Protein 5WTN (pdb70)

Solvent-accessible surface area: 47384 Å² total; per-residue (Å²): 169,38,160,132,59,0,57,27,74,3,69,0,11,5,35,3,14,5,41,4,10,54,24,20,6,37,0,0,2,0,0,2,0,0,9,1,8,8,108,0,1,0,2,0,3,0,1,9,0,0,40,74,14,4,117,63,109,93,11,51,0,101,28,1,52,21,0,7,65,36,25,11,69,62,6,19,45,5,8,25,23,0,5,0,2,6,0,0,24,0,40,3,55,49,107,163,88,126,123,64,49,24,6,3,3,10,2,39,13,2,14,12,3,12,34,0,18,159,12,20,0,0,4,10,1,0,45,74,38,13,32,150,141,12,23,91,44,0,25,96,57,7,29,70,99,70,32,72,116,117,108,30,75,110,51,30,69,14,0,10,60,18,5,34,27,60,66,24,196,102,44,12,97,64,39,65,2,73,19,92,9,88,68,68,45,10,68,22,152,96,2,32,52,11,1,77,156,88,132,7,49,124,206,11,8,69,81,161,6,53,85,3,0,25,25,2,6,27,3,11,56,6,59,24,124,49,0,19,128,22,0,66,67,34,38,58,136,78,91,111,6,61,42,85,22,0,46,126,16,0,99,105,31,8,88,159,102,76,56,51,39,42,3,95,18,40,114,188,138,22,78,25,72,0,77,0,8,0,31,3,28,2,43,6,17,55,17,7,2,29,0,0,0,1,0,1,0,1,12,0,8,10,97,0,0,0,3,0,3,0,2,13,3,0,30,90,15,1,121,55,86,95,11,53,0,92,24,2,55,21,0,6,87,39,27,18,103,54,4,44,49,8,8,27,19,0,5,0,2,7,0,0,20,0,22,26,55,54,142,164,83,86,104,49,62,20,7,4,5,6,1,57,14,5,15,16,1,13,58,0,20,152,14,20,0,1,13,17,3,0,67,79,43,14,32,162,137,10,29,104,44,0,22,95,47,3,28,88,110,70,33,61,151,113,112,31,75,90,54,36,65,13,0,17,63,17,6,30,30,52,67,18,195,76,52,10,74,98,38,57,2,77,15,88,6,88,70,73,51,8,72,26,151,78,0,20,62,4,0,56,148,100,151,10,45,149,220,10,16,72,85,156,5,85,65,0,0,20,25,2,4,32,2,12,55,6,64,26,97,53,0,22,136,21,0,54,66,30,31,56,137,84,110,110,2,58,37,81,24,0,53,134,19,0,103,88,38,8,63,146,107,75,62,56,35,48,2,97,13,32,115,204,174,15,82,22,71,0,78,0,10,2,45,4,44,2,41,5,14,36,15,13,3,37,0,0,1,0,0,2,0,0,6,0,6,6,107,0,0,0,3,0,2,0,3,9,3,0,20,86,17,5,124,56,114,88,9,63,0,94,26,1,56,21,0,4,77,30,31,24,101,68,8,64,46,10,11,31,20,0,7,1,2,1,0,0,12,2,31,35,71,83,126,165,81,110,97,48,69,20,7,2,5,15,2,35,2,4,18,18,5,16,54,0,25,182,14,34,0,1,12,12,1,0,61,81,39,15,30,172,143,12,18,90,37,0,24,99,46,2,21,109,94,70,19,66,115,112,109,32,95,90,54,40,64,18,0,6,61,19,4,32,35,54,83,21,142,165,99,41,12,81,56,19,102,3,62,9,87,8,86,65,73,47,19,75,28,142,86,4,16,88,32,8,67,185,108,141,7,34,157,203,8,27,76,79,156,3,82,61,5,1,26,22,0,6,22,3,16,54,10,59,24,90,48,0,29,123,21,6,58,60,78,37,62,133,71,127,117,33,66,27,68,15,4,34,174,24,0,78,114,33,17,94,145,103,87,57,27,34,34,6,94,10,34,116,192,226,86,18,58,20,88,0,80,0,14,0,34,4,47,5,50,18,14,34,18,8,11,54,0,0,2,0,0,2,0,1,13,2,9,10,99,0,0,0,5,1,1,0,3,10,4,0,41,70,15,2,131,49,116,89,10,53,0,92,25,2,50,22,0,4,87,30,38,24,105,57,9,44,49,7,10,22,23,0,4,1,2,6,0,0,11,0,9,16,47,58,126,129,95,140,97,59,15,25,4,5,4,0,0,51,8,5,15,16,0,37,46,1,30,151,14,13,0,0,15,13,0,0,62,81,41,14,28,136,130,12,28,94,43,0,26,99,53,4,27,63,116,68,35,60,142,118,118,30,87,95,73,28,100,20,0,9,66,15,4,34,26,59,61,26,206,97,24,16,75,67,64,82,4,73,20,85,16,81,80,76,53,9,59,38,134,86,5,21,67,64,6,36,181,101,145,21,45,139,219,31,34,63,78,171,10,78,95,15,4,9,49,0,6,30,2,12,47,12,66,21,107,52,0,20,134,19,15,68,61,60,29,54,133,73,93,116,48,62,63,66,30,6,81,118,17,0,113,119,36,7,105,142,98,66,55,44,45,47,0,86,17,37,110,193

Nearest PDB structures (foldseek):
  5wtn-assembly1_B  TM=9.924E-01  e=3.378E-47  Geobacillus stearothermophilus 10
  5wtn-assembly1_C  TM=9.905E-01  e=1.054E-44  Geobacillus stearothermophilus 10
  8clj-assembly1_A  TM=2.500E-01  e=6.460E-01  Homo sapiens
  8us2-assembly1_A  TM=4.328E-01  e=2.919E+00  Pseudomonas aeruginosa PAO1
  5z7b-assembly1_A  TM=2.073E-01  e=2.453E+00  Corynebacterium glutamicum

Secondary structure (DSSP, 8-state):
-GGGT--TT-EEEEE-SS---HHHHHHIIIIIHHHH-HHHHHHHHHHHHHHHHS-S--EEHHHHHHHHT--HHHHHHHHHHHHHTTSEEEEEEPP-SSS--EEEEEE-----HHHHHT-HHHHHHHHHHH-HHHHHHHHHHTB-----TTTEEE----HHHHEEEEE---B-----------GGGS-HHHHHHHHHHTT--GGGS-HHHHHHHHHHHHHH---HHHHHHHHHHHB-TT--B-HHHHHHHHHHHHHHHH-S--EEEEE-/---TT-EEEEE-SS---HHHHHHIIIIIHHHH-HHHHHHHHHHHHHHHHSSS--EEHHHHHHHHT--HHHHHHHHHHHHHHTSEEEEEE---SSS--EEEEEE-PPPPHHHHHHSHHHHHHHHHHHHHHHHHHHHHHTB-----TTTEEE-PPPHHHHEEEEE---B-----------TTSS-HHHHHHHHHHTT--GGGS-HHHHHHHHHHHHHHT--HHHHHHHHHHHB-TT--B-HHHHHHHHHHHHHHHHTS--EEEEE-/---TT-EEEEE-SS---HHHHHHIIIIIHHHH-HHHHHHHHHHHHHHHHSSS--EETHHHHHHHT--HHHHHHHHHHHHHTTSEEEEEE---SS---EEEEEE-----HHHHHHSTTHHHHHHHHH-HHHHHHHHHHTB-PPP-TTTEEE----HHHHEEEEE----B-----------GGGS-HHHHHHTTGGGS--SSS--HHHHHHHHHHHHHHT--HHHHHHHHHHH-BTTTB--HHHHHHHHHHHHHHHH-S--EEEEE-/----TT-EEEEE-SS---HHHHHHIIIIIHHHH-HHHHHHHHHHHHHHHHSSS--EEHHHHHHHTT--HHHHHHHHHHHHHTTSEEEEEEPP-SS---EEEEEE-----HHHHHHSHHHHHHHHHHH-HHHHHHHHHHTB-PPP-TTTEEE----HHHHEEEEE---B-----------STTS-HHHHTTTTGGGS--TTTS-HHHHHHHHHHHHHHT--HHHHHHHHHHH--TT----HHHHHHHHHHHHHTTS-S--EEEEE-

Structure (mmCIF, N/CA/C/O backbone):
data_5WTN
#
_entry.id   5WTN
#
_cell.length_a   111.356
_cell.length_b   118.980
_cell.length_c   157.917
_cell.angle_alpha   90.00
_cell.angle_beta   90.00
_cell.angle_gamma   90.00
#
_symmetry.space_group_name_H-M   'P 21 21 21'
#
loop_
_entity.id
_entity.type
_entity.pdbx_description
1 polymer 'Replication initiation and membrane attachment protein'
2 water water
#
loop_
_atom_site.group_PDB
_atom_site.id
_atom_site.type_symbol
_atom_site.label_atom_id
_atom_site.label_alt_id
_atom_site.label_comp_id
_atom_site.label_asym_id
_atom_site.label_entity_id
_atom_site.label_seq_id
_atom_site.pdbx_PDB_ins_code
_atom_site.Cartn_x
_atom_site.Cartn_y
_atom_site.Cartn_z
_atom_site.occupancy
_atom_site.B_iso_or_equiv
_atom_site.auth_seq_id
_atom_site.auth_comp_id
_atom_site.auth_asym_id
_atom_site.auth_atom_id
_atom_site.pdbx_PDB_model_num
ATOM 1 N N . HIS A 1 3 ? 35.709 19.655 84.880 1.00 38.75 3 HIS A N 1
ATOM 2 C CA . HIS A 1 3 ? 35.634 20.124 86.274 1.00 43.22 3 HIS A CA 1
ATOM 3 C C . HIS A 1 3 ? 36.703 21.181 86.616 1.00 37.41 3 HIS A C 1
ATOM 4 O O . HIS A 1 3 ? 37.764 20.869 87.167 1.00 37.25 3 HIS A O 1
ATOM 11 N N . HIS A 1 4 ? 36.382 22.437 86.321 1.00 32.21 4 HIS A N 1
ATOM 12 C CA . HIS A 1 4 ? 37.339 23.540 86.361 1.00 23.09 4 HIS A CA 1
ATOM 13 C C . HIS A 1 4 ? 37.815 23.946 87.747 1.00 25.70 4 HIS A C 1
ATOM 14 O O . HIS A 1 4 ? 38.915 24.490 87.877 1.00 25.11 4 HIS A O 1
ATOM 21 N N . TRP A 1 5 ? 36.987 23.724 88.768 1.00 23.37 5 TRP A N 1
ATOM 22 C CA . TRP A 1 5 ? 37.332 24.133 90.130 1.00 23.50 5 TRP A CA 1
ATOM 23 C C . TRP A 1 5 ? 38.539 23.364 90.657 1.00 22.49 5 TRP A C 1
ATOM 24 O O . TRP A 1 5 ? 39.273 23.839 91.534 1.00 23.51 5 TRP A O 1
ATOM 35 N N . LYS A 1 6 ? 38.741 22.176 90.097 1.00 23.59 6 LYS A N 1
ATOM 36 C CA . LYS A 1 6 ? 39.877 21.321 90.414 1.00 24.74 6 LYS A CA 1
ATOM 37 C C . LYS A 1 6 ? 41.204 22.032 90.078 1.00 22.47 6 LYS A C 1
ATOM 38 O O . LYS A 1 6 ? 42.243 21.730 90.647 1.00 23.53 6 LYS A O 1
ATOM 44 N N . GLU A 1 7 ? 41.130 23.009 89.178 1.00 24.38 7 GLU A N 1
ATOM 45 C CA . GLU A 1 7 ? 42.310 23.764 88.766 1.00 24.38 7 GLU A CA 1
ATOM 46 C C . GLU A 1 7 ? 42.156 25.283 88.906 1.00 23.34 7 GLU A C 1
ATOM 47 O O . GLU A 1 7 ? 43.032 25.949 89.457 1.00 25.70 7 GLU A O 1
ATOM 53 N N . LEU A 1 8 ? 41.052 25.826 88.400 1.00 19.19 8 LEU A N 1
ATOM 54 C CA . LEU A 1 8 ? 40.858 27.267 88.367 1.00 18.58 8 LEU A CA 1
ATOM 55 C C . LEU A 1 8 ? 39.700 27.743 89.255 1.00 19.04 8 LEU A C 1
ATOM 56 O O . LEU A 1 8 ? 38.559 27.275 89.129 1.00 19.54 8 LEU A O 1
ATOM 61 N N . ILE A 1 9 ? 39.982 28.699 90.136 1.00 18.10 9 ILE A N 1
ATOM 62 C CA . ILE A 1 9 ? 38.925 29.349 90.925 1.00 19.15 9 ILE A CA 1
ATOM 63 C C . ILE A 1 9 ? 38.958 30.867 90.714 1.00 18.93 9 ILE A C 1
ATOM 64 O O . ILE A 1 9 ? 39.970 31.409 90.280 1.00 19.53 9 ILE A O 1
ATOM 69 N N . ALA A 1 10 ? 37.858 31.551 91.017 1.00 18.33 10 ALA A N 1
ATOM 70 C CA . ALA A 1 10 ? 37.713 32.971 90.680 1.00 16.16 10 ALA A CA 1
ATOM 71 C C . ALA A 1 10 ? 38.790 33.892 91.244 1.00 19.66 10 ALA A C 1
ATOM 72 O O . ALA A 1 10 ? 39.063 34.940 90.662 1.00 20.08 10 ALA A O 1
ATOM 74 N N . VAL A 1 11 ? 39.396 33.522 92.368 1.00 19.10 11 VAL A N 1
ATOM 75 C CA . VAL A 1 11 ? 40.356 34.422 92.997 1.00 17.51 11 VAL A CA 1
ATOM 76 C C . VAL A 1 11 ? 41.761 34.154 92.518 1.00 19.32 11 VAL A C 1
ATOM 77 O O . VAL A 1 11 ? 42.705 34.821 92.969 1.00 22.52 11 VAL A O 1
ATOM 81 N N . ASP A 1 12 ? 41.914 33.163 91.642 1.00 17.35 12 ASP A N 1
ATOM 82 C CA . ASP A 1 12 ? 43.220 32.897 91.048 1.00 17.96 12 ASP A CA 1
ATOM 83 C C . ASP A 1 12 ? 43.614 34.086 90.171 1.00 19.05 12 ASP A C 1
ATOM 84 O O . ASP A 1 12 ? 42.760 34.789 89.605 1.00 17.22 12 ASP A O 1
ATOM 89 N N . ARG A 1 13 ? 44.913 34.338 90.051 1.00 19.95 13 ARG A N 1
ATOM 90 C CA . ARG A 1 13 ? 45.378 35.512 89.311 1.00 19.90 13 ARG A CA 1
ATOM 91 C C . ARG A 1 13 ? 46.038 35.173 87.974 1.00 16.80 13 ARG A C 1
ATOM 92 O O . ARG A 1 13 ? 46.673 34.129 87.835 1.00 14.32 13 ARG A O 1
ATOM 100 N N . TYR A 1 14 ? 45.888 36.066 86.997 1.00 18.17 14 TYR A N 1
ATOM 101 C CA . TYR A 1 14 ? 46.545 35.891 85.707 1.00 16.21 14 TYR A CA 1
ATOM 102 C C . TYR A 1 14 ? 47.306 37.120 85.241 1.00 16.05 14 TYR A C 1
ATOM 103 O O . TYR A 1 14 ? 47.150 38.228 85.765 1.00 16.96 14 TYR A O 1
ATOM 112 N N . THR A 1 15 ? 48.148 36.891 84.248 1.00 17.30 15 THR A N 1
ATOM 113 C CA . THR A 1 15 ? 48.692 37.952 83.431 1.00 14.90 15 THR A CA 1
ATOM 114 C C . THR A 1 15 ? 48.582 37.484 81.986 1.00 12.56 15 THR A C 1
ATOM 115 O O . THR A 1 15 ? 48.591 36.278 81.728 1.00 10.94 15 THR A O 1
ATOM 119 N N . VAL A 1 16 ? 48.446 38.424 81.052 1.00 14.28 16 VAL A N 1
ATOM 120 C CA . VAL A 1 16 ? 48.466 38.105 79.624 1.00 11.91 16 VAL A CA 1
ATOM 121 C C . VAL A 1 16 ? 49.748 38.603 78.984 1.00 13.15 16 VAL A C 1
ATOM 122 O O . VAL A 1 16 ? 50.099 39.778 79.112 1.00 13.59 16 VAL A O 1
ATOM 126 N N . GLN A 1 17 ? 50.427 37.729 78.251 1.00 13.44 17 GLN A N 1
ATOM 127 C CA . GLN A 1 17 ? 51.662 38.120 77.562 1.00 14.42 17 GLN A CA 1
ATOM 128 C C . GLN A 1 17 ? 51.777 37.591 76.126 1.00 15.95 17 GLN A C 1
ATOM 129 O O . GLN A 1 17 ? 51.069 36.648 75.724 1.00 13.99 17 GLN A O 1
ATOM 135 N N . SER A 1 18 ? 52.637 38.218 75.330 1.00 18.13 18 SER A N 1
ATOM 136 C CA . SER A 1 18 ? 52.916 37.675 74.005 1.00 17.59 18 SER A CA 1
ATOM 137 C C . SER A 1 18 ? 54.270 38.109 73.523 1.00 20.62 18 SER A C 1
ATOM 138 O O . SER A 1 18 ? 54.680 39.236 73.804 1.00 19.84 18 SER A O 1
ATOM 141 N N . ARG A 1 19 ? 54.960 37.245 72.779 1.00 20.76 19 ARG A N 1
ATOM 142 C CA . ARG A 1 19 ? 56.116 37.721 72.030 1.00 21.75 19 ARG A CA 1
ATOM 143 C C . ARG A 1 19 ? 55.751 38.013 70.572 1.00 25.55 19 ARG A C 1
ATOM 144 O O . ARG A 1 19 ? 56.591 38.449 69.773 1.00 34.10 19 ARG A O 1
ATOM 152 N N . GLY A 1 20 ? 54.488 37.782 70.236 1.00 24.20 20 GLY A N 1
ATOM 153 C CA . GLY A 1 20 ? 53.976 38.135 68.924 1.00 28.11 20 GLY A CA 1
ATOM 154 C C . GLY A 1 20 ? 53.107 39.382 68.973 1.00 29.46 20 GLY A C 1
ATOM 155 O O . GLY A 1 20 ? 52.728 39.855 70.048 1.00 27.01 20 GLY A O 1
ATOM 156 N N . VAL A 1 21 ? 52.799 39.932 67.805 1.00 32.64 21 VAL A N 1
ATOM 157 C CA . VAL A 1 21 ? 51.739 40.933 67.712 1.00 35.52 21 VAL A CA 1
ATOM 158 C C . VAL A 1 21 ? 50.636 40.366 66.830 1.00 34.79 21 VAL A C 1
ATOM 159 O O . VAL A 1 21 ? 50.886 39.775 65.774 1.00 35.93 21 VAL A O 1
ATOM 163 N N . LEU A 1 22 ? 49.413 40.521 67.290 1.00 29.78 22 LEU A N 1
ATOM 164 C CA . LEU A 1 22 ? 48.293 39.905 66.629 1.00 33.53 22 LEU A CA 1
ATOM 165 C C . LEU A 1 22 ? 47.788 40.983 65.662 1.00 34.85 22 LEU A C 1
ATOM 166 O O . LEU A 1 22 ? 47.517 42.104 66.085 1.00 37.46 22 LEU A O 1
ATOM 171 N N . GLN A 1 23 ? 47.729 40.693 64.360 1.00 36.07 23 GLN A N 1
ATOM 172 C CA . GLN A 1 23 ? 47.293 41.716 63.395 1.00 34.76 23 GLN A CA 1
ATOM 173 C C . GLN A 1 23 ? 46.010 41.382 62.631 1.00 34.18 23 GLN A C 1
ATOM 174 O O . GLN A 1 23 ? 45.519 40.260 62.674 1.00 30.62 23 GLN A O 1
ATOM 180 N N . GLU A 1 24 ? 45.488 42.383 61.930 1.00 36.72 24 GLU A N 1
ATOM 181 C CA . GLU A 1 24 ? 44.262 42.241 61.157 1.00 40.43 24 GLU A CA 1
ATOM 182 C C . GLU A 1 24 ? 44.147 40.866 60.510 1.00 35.58 24 GLU A C 1
ATOM 183 O O . GLU A 1 24 ? 43.183 40.139 60.752 1.00 35.54 24 GLU A O 1
ATOM 189 N N . VAL A 1 25 ? 45.125 40.512 59.682 1.00 35.33 25 VAL A N 1
ATOM 190 C CA . VAL A 1 25 ? 45.071 39.227 58.969 1.00 33.70 25 VAL A CA 1
ATOM 191 C C . VAL A 1 25 ? 44.740 38.068 59.912 1.00 30.90 25 VAL A C 1
ATOM 192 O O . VAL A 1 25 ? 43.822 37.285 59.632 1.00 30.91 25 VAL A O 1
ATOM 196 N N . ASP A 1 26 ? 45.483 37.966 61.017 1.00 28.72 26 ASP A N 1
ATOM 197 C CA . ASP A 1 26 ? 45.188 36.992 62.064 1.00 23.79 26 ASP A CA 1
ATOM 198 C C . ASP A 1 26 ? 43.712 37.005 62.453 1.00 19.87 26 ASP A C 1
ATOM 199 O O . ASP A 1 26 ? 43.115 35.959 62.674 1.00 17.83 26 ASP A O 1
ATOM 204 N N . ARG A 1 27 ? 43.120 38.188 62.524 1.00 20.18 27 ARG A N 1
ATOM 205 C CA . ARG A 1 27 ? 41.737 38.293 62.969 1.00 22.88 27 ARG A CA 1
ATOM 206 C C . ARG A 1 27 ? 40.769 37.609 62.018 1.00 20.33 27 ARG A C 1
ATOM 207 O O . ARG A 1 27 ? 39.718 37.123 62.433 1.00 18.80 27 ARG A O 1
ATOM 215 N N . LYS A 1 28 ? 41.114 37.597 60.735 1.00 21.01 28 LYS A N 1
ATOM 216 C CA . LYS A 1 28 ? 40.273 36.967 59.725 1.00 19.47 28 LYS A CA 1
ATOM 217 C C . LYS A 1 28 ? 40.463 35.458 59.767 1.00 15.41 28 LYS A C 1
ATOM 218 O O . LYS A 1 28 ? 39.503 34.693 59.678 1.00 14.26 28 LYS A O 1
ATOM 224 N N . VAL A 1 29 ? 41.716 35.040 59.908 1.00 14.25 29 VAL A N 1
ATOM 225 C CA . VAL A 1 29 ? 42.052 33.629 60.026 1.00 14.45 29 VAL A CA 1
ATOM 226 C C . VAL A 1 29 ? 41.348 33.055 61.245 1.00 14.79 29 VAL A C 1
ATOM 227 O O . VAL A 1 29 ? 40.842 31.933 61.216 1.00 13.28 29 VAL A O 1
ATOM 231 N N . LEU A 1 30 ? 41.316 33.840 62.317 1.00 13.56 30 LEU A N 1
ATOM 232 C CA . LEU A 1 30 ? 40.601 33.455 63.517 1.00 11.95 30 LEU A CA 1
ATOM 233 C C . LEU A 1 30 ? 39.118 33.323 63.274 1.00 11.73 30 LEU A C 1
ATOM 234 O O . LEU A 1 30 ? 38.487 32.367 63.701 1.00 10.67 30 LEU A O 1
ATOM 239 N N . THR A 1 31 ? 38.554 34.283 62.572 1.00 12.65 31 THR A N 1
ATOM 240 C CA . THR A 1 31 ? 37.127 34.270 62.389 1.00 12.66 31 THR A CA 1
ATOM 241 C C . THR A 1 31 ? 36.685 33.256 61.362 1.00 13.88 31 THR A C 1
ATOM 242 O O . THR A 1 31 ? 35.619 32.662 61.524 1.00 14.78 31 THR A O 1
ATOM 246 N N . LEU A 1 32 ? 37.463 33.100 60.288 1.00 12.77 32 LEU A N 1
ATOM 247 C CA . LEU A 1 32 ? 37.049 32.228 59.191 1.00 13.28 32 LEU A CA 1
ATOM 248 C C . LEU A 1 32 ? 37.607 30.817 59.145 1.00 13.11 32 LEU A C 1
ATOM 249 O O . LEU A 1 32 ? 37.077 29.969 58.439 1.00 15.61 32 LEU A O 1
ATOM 254 N N . LEU A 1 33 ? 38.654 30.543 59.902 1.00 11.74 33 LEU A N 1
ATOM 255 C CA . LEU A 1 33 ? 39.380 29.276 59.725 1.00 12.23 33 LEU A CA 1
ATOM 256 C C . LEU A 1 33 ? 39.370 28.486 61.025 1.00 12.92 33 LEU A C 1
ATOM 257 O O . LEU A 1 33 ? 39.023 27.303 61.070 1.00 11.70 33 LEU A O 1
ATOM 262 N N . TYR A 1 34 ? 39.843 29.143 62.070 1.00 12.77 34 TYR A N 1
ATOM 263 C CA . TYR A 1 34 ? 39.775 28.590 63.396 1.00 11.37 34 TYR A CA 1
ATOM 264 C C . TYR A 1 34 ? 38.385 28.498 63.996 1.00 10.46 34 TYR A C 1
ATOM 265 O O . TYR A 1 34 ? 38.098 27.545 64.699 1.00 10.85 34 TYR A O 1
ATOM 274 N N . GLN A 1 35 ? 37.530 29.483 63.750 1.00 11.66 35 GLN A N 1
ATOM 275 C CA . GLN A 1 35 ? 36.235 29.505 64.433 1.00 12.23 35 GLN A CA 1
ATOM 276 C C . GLN A 1 35 ? 35.362 28.307 64.144 1.00 12.16 35 GLN A C 1
ATOM 277 O O . GLN A 1 35 ? 34.791 27.765 65.061 1.00 11.50 35 GLN A O 1
ATOM 283 N N . PRO A 1 36 ? 35.255 27.885 62.869 1.00 15.81 36 PRO A N 1
ATOM 284 C CA . PRO A 1 36 ? 34.467 26.659 62.657 1.00 15.70 36 PRO A CA 1
ATOM 285 C C . PRO A 1 36 ? 34.972 25.452 63.463 1.00 16.97 36 PRO A C 1
ATOM 286 O O . PRO A 1 36 ? 34.176 24.599 63.851 1.00 20.59 36 PRO A O 1
ATOM 290 N N . LEU A 1 37 ? 36.270 25.379 63.725 1.00 13.64 37 LEU A N 1
ATOM 291 C CA . LEU A 1 37 ? 36.784 24.274 64.497 1.00 10.83 37 LEU A CA 1
ATOM 292 C C . LEU A 1 37 ? 36.548 24.432 66.008 1.00 14.10 37 LEU A C 1
ATOM 293 O O . LEU A 1 37 ? 36.096 23.490 66.656 1.00 18.08 37 LEU A O 1
ATOM 298 N N . ILE A 1 38 ? 36.869 25.595 66.579 1.00 12.90 38 ILE A N 1
ATOM 299 C CA . ILE A 1 38 ? 36.836 25.749 68.037 1.00 11.11 38 ILE A CA 1
ATOM 300 C C . ILE A 1 38 ? 35.545 26.347 68.614 1.00 13.86 38 ILE A C 1
ATOM 301 O O . ILE A 1 38 ? 35.289 26.277 69.845 1.00 13.33 38 ILE A O 1
ATOM 306 N N . GLY A 1 39 ? 34.736 26.916 67.723 1.00 11.83 39 GLY A N 1
ATOM 307 C CA . GLY A 1 39 ? 33.466 27.505 68.085 1.00 9.31 39 GLY A CA 1
ATOM 308 C C . GLY A 1 39 ? 33.572 28.973 68.436 1.00 11.24 39 GLY A C 1
ATOM 309 O O . GLY A 1 39 ? 34.655 29.475 68.743 1.00 10.28 39 GLY A O 1
ATOM 310 N N . CYS A 1 40 ? 32.423 29.652 68.421 1.00 14.36 40 CYS A N 1
ATOM 311 C CA . CYS A 1 40 ? 32.336 31.090 68.661 1.00 12.07 40 CYS A CA 1
ATOM 312 C C . CYS A 1 40 ? 32.778 31.567 70.045 1.00 12.19 40 CYS A C 1
ATOM 313 O O . CYS A 1 40 ? 33.349 32.659 70.167 1.00 12.06 40 CYS A O 1
ATOM 316 N N . ARG A 1 41 ? 32.515 30.784 71.088 1.00 14.07 41 ARG A N 1
ATOM 317 C CA . ARG A 1 41 ? 32.826 31.281 72.429 1.00 14.53 41 ARG A CA 1
ATOM 318 C C . ARG A 1 41 ? 34.317 31.350 72.610 1.00 11.46 41 ARG A C 1
ATOM 319 O O . ARG A 1 41 ? 34.816 32.318 73.147 1.00 11.95 41 ARG A O 1
ATOM 327 N N . ALA A 1 42 ? 35.029 30.332 72.143 1.00 12.94 42 ALA A N 1
ATOM 328 C CA . ALA A 1 42 ? 36.484 30.336 72.225 1.00 10.60 42 ALA A CA 1
ATOM 329 C C . ALA A 1 42 ? 37.069 31.539 71.485 1.00 10.20 42 ALA A C 1
ATOM 330 O O . ALA A 1 42 ? 38.058 32.128 71.931 1.00 9.97 42 ALA A O 1
ATOM 332 N N . LEU A 1 43 ? 36.453 31.912 70.365 1.00 9.95 43 LEU A N 1
ATOM 333 C CA . LEU A 1 43 ? 36.908 33.076 69.619 1.00 9.10 43 LEU A CA 1
ATOM 334 C C . LEU A 1 43 ? 36.852 34.333 70.484 1.00 9.34 43 LEU A C 1
ATOM 335 O O . LEU A 1 43 ? 37.810 35.136 70.498 1.00 7.87 43 LEU A O 1
ATOM 340 N N . ALA A 1 44 ? 35.752 34.506 71.215 1.00 8.39 44 ALA A N 1
ATOM 341 C CA . ALA A 1 44 ? 35.627 35.704 72.039 1.00 7.29 44 ALA A CA 1
ATOM 342 C C . ALA A 1 44 ? 36.664 35.725 73.159 1.00 7.86 44 ALA A C 1
ATOM 343 O O . ALA A 1 44 ? 37.235 36.777 73.444 1.00 8.38 44 ALA A O 1
ATOM 345 N N . LEU A 1 45 ? 36.913 34.585 73.796 1.00 5.74 45 LEU A N 1
ATOM 346 C CA . LEU A 1 45 ? 37.927 34.554 74.826 1.00 6.41 45 LEU A CA 1
ATOM 347 C C . LEU A 1 45 ? 39.290 34.976 74.268 1.00 8.86 45 LEU A C 1
ATOM 348 O O . LEU A 1 45 ? 40.088 35.620 74.958 1.00 8.49 45 LEU A O 1
ATOM 353 N N . TYR A 1 46 ? 39.564 34.597 73.023 1.00 8.70 46 TYR A N 1
ATOM 354 C CA . TYR A 1 46 ? 40.847 34.896 72.429 1.00 8.15 46 TYR A CA 1
ATOM 355 C C . TYR A 1 46 ? 40.910 36.399 72.157 1.00 8.55 46 TYR A C 1
ATOM 356 O O . TYR A 1 46 ? 41.933 37.050 72.388 1.00 7.41 46 TYR A O 1
ATOM 365 N N . MET A 1 47 ? 39.795 36.947 71.684 1.00 7.45 47 MET A N 1
ATOM 366 C CA . MET A 1 47 ? 39.683 38.382 71.459 1.00 7.77 47 MET A CA 1
ATOM 367 C C . MET A 1 47 ? 39.874 39.130 72.774 1.00 9.37 47 MET A C 1
ATOM 368 O O . MET A 1 47 ? 40.654 40.079 72.851 1.00 8.42 47 MET A O 1
ATOM 373 N N . THR A 1 48 ? 39.159 38.694 73.807 1.00 8.76 48 THR A N 1
ATOM 374 C CA . THR A 1 48 ? 39.294 39.282 75.121 1.00 8.37 48 THR A CA 1
ATOM 375 C C . THR A 1 48 ? 40.745 39.189 75.647 1.00 8.73 48 THR A C 1
ATOM 376 O O . THR A 1 48 ? 41.287 40.170 76.160 1.00 9.55 48 THR A O 1
ATOM 380 N N . LEU A 1 49 ? 41.396 38.044 75.487 1.00 7.26 49 LEU A N 1
ATOM 381 C CA . LEU A 1 49 ? 42.792 37.936 75.910 1.00 8.53 49 LEU A CA 1
ATOM 382 C C . LEU A 1 49 ? 43.742 38.916 75.192 1.00 9.11 49 LEU A C 1
ATOM 383 O O . LEU A 1 49 ? 44.600 39.541 75.799 1.00 9.10 49 LEU A O 1
ATOM 388 N N . TRP A 1 50 ? 43.548 39.052 73.890 1.00 12.05 50 TRP A N 1
ATOM 389 C CA . TRP A 1 50 ? 44.273 39.998 73.044 1.00 12.89 50 TRP A CA 1
ATOM 390 C C . TRP A 1 50 ? 44.025 41.432 73.499 1.00 12.05 50 TRP A C 1
ATOM 391 O O . TRP A 1 50 ? 44.968 42.212 73.612 1.00 12.53 50 TRP A O 1
ATOM 402 N N . GLY A 1 51 ? 42.766 41.771 73.769 1.00 10.39 51 GLY A N 1
ATOM 403 C CA . GLY A 1 51 ? 42.438 43.069 74.320 1.00 9.30 51 GLY A CA 1
ATOM 404 C C . GLY A 1 51 ? 43.072 43.258 75.684 1.00 13.51 51 GLY A C 1
ATOM 405 O O . GLY A 1 51 ? 43.590 44.337 75.997 1.00 12.97 51 GLY A O 1
ATOM 406 N N . GLU A 1 52 ? 43.054 42.205 76.502 1.00 13.24 52 GLU A N 1
ATOM 407 C CA . GLU A 1 52 ? 43.622 42.297 77.843 1.00 14.02 52 GLU A CA 1
ATOM 408 C C . GLU A 1 52 ? 45.105 42.545 77.826 1.00 14.10 52 GLU A C 1
ATOM 409 O O . GLU A 1 52 ? 45.630 43.204 78.716 1.00 18.77 52 GLU A O 1
ATOM 415 N N . LEU A 1 53 ? 45.772 41.997 76.820 1.00 14.16 53 LEU A N 1
ATOM 416 C CA . LEU A 1 53 ? 47.206 42.193 76.590 1.00 16.33 53 LEU A CA 1
ATOM 417 C C . LEU A 1 53 ? 47.577 43.668 76.625 1.00 16.31 53 LEU A C 1
ATOM 418 O O . LEU A 1 53 ? 48.550 44.060 77.258 1.00 14.65 53 LEU A O 1
ATOM 423 N N . GLU A 1 54 ? 46.772 44.490 75.960 1.00 15.18 54 GLU A N 1
ATOM 424 C CA . GLU A 1 54 ? 47.019 45.927 75.905 1.00 15.98 54 GLU A CA 1
ATOM 425 C C . GLU A 1 54 ? 46.511 46.664 77.145 1.00 16.59 54 GLU A C 1
ATOM 426 O O . GLU A 1 54 ? 47.182 47.558 77.660 1.00 16.48 54 GLU A O 1
ATOM 432 N N . LEU A 1 55 ? 45.326 46.290 77.618 1.00 16.74 55 LEU A N 1
ATOM 433 C CA . LEU A 1 55 ? 44.713 46.962 78.754 1.00 16.66 55 LEU A CA 1
ATOM 434 C C . LEU A 1 55 ? 45.430 46.747 80.087 1.00 19.16 55 LEU A C 1
ATOM 435 O O . LEU A 1 55 ? 45.850 47.727 80.704 1.00 20.98 55 LEU A O 1
ATOM 440 N N . LEU A 1 56 ? 45.562 45.499 80.540 1.00 16.58 56 LEU A N 1
ATOM 441 C CA . LEU A 1 56 ? 46.459 45.212 81.652 1.00 20.97 56 LEU A CA 1
ATOM 442 C C . LEU A 1 56 ? 47.797 45.453 81.045 1.00 28.28 56 LEU A C 1
ATOM 443 O O . LEU A 1 56 ? 48.084 44.872 79.998 1.00 31.94 56 LEU A O 1
ATOM 448 N N . ASP A 1 57 ? 48.648 46.290 81.607 1.00 29.11 57 ASP A N 1
ATOM 449 C CA . ASP A 1 57 ? 49.920 46.364 80.910 1.00 28.96 57 ASP A CA 1
ATOM 450 C C . ASP A 1 57 ? 50.922 45.649 81.783 1.00 32.68 57 ASP A C 1
ATOM 451 O O . ASP A 1 57 ? 51.484 46.235 82.713 1.00 41.59 57 ASP A O 1
ATOM 456 N N . GLY A 1 58 ? 51.197 44.398 81.439 1.00 26.01 58 GLY A N 1
ATOM 457 C CA . GLY A 1 58 ? 52.017 43.544 82.280 1.00 28.42 58 GLY A CA 1
ATOM 458 C C . GLY A 1 58 ? 51.486 43.245 83.675 1.00 23.08 58 GLY A C 1
ATOM 459 O O . GLY A 1 58 ? 52.163 42.590 84.456 1.00 23.98 58 GLY A O 1
ATOM 460 N N . GLN A 1 59 ? 50.281 43.707 83.993 1.00 26.60 59 GLN A N 1
ATOM 461 C CA . GLN A 1 59 ? 49.787 43.667 85.374 1.00 27.13 59 GLN A CA 1
ATOM 462 C C . GLN A 1 59 ? 48.890 42.472 85.718 1.00 23.15 59 GLN A C 1
ATOM 463 O O . GLN A 1 59 ? 48.460 41.731 84.835 1.00 22.25 59 GLN A O 1
ATOM 469 N N . GLU A 1 60 ? 48.626 42.308 87.010 1.00 21.73 60 GLU A N 1
ATOM 470 C CA . GLU A 1 60 ? 47.829 41.195 87.501 1.00 16.21 60 GLU A CA 1
ATOM 471 C C . GLU A 1 60 ? 46.348 41.543 87.590 1.00 16.59 60 GLU A C 1
ATOM 472 O O . GLU A 1 60 ? 45.970 42.705 87.736 1.00 17.98 60 GLU A O 1
ATOM 478 N N . ALA A 1 61 ? 45.520 40.510 87.500 1.00 17.64 61 ALA A N 1
ATOM 479 C CA . ALA A 1 61 ? 44.077 40.634 87.588 1.00 17.16 61 ALA A CA 1
ATOM 480 C C . ALA A 1 61 ? 43.560 39.312 88.139 1.00 15.31 61 ALA A C 1
ATOM 481 O O . ALA A 1 61 ? 44.273 38.314 88.125 1.00 16.33 61 ALA A O 1
ATOM 483 N N . THR A 1 62 ? 42.338 39.303 88.644 1.00 14.32 62 THR A N 1
ATOM 484 C CA . THR A 1 62 ? 41.742 38.063 89.136 1.00 14.87 62 THR A CA 1
ATOM 485 C C . THR A 1 62 ? 40.744 37.663 88.095 1.00 14.59 62 THR A C 1
ATOM 486 O O . THR A 1 62 ? 40.226 38.520 87.377 1.00 16.90 62 THR A O 1
ATOM 490 N N . HIS A 1 63 ? 40.467 36.376 87.976 1.00 14.46 63 HIS A N 1
ATOM 491 C CA . HIS A 1 63 ? 39.558 35.945 86.919 1.00 14.75 63 HIS A CA 1
ATOM 492 C C . HIS A 1 63 ? 38.167 36.581 86.991 1.00 17.93 63 HIS A C 1
ATOM 493 O O . HIS A 1 63 ? 37.380 36.450 86.053 1.00 18.31 63 HIS A O 1
ATOM 500 N N . HIS A 1 64 ? 37.860 37.243 88.107 1.00 18.06 64 HIS A N 1
ATOM 501 C CA . HIS A 1 64 ? 36.650 38.038 88.214 1.00 18.44 64 HIS A CA 1
ATOM 502 C C . HIS A 1 64 ? 36.604 39.030 87.070 1.00 17.10 64 HIS A C 1
ATOM 503 O O . HIS A 1 64 ? 35.572 39.196 86.418 1.00 16.48 64 HIS A O 1
ATOM 510 N N . ARG A 1 65 ? 37.739 39.672 86.817 1.00 14.13 65 ARG A N 1
ATOM 511 C CA . ARG A 1 65 ? 37.835 40.650 85.740 1.00 14.96 65 ARG A CA 1
ATOM 512 C C . ARG A 1 65 ? 37.427 40.086 84.364 1.00 14.66 65 ARG A C 1
ATOM 513 O O . ARG A 1 65 ? 36.617 40.679 83.671 1.00 14.65 65 ARG A O 1
ATOM 521 N N . LEU A 1 66 ? 37.948 38.914 84.019 1.00 14.46 66 LEU A N 1
ATOM 522 C CA . LEU A 1 66 ? 37.564 38.247 82.779 1.00 14.78 66 LEU A CA 1
ATOM 523 C C . LEU A 1 66 ? 36.064 37.944 82.730 1.00 14.85 66 LEU A C 1
ATOM 524 O O . LEU A 1 66 ? 35.436 38.054 81.677 1.00 13.13 66 LEU A O 1
ATOM 529 N N . MET A 1 67 ? 35.497 37.562 83.872 1.00 16.10 67 MET A N 1
ATOM 530 C CA . MET A 1 67 ? 34.086 37.216 83.958 1.00 14.80 67 MET A CA 1
ATOM 531 C C . MET A 1 67 ? 33.253 38.460 83.693 1.00 14.29 67 MET A C 1
ATOM 532 O O . MET A 1 67 ? 32.221 38.403 83.000 1.00 11.04 67 MET A O 1
ATOM 537 N N . ALA A 1 68 ? 33.749 39.584 84.211 1.00 13.75 68 ALA A N 1
ATOM 538 C CA . ALA A 1 68 ? 33.089 40.869 84.055 1.00 13.85 68 ALA A CA 1
ATOM 539 C C . ALA A 1 68 ? 33.204 41.382 82.622 1.00 14.64 68 ALA A C 1
ATOM 540 O O . ALA A 1 68 ? 32.218 41.835 82.048 1.00 15.78 68 ALA A O 1
ATOM 542 N N . LEU A 1 69 ? 34.402 41.316 82.046 1.00 13.45 69 LEU A N 1
ATOM 543 C CA . LEU A 1 69 ? 34.591 41.734 80.663 1.00 13.47 69 LEU A CA 1
ATOM 544 C C . LEU A 1 69 ? 33.697 40.962 79.676 1.00 13.26 69 LEU A C 1
ATOM 545 O O . LEU A 1 69 ? 33.040 41.560 78.822 1.00 13.08 69 LEU A O 1
ATOM 550 N N . MET A 1 70 ? 33.654 39.642 79.814 1.00 11.96 70 MET A N 1
ATOM 551 C CA . MET A 1 70 ? 32.940 38.809 78.856 1.00 12.23 70 MET A CA 1
ATOM 552 C C . MET A 1 70 ? 31.500 38.574 79.245 1.00 16.49 70 MET A C 1
ATOM 553 O O . MET A 1 70 ? 30.701 38.104 78.425 1.00 18.56 70 MET A O 1
ATOM 558 N N . GLN A 1 71 ? 31.158 38.903 80.488 1.00 17.34 71 GLN A N 1
ATOM 559 C CA . GLN A 1 71 ? 29.839 38.547 81.003 1.00 18.85 71 GLN A CA 1
ATOM 560 C C . GLN A 1 71 ? 29.584 37.026 80.884 1.00 17.66 71 GLN A C 1
ATOM 561 O O . GLN A 1 71 ? 28.563 36.608 80.335 1.00 19.30 71 GLN A O 1
ATOM 567 N N . CYS A 1 72 ? 30.519 36.213 81.388 1.00 16.08 72 CYS A N 1
ATOM 568 C CA . CYS A 1 72 ? 30.308 34.768 81.550 1.00 16.00 72 CYS A CA 1
ATOM 569 C C . CYS A 1 72 ? 30.901 34.218 82.858 1.00 15.46 72 CYS A C 1
ATOM 570 O O . CYS A 1 72 ? 31.610 34.919 83.585 1.00 17.57 72 CYS A O 1
ATOM 573 N N . GLY A 1 73 ? 30.642 32.948 83.134 1.00 14.03 73 GLY A N 1
ATOM 574 C CA . GLY A 1 73 ? 31.214 32.315 84.299 1.00 12.02 73 GLY A CA 1
ATOM 575 C C . GLY A 1 73 ? 32.525 31.606 84.031 1.00 15.11 73 GLY A C 1
ATOM 576 O O . GLY A 1 73 ? 32.897 31.432 82.877 1.00 15.42 73 GLY A O 1
ATOM 577 N N . LEU A 1 74 ? 33.217 31.201 85.101 1.00 16.67 74 LEU A N 1
ATOM 578 C CA . LEU A 1 74 ? 34.450 30.419 85.008 1.00 15.18 74 LEU A CA 1
ATOM 579 C C . LEU A 1 74 ? 34.369 29.101 84.219 1.00 18.35 74 LEU A C 1
ATOM 580 O O . LEU A 1 74 ? 35.256 28.829 83.408 1.00 16.59 74 LEU A O 1
ATOM 585 N N . PRO A 1 75 ? 33.328 28.270 84.461 1.00 20.10 75 PRO A N 1
ATOM 586 C CA . PRO A 1 75 ? 33.288 26.980 83.766 1.00 18.84 75 PRO A CA 1
ATOM 587 C C . PRO A 1 75 ? 33.416 27.126 82.273 1.00 17.04 75 PRO A C 1
ATOM 588 O O . PRO A 1 75 ? 34.177 26.409 81.634 1.00 18.53 75 PRO A O 1
ATOM 592 N N . ASP A 1 76 ? 32.673 28.067 81.724 1.00 17.98 76 ASP A N 1
ATOM 593 C CA . ASP A 1 76 ? 32.764 28.353 80.313 1.00 17.88 76 ASP A CA 1
ATOM 594 C C . ASP A 1 76 ? 34.132 28.910 79.930 1.00 20.06 76 ASP A C 1
ATOM 595 O O . ASP A 1 76 ? 34.818 28.344 79.062 1.00 21.85 76 ASP A O 1
ATOM 600 N N . ILE A 1 77 ? 34.559 29.980 80.589 1.00 17.00 77 ILE A N 1
ATOM 601 C CA . ILE A 1 77 ? 35.895 30.499 80.322 1.00 16.62 77 ILE A CA 1
ATOM 602 C C . ILE A 1 77 ? 36.915 29.373 80.325 1.00 18.27 77 ILE A C 1
ATOM 603 O O . ILE A 1 77 ? 37.779 29.331 79.452 1.00 22.54 77 ILE A O 1
ATOM 608 N N . TYR A 1 78 ? 36.801 28.449 81.279 1.00 17.02 78 TYR A N 1
ATOM 609 C CA . TYR A 1 78 ? 37.819 27.415 81.450 1.00 15.34 78 TYR A CA 1
ATOM 610 C C . TYR A 1 78 ? 37.750 26.435 80.303 1.00 15.57 78 TYR A C 1
ATOM 611 O O . TYR A 1 78 ? 38.763 25.988 79.790 1.00 13.90 78 TYR A O 1
ATOM 620 N N . SER A 1 79 ? 36.540 26.089 79.915 1.00 16.50 79 SER A N 1
ATOM 621 C CA . SER A 1 79 ? 36.370 25.086 78.906 1.00 16.39 79 SER A CA 1
ATOM 622 C C . SER A 1 79 ? 37.013 25.602 77.639 1.00 18.72 79 SER A C 1
ATOM 623 O O . SER A 1 79 ? 37.798 24.909 76.991 1.00 16.30 79 SER A O 1
ATOM 626 N N . GLU A 1 80 ? 36.693 26.848 77.313 1.00 19.19 80 GLU A N 1
ATOM 627 C CA . GLU A 1 80 ? 37.184 27.463 76.102 1.00 17.13 80 GLU A CA 1
ATOM 628 C C . GLU A 1 80 ? 38.704 27.722 76.170 1.00 16.08 80 GLU A C 1
ATOM 629 O O . GLU A 1 80 ? 39.429 27.490 75.190 1.00 14.37 80 GLU A O 1
ATOM 635 N N . ARG A 1 81 ? 39.192 28.140 77.331 1.00 12.14 81 ARG A N 1
ATOM 636 C CA . ARG A 1 81 ? 40.619 28.297 77.511 1.00 12.23 81 ARG A CA 1
ATOM 637 C C . ARG A 1 81 ? 41.401 27.063 77.045 1.00 12.67 81 ARG A C 1
ATOM 638 O O . ARG A 1 81 ? 42.489 27.167 76.493 1.00 12.52 81 ARG A O 1
ATOM 646 N N . LEU A 1 82 ? 40.830 25.896 77.266 1.00 12.10 82 LEU A N 1
ATOM 647 C CA . LEU A 1 82 ? 41.504 24.655 76.965 1.00 13.20 82 LEU A CA 1
ATOM 648 C C . LEU A 1 82 ? 41.456 24.344 75.461 1.00 11.92 82 LEU A C 1
ATOM 649 O O . LEU A 1 82 ? 42.374 23.750 74.911 1.00 8.54 82 LEU A O 1
ATOM 654 N N . LYS A 1 83 ? 40.380 24.753 74.803 1.00 13.15 83 LYS A N 1
ATOM 655 C CA . LYS A 1 83 ? 40.312 24.629 73.362 1.00 13.44 83 LYS A CA 1
ATOM 656 C C . LYS A 1 83 ? 41.387 25.481 72.722 1.00 11.16 83 LYS A C 1
ATOM 657 O O . LYS A 1 83 ? 42.056 25.042 71.808 1.00 10.50 83 LYS A O 1
ATOM 663 N N . LEU A 1 84 ? 41.560 26.695 73.225 1.00 11.96 84 LEU A N 1
ATOM 664 C CA . LEU A 1 84 ? 42.614 27.559 72.723 1.00 9.79 84 LEU A CA 1
ATOM 665 C C . LEU A 1 84 ? 43.972 26.930 72.950 1.00 9.40 84 LEU A C 1
ATOM 666 O O . LEU A 1 84 ? 44.835 27.044 72.099 1.00 10.26 84 LEU A O 1
ATOM 671 N N . GLU A 1 85 ? 44.150 26.242 74.072 1.00 9.97 85 GLU A N 1
ATOM 672 C CA . GLU A 1 85 ? 45.427 25.597 74.374 1.00 10.24 85 GLU A CA 1
ATOM 673 C C . GLU A 1 85 ? 45.771 24.469 73.396 1.00 12.37 85 GLU A C 1
ATOM 674 O O . GLU A 1 85 ? 46.849 24.458 72.802 1.00 16.16 85 GLU A O 1
ATOM 680 N N . GLY A 1 86 ? 44.850 23.523 73.242 1.00 12.01 86 GLY A N 1
ATOM 681 C CA . GLY A 1 86 ? 45.061 22.359 72.421 1.00 13.74 86 GLY A CA 1
ATOM 682 C C . GLY A 1 86 ? 45.277 22.721 70.981 1.00 15.23 86 GLY A C 1
ATOM 683 O O . GLY A 1 86 ? 46.089 22.090 70.304 1.00 20.21 86 GLY A O 1
ATOM 684 N N . ILE A 1 87 ? 44.597 23.760 70.511 1.00 12.12 87 ILE A N 1
ATOM 685 C CA . ILE A 1 87 ? 44.717 24.126 69.107 1.00 12.66 87 ILE A CA 1
ATOM 686 C C . ILE A 1 87 ? 45.923 25.037 68.806 1.00 12.51 87 ILE A C 1
ATOM 687 O O . ILE A 1 87 ? 46.134 25.434 67.666 1.00 12.18 87 ILE A O 1
ATOM 692 N N . GLY A 1 88 ? 46.705 25.354 69.828 1.00 9.90 88 GLY A N 1
ATOM 693 C CA . GLY A 1 88 ? 47.941 26.065 69.630 1.00 10.31 88 GLY A CA 1
ATOM 694 C C . GLY A 1 88 ? 47.875 27.552 69.897 1.00 10.27 88 GLY A C 1
ATOM 695 O O . GLY A 1 88 ? 48.913 28.208 70.017 1.00 11.81 88 GLY A O 1
ATOM 696 N N . LEU A 1 89 ? 46.654 28.076 69.994 1.00 10.42 89 LEU A N 1
ATOM 697 C CA . LEU A 1 89 ? 46.393 29.506 70.208 1.00 8.05 89 LEU A CA 1
ATOM 698 C C . LEU A 1 89 ? 46.832 30.110 71.566 1.00 8.21 89 LEU A C 1
ATOM 699 O O . LEU A 1 89 ? 46.956 31.325 71.691 1.00 7.05 89 LEU A O 1
ATOM 704 N N . LEU A 1 90 ? 47.035 29.282 72.588 1.00 7.86 90 LEU A N 1
ATOM 705 C CA . LEU A 1 90 ? 47.412 29.817 73.883 1.00 7.89 90 LEU A CA 1
ATOM 706 C C . LEU A 1 90 ? 48.319 28.895 74.674 1.00 10.05 90 LEU A C 1
ATOM 707 O O . LEU A 1 90 ? 48.020 27.716 74.835 1.00 11.31 90 LEU A O 1
ATOM 712 N N . ASP A 1 91 ? 49.401 29.441 75.221 1.00 11.33 91 ASP A N 1
ATOM 713 C CA . ASP A 1 91 ? 50.223 28.682 76.155 1.00 12.08 91 ASP A CA 1
ATOM 714 C C . ASP A 1 91 ? 49.950 29.169 77.559 1.00 12.32 91 ASP A C 1
ATOM 715 O O . ASP A 1 91 ? 49.874 30.372 77.816 1.00 10.18 91 ASP A O 1
ATOM 720 N N . THR A 1 92 ? 49.796 28.219 78.469 1.00 14.57 92 THR A N 1
ATOM 721 C CA . THR A 1 92 ? 49.461 28.541 79.846 1.00 15.81 92 THR A CA 1
ATOM 722 C C . THR A 1 92 ? 50.550 28.086 80.792 1.00 16.09 92 THR A C 1
ATOM 723 O O . THR A 1 92 ? 50.970 26.929 80.762 1.00 17.30 92 THR A O 1
ATOM 727 N N . TYR A 1 93 ? 51.005 29.008 81.632 1.00 15.48 93 TYR A N 1
ATOM 728 C CA . TYR A 1 93 ? 52.000 28.687 82.642 1.00 19.17 93 TYR A CA 1
ATOM 729 C C . TYR A 1 93 ? 51.423 28.953 84.018 1.00 19.11 93 TYR A C 1
ATOM 730 O O . TYR A 1 93 ? 50.569 29.826 84.182 1.00 15.90 93 TYR A O 1
ATOM 739 N N . VAL A 1 94 ? 51.906 28.212 85.010 1.00 22.78 94 VAL A N 1
ATOM 740 C CA . VAL A 1 94 ? 51.501 28.450 86.399 1.00 23.99 94 VAL A CA 1
ATOM 741 C C . VAL A 1 94 ? 52.700 28.801 87.265 1.00 24.26 94 VAL A C 1
ATOM 742 O O . VAL A 1 94 ? 53.789 28.257 87.098 1.00 26.64 94 VAL A O 1
ATOM 746 N N . HIS A 1 95 ? 52.502 29.741 88.177 1.00 27.02 95 HIS A N 1
ATOM 747 C CA . HIS A 1 95 ? 53.574 30.128 89.080 1.00 36.65 95 HIS A CA 1
ATOM 748 C C . HIS A 1 95 ? 53.696 29.120 90.199 1.00 44.51 95 HIS A C 1
ATOM 749 O O . HIS A 1 95 ? 52.681 28.686 90.755 1.00 40.91 95 HIS A O 1
ATOM 756 N N . ALA A 1 96 ? 54.946 28.786 90.535 1.00 52.62 96 ALA A N 1
ATOM 757 C CA . ALA A 1 96 ? 55.265 27.794 91.563 1.00 58.11 96 ALA A CA 1
ATOM 758 C C . ALA A 1 96 ? 54.558 28.169 92.851 1.00 63.94 96 ALA A C 1
ATOM 759 O O . ALA A 1 96 ? 54.748 29.271 93.370 1.00 64.90 96 ALA A O 1
ATOM 761 N N . LYS A 1 97 ? 53.771 27.246 93.390 1.00 67.47 97 LYS A N 1
ATOM 762 C CA . LYS A 1 97 ? 52.781 27.643 94.380 1.00 75.35 97 LYS A CA 1
ATOM 763 C C . LYS A 1 97 ? 53.390 27.901 95.754 1.00 87.51 97 LYS A C 1
ATOM 764 O O . LYS A 1 97 ? 53.986 27.012 96.367 1.00 91.23 97 LYS A O 1
ATOM 770 N N . GLU A 1 98 ? 53.249 29.144 96.212 1.00 91.00 98 GLU A N 1
ATOM 771 C CA . GLU A 1 98 ? 53.618 29.541 97.569 1.00 99.90 98 GLU A CA 1
ATOM 772 C C . GLU A 1 98 ? 52.585 30.545 98.123 1.00 102.63 98 GLU A C 1
ATOM 773 O O . GLU A 1 98 ? 52.320 31.574 97.495 1.00 103.00 98 GLU A O 1
ATOM 779 N N . ALA A 1 99 ? 51.994 30.246 99.281 1.00 99.70 99 ALA A N 1
ATOM 780 C CA . ALA A 1 99 ? 52.201 28.970 99.952 1.00 99.08 99 ALA A CA 1
ATOM 781 C C . ALA A 1 99 ? 51.230 27.950 99.368 1.00 103.91 99 ALA A C 1
ATOM 782 O O . ALA A 1 99 ? 51.627 27.085 98.581 1.00 100.88 99 ALA A O 1
ATOM 784 N N . ASP A 1 100 ? 49.961 28.065 99.757 1.00 105.65 100 ASP A N 1
ATOM 785 C CA . ASP A 1 100 ? 48.857 27.384 99.070 1.00 101.12 100 ASP A CA 1
ATOM 786 C C . ASP A 1 100 ? 47.661 28.339 98.931 1.00 95.52 100 ASP A C 1
ATOM 787 O O . ASP A 1 100 ? 47.079 28.782 99.935 1.00 88.84 100 ASP A O 1
ATOM 792 N N . GLU A 1 101 ? 47.316 28.623 97.671 1.00 89.23 101 GLU A N 1
ATOM 793 C CA . GLU A 1 101 ? 46.393 29.695 97.262 1.00 74.73 101 GLU A CA 1
ATOM 794 C C . GLU A 1 101 ? 47.008 31.111 97.346 1.00 68.40 101 GLU A C 1
ATOM 795 O O . GLU A 1 101 ? 47.942 31.364 98.129 1.00 73.08 101 GLU A O 1
ATOM 801 N N . PRO A 1 102 ? 46.492 32.035 96.514 1.00 59.12 102 PRO A N 1
ATOM 802 C CA . PRO A 1 102 ? 45.846 31.755 95.224 1.00 47.63 102 PRO A CA 1
ATOM 803 C C . PRO A 1 102 ? 46.879 31.611 94.080 1.00 40.34 102 PRO A C 1
ATOM 804 O O . PRO A 1 102 ? 47.932 32.273 94.097 1.00 33.74 102 PRO A O 1
ATOM 808 N N . LYS A 1 103 ? 46.547 30.800 93.077 1.00 30.41 103 LYS A N 1
ATOM 809 C CA . LYS A 1 103 ? 47.427 30.546 91.943 1.00 25.20 103 LYS A CA 1
ATOM 810 C C . LYS A 1 103 ? 47.694 31.788 91.067 1.00 22.77 103 LYS A C 1
ATOM 811 O O . LYS A 1 103 ? 46.861 32.705 90.971 1.00 19.73 103 LYS A O 1
ATOM 817 N N . LEU A 1 104 ? 48.856 31.808 90.420 1.00 19.36 104 LEU A N 1
ATOM 818 C CA . LEU A 1 104 ? 49.162 32.855 89.444 1.00 20.43 104 LEU A CA 1
ATOM 819 C C . LEU A 1 104 ? 49.399 32.266 88.039 1.00 16.65 104 LEU A C 1
ATOM 820 O O . LEU A 1 104 ? 50.393 31.582 87.820 1.00 17.76 104 LEU A O 1
ATOM 825 N N . PHE A 1 105 ? 48.498 32.548 87.100 1.00 13.95 105 PHE A N 1
ATOM 826 C CA . PHE A 1 105 ? 48.625 32.057 85.723 1.00 16.20 105 PHE A CA 1
ATOM 827 C C . PHE A 1 105 ? 49.305 33.045 84.785 1.00 15.53 105 PHE A C 1
ATOM 828 O O . PHE A 1 105 ? 49.110 34.254 84.901 1.00 16.87 105 PHE A O 1
ATOM 836 N N . LEU A 1 106 ? 50.098 32.525 83.855 1.00 13.17 106 LEU A N 1
ATOM 837 C CA . LEU A 1 106 ? 50.612 33.328 82.758 1.00 12.96 106 LEU A CA 1
ATOM 838 C C . LEU A 1 106 ? 49.907 32.866 81.489 1.00 12.27 106 LEU A C 1
ATOM 839 O O . LEU A 1 106 ? 50.035 31.718 81.081 1.00 12.66 106 LEU A O 1
ATOM 844 N N . TYR A 1 107 ? 49.137 33.752 80.879 1.00 12.11 107 TYR A N 1
ATOM 845 C CA . TYR A 1 107 ? 48.471 33.426 79.628 1.00 10.00 107 TYR A CA 1
ATOM 846 C C . TYR A 1 107 ? 49.266 34.012 78.493 1.00 9.07 107 TYR A C 1
ATOM 847 O O . TYR A 1 107 ? 49.269 35.222 78.288 1.00 8.85 107 TYR A O 1
ATOM 856 N N . GLU A 1 108 ? 49.939 33.146 77.748 1.00 10.35 108 GLU A N 1
ATOM 857 C CA . GLU A 1 108 ? 50.833 33.594 76.677 1.00 12.02 108 GLU A CA 1
ATOM 858 C C . GLU A 1 108 ? 50.133 33.427 75.326 1.00 11.51 108 GLU A C 1
ATOM 859 O O . GLU A 1 108 ? 49.928 32.317 74.834 1.00 10.17 108 GLU A O 1
ATOM 865 N N . LEU A 1 109 ? 49.742 34.545 74.735 1.00 11.51 109 LEU A N 1
ATOM 866 C CA . LEU A 1 109 ? 48.981 34.485 73.494 1.00 11.41 109 LEU A CA 1
ATOM 867 C C . LEU A 1 109 ? 49.834 34.134 72.290 1.00 10.72 109 LEU A C 1
ATOM 868 O O . LEU A 1 109 ? 50.924 34.669 72.096 1.00 13.21 109 LEU A O 1
ATOM 873 N N . ARG A 1 110 ? 49.325 33.249 71.454 1.00 11.79 110 ARG A N 1
ATOM 874 C CA . ARG A 1 110 ? 50.025 32.899 70.231 1.00 9.38 110 ARG A CA 1
ATOM 875 C C . ARG A 1 110 ? 49.196 33.314 69.021 1.00 9.88 110 ARG A C 1
ATOM 876 O O . ARG A 1 110 ? 47.972 33.232 69.024 1.00 8.62 110 ARG A O 1
ATOM 884 N N . PRO A 1 111 ? 49.867 33.803 67.976 1.00 14.74 111 PRO A N 1
ATOM 885 C CA . PRO A 1 111 ? 49.168 34.190 66.733 1.00 12.27 111 PRO A CA 1
ATOM 886 C C . PRO A 1 111 ? 48.733 32.958 65.956 1.00 9.16 111 PRO A C 1
ATOM 887 O O . PRO A 1 111 ? 49.343 31.893 66.097 1.00 8.95 111 PRO A O 1
ATOM 891 N N . PRO A 1 112 ? 47.676 33.084 65.154 1.00 8.43 112 PRO A N 1
ATOM 892 C CA . PRO A 1 112 ? 47.288 31.887 64.406 1.00 8.60 112 PRO A CA 1
ATOM 893 C C . PRO A 1 112 ? 48.323 31.489 63.363 1.00 8.45 112 PRO A C 1
ATOM 894 O O . PRO A 1 112 ? 49.309 32.187 63.124 1.00 8.56 112 PRO A O 1
ATOM 898 N N . LEU A 1 113 ? 48.093 30.361 62.724 1.00 8.51 113 LEU A N 1
ATOM 899 C CA . LEU A 1 113 ? 48.949 29.983 61.621 1.00 9.31 113 LEU A CA 1
ATOM 900 C C . LEU A 1 113 ? 48.718 30.936 60.455 1.00 10.14 113 LEU A C 1
ATOM 901 O O . LEU A 1 113 ? 47.687 31.622 60.378 1.00 9.57 113 LEU A O 1
ATOM 906 N N . ALA A 1 114 ? 49.697 31.018 59.560 1.00 12.25 114 ALA A N 1
ATOM 907 C CA . ALA A 1 114 ? 49.493 31.767 58.322 1.00 11.82 114 ALA A CA 1
ATOM 908 C C . ALA A 1 114 ? 48.602 30.884 57.478 1.00 12.53 114 ALA A C 1
ATOM 909 O O . ALA A 1 114 ? 48.691 29.659 57.549 1.00 13.68 114 ALA A O 1
ATOM 911 N N . PRO A 1 115 ? 47.717 31.491 56.702 1.00 11.52 115 PRO A N 1
ATOM 912 C CA . PRO A 1 115 ? 46.795 30.684 55.896 1.00 13.95 115 PRO A CA 1
ATOM 913 C C . PRO A 1 115 ? 47.485 29.533 55.114 1.00 16.97 115 PRO A C 1
ATOM 914 O O . PRO A 1 115 ? 46.914 28.450 55.047 1.00 16.92 115 PRO A O 1
ATOM 918 N N . ASP A 1 116 ? 48.676 29.735 54.556 1.00 16.66 116 ASP A N 1
ATOM 919 C CA . ASP A 1 116 ? 49.341 28.632 53.876 1.00 18.39 116 ASP A CA 1
ATOM 920 C C . ASP A 1 116 ? 49.651 27.465 54.833 1.00 18.45 116 ASP A C 1
ATOM 921 O O . ASP A 1 116 ? 49.420 26.311 54.504 1.00 20.57 116 ASP A O 1
ATOM 926 N N . GLN A 1 117 ? 50.145 27.770 56.026 1.00 18.37 117 GLN A N 1
ATOM 927 C CA . GLN A 1 117 ? 50.454 26.750 56.997 1.00 15.61 117 GLN A CA 1
ATOM 928 C C . GLN A 1 117 ? 49.178 26.021 57.415 1.00 16.06 117 GLN A C 1
ATOM 929 O O . GLN A 1 117 ? 49.176 24.804 57.676 1.00 14.99 117 GLN A O 1
ATOM 935 N N . PHE A 1 118 ? 48.091 26.778 57.498 1.00 14.09 118 PHE A N 1
ATOM 936 C CA . PHE A 1 118 ? 46.845 26.218 57.957 1.00 12.38 118 PHE A CA 1
ATOM 937 C C . PHE A 1 118 ? 46.309 25.219 56.960 1.00 15.18 118 PHE A C 1
ATOM 938 O O . PHE A 1 118 ? 45.890 24.122 57.339 1.00 15.32 118 PHE A O 1
ATOM 946 N N . PHE A 1 119 ? 46.294 25.603 55.686 1.00 15.78 119 PHE A N 1
ATOM 947 C CA . PHE A 1 119 ? 45.761 24.722 54.661 1.00 15.37 119 PHE A CA 1
ATOM 948 C C . PHE A 1 119 ? 46.709 23.551 54.412 1.00 16.60 119 PHE A C 1
ATOM 949 O O . PHE A 1 119 ? 46.272 22.461 54.064 1.00 19.61 119 PHE A O 1
ATOM 957 N N . ARG A 1 120 ? 48.002 23.785 54.613 1.00 12.72 120 ARG A N 1
ATOM 958 C CA . ARG A 1 120 ? 49.011 22.756 54.390 1.00 17.25 120 ARG A CA 1
ATOM 959 C C . ARG A 1 120 ? 49.121 21.776 55.557 1.00 17.23 120 ARG A C 1
ATOM 960 O O . ARG A 1 120 ? 49.921 20.842 55.514 1.00 17.75 120 ARG A O 1
ATOM 968 N N . ASP A 1 121 ? 48.319 21.988 56.597 1.00 19.35 121 ASP A N 1
ATOM 969 C CA . ASP A 1 121 ? 48.350 21.112 57.757 1.00 18.45 121 ASP A CA 1
ATOM 970 C C . ASP A 1 121 ? 47.507 19.861 57.516 1.00 20.01 121 ASP A C 1
ATOM 971 O O . ASP A 1 121 ? 46.361 19.945 57.033 1.00 17.06 121 ASP A O 1
ATOM 976 N N . GLU A 1 122 ? 48.087 18.709 57.849 1.00 18.09 122 GLU A N 1
ATOM 977 C CA . GLU A 1 122 ? 47.415 17.435 57.673 1.00 20.62 122 GLU A CA 1
ATOM 978 C C . GLU A 1 122 ? 46.026 17.397 58.310 1.00 18.69 122 GLU A C 1
ATOM 979 O O . GLU A 1 122 ? 45.054 17.058 57.651 1.00 22.42 122 GLU A O 1
ATOM 985 N N . MET A 1 123 ? 45.936 17.760 59.579 1.00 17.39 123 MET A N 1
ATOM 986 C CA . MET A 1 123 ? 44.682 17.664 60.316 1.00 15.92 123 MET A CA 1
ATOM 987 C C . MET A 1 123 ? 43.674 18.807 60.119 1.00 14.63 123 MET A C 1
ATOM 988 O O . MET A 1 123 ? 42.505 18.565 59.867 1.00 14.03 123 MET A O 1
ATOM 993 N N . LEU A 1 124 ? 44.146 20.046 60.194 1.00 16.25 124 LEU A N 1
ATOM 994 C CA . LEU A 1 124 ? 43.259 21.200 60.258 1.00 14.07 124 LEU A CA 1
ATOM 995 C C . LEU A 1 124 ? 42.437 21.376 59.006 1.00 14.27 124 LEU A C 1
ATOM 996 O O . LEU A 1 124 ? 41.256 21.656 59.087 1.00 15.05 124 LEU A O 1
ATOM 1001 N N . SER A 1 125 ? 43.065 21.212 57.850 1.00 16.38 125 SER A N 1
ATOM 1002 C CA . SER A 1 125 ? 42.362 21.305 56.583 1.00 16.01 125 SER A CA 1
ATOM 1003 C C . SER A 1 125 ? 41.241 20.277 56.479 1.00 15.91 125 SER A C 1
ATOM 1004 O O . SER A 1 125 ? 40.124 20.638 56.136 1.00 17.62 125 SER A O 1
ATOM 1007 N N . VAL A 1 126 ? 41.498 19.004 56.776 1.00 16.23 126 VAL A N 1
ATOM 1008 C CA . VAL A 1 126 ? 40.398 18.052 56.605 1.00 19.47 126 VAL A CA 1
ATOM 1009 C C . VAL A 1 126 ? 39.264 18.270 57.620 1.00 16.59 126 VAL A C 1
ATOM 1010 O O . VAL A 1 126 ? 38.093 18.250 57.246 1.00 17.25 126 VAL A O 1
ATOM 1014 N N . PHE A 1 127 ? 39.599 18.540 58.875 1.00 14.17 127 PHE A N 1
ATOM 1015 C CA . PHE A 1 127 ? 38.581 18.998 59.814 1.00 13.05 127 PHE A CA 1
ATOM 1016 C C . PHE A 1 127 ? 37.760 20.172 59.293 1.00 14.66 127 PHE A C 1
ATOM 1017 O O . PHE A 1 127 ? 36.536 20.151 59.352 1.00 16.07 127 PHE A O 1
ATOM 1025 N N . LEU A 1 128 ? 38.423 21.202 58.788 1.00 14.01 128 LEU A N 1
ATOM 1026 C CA . LEU A 1 128 ? 37.698 22.375 58.338 1.00 13.88 128 LEU A CA 1
ATOM 1027 C C . LEU A 1 128 ? 36.726 22.068 57.187 1.00 19.74 128 LEU A C 1
ATOM 1028 O O . LEU A 1 128 ? 35.588 22.553 57.187 1.00 18.30 128 LEU A O 1
ATOM 1033 N N . ARG A 1 129 ? 37.169 21.261 56.219 1.00 20.16 129 ARG A N 1
ATOM 1034 C CA . ARG A 1 129 ? 36.319 20.858 55.095 1.00 21.75 129 ARG A CA 1
ATOM 1035 C C . ARG A 1 129 ? 35.007 20.251 55.581 1.00 22.39 129 ARG A C 1
ATOM 1036 O O . ARG A 1 129 ? 33.930 20.660 55.142 1.00 23.81 129 ARG A O 1
ATOM 1044 N N . ARG A 1 130 ? 35.111 19.289 56.499 1.00 23.46 130 ARG A N 1
ATOM 1045 C CA . ARG A 1 130 ? 33.958 18.574 57.043 1.00 23.44 130 ARG A CA 1
ATOM 1046 C C . ARG A 1 130 ? 32.999 19.502 57.746 1.00 21.08 130 ARG A C 1
ATOM 1047 O O . ARG A 1 130 ? 31.798 19.371 57.617 1.00 27.15 130 ARG A O 1
ATOM 1055 N N . GLN A 1 131 ? 33.537 20.428 58.534 1.00 21.25 131 GLN A N 1
ATOM 1056 C CA . GLN A 1 131 ? 32.713 21.273 59.399 1.00 22.02 131 GLN A CA 1
ATOM 1057 C C . GLN A 1 131 ? 32.096 22.474 58.685 1.00 21.62 131 GLN A C 1
ATOM 1058 O O . GLN A 1 131 ? 31.147 23.082 59.182 1.00 24.73 131 GLN A O 1
ATOM 1064 N N . VAL A 1 132 ? 32.641 22.813 57.524 1.00 20.30 132 VAL A N 1
ATOM 1065 C CA . VAL A 1 132 ? 32.189 23.960 56.767 1.00 20.33 132 VAL A CA 1
ATOM 1066 C C . VAL A 1 132 ? 31.556 23.610 55.422 1.00 21.14 132 VAL A C 1
ATOM 1067 O O . VAL A 1 132 ? 30.839 24.421 54.823 1.00 22.41 132 VAL A O 1
ATOM 1071 N N . GLY A 1 133 ? 31.775 22.377 54.975 1.00 20.39 133 GLY A N 1
ATOM 1072 C CA . GLY A 1 133 ? 31.303 21.958 53.670 1.00 21.79 133 GLY A CA 1
ATOM 1073 C C . GLY A 1 133 ? 32.192 22.332 52.494 1.00 22.70 133 GLY A C 1
ATOM 1074 O O . GLY A 1 133 ? 32.877 23.346 52.522 1.00 23.03 133 GLY A O 1
ATOM 1075 N N . ARG A 1 134 ? 32.124 21.536 51.430 1.00 27.66 134 ARG A N 1
ATOM 1076 C CA . ARG A 1 134 ? 33.034 21.657 50.285 1.00 30.71 134 ARG A CA 1
ATOM 1077 C C . ARG A 1 134 ? 33.009 23.012 49.571 1.00 27.34 134 ARG A C 1
ATOM 1078 O O . ARG A 1 134 ? 34.054 23.581 49.268 1.00 26.60 134 ARG A O 1
ATOM 1086 N N . HIS A 1 135 ? 31.817 23.518 49.290 1.00 26.73 135 HIS A N 1
ATOM 1087 C CA . HIS A 1 135 ? 31.682 24.818 48.645 1.00 28.67 135 HIS A CA 1
ATOM 1088 C C . HIS A 1 135 ? 32.351 25.946 49.453 1.00 31.56 135 HIS A C 1
ATOM 1089 O O . HIS A 1 135 ? 33.189 26.693 48.933 1.00 31.26 135 HIS A O 1
ATOM 1096 N N . LEU A 1 136 ? 31.976 26.061 50.726 1.00 26.21 136 LEU A N 1
ATOM 1097 C CA . LEU A 1 136 ? 32.491 27.119 51.569 1.00 25.18 136 LEU A CA 1
ATOM 1098 C C . LEU A 1 136 ? 34.007 26.979 51.771 1.00 25.52 136 LEU A C 1
ATOM 1099 O O . LEU A 1 136 ? 34.735 27.972 51.875 1.00 23.61 136 LEU A O 1
ATOM 1104 N N . PHE A 1 137 ? 34.475 25.740 51.808 1.00 23.40 137 PHE A N 1
ATOM 1105 C CA . PHE A 1 137 ? 35.887 25.471 51.964 1.00 21.96 137 PHE A CA 1
ATOM 1106 C C . PHE A 1 137 ? 36.690 26.079 50.826 1.00 24.93 137 PHE A C 1
ATOM 1107 O O . PHE A 1 137 ? 37.747 26.650 51.056 1.00 26.99 137 PHE A O 1
ATOM 1115 N N . ILE A 1 138 ? 36.189 25.966 49.603 1.00 24.87 138 ILE A N 1
ATOM 1116 C CA . ILE A 1 138 ? 36.902 26.495 48.450 1.00 24.86 138 ILE A CA 1
ATOM 1117 C C . ILE A 1 138 ? 36.920 28.024 48.452 1.00 25.69 138 ILE A C 1
ATOM 1118 O O . ILE A 1 138 ? 37.909 28.651 48.034 1.00 23.19 138 ILE A O 1
ATOM 1123 N N . GLN A 1 139 ? 35.827 28.624 48.912 1.00 25.23 139 GLN A N 1
ATOM 1124 C CA . GLN A 1 139 ? 35.733 30.077 48.993 1.00 27.74 139 GLN A CA 1
ATOM 1125 C C . GLN A 1 139 ? 36.754 30.604 49.992 1.00 25.90 139 GLN A C 1
ATOM 1126 O O . GLN A 1 139 ? 37.372 31.647 49.779 1.00 25.27 139 GLN A O 1
ATOM 1132 N N . LEU A 1 140 ? 36.926 29.867 51.084 1.00 23.27 140 LEU A N 1
ATOM 1133 C CA . LEU A 1 140 ? 37.902 30.211 52.108 1.00 22.32 140 LEU A CA 1
ATOM 1134 C C . LEU A 1 140 ? 39.309 30.102 51.539 1.00 23.75 140 LEU A C 1
ATOM 1135 O O . LEU A 1 140 ? 40.112 31.026 51.664 1.00 27.58 140 LEU A O 1
ATOM 1140 N N . SER A 1 141 ? 39.602 28.969 50.908 1.00 23.72 141 SER A N 1
ATOM 1141 C CA . SER A 1 141 ? 40.899 28.782 50.270 1.00 25.48 141 SER A CA 1
ATOM 1142 C C . SER A 1 141 ? 41.217 29.912 49.295 1.00 28.21 141 SER A C 1
ATOM 1143 O O . SER A 1 141 ? 42.310 30.478 49.329 1.00 31.84 141 SER A O 1
ATOM 1146 N N . ASN A 1 142 ? 40.264 30.238 48.427 1.00 26.52 142 ASN A N 1
ATOM 1147 C CA . ASN A 1 142 ? 40.478 31.288 47.435 1.00 28.30 142 ASN A CA 1
ATOM 1148 C C . ASN A 1 142 ? 40.695 32.640 48.081 1.00 32.39 142 ASN A C 1
ATOM 1149 O O . ASN A 1 142 ? 41.617 33.360 47.713 1.00 35.53 142 ASN A O 1
ATOM 1154 N N . PHE A 1 143 ? 39.843 32.970 49.046 1.00 30.08 143 PHE A N 1
ATOM 1155 C CA . PHE A 1 143 ? 39.931 34.219 49.779 1.00 27.08 143 PHE A CA 1
ATOM 1156 C C . PHE A 1 143 ? 41.322 34.431 50.365 1.00 30.04 143 PHE A C 1
ATOM 1157 O O . PHE A 1 143 ? 41.828 35.557 50.412 1.00 32.88 143 PHE A O 1
ATOM 1165 N N . PHE A 1 144 ? 41.941 33.347 50.815 1.00 27.88 144 PHE A N 1
ATOM 1166 C CA . PHE A 1 144 ? 43.285 33.412 51.395 1.00 30.88 144 PHE A CA 1
ATOM 1167 C C . PHE A 1 144 ? 44.405 33.148 50.378 1.00 33.17 144 PHE A C 1
ATOM 1168 O O . PHE A 1 144 ? 45.562 32.918 50.740 1.00 30.70 144 PHE A O 1
ATOM 1176 N N . ALA A 1 145 ? 44.046 33.106 49.102 1.00 36.37 145 ALA A N 1
ATOM 1177 C CA . ALA A 1 145 ? 45.042 32.847 48.069 1.00 36.50 145 ALA A CA 1
ATOM 1178 C C . ALA A 1 145 ? 45.275 34.063 47.181 1.00 36.87 145 ALA A C 1
ATOM 1179 O O . ALA A 1 145 ? 44.426 34.952 47.071 1.00 37.07 145 ALA A O 1
ATOM 1181 N N . ARG A 1 146 ? 46.431 34.075 46.523 1.00 38.57 146 ARG A N 1
ATOM 1182 C CA . ARG A 1 146 ? 46.773 35.106 45.550 1.00 42.76 146 ARG A CA 1
ATOM 1183 C C . ARG A 1 146 ? 47.380 34.452 44.310 1.00 41.21 146 ARG A C 1
ATOM 1184 O O . ARG A 1 146 ? 48.136 33.487 44.420 1.00 40.38 146 ARG A O 1
ATOM 1192 N N . PRO A 1 147 ? 47.045 34.973 43.133 1.00 46.89 147 PRO A N 1
ATOM 1193 C CA . PRO A 1 147 ? 47.517 34.376 41.870 1.00 47.65 147 PRO A CA 1
ATOM 1194 C C . PRO A 1 147 ? 49.046 34.218 41.829 1.00 47.75 147 PRO A C 1
ATOM 1195 O O . PRO A 1 147 ? 49.772 35.135 42.240 1.00 46.37 147 PRO A O 1
ATOM 1199 N N . SER A 1 148 ? 49.523 33.078 41.332 1.00 45.17 148 SER A N 1
ATOM 1200 C CA . SER A 1 148 ? 50.946 32.764 41.395 1.00 46.86 148 SER A CA 1
ATOM 1201 C C . SER A 1 148 ? 51.761 33.636 40.439 1.00 52.59 148 SER A C 1
ATOM 1202 O O . SER A 1 148 ? 51.215 34.498 39.749 1.00 55.51 148 SER A O 1
ATOM 1205 N N . ILE A 1 149 ? 53.074 33.424 40.422 1.00 52.57 149 ILE A N 1
ATOM 1206 C CA . ILE A 1 149 ? 53.947 34.128 39.491 1.00 53.61 149 ILE A CA 1
ATOM 1207 C C . ILE A 1 149 ? 54.418 33.164 38.415 1.00 58.93 149 ILE A C 1
ATOM 1208 O O . ILE A 1 149 ? 54.976 32.110 38.737 1.00 61.38 149 ILE A O 1
ATOM 1213 N N . ASP A 1 150 ? 54.214 33.523 37.145 1.00 62.23 150 ASP A N 1
ATOM 1214 C CA . ASP A 1 150 ? 54.580 32.618 36.060 1.00 61.84 150 ASP A CA 1
ATOM 1215 C C . ASP A 1 150 ? 56.030 32.862 35.692 1.00 60.80 150 ASP A C 1
ATOM 1216 O O . ASP A 1 150 ? 56.383 33.906 35.143 1.00 55.11 150 ASP A O 1
ATOM 1221 N N . GLU A 1 151 ? 56.858 31.868 35.993 1.00 66.42 151 GLU A N 1
ATOM 1222 C CA . GLU A 1 151 ? 58.299 32.001 35.881 1.00 66.08 151 GLU A CA 1
ATOM 1223 C C . GLU A 1 151 ? 58.698 31.846 34.436 1.00 63.52 151 GLU A C 1
ATOM 1224 O O . GLU A 1 151 ? 59.694 32.413 33.996 1.00 67.98 151 GLU A O 1
ATOM 1230 N N . THR A 1 152 ? 57.903 31.075 33.702 1.00 64.61 152 THR A N 1
ATOM 1231 C CA . THR A 1 152 ? 58.172 30.803 32.296 1.00 66.79 152 THR A CA 1
ATOM 1232 C C . THR A 1 152 ? 58.326 32.109 31.521 1.00 63.05 152 THR A C 1
ATOM 1233 O O . THR A 1 152 ? 59.283 32.284 30.768 1.00 65.67 152 THR A O 1
ATOM 1237 N N . LYS A 1 153 ? 57.391 33.029 31.734 1.00 60.96 153 LYS A N 1
ATOM 1238 C CA . LYS A 1 153 ? 57.381 34.290 31.008 1.00 59.58 153 LYS A CA 1
ATOM 1239 C C . LYS A 1 153 ? 58.031 35.463 31.761 1.00 54.08 153 LYS A C 1
ATOM 1240 O O . LYS A 1 153 ? 58.197 36.545 31.197 1.00 52.41 153 LYS A O 1
ATOM 1246 N N . PHE A 1 154 ? 58.432 35.244 33.011 1.00 55.90 154 PHE A N 1
ATOM 1247 C CA . PHE A 1 154 ? 59.015 36.319 33.830 1.00 48.62 154 PHE A CA 1
ATOM 1248 C C . PHE A 1 154 ? 60.396 36.002 34.375 1.00 51.72 154 PHE A C 1
ATOM 1249 O O . PHE A 1 154 ? 60.658 34.889 34.841 1.00 57.40 154 PHE A O 1
ATOM 1257 N N . THR A 1 155 ? 61.259 37.012 34.364 1.00 47.54 155 THR A N 1
ATOM 1258 C CA . THR A 1 155 ? 62.660 36.835 34.731 1.00 46.91 155 THR A CA 1
ATOM 1259 C C . THR A 1 155 ? 63.097 37.858 35.805 1.00 42.88 155 THR A C 1
ATOM 1260 O O . THR A 1 155 ? 62.704 39.034 35.758 1.00 35.78 155 THR A O 1
ATOM 1264 N N . GLN A 1 156 ? 63.914 37.407 36.762 1.00 43.87 156 GLN A N 1
ATOM 1265 C CA . GLN A 1 156 ? 64.253 38.229 37.927 1.00 38.79 156 GLN A CA 1
ATOM 1266 C C . GLN A 1 156 ? 65.460 39.132 37.663 1.00 37.77 156 GLN A C 1
ATOM 1267 O O . GLN A 1 156 ? 66.573 38.665 37.406 1.00 39.96 156 GLN A O 1
ATOM 1273 N N . VAL A 1 157 ? 65.183 40.432 37.653 1.00 35.89 157 VAL A N 1
ATOM 1274 C CA . VAL A 1 157 ? 66.178 41.485 37.485 1.00 34.56 157 VAL A CA 1
ATOM 1275 C C . VAL A 1 157 ? 66.556 42.187 38.795 1.00 34.09 157 VAL A C 1
ATOM 1276 O O . VAL A 1 157 ? 67.223 43.223 38.769 1.00 37.38 157 VAL A O 1
ATOM 1280 N N . THR A 1 158 ? 66.058 41.687 39.925 1.00 32.51 158 THR A N 1
ATOM 1281 C CA . THR A 1 158 ? 66.279 42.354 41.222 1.00 27.56 158 THR A CA 1
ATOM 1282 C C . THR A 1 158 ? 67.748 42.602 41.547 1.00 27.89 158 THR A C 1
ATOM 1283 O O . THR A 1 158 ? 68.575 41.701 41.408 1.00 28.05 158 THR A O 1
ATOM 1287 N N . ARG A 1 159 ? 68.075 43.807 42.009 1.00 30.14 159 ARG A N 1
ATOM 1288 C CA . ARG A 1 159 ? 69.439 44.072 42.509 1.00 34.11 159 ARG A CA 1
ATOM 1289 C C . ARG A 1 159 ? 69.688 43.468 43.899 1.00 31.14 159 ARG A C 1
ATOM 1290 O O . ARG A 1 159 ? 68.763 43.328 44.718 1.00 29.55 159 ARG A O 1
ATOM 1298 N N . SER A 1 160 ? 70.950 43.123 44.152 1.00 32.09 160 SER A N 1
ATOM 1299 C CA . SER A 1 160 ? 71.386 42.612 45.445 1.00 29.77 160 SER A CA 1
ATOM 1300 C C . SER A 1 160 ? 71.824 43.762 46.338 1.00 31.06 160 SER A C 1
ATOM 1301 O O . SER A 1 160 ? 71.831 44.913 45.916 1.00 32.65 160 SER A O 1
ATOM 1304 N N . PHE A 1 161 ? 72.202 43.451 47.572 1.00 32.32 161 PHE A N 1
ATOM 1305 C CA . PHE A 1 161 ? 72.605 44.475 48.520 1.00 26.36 161 PHE A CA 1
ATOM 1306 C C . PHE A 1 161 ? 73.907 45.089 48.040 1.00 28.73 161 PHE A C 1
ATOM 1307 O O . PHE A 1 161 ? 74.083 46.307 48.076 1.00 27.63 161 PHE A O 1
ATOM 1315 N N . SER A 1 162 ? 74.818 44.226 47.592 1.00 30.61 162 SER A N 1
ATOM 1316 C CA . SER A 1 162 ? 76.159 44.635 47.183 1.00 27.83 162 SER A CA 1
ATOM 1317 C C . SER A 1 162 ? 76.132 45.456 45.895 1.00 35.01 162 SER A C 1
ATOM 1318 O O . SER A 1 162 ? 77.009 46.295 45.677 1.00 36.03 162 SER A O 1
ATOM 1321 N N . ASP A 1 163 ? 75.120 45.215 45.055 1.00 33.96 163 ASP A N 1
ATOM 1322 C CA . ASP A 1 163 ? 74.895 46.000 43.844 1.00 29.34 163 ASP A CA 1
ATOM 1323 C C . ASP A 1 163 ? 74.594 47.465 44.152 1.00 29.97 163 ASP A C 1
ATOM 1324 O O . ASP A 1 163 ? 75.071 48.349 43.458 1.00 37.10 163 ASP A O 1
ATOM 1329 N N . VAL A 1 164 ? 73.751 47.705 45.153 1.00 30.28 164 VAL A N 1
ATOM 1330 C CA . VAL A 1 164 ? 73.235 49.040 45.490 1.00 27.47 164 VAL A CA 1
ATOM 1331 C C . VAL A 1 164 ? 73.946 49.785 46.619 1.00 27.45 164 VAL A C 1
ATOM 1332 O O . VAL A 1 164 ? 73.764 50.995 46.792 1.00 25.87 164 VAL A O 1
ATOM 1336 N N . PHE A 1 165 ? 74.777 49.074 47.374 1.00 29.67 165 PHE A N 1
ATOM 1337 C CA . PHE A 1 165 ? 75.332 49.631 48.612 1.00 28.20 165 PHE A CA 1
ATOM 1338 C C . PHE A 1 165 ? 76.797 49.277 48.813 1.00 32.91 165 PHE A C 1
ATOM 1339 O O . PHE A 1 165 ? 77.284 48.271 48.282 1.00 36.74 165 PHE A O 1
ATOM 1347 N N . SER A 1 166 ? 77.489 50.092 49.604 1.00 34.60 166 SER A N 1
ATOM 1348 C CA . SER A 1 166 ? 78.851 49.780 50.047 1.00 37.04 166 SER A CA 1
ATOM 1349 C C . SER A 1 166 ? 79.034 50.154 51.517 1.00 35.67 166 SER A C 1
ATOM 1350 O O . SER A 1 166 ? 78.262 50.949 52.067 1.00 34.63 166 SER A O 1
ATOM 1353 N N . ALA A 1 167 ? 80.054 49.584 52.154 1.00 37.51 167 ALA A N 1
ATOM 1354 C CA . ALA A 1 167 ? 80.325 49.874 53.564 1.00 35.61 167 ALA A CA 1
ATOM 1355 C C . ALA A 1 167 ? 81.617 50.672 53.694 1.00 40.36 167 ALA A C 1
ATOM 1356 O O . ALA A 1 167 ? 82.646 50.308 53.114 1.00 40.51 167 ALA A O 1
ATOM 1358 N N . VAL A 1 168 ? 81.574 51.762 54.450 1.00 39.85 168 VAL A N 1
ATOM 1359 C CA . VAL A 1 168 ? 82.787 52.542 54.678 1.00 41.01 168 VAL A CA 1
ATOM 1360 C C . VAL A 1 168 ? 82.897 52.958 56.130 1.00 44.53 168 VAL A C 1
ATOM 1361 O O . VAL A 1 168 ? 81.885 53.204 56.787 1.00 45.09 168 VAL A O 1
ATOM 1365 N N . PRO A 1 169 ? 84.132 53.011 56.649 1.00 48.42 169 PRO A N 1
ATOM 1366 C CA . PRO A 1 169 ? 84.373 53.519 58.006 1.00 46.96 169 PRO A CA 1
ATOM 1367 C C . PRO A 1 169 ? 83.993 54.995 58.157 1.00 53.18 169 PRO A C 1
ATOM 1368 O O . PRO A 1 169 ? 84.251 55.791 57.248 1.00 57.45 169 PRO A O 1
ATOM 1372 N N . ALA A 1 170 ? 83.377 55.339 59.288 1.00 57.56 170 ALA A N 1
ATOM 1373 C CA . ALA A 1 170 ? 83.039 56.726 59.644 1.00 63.75 170 ALA A CA 1
ATOM 1374 C C . ALA A 1 170 ? 84.169 57.374 60.454 1.00 64.63 170 ALA A C 1
ATOM 1375 O O . ALA A 1 170 ? 85.293 56.866 60.464 1.00 68.66 170 ALA A O 1
ATOM 1377 N N . GLU A 1 171 ? 83.896 58.513 61.090 1.00 67.91 171 GLU A N 1
ATOM 1378 C CA . GLU A 1 171 ? 84.849 59.074 62.052 1.00 76.76 171 GLU A CA 1
ATOM 1379 C C . GLU A 1 171 ? 84.312 59.038 63.487 1.00 71.99 171 GLU A C 1
ATOM 1380 O O . GLU A 1 171 ? 83.504 59.876 63.888 1.00 71.13 171 GLU A O 1
ATOM 1386 N N . ASP A 1 190 ? 47.973 30.929 44.880 1.00 40.68 190 ASP A N 1
ATOM 1387 C CA . ASP A 1 190 ? 48.588 30.346 46.080 1.00 41.65 190 ASP A CA 1
ATOM 1388 C C . ASP A 1 190 ? 48.358 31.087 47.399 1.00 36.96 190 ASP A C 1
ATOM 1389 O O . ASP A 1 190 ? 48.082 32.288 47.408 1.00 35.34 190 ASP A O 1
ATOM 1394 N N . HIS A 1 191 ? 48.468 30.358 48.509 1.00 34.18 191 HIS A N 1
ATOM 1395 C CA . HIS A 1 191 ? 48.031 30.883 49.813 1.00 33.08 191 HIS A CA 1
ATOM 1396 C C . HIS A 1 191 ? 48.911 31.977 50.399 1.00 30.44 191 HIS A C 1
ATOM 1397 O O . HIS A 1 191 ? 50.137 31.898 50.334 1.00 31.82 191 HIS A O 1
ATOM 1404 N N . ILE A 1 192 ? 48.263 32.980 50.990 1.00 30.84 192 ILE A N 1
ATOM 1405 C CA . ILE A 1 192 ? 48.945 34.041 51.724 1.00 30.51 192 ILE A CA 1
ATOM 1406 C C . ILE A 1 192 ? 49.912 33.411 52.717 1.00 32.63 192 ILE A C 1
ATOM 1407 O O . ILE A 1 192 ? 49.531 32.505 53.469 1.00 30.17 192 ILE A O 1
ATOM 1412 N N . ARG A 1 193 ? 51.158 33.875 52.708 1.00 34.56 193 ARG A N 1
ATOM 1413 C CA . ARG A 1 193 ? 52.206 33.318 53.556 1.00 35.03 193 ARG A CA 1
ATOM 1414 C C . ARG A 1 193 ? 53.148 34.432 53.960 1.00 38.06 193 ARG A C 1
ATOM 1415 O O . ARG A 1 193 ? 53.113 35.519 53.381 1.00 39.16 193 ARG A O 1
ATOM 1423 N N . ARG A 1 194 ? 54.033 34.176 54.913 1.00 37.80 194 ARG A N 1
ATOM 1424 C CA . ARG A 1 194 ? 54.986 35.206 55.312 1.00 46.38 194 ARG A CA 1
ATOM 1425 C C . ARG A 1 194 ? 56.374 34.989 54.709 1.00 53.23 194 ARG A C 1
ATOM 1426 O O . ARG A 1 194 ? 57.203 34.300 55.303 1.00 52.27 194 ARG A O 1
ATOM 1434 N N . ASP A 1 195 ? 56.639 35.575 53.541 1.00 55.87 195 ASP A N 1
ATOM 1435 C CA . ASP A 1 195 ? 57.979 35.476 52.981 1.00 56.54 195 ASP A CA 1
ATOM 1436 C C . ASP A 1 195 ? 58.712 36.726 53.423 1.00 56.65 195 ASP A C 1
ATOM 1437 O O . ASP A 1 195 ? 58.552 37.798 52.818 1.00 50.53 195 ASP A O 1
ATOM 1442 N N . GLU A 1 196 ? 59.508 36.594 54.479 1.00 54.15 196 GLU A N 1
ATOM 1443 C CA . GLU A 1 196 ? 60.286 37.710 54.998 1.00 53.61 196 GLU A CA 1
ATOM 1444 C C . GLU A 1 196 ? 61.356 38.120 53.996 1.00 52.33 196 GLU A C 1
ATOM 1445 O O . GLU A 1 196 ? 61.824 37.301 53.205 1.00 50.46 196 GLU A O 1
ATOM 1451 N N . ALA A 1 197 ? 61.738 39.391 54.031 1.00 40.00 197 ALA A N 1
ATOM 1452 C CA . ALA A 1 197 ? 62.739 39.912 53.102 1.00 37.85 197 ALA A CA 1
ATOM 1453 C C . ALA A 1 197 ? 64.133 39.347 53.382 1.00 47.84 197 ALA A C 1
ATOM 1454 O O . ALA A 1 197 ? 64.733 39.591 54.438 1.00 50.61 197 ALA A O 1
ATOM 1456 N N . SER A 1 198 ? 64.697 38.657 52.407 1.00 44.82 198 SER A N 1
ATOM 1457 C CA . SER A 1 198 ? 66.027 38.161 52.631 1.00 43.28 198 SER A CA 1
ATOM 1458 C C . SER A 1 198 ? 66.873 38.901 51.647 1.00 42.73 198 SER A C 1
ATOM 1459 O O . SER A 1 198 ? 66.849 38.591 50.458 1.00 48.22 198 SER A O 1
ATOM 1462 N N . TYR A 1 199 ? 67.641 39.870 52.127 1.00 37.07 199 TYR A N 1
ATOM 1463 C CA . TYR A 1 199 ? 68.562 40.536 51.227 1.00 31.58 199 TYR A CA 1
ATOM 1464 C C . TYR A 1 199 ? 69.659 39.526 50.877 1.00 38.55 199 TYR A C 1
ATOM 1465 O O . TYR A 1 199 ? 69.859 38.545 51.619 1.00 37.77 199 TYR A O 1
ATOM 1474 N N . VAL A 1 200 ? 70.341 39.732 49.750 1.00 34.33 200 VAL A N 1
ATOM 1475 C CA . VAL A 1 200 ? 71.441 38.846 49.379 1.00 36.76 200 VAL A CA 1
ATOM 1476 C C . VAL A 1 200 ? 72.677 39.648 49.032 1.00 37.39 200 VAL A C 1
ATOM 1477 O O . VAL A 1 200 ? 72.566 40.823 48.668 1.00 34.25 200 VAL A O 1
ATOM 1481 N N . LEU A 1 201 ? 73.846 39.018 49.171 1.00 37.57 201 LEU A N 1
ATOM 1482 C CA . LEU A 1 201 ? 75.104 39.641 48.778 1.00 37.00 201 LEU A CA 1
ATOM 1483 C C . LEU A 1 201 ? 75.741 38.773 47.721 1.00 38.90 201 LEU A C 1
ATOM 1484 O O . LEU A 1 201 ? 75.708 37.547 47.815 1.00 42.74 201 LEU A O 1
ATOM 1489 N N . ASP A 1 202 ? 76.345 39.397 46.715 1.00 39.40 202 ASP A N 1
ATOM 1490 C CA . ASP A 1 202 ? 77.042 38.650 45.673 1.00 48.80 202 ASP A CA 1
ATOM 1491 C C . ASP A 1 202 ? 78.277 37.957 46.246 1.00 47.43 202 ASP A C 1
ATOM 1492 O O . ASP A 1 202 ? 79.087 38.585 46.928 1.00 47.08 202 ASP A O 1
ATOM 1497 N N . ASP A 1 203 ? 78.417 36.663 45.971 1.00 47.41 203 ASP A N 1
ATOM 1498 C CA . ASP A 1 203 ? 79.541 35.896 46.495 1.00 44.35 203 ASP A CA 1
ATOM 1499 C C . ASP A 1 203 ? 80.868 36.570 46.151 1.00 45.72 203 ASP A C 1
ATOM 1500 O O . ASP A 1 203 ? 81.908 36.232 46.721 1.00 48.91 203 ASP A O 1
ATOM 1505 N N . GLY A 1 204 ? 80.817 37.543 45.243 1.00 42.12 204 GLY A N 1
ATOM 1506 C CA . GLY A 1 204 ? 81.988 38.296 44.848 1.00 40.73 204 GLY A CA 1
ATOM 1507 C C . GLY A 1 204 ? 82.462 39.307 45.878 1.00 40.97 204 GLY A C 1
ATOM 1508 O O . GLY A 1 204 ? 83.556 39.858 45.748 1.00 41.82 204 GLY A O 1
ATOM 1509 N N . VAL A 1 205 ? 81.662 39.564 46.908 1.00 38.16 205 VAL A N 1
ATOM 1510 C CA . VAL A 1 205 ? 82.102 40.484 47.960 1.00 39.27 205 VAL A CA 1
ATOM 1511 C C . VAL A 1 205 ? 83.303 39.930 48.755 1.00 37.61 205 VAL A C 1
ATOM 1512 O O . VAL A 1 205 ? 83.981 40.674 49.474 1.00 31.73 205 VAL A O 1
ATOM 1516 N N . PHE A 1 206 ? 83.539 38.622 48.634 1.00 34.57 206 PHE A N 1
ATOM 1517 C CA . PHE A 1 206 ? 84.583 37.939 49.392 1.00 35.54 206 PHE A CA 1
ATOM 1518 C C . PHE A 1 206 ? 85.218 36.811 48.584 1.00 35.96 206 PHE A C 1
ATOM 1519 O O . PHE A 1 206 ? 84.501 36.023 47.958 1.00 38.19 206 PHE A O 1
ATOM 1527 N N . ASP A 1 207 ? 86.540 36.662 48.648 1.00 30.26 207 ASP A N 1
ATOM 1528 C CA . ASP A 1 207 ? 87.153 35.662 47.789 1.00 34.50 207 ASP A CA 1
ATOM 1529 C C . ASP A 1 207 ? 87.219 34.324 48.502 1.00 33.24 207 ASP A C 1
ATOM 1530 O O . ASP A 1 207 ? 88.148 34.056 49.252 1.00 34.23 207 ASP A O 1
ATOM 1535 N N . PHE A 1 208 ? 86.305 33.433 48.154 1.00 32.48 208 PHE A N 1
ATOM 1536 C CA . PHE A 1 208 ? 86.257 32.142 48.810 1.00 35.12 208 PHE A CA 1
ATOM 1537 C C . PHE A 1 208 ? 87.312 31.195 48.264 1.00 40.32 208 PHE A C 1
ATOM 1538 O O . PHE A 1 208 ? 87.795 30.322 48.979 1.00 42.28 208 PHE A O 1
ATOM 1546 N N . GLU A 1 209 ? 87.644 31.350 46.987 1.00 42.93 209 GLU A N 1
ATOM 1547 C CA . GLU A 1 209 ? 88.637 30.496 46.353 1.00 47.22 209 GLU A CA 1
ATOM 1548 C C . GLU A 1 209 ? 89.939 30.546 47.164 1.00 48.39 209 GLU A C 1
ATOM 1549 O O . GLU A 1 209 ? 90.464 29.507 47.588 1.00 48.63 209 GLU A O 1
ATOM 1555 N N . LEU A 1 210 ? 90.436 31.757 47.401 1.00 43.82 210 LEU A N 1
ATOM 1556 C CA . LEU A 1 210 ? 91.640 31.947 48.196 1.00 39.61 210 LEU A CA 1
ATOM 1557 C C . LEU A 1 210 ? 91.428 31.455 49.626 1.00 45.44 210 LEU A C 1
ATOM 1558 O O . LEU A 1 210 ? 92.257 30.723 50.175 1.00 45.21 210 LEU A O 1
ATOM 1563 N N . PHE A 1 211 ? 90.304 31.863 50.211 1.00 45.06 211 PHE A N 1
ATOM 1564 C CA . PHE A 1 211 ? 89.950 31.544 51.591 1.00 39.60 211 PHE A CA 1
ATOM 1565 C C . PHE A 1 211 ? 90.010 30.049 51.871 1.00 41.09 211 PHE A C 1
ATOM 1566 O O . PHE A 1 211 ? 90.633 29.619 52.837 1.00 42.08 211 PHE A O 1
ATOM 1574 N N . PHE A 1 212 ? 89.359 29.264 51.020 1.00 45.49 212 PHE A N 1
ATOM 1575 C CA . PHE A 1 212 ? 89.305 27.816 51.192 1.00 43.64 212 PHE A CA 1
ATOM 1576 C C . PHE A 1 212 ? 90.645 27.162 50.922 1.00 44.64 212 PHE A C 1
ATOM 1577 O O . PHE A 1 212 ? 90.906 26.058 51.399 1.00 49.10 212 PHE A O 1
ATOM 1585 N N . ALA A 1 213 ? 91.486 27.834 50.147 1.00 40.33 213 ALA A N 1
ATOM 1586 C CA . ALA A 1 213 ? 92.822 27.328 49.898 1.00 44.76 213 ALA A CA 1
ATOM 1587 C C . ALA A 1 213 ? 93.600 27.365 51.213 1.00 52.72 213 ALA A C 1
ATOM 1588 O O . ALA A 1 213 ? 94.336 26.428 51.551 1.00 53.29 213 ALA A O 1
ATOM 1590 N N . GLY A 1 214 ? 93.421 28.458 51.952 1.00 50.58 214 GLY A N 1
ATOM 1591 C CA . GLY A 1 214 ? 94.022 28.610 53.259 1.00 47.95 214 GLY A CA 1
ATOM 1592 C C . GLY A 1 214 ? 93.576 27.524 54.217 1.00 50.54 214 GLY A C 1
ATOM 1593 O O . GLY A 1 214 ? 94.406 26.910 54.884 1.00 55.16 214 GLY A O 1
ATOM 1594 N N . LEU A 1 215 ? 92.274 27.277 54.294 1.00 45.84 215 LEU A N 1
ATOM 1595 C CA . LEU A 1 215 ? 91.773 26.292 55.243 1.00 48.19 215 LEU A CA 1
ATOM 1596 C C . LEU A 1 215 ? 92.256 24.885 54.932 1.00 52.01 215 LEU A C 1
ATOM 1597 O O . LEU A 1 215 ? 92.548 24.116 55.848 1.00 54.92 215 LEU A O 1
ATOM 1602 N N . SER A 1 216 ? 92.348 24.544 53.649 1.00 51.24 216 SER A N 1
ATOM 1603 C CA . SER A 1 216 ? 92.731 23.187 53.284 1.00 55.12 216 SER A CA 1
ATOM 1604 C C . SER A 1 216 ? 94.196 22.891 53.643 1.00 55.21 216 SER A C 1
ATOM 1605 O O . SER A 1 216 ? 94.541 21.755 53.993 1.00 54.61 216 SER A O 1
ATOM 1608 N N . LYS A 1 217 ? 95.036 23.924 53.583 1.00 54.51 217 LYS A N 1
ATOM 1609 C CA . LYS A 1 217 ? 96.438 23.835 54.000 1.00 55.63 217 LYS A CA 1
ATOM 1610 C C . LYS A 1 217 ? 96.557 23.585 55.504 1.00 56.66 217 LYS A C 1
ATOM 1611 O O . LYS A 1 217 ? 97.515 22.959 55.966 1.00 55.97 217 LYS A O 1
ATOM 1617 N N . GLN A 1 218 ? 95.572 24.088 56.248 1.00 53.30 218 GLN A N 1
ATOM 1618 C CA . GLN A 1 218 ? 95.511 23.958 57.702 1.00 53.52 218 GLN A CA 1
ATOM 1619 C C . GLN A 1 218 ? 94.681 22.773 58.149 1.00 52.88 218 GLN A C 1
ATOM 1620 O O . GLN A 1 218 ? 94.357 22.662 59.336 1.00 53.81 218 GLN A O 1
ATOM 1626 N N . LEU A 1 219 ? 94.298 21.933 57.188 1.00 48.96 219 LEU A N 1
ATOM 1627 C CA . LEU A 1 219 ? 93.562 20.696 57.455 1.00 50.14 219 LEU A CA 1
ATOM 1628 C C . LEU A 1 219 ? 92.150 20.929 57.959 1.00 49.13 219 LEU A C 1
ATOM 1629 O O . LEU A 1 219 ? 91.603 20.099 58.690 1.00 49.52 219 LEU A O 1
ATOM 1634 N N . VAL A 1 220 ? 91.539 22.026 57.524 1.00 49.96 220 VAL A N 1
ATOM 1635 C CA . VAL A 1 220 ? 90.139 22.300 57.834 1.00 52.71 220 VAL A CA 1
ATOM 1636 C C . VAL A 1 220 ? 89.236 21.861 56.682 1.00 49.71 220 VAL A C 1
ATOM 1637 O O . VAL A 1 220 ? 89.226 22.482 55.619 1.00 51.38 220 VAL A O 1
ATOM 1641 N N . PRO A 1 221 ? 88.479 20.792 56.904 1.00 49.67 221 PRO A N 1
ATOM 1642 C CA . PRO A 1 221 ? 87.582 20.251 55.877 1.00 51.69 221 PRO A CA 1
ATOM 1643 C C . PRO A 1 221 ? 86.615 21.301 55.336 1.00 51.02 221 PRO A C 1
ATOM 1644 O O . PRO A 1 221 ? 85.953 21.991 56.110 1.00 47.43 221 PRO A O 1
ATOM 1648 N N . ARG A 1 222 ? 86.540 21.409 54.013 1.00 52.99 222 ARG A N 1
ATOM 1649 C CA . ARG A 1 222 ? 85.627 22.350 53.360 1.00 55.59 222 ARG A CA 1
ATOM 1650 C C . ARG A 1 222 ? 84.194 22.207 53.905 1.00 52.83 222 ARG A C 1
ATOM 1651 O O . ARG A 1 222 ? 83.448 23.186 53.998 1.00 47.40 222 ARG A O 1
ATOM 1659 N N . ARG A 1 223 ? 83.852 20.987 54.313 1.00 53.24 223 ARG A N 1
ATOM 1660 C CA . ARG A 1 223 ? 82.568 20.679 54.928 1.00 54.16 223 ARG A CA 1
ATOM 1661 C C . ARG A 1 223 ? 82.294 21.540 56.159 1.00 50.50 223 ARG A C 1
ATOM 1662 O O . ARG A 1 223 ? 81.139 21.715 56.545 1.00 51.31 223 ARG A O 1
ATOM 1670 N N . ALA A 1 224 ? 83.349 22.064 56.780 1.00 44.85 224 ALA A N 1
ATOM 1671 C CA . ALA A 1 224 ? 83.195 22.860 58.002 1.00 45.92 224 ALA A CA 1
ATOM 1672 C C . ALA A 1 224 ? 82.448 24.154 57.747 1.00 44.07 224 ALA A C 1
ATOM 1673 O O . ALA A 1 224 ? 81.726 24.655 58.613 1.00 40.47 224 ALA A O 1
ATOM 1675 N N . VAL A 1 225 ? 82.608 24.686 56.545 1.00 43.71 225 VAL A N 1
ATOM 1676 C CA . VAL A 1 225 ? 81.934 25.915 56.215 1.00 39.80 225 VAL A CA 1
ATOM 1677 C C . VAL A 1 225 ? 80.587 25.526 55.626 1.00 45.14 225 VAL A C 1
ATOM 1678 O O . VAL A 1 225 ? 80.482 25.029 54.501 1.00 46.60 225 VAL A O 1
ATOM 1682 N N . THR A 1 226 ? 79.549 25.779 56.409 1.00 44.36 226 THR A N 1
ATOM 1683 C CA . THR A 1 226 ? 78.205 25.409 56.039 1.00 41.73 226 THR A CA 1
ATOM 1684 C C . THR A 1 226 ? 77.630 26.571 55.254 1.00 44.36 226 THR A C 1
ATOM 1685 O O . THR A 1 226 ? 78.282 27.604 55.108 1.00 44.08 226 THR A O 1
ATOM 1689 N N . ALA A 1 227 ? 76.413 26.420 54.751 1.00 46.60 227 ALA A N 1
ATOM 1690 C CA . ALA A 1 227 ? 75.788 27.510 54.026 1.00 43.96 227 ALA A CA 1
ATOM 1691 C C . ALA A 1 227 ? 75.559 28.648 55.005 1.00 42.83 227 ALA A C 1
ATOM 1692 O O . ALA A 1 227 ? 75.735 29.815 54.668 1.00 44.89 227 ALA A O 1
ATOM 1694 N N . LYS A 1 228 ? 75.173 28.302 56.226 1.00 38.18 228 LYS A N 1
ATOM 1695 C CA . LYS A 1 228 ? 74.867 29.323 57.204 1.00 42.22 228 LYS A CA 1
ATOM 1696 C C . LYS A 1 228 ? 76.135 30.098 57.586 1.00 40.58 228 LYS A C 1
ATOM 1697 O O . LYS A 1 228 ? 76.089 31.310 57.813 1.00 39.46 228 LYS A O 1
ATOM 1703 N N . VAL A 1 229 ? 77.266 29.398 57.619 1.00 40.13 229 VAL A N 1
ATOM 1704 C CA . VAL A 1 229 ? 78.550 30.013 57.952 1.00 39.94 229 VAL A CA 1
ATOM 1705 C C . VAL A 1 229 ? 79.060 30.847 56.784 1.00 37.65 229 VAL A C 1
ATOM 1706 O O . VAL A 1 229 ? 79.544 31.969 56.967 1.00 34.89 229 VAL A O 1
ATOM 1710 N N . LYS A 1 230 ? 78.949 30.279 55.585 1.00 39.95 230 LYS A N 1
ATOM 1711 C CA . LYS A 1 230 ? 79.380 30.936 54.360 1.00 36.10 230 LYS A CA 1
ATOM 1712 C C . LYS A 1 230 ? 78.603 32.238 54.179 1.00 35.55 230 LYS A C 1
ATOM 1713 O O . LYS A 1 230 ? 79.167 33.283 53.845 1.00 33.58 230 LYS A O 1
ATOM 1719 N N . GLU A 1 231 ? 77.307 32.176 54.449 1.00 36.08 231 GLU A N 1
ATOM 1720 C CA . GLU A 1 231 ? 76.459 33.354 54.412 1.00 38.28 231 GLU A CA 1
ATOM 1721 C C . GLU A 1 231 ? 76.976 34.367 55.434 1.00 38.03 231 GLU A C 1
ATOM 1722 O O . GLU A 1 231 ? 77.045 35.562 55.160 1.00 38.99 231 GLU A O 1
ATOM 1728 N N . ALA A 1 232 ? 77.375 33.879 56.605 1.00 36.67 232 ALA A N 1
ATOM 1729 C CA . ALA A 1 232 ? 77.808 34.749 57.690 1.00 30.83 232 ALA A CA 1
ATOM 1730 C C . ALA A 1 232 ? 79.140 35.400 57.361 1.00 30.51 232 ALA A C 1
ATOM 1731 O O . ALA A 1 232 ? 79.357 36.592 57.613 1.00 30.67 232 ALA A O 1
ATOM 1733 N N . ILE A 1 233 ? 80.040 34.598 56.810 1.00 30.31 233 ILE A N 1
ATOM 1734 C CA . ILE A 1 233 ? 81.343 35.080 56.386 1.00 29.32 233 ILE A CA 1
ATOM 1735 C C . ILE A 1 233 ? 81.188 36.236 55.409 1.00 28.23 233 ILE A C 1
ATOM 1736 O O . ILE A 1 233 ? 81.792 37.289 55.596 1.00 27.41 233 ILE A O 1
ATOM 1741 N N . LYS A 1 234 ? 80.355 36.025 54.392 1.00 30.35 234 LYS A N 1
ATOM 1742 C CA . LYS A 1 234 ? 80.034 37.032 53.392 1.00 28.94 234 LYS A CA 1
ATOM 1743 C C . LYS A 1 234 ? 79.641 38.359 54.031 1.00 27.44 234 LYS A C 1
ATOM 1744 O O . LYS A 1 234 ? 80.170 39.404 53.673 1.00 27.50 234 LYS A O 1
ATOM 1750 N N . LYS A 1 235 ? 78.718 38.319 54.985 1.00 30.34 235 LYS A N 1
ATOM 1751 C CA . LYS A 1 235 ? 78.204 39.549 55.578 1.00 27.90 235 LYS A CA 1
ATOM 1752 C C . LYS A 1 235 ? 79.292 40.215 56.380 1.00 28.14 235 LYS A C 1
ATOM 1753 O O . LYS A 1 235 ? 79.403 41.438 56.387 1.00 28.38 235 LYS A O 1
ATOM 1759 N N . LEU A 1 236 ? 80.095 39.404 57.059 1.00 29.37 236 LEU A N 1
ATOM 1760 C CA . LEU A 1 236 ? 81.152 39.937 57.903 1.00 29.10 236 LEU A CA 1
ATOM 1761 C C . LEU A 1 236 ? 82.226 40.621 57.052 1.00 29.65 236 LEU A C 1
ATOM 1762 O O . LEU A 1 236 ? 82.641 41.755 57.328 1.00 27.28 236 LEU A O 1
ATOM 1767 N N . ALA A 1 237 ? 82.641 39.932 55.995 1.00 28.50 237 ALA A N 1
ATOM 1768 C CA . ALA A 1 237 ? 83.620 40.461 55.061 1.00 26.91 237 ALA A CA 1
ATOM 1769 C C . ALA A 1 237 ? 83.139 41.765 54.449 1.00 28.81 237 ALA A C 1
ATOM 1770 O O . ALA A 1 237 ? 83.910 42.713 54.290 1.00 32.36 237 ALA A O 1
ATOM 1772 N N . PHE A 1 238 ? 81.864 41.811 54.090 1.00 26.66 238 PHE A N 1
ATOM 1773 C CA . PHE A 1 238 ? 81.342 42.965 53.388 1.00 25.47 238 PHE A CA 1
ATOM 1774 C C . PHE A 1 238 ? 81.187 44.130 54.349 1.00 27.36 238 PHE A C 1
ATOM 1775 O O . PHE A 1 238 ? 81.550 45.262 54.036 1.00 28.92 238 PHE A O 1
ATOM 1783 N N . LEU A 1 239 ? 80.616 43.845 55.512 1.00 28.41 239 LEU A N 1
ATOM 1784 C CA . LEU A 1 239 ? 80.358 44.870 56.511 1.00 28.00 239 LEU A CA 1
ATOM 1785 C C . LEU A 1 239 ? 81.657 45.480 57.033 1.00 30.63 239 LEU A C 1
ATOM 1786 O O . LEU A 1 239 ? 81.749 46.695 57.188 1.00 32.52 239 LEU A O 1
ATOM 1791 N N . TYR A 1 240 ? 82.633 44.624 57.338 1.00 29.47 240 TYR A N 1
ATOM 1792 C CA . TYR A 1 240 ? 83.899 45.045 57.938 1.00 29.09 240 TYR A CA 1
ATOM 1793 C C . TYR A 1 240 ? 85.144 45.170 57.030 1.00 31.01 240 TYR A C 1
ATOM 1794 O O . TYR A 1 240 ? 86.208 45.603 57.491 1.00 32.42 240 TYR A O 1
ATOM 1803 N N . GLY A 1 241 ? 85.023 44.793 55.760 1.00 28.65 241 GLY A N 1
ATOM 1804 C CA . GLY A 1 241 ? 86.145 44.867 54.842 1.00 27.36 241 GLY A CA 1
ATOM 1805 C C . GLY A 1 241 ? 87.276 43.893 55.146 1.00 35.70 241 GLY A C 1
ATOM 1806 O O . GLY A 1 241 ? 88.439 44.126 54.790 1.00 42.25 241 GLY A O 1
ATOM 1807 N N . ILE A 1 242 ? 86.939 42.785 55.791 1.00 31.58 242 ILE A N 1
ATOM 1808 C CA . ILE A 1 242 ? 87.935 41.787 56.175 1.00 33.00 242 ILE A CA 1
ATOM 1809 C C . ILE A 1 242 ? 88.439 40.988 54.967 1.00 32.40 242 ILE A C 1
ATOM 1810 O O . ILE A 1 242 ? 87.661 40.338 54.274 1.00 33.63 242 ILE A O 1
ATOM 1815 N N . PRO A 1 243 ? 89.757 41.020 54.720 1.00 33.73 243 PRO A N 1
ATOM 1816 C CA . PRO A 1 243 ? 90.409 40.203 53.679 1.00 32.48 243 PRO A CA 1
ATOM 1817 C C . PRO A 1 243 ? 90.385 38.703 54.015 1.00 36.76 243 PRO A C 1
ATOM 1818 O O . PRO A 1 243 ? 90.124 38.347 55.165 1.00 36.17 243 PRO A O 1
ATOM 1822 N N . PRO A 1 244 ? 90.627 37.829 53.017 1.00 37.46 244 PRO A N 1
ATOM 1823 C CA . PRO A 1 244 ? 90.526 36.376 53.233 1.00 35.68 244 PRO A CA 1
ATOM 1824 C C . PRO A 1 244 ? 91.547 35.786 54.200 1.00 34.39 244 PRO A C 1
ATOM 1825 O O . PRO A 1 244 ? 91.174 34.898 54.959 1.00 37.22 244 PRO A O 1
ATOM 1829 N N . LEU A 1 245 ? 92.801 36.235 54.155 1.00 38.18 245 LEU A N 1
ATOM 1830 C CA . LEU A 1 245 ? 93.814 35.735 55.088 1.00 40.95 245 LEU A CA 1
ATOM 1831 C C . LEU A 1 245 ? 93.410 36.059 56.512 1.00 39.39 245 LEU A C 1
ATOM 1832 O O . LEU A 1 245 ? 93.554 35.233 57.406 1.00 41.04 245 LEU A O 1
ATOM 1837 N N . GLU A 1 246 ? 92.893 37.266 56.717 1.00 37.65 246 GLU A N 1
ATOM 1838 C CA . GLU A 1 246 ? 92.401 37.649 58.030 1.00 35.20 246 GLU A CA 1
ATOM 1839 C C . GLU A 1 246 ? 91.153 36.855 58.468 1.00 35.33 246 GLU A C 1
ATOM 1840 O O . GLU A 1 246 ? 91.039 36.484 59.641 1.00 36.53 246 GLU A O 1
ATOM 1846 N N . MET A 1 247 ? 90.276 36.379 57.592 1.00 33.47 247 MET A N 1
ATOM 1847 C CA . MET A 1 247 ? 89.165 35.582 58.069 1.00 32.19 247 MET A CA 1
ATOM 1848 C C . MET A 1 247 ? 89.539 34.243 58.220 1.00 31.42 247 MET A C 1
ATOM 1849 O O . MET A 1 247 ? 88.924 33.510 58.830 1.00 29.41 247 MET A O 1
ATOM 1854 N N . GLN A 1 248 ? 90.592 33.919 57.629 1.00 31.33 248 GLN A N 1
ATOM 1855 C CA . GLN A 1 248 ? 91.156 32.623 57.935 1.00 34.19 248 GLN A CA 1
ATOM 1856 C C . GLN A 1 248 ? 91.535 32.576 59.411 1.00 30.91 248 GLN A C 1
ATOM 1857 O O . GLN A 1 248 ? 91.156 31.636 60.108 1.00 30.46 248 GLN A O 1
ATOM 1863 N N . LYS A 1 249 ? 92.245 33.598 59.889 1.00 29.51 249 LYS A N 1
ATOM 1864 C CA . LYS A 1 249 ? 92.615 33.661 61.300 1.00 31.15 249 LYS A CA 1
ATOM 1865 C C . LYS A 1 249 ? 91.380 33.597 62.193 1.00 30.37 249 LYS A C 1
ATOM 1866 O O . LYS A 1 249 ? 91.277 32.712 63.041 1.00 27.59 249 LYS A O 1
ATOM 1872 N N . LEU A 1 250 ? 90.445 34.520 61.976 1.00 29.08 250 LEU A N 1
ATOM 1873 C CA . LEU A 1 250 ? 89.223 34.588 62.763 1.00 27.66 250 LEU A CA 1
ATOM 1874 C C . LEU A 1 250 ? 88.514 33.242 62.823 1.00 28.10 250 LEU A C 1
ATOM 1875 O O . LEU A 1 250 ? 88.060 32.808 63.881 1.00 29.08 250 LEU A O 1
ATOM 1880 N N . VAL A 1 251 ? 88.426 32.570 61.687 1.00 27.68 251 VAL A N 1
ATOM 1881 C CA . VAL A 1 251 ? 87.748 31.289 61.662 1.00 29.73 251 VAL A CA 1
ATOM 1882 C C . VAL A 1 251 ? 88.548 30.316 62.518 1.00 27.17 251 VAL A C 1
ATOM 1883 O O . VAL A 1 251 ? 88.004 29.681 63.415 1.00 27.38 251 VAL A O 1
ATOM 1887 N N . LEU A 1 252 ? 89.850 30.259 62.274 1.00 26.29 252 LEU A N 1
ATOM 1888 C CA . LEU A 1 252 ? 90.738 29.383 63.021 1.00 27.23 252 LEU A CA 1
ATOM 1889 C C . LEU A 1 252 ? 90.775 29.678 64.536 1.00 27.88 252 LEU A C 1
ATOM 1890 O O . LEU A 1 252 ? 91.147 28.824 65.320 1.00 26.77 252 LEU A O 1
ATOM 1895 N N . GLY A 1 253 ? 90.382 30.872 64.952 1.00 26.12 253 GLY A N 1
ATOM 1896 C CA . GLY A 1 253 ? 90.414 31.183 66.359 1.00 24.47 253 GLY A CA 1
ATOM 1897 C C . GLY A 1 253 ? 89.177 30.690 67.075 1.00 29.19 253 GLY A C 1
ATOM 1898 O O . GLY A 1 253 ? 89.218 30.403 68.270 1.00 33.89 253 GLY A O 1
ATOM 1899 N N . VAL A 1 254 ? 88.061 30.645 66.360 1.00 28.96 254 VAL A N 1
ATOM 1900 C CA . VAL A 1 254 ? 86.788 30.229 66.942 1.00 24.89 254 VAL A CA 1
ATOM 1901 C C . VAL A 1 254 ? 86.336 28.790 66.629 1.00 27.49 254 VAL A C 1
ATOM 1902 O O . VAL A 1 254 ? 85.239 28.377 67.014 1.00 31.25 254 VAL A O 1
ATOM 1906 N N . ILE A 1 255 ? 87.156 28.030 65.912 1.00 27.97 255 ILE A N 1
ATOM 1907 C CA . ILE A 1 255 ? 86.731 26.702 65.466 1.00 29.40 255 ILE A CA 1
ATOM 1908 C C . ILE A 1 255 ? 86.900 25.575 66.500 1.00 32.30 255 ILE A C 1
ATOM 1909 O O . ILE A 1 255 ? 87.946 25.457 67.143 1.00 29.86 255 ILE A O 1
ATOM 1914 N N . ASP A 1 256 ? 85.843 24.764 66.628 1.00 40.12 256 ASP A N 1
ATOM 1915 C CA . ASP A 1 256 ? 85.749 23.534 67.453 1.00 39.34 256 ASP A CA 1
ATOM 1916 C C . ASP A 1 256 ? 86.802 22.480 67.157 1.00 39.34 256 ASP A C 1
ATOM 1917 O O . ASP A 1 256 ? 87.347 22.440 66.057 1.00 40.44 256 ASP A O 1
ATOM 1922 N N . PRO A 1 257 ? 87.068 21.584 68.125 1.00 41.44 257 PRO A N 1
ATOM 1923 C CA . PRO A 1 257 ? 87.866 20.399 67.772 1.00 36.22 257 PRO A CA 1
ATOM 1924 C C . PRO A 1 257 ? 87.035 19.498 66.867 1.00 39.41 257 PRO A C 1
ATOM 1925 O O . PRO A 1 257 ? 87.566 18.622 66.178 1.00 38.85 257 PRO A O 1
ATOM 1929 N N . ALA A 1 258 ? 85.725 19.725 66.883 1.00 41.16 258 ALA A N 1
ATOM 1930 C CA . ALA A 1 258 ? 84.803 18.993 66.031 1.00 44.34 258 ALA A CA 1
ATOM 1931 C C . ALA A 1 258 ? 84.725 19.630 64.642 1.00 44.65 258 ALA A C 1
ATOM 1932 O O . ALA A 1 258 ? 83.978 19.163 63.783 1.00 45.40 258 ALA A O 1
ATOM 1934 N N . TYR A 1 259 ? 85.477 20.708 64.442 1.00 42.01 259 TYR A N 1
ATOM 1935 C CA . TYR A 1 259 ? 85.432 21.463 63.195 1.00 39.54 259 TYR A CA 1
ATOM 1936 C C . TYR A 1 259 ? 84.183 22.341 63.025 1.00 40.59 259 TYR A C 1
ATOM 1937 O O . TYR A 1 259 ? 83.983 22.957 61.979 1.00 43.32 259 TYR A O 1
ATOM 1946 N N . HIS A 1 260 ? 83.322 22.353 64.039 1.00 39.39 260 HIS A N 1
ATOM 1947 C CA . HIS A 1 260 ? 82.180 23.263 64.066 1.00 38.04 260 HIS A CA 1
ATOM 1948 C C . HIS A 1 260 ? 82.609 24.720 64.230 1.00 37.73 260 HIS A C 1
ATOM 1949 O O . HIS A 1 260 ? 83.475 25.035 65.036 1.00 41.23 260 HIS A O 1
ATOM 1956 N N . ILE A 1 261 ? 81.988 25.617 63.479 1.00 36.93 261 ILE A N 1
ATOM 1957 C CA . ILE A 1 261 ? 82.239 27.045 63.640 1.00 35.61 261 ILE A CA 1
ATOM 1958 C C . ILE A 1 261 ? 81.039 27.747 64.262 1.00 34.91 261 ILE A C 1
ATOM 1959 O O . ILE A 1 261 ? 79.931 27.695 63.729 1.00 36.93 261 ILE A O 1
ATOM 1964 N N . ASP A 1 262 ? 81.252 28.409 65.390 1.00 37.69 262 ASP A N 1
ATOM 1965 C CA . ASP A 1 262 ? 80.149 29.110 66.027 1.00 40.36 262 ASP A CA 1
ATOM 1966 C C . ASP A 1 262 ? 80.081 30.516 65.465 1.00 39.97 262 ASP A C 1
ATOM 1967 O O . ASP A 1 262 ? 81.010 31.313 65.629 1.00 40.59 262 ASP A O 1
ATOM 1972 N N . ILE A 1 263 ? 78.971 30.816 64.805 1.00 38.50 263 ILE A N 1
ATOM 1973 C CA . ILE A 1 263 ? 78.821 32.073 64.098 1.00 35.42 263 ILE A CA 1
ATOM 1974 C C . ILE A 1 263 ? 78.774 33.248 65.061 1.00 37.20 263 ILE A C 1
ATOM 1975 O O . ILE A 1 263 ? 79.318 34.315 64.772 1.00 37.71 263 ILE A O 1
ATOM 1980 N N . ASP A 1 264 ? 78.134 33.042 66.210 1.00 42.91 264 ASP A N 1
ATOM 1981 C CA . ASP A 1 264 ? 78.135 34.034 67.285 1.00 42.07 264 ASP A CA 1
ATOM 1982 C C . ASP A 1 264 ? 79.567 34.431 67.654 1.00 40.06 264 ASP A C 1
ATOM 1983 O O . ASP A 1 264 ? 79.889 35.613 67.707 1.00 39.30 264 ASP A O 1
ATOM 1988 N N . ALA A 1 265 ? 80.428 33.437 67.864 1.00 40.72 265 ALA A N 1
ATOM 1989 C CA . ALA A 1 265 ? 81.834 33.670 68.206 1.00 38.73 265 ALA A CA 1
ATOM 1990 C C . ALA A 1 265 ? 82.628 34.315 67.065 1.00 39.80 265 ALA A C 1
ATOM 1991 O O . ALA A 1 265 ? 83.475 35.183 67.303 1.00 39.20 265 ALA A O 1
ATOM 1993 N N . LEU A 1 266 ? 82.364 33.875 65.835 1.00 36.71 266 LEU A N 1
ATOM 1994 C CA . LEU A 1 266 ? 82.948 34.491 64.648 1.00 33.31 266 LEU A CA 1
ATOM 1995 C C . LEU A 1 266 ? 82.565 35.965 64.544 1.00 31.58 266 LEU A C 1
ATOM 1996 O O . LEU A 1 266 ? 83.417 36.806 64.296 1.00 30.69 266 LEU A O 1
ATOM 2001 N N . ARG A 1 267 ? 81.283 36.267 64.742 1.00 32.43 267 ARG A N 1
ATOM 2002 C CA . ARG A 1 267 ? 80.799 37.645 64.727 1.00 32.06 267 ARG A CA 1
ATOM 2003 C C . ARG A 1 267 ? 81.562 38.531 65.704 1.00 34.47 267 ARG A C 1
ATOM 2004 O O . ARG A 1 267 ? 81.954 39.642 65.353 1.00 36.30 267 ARG A O 1
ATOM 2012 N N . ARG A 1 268 ? 81.787 38.035 66.918 1.00 37.12 268 ARG A N 1
ATOM 2013 C CA . ARG A 1 268 ? 82.547 38.784 67.917 1.00 37.64 268 ARG A CA 1
ATOM 2014 C C . ARG A 1 268 ? 83.974 39.049 67.467 1.00 34.90 268 ARG A C 1
ATOM 2015 O O . ARG A 1 268 ? 84.453 40.170 67.560 1.00 37.02 268 ARG A O 1
ATOM 2023 N N . ALA A 1 269 ? 84.646 38.004 66.995 1.00 32.82 269 ALA A N 1
ATOM 2024 C CA . ALA A 1 269 ? 86.014 38.106 66.512 1.00 32.35 269 ALA A CA 1
ATOM 2025 C C . ALA A 1 269 ? 86.117 39.170 65.430 1.00 35.07 269 ALA A C 1
ATOM 2026 O O . ALA A 1 269 ? 87.040 39.989 65.436 1.00 34.46 269 ALA A O 1
ATOM 2028 N N . ALA A 1 270 ? 85.160 39.140 64.505 1.00 34.19 270 ALA A N 1
ATOM 2029 C CA . ALA A 1 270 ? 85.063 40.117 63.432 1.00 29.59 270 ALA A CA 1
ATOM 2030 C C . ALA A 1 270 ? 84.869 41.531 63.981 1.00 31.44 270 ALA A C 1
ATOM 2031 O O . ALA A 1 270 ? 85.596 42.453 63.596 1.00 31.34 270 ALA A O 1
ATOM 2033 N N . ARG A 1 271 ? 83.892 41.698 64.872 1.00 30.95 271 ARG A N 1
ATOM 2034 C CA . ARG A 1 271 ? 83.626 42.994 65.502 1.00 34.52 271 ARG A CA 1
ATOM 2035 C C . ARG A 1 271 ? 84.871 43.522 66.217 1.00 39.21 271 ARG A C 1
ATOM 2036 O O . ARG A 1 271 ? 85.143 44.719 66.188 1.00 43.78 271 ARG A O 1
ATOM 2044 N N . GLU A 1 272 ? 85.638 42.623 66.830 1.00 38.64 272 GLU A N 1
ATOM 2045 C CA . GLU A 1 272 ? 86.870 42.991 67.517 1.00 39.00 272 GLU A CA 1
ATOM 2046 C C . GLU A 1 272 ? 87.942 43.438 66.517 1.00 40.89 272 GLU A C 1
ATOM 2047 O O . GLU A 1 272 ? 88.548 44.503 66.664 1.00 46.16 272 GLU A O 1
ATOM 2053 N N . TRP A 1 273 ? 88.181 42.607 65.510 1.00 37.27 273 TRP A N 1
ATOM 2054 C CA . TRP A 1 273 ? 89.144 42.906 64.453 1.00 36.31 273 TRP A CA 1
ATOM 2055 C C . TRP A 1 273 ? 88.930 44.310 63.892 1.00 40.02 273 TRP A C 1
ATOM 2056 O O . TRP A 1 273 ? 89.887 45.041 63.651 1.00 42.80 273 TRP A O 1
ATOM 2067 N N . TYR A 1 274 ? 87.671 44.697 63.712 1.00 39.50 274 TYR A N 1
ATOM 2068 C CA . TYR A 1 274 ? 87.373 45.994 63.124 1.00 40.31 274 TYR A CA 1
ATOM 2069 C C . TYR A 1 274 ? 87.775 47.128 64.057 1.00 42.93 274 TYR A C 1
ATOM 2070 O O . TYR A 1 274 ? 88.316 48.133 63.602 1.00 44.73 274 TYR A O 1
ATOM 2079 N N . GLU A 1 275 ? 87.526 46.957 65.354 1.00 43.73 275 GLU A N 1
ATOM 2080 C CA . GLU A 1 275 ? 87.936 47.942 66.350 1.00 45.63 275 GLU A CA 1
ATOM 2081 C C . GLU A 1 275 ? 89.444 48.209 66.319 1.00 45.96 275 GLU A C 1
ATOM 2082 O O . GLU A 1 275 ? 89.873 49.341 66.524 1.00 49.67 275 GLU A O 1
ATOM 2088 N N . LEU A 1 276 ? 90.250 47.181 66.065 1.00 43.42 276 LEU A N 1
ATOM 2089 C CA . LEU A 1 276 ? 91.699 47.390 65.966 1.00 48.98 276 LEU A CA 1
ATOM 2090 C C . LEU A 1 276 ? 92.080 48.124 64.686 1.00 47.19 276 LEU A C 1
ATOM 2091 O O . LEU A 1 276 ? 92.844 49.089 64.714 1.00 48.56 276 LEU A O 1
ATOM 2096 N N . GLU A 1 277 ? 91.530 47.663 63.571 1.00 45.78 277 GLU A N 1
ATOM 2097 C CA . GLU A 1 277 ? 91.866 48.196 62.262 1.00 47.83 277 GLU A CA 1
ATOM 2098 C C . GLU A 1 277 ? 91.546 49.684 62.109 1.00 50.60 277 GLU A C 1
ATOM 2099 O O . GLU A 1 277 ? 92.400 50.470 61.706 1.00 56.64 277 GLU A O 1
ATOM 2105 N N . HIS A 1 278 ? 90.294 50.052 62.349 1.00 49.22 278 HIS A N 1
ATOM 2106 C CA . HIS A 1 278 ? 89.869 51.441 62.202 1.00 49.99 278 HIS A CA 1
ATOM 2107 C C . HIS A 1 278 ? 89.662 52.288 63.475 1.00 53.80 278 HIS A C 1
ATOM 2108 O O . HIS A 1 278 ? 89.250 53.445 63.382 1.00 58.66 278 HIS A O 1
ATOM 2115 N N . GLY A 1 279 ? 89.923 51.718 64.650 1.00 55.04 279 GLY A N 1
ATOM 2116 C CA . GLY A 1 279 ? 89.773 52.451 65.903 1.00 53.95 279 GLY A CA 1
ATOM 2117 C C . GLY A 1 279 ? 88.346 52.698 66.392 1.00 60.80 279 GLY A C 1
ATOM 2118 O O . GLY A 1 279 ? 87.997 53.832 66.727 1.00 66.06 279 GLY A O 1
ATOM 2119 N N . GLY A 1 280 ? 87.522 51.648 66.425 1.00 56.63 280 GLY A N 1
ATOM 2120 C CA . GLY A 1 280 ? 86.188 51.705 67.010 1.00 54.07 280 GLY A CA 1
ATOM 2121 C C . GLY A 1 280 ? 85.186 52.699 66.436 1.00 62.50 280 GLY A C 1
ATOM 2122 O O . GLY A 1 280 ? 84.280 53.151 67.148 1.00 64.31 280 GLY A O 1
ATOM 2123 N N . VAL A 1 281 ? 85.311 53.022 65.151 1.00 64.38 281 VAL A N 1
ATOM 2124 C CA . VAL A 1 281 ? 84.449 54.042 64.534 1.00 67.79 281 VAL A CA 1
ATOM 2125 C C . VAL A 1 281 ? 83.088 53.574 63.936 1.00 65.34 281 VAL A C 1
ATOM 2126 O O . VAL A 1 281 ? 82.201 54.411 63.701 1.00 67.35 281 VAL A O 1
ATOM 2130 N N . GLU A 1 282 ? 82.934 52.257 63.741 1.00 57.55 282 GLU A N 1
ATOM 2131 C CA . GLU A 1 282 ? 81.748 51.589 63.140 1.00 52.48 282 GLU A CA 1
ATOM 2132 C C . GLU A 1 282 ? 81.583 51.798 61.633 1.00 49.42 282 GLU A C 1
ATOM 2133 O O . GLU A 1 282 ? 81.867 52.881 61.125 1.00 52.72 282 GLU A O 1
ATOM 2139 N N . PRO A 1 283 ? 81.032 50.785 60.930 1.00 45.68 283 PRO A N 1
ATOM 2140 C CA . PRO A 1 283 ? 80.821 50.866 59.476 1.00 37.71 283 PRO A CA 1
ATOM 2141 C C . PRO A 1 283 ? 79.621 51.724 59.131 1.00 36.93 283 PRO A C 1
ATOM 2142 O O . PRO A 1 283 ? 78.649 51.739 59.892 1.00 35.31 283 PRO A O 1
ATOM 2146 N N . ARG A 1 284 ? 79.680 52.410 57.993 1.00 38.54 284 ARG A N 1
ATOM 2147 C CA . ARG A 1 284 ? 78.579 53.262 57.546 1.00 35.07 284 ARG A CA 1
ATOM 2148 C C . ARG A 1 284 ? 78.017 52.777 56.200 1.00 33.97 284 ARG A C 1
ATOM 2149 O O . ARG A 1 284 ? 78.769 52.373 55.303 1.00 36.46 284 ARG A O 1
ATOM 2157 N N . LEU A 1 285 ? 76.695 52.792 56.070 1.00 27.70 285 LEU A N 1
ATOM 2158 C CA . LEU A 1 285 ? 76.060 52.360 54.838 1.00 27.69 285 LEU A CA 1
ATOM 2159 C C . LEU A 1 285 ? 75.896 53.558 53.893 1.00 37.54 285 LEU A C 1
ATOM 2160 O O . LEU A 1 285 ? 75.408 54.625 54.298 1.00 39.10 285 LEU A O 1
ATOM 2165 N N . VAL A 1 286 ? 76.326 53.379 52.642 1.00 35.32 286 VAL A N 1
ATOM 2166 C CA . VAL A 1 286 ? 76.264 54.432 51.628 1.00 36.30 286 VAL A CA 1
ATOM 2167 C C . VAL A 1 286 ? 75.862 53.852 50.264 1.00 38.95 286 VAL A C 1
ATOM 2168 O O . VAL A 1 286 ? 75.970 52.630 50.053 1.00 36.11 286 VAL A O 1
ATOM 2172 N N . GLU A 1 287 ? 75.388 54.713 49.354 1.00 40.09 287 GLU A N 1
ATOM 2173 C CA . GLU A 1 287 ? 75.056 54.290 47.988 1.00 39.60 287 GLU A CA 1
ATOM 2174 C C . GLU A 1 287 ? 76.320 53.999 47.189 1.00 42.21 287 GLU A C 1
ATOM 2175 O O . GLU A 1 287 ? 77.392 54.539 47.487 1.00 43.95 287 GLU A O 1
ATOM 2181 N N . ARG A 1 288 ? 76.194 53.175 46.154 1.00 43.42 288 ARG A N 1
ATOM 2182 C CA . ARG A 1 288 ? 77.343 52.858 45.301 1.00 47.74 288 ARG A CA 1
ATOM 2183 C C . ARG A 1 288 ? 77.284 53.548 43.933 1.00 48.83 288 ARG A C 1
ATOM 2184 O O . ARG A 1 288 ? 76.764 54.658 43.807 1.00 49.17 288 ARG A O 1
ATOM 2192 N N . GLU B 1 7 ? 66.984 52.614 30.665 1.00 26.16 7 GLU B N 1
ATOM 2193 C CA . GLU B 1 7 ? 66.681 51.387 31.439 1.00 35.26 7 GLU B CA 1
ATOM 2194 C C . GLU B 1 7 ? 65.288 51.321 32.102 1.00 32.00 7 GLU B C 1
ATOM 2195 O O . GLU B 1 7 ? 64.690 50.242 32.179 1.00 29.28 7 GLU B O 1
ATOM 2201 N N . LEU B 1 8 ? 64.778 52.454 32.582 1.00 27.08 8 LEU B N 1
ATOM 2202 C CA . LEU B 1 8 ? 63.348 52.566 32.872 1.00 22.57 8 LEU B CA 1
ATOM 2203 C C . LEU B 1 8 ? 62.749 53.836 32.234 1.00 24.21 8 LEU B C 1
ATOM 2204 O O . LEU B 1 8 ? 63.182 54.971 32.536 1.00 18.29 8 LEU B O 1
ATOM 2209 N N . ILE B 1 9 ? 61.749 53.651 31.366 1.00 25.40 9 ILE B N 1
ATOM 2210 C CA . ILE B 1 9 ? 61.037 54.795 30.761 1.00 23.74 9 ILE B CA 1
ATOM 2211 C C . ILE B 1 9 ? 59.593 54.834 31.231 1.00 22.94 9 ILE B C 1
ATOM 2212 O O . ILE B 1 9 ? 59.035 53.794 31.572 1.00 26.92 9 ILE B O 1
ATOM 2217 N N . ALA B 1 10 ? 58.987 56.019 31.236 1.00 19.70 10 ALA B N 1
ATOM 2218 C CA . ALA B 1 10 ? 57.605 56.176 31.707 1.00 20.16 10 ALA B CA 1
ATOM 2219 C C . ALA B 1 10 ? 56.547 55.256 31.067 1.00 20.36 10 ALA B C 1
ATOM 2220 O O . ALA B 1 10 ? 55.575 54.895 31.727 1.00 23.06 10 ALA B O 1
ATOM 2222 N N . VAL B 1 11 ? 56.714 54.867 29.809 1.00 20.00 11 VAL B N 1
ATOM 2223 C CA . VAL B 1 11 ? 55.666 54.052 29.192 1.00 26.28 11 VAL B CA 1
ATOM 2224 C C . VAL B 1 11 ? 55.845 52.572 29.425 1.00 27.75 11 VAL B C 1
ATOM 2225 O O . VAL B 1 11 ? 55.074 51.759 28.874 1.00 27.83 11 VAL B O 1
ATOM 2229 N N . ASP B 1 12 ? 56.862 52.213 30.207 1.00 27.13 12 ASP B N 1
ATOM 2230 C CA . ASP B 1 12 ? 56.986 50.828 30.650 1.00 26.25 12 ASP B CA 1
ATOM 2231 C C . ASP B 1 12 ? 55.840 50.499 31.598 1.00 23.68 12 ASP B C 1
ATOM 2232 O O . ASP B 1 12 ? 55.402 51.345 32.413 1.00 18.45 12 ASP B O 1
ATOM 2237 N N . ARG B 1 13 ? 55.324 49.282 31.447 1.00 24.30 13 ARG B N 1
ATOM 2238 C CA . ARG B 1 13 ? 54.200 48.818 32.253 1.00 24.28 13 ARG B CA 1
ATOM 2239 C C . ARG B 1 13 ? 54.651 48.050 33.498 1.00 19.32 13 ARG B C 1
ATOM 2240 O O . ARG B 1 13 ? 55.644 47.319 33.490 1.00 18.34 13 ARG B O 1
ATOM 2248 N N . TYR B 1 14 ? 53.906 48.231 34.575 1.00 20.43 14 TYR B N 1
ATOM 2249 C CA . TYR B 1 14 ? 54.128 47.444 35.774 1.00 18.81 14 TYR B CA 1
ATOM 2250 C C . TYR B 1 14 ? 52.853 46.765 36.294 1.00 21.45 14 TYR B C 1
ATOM 2251 O O . TYR B 1 14 ? 51.726 47.036 35.863 1.00 19.59 14 TYR B O 1
ATOM 2260 N N . THR B 1 15 ? 53.056 45.846 37.217 1.00 25.68 15 THR B N 1
ATOM 2261 C CA . THR B 1 15 ? 51.964 45.261 37.961 1.00 21.75 15 THR B CA 1
ATOM 2262 C C . THR B 1 15 ? 52.503 45.132 39.374 1.00 17.34 15 THR B C 1
ATOM 2263 O O . THR B 1 15 ? 53.696 44.961 39.559 1.00 18.79 15 THR B O 1
ATOM 2267 N N . VAL B 1 16 ? 51.654 45.290 40.375 1.00 19.54 16 VAL B N 1
ATOM 2268 C CA . VAL B 1 16 ? 52.103 45.121 41.754 1.00 18.44 16 VAL B CA 1
ATOM 2269 C C . VAL B 1 16 ? 51.464 43.894 42.379 1.00 20.30 16 VAL B C 1
ATOM 2270 O O . VAL B 1 16 ? 50.232 43.753 42.386 1.00 21.35 16 VAL B O 1
ATOM 2274 N N . GLN B 1 17 ? 52.302 43.017 42.919 1.00 19.41 17 GLN B N 1
ATOM 2275 C CA . GLN B 1 17 ? 51.827 41.762 43.472 1.00 20.83 17 GLN B CA 1
ATOM 2276 C C . GLN B 1 17 ? 52.538 41.411 44.779 1.00 22.29 17 GLN B C 1
ATOM 2277 O O . GLN B 1 17 ? 53.555 42.017 45.114 1.00 21.82 17 GLN B O 1
ATOM 2283 N N . SER B 1 18 ? 51.954 40.504 45.561 1.00 27.47 18 SER B N 1
ATOM 2284 C CA . SER B 1 18 ? 52.620 39.974 46.761 1.00 28.17 18 SER B CA 1
ATOM 2285 C C . SER B 1 18 ? 52.029 38.631 47.195 1.00 29.75 18 SER B C 1
ATOM 2286 O O . SER B 1 18 ? 50.838 38.396 46.996 1.00 30.19 18 SER B O 1
ATOM 2289 N N . ARG B 1 19 ? 52.848 37.793 47.823 1.00 30.03 19 ARG B N 1
ATOM 2290 C CA . ARG B 1 19 ? 52.373 36.547 48.410 1.00 28.40 19 ARG B CA 1
ATOM 2291 C C . ARG B 1 19 ? 52.084 36.750 49.897 1.00 30.84 19 ARG B C 1
ATOM 2292 O O . ARG B 1 19 ? 51.569 35.858 50.570 1.00 35.70 19 ARG B O 1
ATOM 2300 N N . GLY B 1 20 ? 52.423 37.935 50.397 1.00 29.44 20 GLY B N 1
ATOM 2301 C CA . GLY B 1 20 ? 52.209 38.287 51.785 1.00 29.20 20 GLY B CA 1
ATOM 2302 C C . GLY B 1 20 ? 51.091 39.304 51.935 1.00 33.95 20 GLY B C 1
ATOM 2303 O O . GLY B 1 20 ? 50.381 39.613 50.974 1.00 34.54 20 GLY B O 1
ATOM 2304 N N . VAL B 1 21 ? 50.903 39.794 53.156 1.00 33.91 21 VAL B N 1
ATOM 2305 C CA . VAL B 1 21 ? 50.046 40.940 53.388 1.00 31.58 21 VAL B CA 1
ATOM 2306 C C . VAL B 1 21 ? 50.738 41.859 54.372 1.00 35.77 21 VAL B C 1
ATOM 2307 O O . VAL B 1 21 ? 50.930 41.532 55.536 1.00 39.63 21 VAL B O 1
ATOM 2311 N N . LEU B 1 22 ? 51.075 43.040 53.901 1.00 37.13 22 LEU B N 1
ATOM 2312 C CA . LEU B 1 22 ? 51.878 43.952 54.676 1.00 37.22 22 LEU B CA 1
ATOM 2313 C C . LEU B 1 22 ? 50.898 44.380 55.800 1.00 40.32 22 LEU B C 1
ATOM 2314 O O . LEU B 1 22 ? 49.704 44.513 55.531 1.00 41.87 22 LEU B O 1
ATOM 2319 N N . GLN B 1 23 ? 51.351 44.489 57.059 1.00 39.70 23 GLN B N 1
ATOM 2320 C CA . GLN B 1 23 ? 50.443 44.770 58.206 1.00 37.58 23 GLN B CA 1
ATOM 2321 C C . GLN B 1 23 ? 50.914 45.925 59.093 1.00 37.25 23 GLN B C 1
ATOM 2322 O O . GLN B 1 23 ? 51.964 46.494 58.843 1.00 40.19 23 GLN B O 1
ATOM 2328 N N . GLU B 1 24 ? 50.161 46.244 60.144 1.00 40.80 24 GLU B N 1
ATOM 2329 C CA . GLU B 1 24 ? 50.467 47.400 60.998 1.00 42.21 24 GLU B CA 1
ATOM 2330 C C . GLU B 1 24 ? 51.863 47.367 61.628 1.00 37.36 24 GLU B C 1
ATOM 2331 O O . GLU B 1 24 ? 52.589 48.347 61.581 1.00 39.29 24 GLU B O 1
ATOM 2337 N N . VAL B 1 25 ? 52.246 46.260 62.238 1.00 37.69 25 VAL B N 1
ATOM 2338 C CA . VAL B 1 25 ? 53.606 46.173 62.765 1.00 35.83 25 VAL B CA 1
ATOM 2339 C C . VAL B 1 25 ? 54.664 46.389 61.678 1.00 28.88 25 VAL B C 1
ATOM 2340 O O . VAL B 1 25 ? 55.661 47.092 61.893 1.00 28.14 25 VAL B O 1
ATOM 2344 N N . ASP B 1 26 ? 54.431 45.790 60.517 1.00 26.39 26 ASP B N 1
ATOM 2345 C CA . ASP B 1 26 ? 55.353 45.884 59.393 1.00 25.85 26 ASP B CA 1
ATOM 2346 C C . ASP B 1 26 ? 55.691 47.337 59.055 1.00 22.52 26 ASP B C 1
ATOM 2347 O O . ASP B 1 26 ? 56.859 47.687 58.847 1.00 17.39 26 ASP B O 1
ATOM 2352 N N . ARG B 1 27 ? 54.656 48.171 59.056 1.00 21.99 27 ARG B N 1
ATOM 2353 C CA . ARG B 1 27 ? 54.789 49.607 58.896 1.00 22.20 27 ARG B CA 1
ATOM 2354 C C . ARG B 1 27 ? 55.770 50.268 59.870 1.00 20.18 27 ARG B C 1
ATOM 2355 O O . ARG B 1 27 ? 56.660 51.014 59.455 1.00 19.26 27 ARG B O 1
ATOM 2363 N N . LYS B 1 28 ? 55.599 50.017 61.162 1.00 22.41 28 LYS B N 1
ATOM 2364 C CA . LYS B 1 28 ? 56.485 50.582 62.167 1.00 19.57 28 LYS B CA 1
ATOM 2365 C C . LYS B 1 28 ? 57.947 50.171 61.941 1.00 16.71 28 LYS B C 1
ATOM 2366 O O . LYS B 1 28 ? 58.868 50.9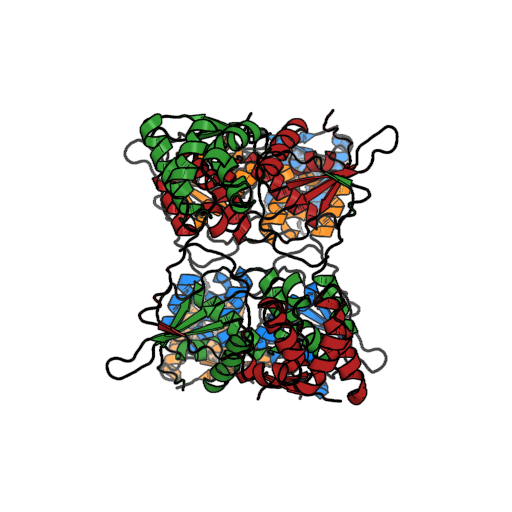80 62.105 1.00 13.78 28 LYS B O 1
ATOM 2372 N N . VAL B 1 29 ? 58.150 48.905 61.585 1.00 15.56 29 VAL B N 1
ATOM 2373 C CA . VAL B 1 29 ? 59.491 48.411 61.347 1.00 14.45 29 VAL B CA 1
ATOM 2374 C C . VAL B 1 29 ? 60.104 49.192 60.190 1.00 14.12 29 VAL B C 1
ATOM 2375 O O . VAL B 1 29 ? 61.232 49.685 60.294 1.00 12.32 29 VAL B O 1
ATOM 2379 N N . LEU B 1 30 ? 59.338 49.327 59.106 1.00 14.83 30 LEU B N 1
ATOM 2380 C CA . LEU B 1 30 ? 59.738 50.121 57.941 1.00 13.08 30 LEU B CA 1
ATOM 2381 C C . LEU B 1 30 ? 60.007 51.559 58.300 1.00 12.81 30 LEU B C 1
ATOM 2382 O O . LEU B 1 30 ? 60.935 52.176 57.795 1.00 14.81 30 LEU B O 1
ATOM 2387 N N . THR B 1 31 ? 59.177 52.106 59.159 1.00 11.25 31 THR B N 1
ATOM 2388 C CA . THR B 1 31 ? 59.338 53.482 59.530 1.00 11.68 31 THR B CA 1
ATOM 2389 C C . THR B 1 31 ? 60.515 53.677 60.467 1.00 12.75 31 THR B C 1
ATOM 2390 O O . THR B 1 31 ? 61.226 54.660 60.350 1.00 13.76 31 THR B O 1
ATOM 2394 N N . LEU B 1 32 ? 60.675 52.798 61.453 1.00 14.44 32 LEU B N 1
ATOM 2395 C CA . LEU B 1 32 ? 61.695 53.016 62.484 1.00 11.52 32 LEU B CA 1
ATOM 2396 C C . LEU B 1 32 ? 63.016 52.264 62.333 1.00 11.80 32 LEU B C 1
ATOM 2397 O O . LEU B 1 32 ? 63.997 52.632 62.944 1.00 11.45 32 LEU B O 1
ATOM 2402 N N . LEU B 1 33 ? 63.063 51.260 61.468 1.00 11.41 33 LEU B N 1
ATOM 2403 C CA . LEU B 1 33 ? 64.242 50.407 61.342 1.00 9.79 33 LEU B CA 1
ATOM 2404 C C . LEU B 1 33 ? 64.825 50.442 59.923 1.00 11.01 33 LEU B C 1
ATOM 2405 O O . LEU B 1 33 ? 66.026 50.609 59.750 1.00 9.95 33 LEU B O 1
ATOM 2410 N N . TYR B 1 34 ? 64.003 50.171 58.913 1.00 11.20 34 TYR B N 1
ATOM 2411 C CA . TYR B 1 34 ? 64.462 50.351 57.548 1.00 10.27 34 TYR B CA 1
ATOM 2412 C C . TYR B 1 34 ? 64.698 51.794 57.131 1.00 10.39 34 TYR B C 1
ATOM 2413 O O . TYR B 1 34 ? 65.707 52.081 56.493 1.00 10.44 34 TYR B O 1
ATOM 2422 N N . GLN B 1 35 ? 63.774 52.695 57.439 1.00 9.86 35 GLN B N 1
ATOM 2423 C CA . GLN B 1 35 ? 63.892 54.061 56.917 1.00 10.84 35 GLN B CA 1
ATOM 2424 C C . GLN B 1 35 ? 65.207 54.771 57.257 1.00 12.66 35 GLN B C 1
ATOM 2425 O O . GLN B 1 35 ? 65.685 55.601 56.477 1.00 10.64 35 GLN B O 1
ATOM 2431 N N . PRO B 1 36 ? 65.784 54.484 58.440 1.00 12.81 36 PRO B N 1
ATOM 2432 C CA . PRO B 1 36 ? 67.078 55.159 58.586 1.00 12.57 36 PRO B CA 1
ATOM 2433 C C . PRO B 1 36 ? 68.176 54.594 57.675 1.00 11.51 36 PRO B C 1
ATOM 2434 O O . PRO B 1 36 ? 69.153 55.290 57.407 1.00 12.27 36 PRO B O 1
ATOM 2438 N N . LEU B 1 37 ? 68.021 53.363 57.207 1.00 9.38 37 LEU B N 1
ATOM 2439 C CA . LEU B 1 37 ? 68.934 52.848 56.198 1.00 8.99 37 LEU B CA 1
ATOM 2440 C C . LEU B 1 37 ? 68.636 53.256 54.739 1.00 10.15 37 LEU B C 1
ATOM 2441 O O . LEU B 1 37 ? 69.534 53.622 54.025 1.00 12.28 37 LEU B O 1
ATOM 2446 N N . ILE B 1 38 ? 67.390 53.148 54.291 1.00 11.34 38 ILE B N 1
ATOM 2447 C CA . ILE B 1 38 ? 67.043 53.365 52.890 1.00 9.31 38 ILE B CA 1
ATOM 2448 C C . ILE B 1 38 ? 66.603 54.796 52.589 1.00 10.79 38 ILE B C 1
ATOM 2449 O O . ILE B 1 38 ? 66.538 55.222 51.417 1.00 10.97 38 ILE B O 1
ATOM 2454 N N . GLY B 1 39 ? 66.309 55.546 53.643 1.00 10.40 39 GLY B N 1
ATOM 2455 C CA . GLY B 1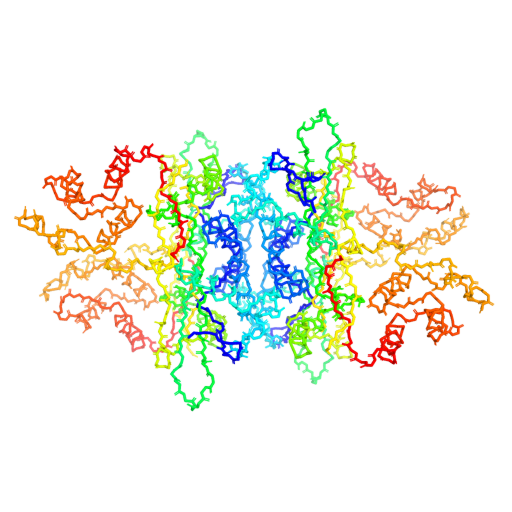 39 ? 65.883 56.922 53.470 1.00 10.17 39 GLY B CA 1
ATOM 2456 C C . GLY B 1 39 ? 64.382 57.093 53.288 1.00 10.55 39 GLY B C 1
ATOM 2457 O O . GLY B 1 39 ? 63.671 56.155 52.914 1.00 10.06 39 GLY B O 1
ATOM 2458 N N . CYS B 1 40 ? 63.900 58.296 53.579 1.00 10.94 40 CYS B N 1
ATOM 2459 C CA . CYS B 1 40 ? 62.469 58.582 53.577 1.00 12.77 40 CYS B CA 1
ATOM 2460 C C . CYS B 1 40 ? 61.796 58.314 52.234 1.00 13.24 40 CYS B C 1
ATOM 2461 O O . CYS B 1 40 ? 60.702 57.753 52.183 1.00 13.41 40 CYS B O 1
ATOM 2464 N N . ARG B 1 41 ? 62.446 58.722 51.149 1.00 12.46 41 ARG B N 1
ATOM 2465 C CA . ARG B 1 41 ? 61.848 58.610 49.832 1.00 12.46 41 ARG B CA 1
ATOM 2466 C C . ARG B 1 41 ? 61.587 57.147 49.485 1.00 10.59 41 ARG B C 1
ATOM 2467 O O . ARG B 1 41 ? 60.525 56.804 48.960 1.00 8.58 41 ARG B O 1
ATOM 2475 N N . ALA B 1 42 ? 62.533 56.278 49.825 1.00 9.20 42 ALA B N 1
ATOM 2476 C CA . ALA B 1 42 ? 62.307 54.862 49.606 1.00 8.80 42 ALA B CA 1
ATOM 2477 C C . ALA B 1 42 ? 61.117 54.316 50.418 1.00 8.68 42 ALA B C 1
ATOM 2478 O O . ALA B 1 42 ? 60.378 53.446 49.931 1.00 6.69 42 ALA B O 1
ATOM 2480 N N . LEU B 1 43 ? 60.941 54.828 51.643 1.00 8.69 43 LEU B N 1
ATOM 2481 C CA . LEU B 1 43 ? 59.777 54.491 52.449 1.00 8.44 43 LEU B CA 1
ATOM 2482 C C . LEU B 1 43 ? 58.497 54.812 51.694 1.00 8.34 43 LEU B C 1
ATOM 2483 O O . LEU B 1 43 ? 57.581 53.976 51.641 1.00 6.83 43 LEU B O 1
ATOM 2488 N N . ALA B 1 44 ? 58.437 56.007 51.094 1.00 10.10 44 ALA B N 1
ATOM 2489 C CA . ALA B 1 44 ? 57.224 56.430 50.380 1.00 8.28 44 ALA B CA 1
ATOM 2490 C C . ALA B 1 44 ? 56.992 55.630 49.099 1.00 7.33 44 ALA B C 1
ATOM 2491 O O . ALA B 1 44 ? 55.855 55.273 48.778 1.00 8.00 44 ALA B O 1
ATOM 2493 N N . LEU B 1 45 ? 58.045 55.327 48.366 1.00 5.58 45 LEU B N 1
ATOM 2494 C CA . LEU B 1 45 ? 57.832 54.417 47.267 1.00 6.49 45 LEU B CA 1
ATOM 2495 C C . LEU B 1 45 ? 57.287 53.072 47.751 1.00 7.56 45 LEU B C 1
ATOM 2496 O O . LEU B 1 45 ? 56.427 52.475 47.093 1.00 7.41 45 LEU B O 1
ATOM 2501 N N . TYR B 1 46 ? 57.791 52.591 48.886 1.00 7.74 46 TYR B N 1
ATOM 2502 C CA . TYR B 1 46 ? 57.329 51.318 49.419 1.00 7.49 46 TYR B CA 1
ATOM 2503 C C . TYR B 1 46 ? 55.868 51.430 49.779 1.00 7.60 46 TYR B C 1
ATOM 2504 O O . TYR B 1 46 ? 55.075 50.577 49.400 1.00 8.43 46 TYR B O 1
ATOM 2513 N N . MET B 1 47 ? 55.521 52.484 50.506 1.00 7.01 47 MET B N 1
ATOM 2514 C CA . MET B 1 47 ? 54.137 52.718 50.872 1.00 8.00 47 MET B CA 1
ATOM 2515 C C . MET B 1 47 ? 53.232 52.773 49.663 1.00 10.73 47 MET B C 1
ATOM 2516 O O . MET B 1 47 ? 52.197 52.105 49.628 1.00 12.45 47 MET B O 1
ATOM 2521 N N . THR B 1 48 ? 53.645 53.556 48.670 1.00 10.65 48 THR B N 1
ATOM 2522 C CA . THR B 1 48 ? 52.890 53.704 47.446 1.00 10.15 48 THR B CA 1
ATOM 2523 C C . THR B 1 48 ? 52.671 52.355 46.769 1.00 10.28 48 THR B C 1
ATOM 2524 O O . THR B 1 48 ? 51.561 52.047 46.344 1.00 10.85 48 THR B O 1
ATOM 2528 N N . LEU B 1 49 ? 53.715 51.537 46.693 1.00 9.29 49 LEU B N 1
ATOM 2529 C CA . LEU B 1 49 ? 53.599 50.214 46.081 1.00 12.28 49 LEU B CA 1
ATOM 2530 C C . LEU B 1 49 ? 52.587 49.324 46.809 1.00 14.35 49 LEU B C 1
ATOM 2531 O O . LEU B 1 49 ? 51.967 48.448 46.205 1.00 14.03 49 LEU B O 1
ATOM 2536 N N . TRP B 1 50 ? 52.431 49.560 48.107 1.00 16.85 50 TRP B N 1
ATOM 2537 C CA . TRP B 1 50 ? 51.534 48.795 48.949 1.00 20.64 50 TRP B CA 1
ATOM 2538 C C . TRP B 1 50 ? 50.107 49.287 48.687 1.00 18.38 50 TRP B C 1
ATOM 2539 O O . TRP B 1 50 ? 49.182 48.485 48.583 1.00 19.17 50 TRP B O 1
ATOM 2550 N N . GLY B 1 51 ? 49.945 50.598 48.534 1.00 16.52 51 GLY B N 1
ATOM 2551 C CA . GLY B 1 51 ? 48.692 51.161 48.050 1.00 17.05 51 GLY B CA 1
ATOM 2552 C C . GLY B 1 51 ? 48.273 50.622 46.686 1.00 19.68 51 GLY B C 1
ATOM 2553 O O . GLY B 1 51 ? 47.132 50.194 46.505 1.00 20.39 51 GLY B O 1
ATOM 2554 N N . GLU B 1 52 ? 49.198 50.626 45.729 1.00 17.99 52 GLU B N 1
ATOM 2555 C CA . GLU B 1 52 ? 48.899 50.165 44.384 1.00 17.96 52 GLU B CA 1
ATOM 2556 C C . GLU B 1 52 ? 48.485 48.709 44.365 1.00 21.70 52 GLU B C 1
ATOM 2557 O O . GLU B 1 52 ? 47.675 48.301 43.528 1.00 23.69 52 GLU B O 1
ATOM 2563 N N . LEU B 1 53 ? 49.058 47.921 45.270 1.00 22.57 53 LEU B N 1
ATOM 2564 C CA . LEU B 1 53 ? 48.773 46.487 45.310 1.00 25.79 53 LEU B CA 1
ATOM 2565 C C . LEU B 1 53 ? 47.271 46.292 45.462 1.00 26.12 53 LEU B C 1
ATOM 2566 O O . LEU B 1 53 ? 46.653 45.500 44.745 1.00 26.05 53 LEU B O 1
ATOM 2571 N N . GLU B 1 54 ? 46.675 47.069 46.360 1.00 22.60 54 GLU B N 1
ATOM 2572 C CA . GLU B 1 54 ? 45.234 47.024 46.584 1.00 26.48 54 GLU B CA 1
ATOM 2573 C C . GLU B 1 54 ? 44.433 47.723 45.482 1.00 26.29 54 GLU B C 1
ATOM 2574 O O . GLU B 1 54 ? 43.401 47.213 45.046 1.00 25.89 54 GLU B O 1
ATOM 2580 N N . LEU B 1 55 ? 44.900 48.888 45.039 1.00 27.11 55 LEU B N 1
ATOM 2581 C CA . LEU B 1 55 ? 44.166 49.666 44.050 1.00 23.94 55 LEU B CA 1
ATOM 2582 C C . LEU B 1 55 ? 44.138 49.046 42.664 1.00 24.96 55 LEU B C 1
ATOM 2583 O O . LEU B 1 55 ? 43.072 48.954 42.076 1.00 28.57 55 LEU B O 1
ATOM 2588 N N . LEU B 1 56 ? 45.281 48.607 42.142 1.00 26.82 56 LEU B N 1
ATOM 2589 C CA . LEU B 1 56 ? 45.263 47.853 40.884 1.00 31.22 56 LEU B CA 1
ATOM 2590 C C . LEU B 1 56 ? 45.056 46.417 41.290 1.00 35.87 56 LEU B C 1
ATOM 2591 O O . LEU B 1 56 ? 45.976 45.791 41.825 1.00 41.76 56 LEU B O 1
ATOM 2596 N N . ASP B 1 57 ? 43.909 45.829 41.011 1.00 34.78 57 ASP B N 1
ATOM 2597 C CA . ASP B 1 57 ? 43.758 44.502 41.555 1.00 34.58 57 ASP B CA 1
ATOM 2598 C C . ASP B 1 57 ? 44.324 43.672 40.435 1.00 35.82 57 ASP B C 1
ATOM 2599 O O . ASP B 1 57 ? 43.636 43.375 39.468 1.00 44.91 57 ASP B O 1
ATOM 2604 N N . GLY B 1 58 ? 45.577 43.270 40.568 1.00 27.81 58 GLY B N 1
ATOM 2605 C CA . GLY B 1 58 ? 46.217 42.520 39.505 1.00 30.23 58 GLY B CA 1
ATOM 2606 C C . GLY B 1 58 ? 46.305 43.217 38.152 1.00 30.85 58 GLY B C 1
ATOM 2607 O O . GLY B 1 58 ? 46.776 42.601 37.188 1.00 29.57 58 GLY B O 1
ATOM 2608 N N . GLN B 1 59 ? 45.881 44.485 38.060 1.00 31.57 59 GLN B N 1
ATOM 2609 C CA . GLN B 1 59 ? 45.851 45.185 36.763 1.00 29.81 59 GLN B CA 1
ATOM 2610 C C . GLN B 1 59 ? 47.219 45.716 36.309 1.00 24.67 59 GLN B C 1
ATOM 2611 O O . GLN B 1 59 ? 48.167 45.722 37.088 1.00 29.36 59 GLN B O 1
ATOM 2617 N N . GLU B 1 60 ? 47.288 46.232 35.077 1.00 25.42 60 GLU B N 1
ATOM 2618 C CA . GLU B 1 60 ? 48.493 46.876 34.520 1.00 21.27 60 GLU B CA 1
ATOM 2619 C C . GLU B 1 60 ? 48.393 48.406 34.499 1.00 21.14 60 GLU B C 1
ATOM 2620 O O . GLU B 1 60 ? 47.310 48.959 34.279 1.00 20.64 60 GLU B O 1
ATOM 2626 N N . ALA B 1 61 ? 49.524 49.081 34.717 1.00 20.55 61 ALA B N 1
ATOM 2627 C CA . ALA B 1 61 ? 49.616 50.545 34.592 1.00 19.12 61 ALA B CA 1
ATOM 2628 C C . ALA B 1 61 ? 50.908 50.974 33.858 1.00 22.50 61 ALA B C 1
ATOM 2629 O O . ALA B 1 61 ? 51.881 50.204 33.800 1.00 22.52 61 ALA B O 1
ATOM 2631 N N . THR B 1 62 ? 50.921 52.167 33.260 1.00 18.96 62 THR B N 1
ATOM 2632 C CA . THR B 1 62 ? 52.214 52.780 32.907 1.00 22.39 62 THR B CA 1
ATOM 2633 C C . THR B 1 62 ? 52.822 53.472 34.116 1.00 20.12 62 THR B C 1
ATOM 2634 O O . THR B 1 62 ? 52.104 53.895 35.041 1.00 19.44 62 THR B O 1
ATOM 2638 N N . HIS B 1 63 ? 54.132 53.668 34.089 1.00 19.39 63 HIS B N 1
ATOM 2639 C CA . HIS B 1 63 ? 54.761 54.352 35.208 1.00 18.44 63 HIS B CA 1
ATOM 2640 C C . HIS B 1 63 ? 54.252 55.802 35.385 1.00 18.47 63 HIS B C 1
ATOM 2641 O O . HIS B 1 63 ? 54.621 56.479 36.324 1.00 21.85 63 HIS B O 1
ATOM 2648 N N . HIS B 1 64 ? 53.416 56.288 34.482 1.00 18.55 64 HIS B N 1
ATOM 2649 C CA . HIS B 1 64 ? 52.839 57.616 34.648 1.00 18.98 64 HIS B CA 1
ATOM 2650 C C . HIS B 1 64 ? 52.046 57.728 35.944 1.00 16.35 64 HIS B C 1
ATOM 2651 O O . HIS B 1 64 ? 51.988 58.797 36.589 1.00 13.45 64 HIS B O 1
ATOM 2658 N N . ARG B 1 65 ? 51.454 56.602 36.319 1.00 16.08 65 ARG B N 1
ATOM 2659 C CA . ARG B 1 65 ? 50.568 56.510 37.467 1.00 12.73 65 ARG B CA 1
ATOM 2660 C C . ARG B 1 65 ? 51.406 56.707 38.727 1.00 14.87 65 ARG B C 1
ATOM 2661 O O . ARG B 1 65 ? 51.072 57.501 39.624 1.00 13.58 65 ARG B O 1
ATOM 2669 N N . LEU B 1 66 ? 52.529 55.998 38.761 1.00 14.15 66 LEU B N 1
ATOM 2670 C CA . LEU B 1 66 ? 53.472 56.129 39.843 1.00 14.70 66 LEU B CA 1
ATOM 2671 C C . LEU B 1 66 ? 53.923 57.565 40.017 1.00 14.83 66 LEU B C 1
ATOM 2672 O O . LEU B 1 66 ? 53.928 58.089 41.149 1.00 13.24 66 LEU B O 1
ATOM 2677 N N . MET B 1 67 ? 54.282 58.196 38.895 1.00 15.51 67 MET B N 1
ATOM 2678 C CA . MET B 1 67 ? 54.776 59.570 38.898 1.00 14.33 67 MET B CA 1
ATOM 2679 C C . MET B 1 67 ? 53.680 60.488 39.399 1.00 12.50 67 MET B C 1
ATOM 2680 O O . MET B 1 67 ? 53.944 61.475 40.081 1.00 11.33 67 MET B O 1
ATOM 2685 N N . ALA B 1 68 ? 52.442 60.140 39.065 1.00 13.33 68 ALA B N 1
ATOM 2686 C CA . ALA B 1 68 ? 51.315 60.987 39.415 1.00 14.99 68 ALA B CA 1
ATOM 2687 C C . ALA B 1 68 ? 50.871 60.803 40.854 1.00 13.89 68 ALA B C 1
ATOM 2688 O O . ALA B 1 68 ? 50.502 61.778 41.516 1.00 13.92 68 ALA B O 1
ATOM 2690 N N . LEU B 1 69 ? 50.884 59.565 41.339 1.00 11.64 69 LEU B N 1
ATOM 2691 C CA . LEU B 1 69 ? 50.467 59.345 42.721 1.00 13.47 69 LEU B CA 1
ATOM 2692 C C . LEU B 1 69 ? 51.501 59.963 43.674 1.00 12.16 69 LEU B C 1
ATOM 2693 O O . LEU B 1 69 ? 51.139 60.710 44.582 1.00 11.83 69 LEU B O 1
ATOM 2698 N N . MET B 1 70 ? 52.783 59.689 43.412 1.00 11.29 70 MET B N 1
ATOM 2699 C CA . MET B 1 70 ? 53.892 60.149 44.254 1.00 11.98 70 MET B CA 1
ATOM 2700 C C . MET B 1 70 ? 54.343 61.575 43.966 1.00 13.19 70 MET B C 1
ATOM 2701 O O . MET B 1 70 ? 55.178 62.122 44.699 1.00 13.76 70 MET B O 1
ATOM 2706 N N . GLN B 1 71 ? 53.787 62.165 42.909 1.00 13.55 71 GLN B N 1
ATOM 2707 C CA . GLN B 1 71 ? 54.074 63.542 42.536 1.00 14.05 71 GLN B CA 1
ATOM 2708 C C . GLN B 1 71 ? 55.573 63.757 42.294 1.00 15.66 71 GLN B C 1
ATOM 2709 O O . GLN B 1 71 ? 56.197 64.664 42.869 1.00 15.66 71 GLN B O 1
ATOM 2715 N N . CYS B 1 72 ? 56.148 62.915 41.438 1.00 12.49 72 CYS B N 1
ATOM 2716 C CA . CYS B 1 72 ? 57.590 62.848 41.339 1.00 14.82 72 CYS B CA 1
ATOM 2717 C C . CYS B 1 72 ? 58.053 62.237 40.031 1.00 17.40 72 CYS B C 1
ATOM 2718 O O . CYS B 1 72 ? 57.321 61.491 39.395 1.00 21.04 72 CYS B O 1
ATOM 2721 N N . GLY B 1 73 ? 59.292 62.523 39.656 1.00 16.46 73 GLY B N 1
ATOM 2722 C CA . GLY B 1 73 ? 59.808 62.059 38.394 1.00 17.80 73 GLY B CA 1
ATOM 2723 C C . GLY B 1 73 ? 60.398 60.667 38.401 1.00 22.73 73 GLY B C 1
ATOM 2724 O O . GLY B 1 73 ? 60.809 60.152 39.427 1.00 30.75 73 GLY B O 1
ATOM 2725 N N . LEU B 1 74 ? 60.468 60.071 37.227 1.00 22.67 74 LEU B N 1
ATOM 2726 C CA . LEU B 1 74 ? 60.986 58.733 37.063 1.00 20.78 74 LEU B CA 1
ATOM 2727 C C . LEU B 1 74 ? 62.410 58.453 37.592 1.00 23.79 74 LEU B C 1
ATOM 2728 O O . LEU B 1 74 ? 62.624 57.404 38.185 1.00 24.23 74 LEU B O 1
ATOM 2733 N N . PRO B 1 75 ? 63.392 59.354 37.355 1.00 30.67 75 PRO B N 1
ATOM 2734 C CA . PRO B 1 75 ? 64.745 59.041 37.854 1.00 28.42 75 PRO B CA 1
ATOM 2735 C C . PRO B 1 75 ? 64.803 58.729 39.348 1.00 22.95 75 PRO B C 1
ATOM 2736 O O . PRO B 1 75 ? 65.504 57.806 39.759 1.00 23.21 75 PRO B O 1
ATOM 2740 N N . ASP B 1 76 ? 64.112 59.507 40.163 1.00 23.03 76 ASP B N 1
ATOM 2741 C CA . ASP B 1 76 ? 64.138 59.235 41.598 1.00 30.24 76 ASP B CA 1
ATOM 2742 C C . ASP B 1 76 ? 63.408 57.924 41.914 1.00 25.58 76 ASP B C 1
ATOM 2743 O O . ASP B 1 76 ? 63.965 57.039 42.571 1.00 23.44 76 ASP B O 1
ATOM 2748 N N . ILE B 1 77 ? 62.198 57.779 41.394 1.00 18.45 77 ILE B N 1
ATOM 2749 C CA . ILE B 1 77 ? 61.511 56.526 41.536 1.00 17.38 77 ILE B CA 1
ATOM 2750 C C . ILE B 1 77 ? 62.461 55.372 41.233 1.00 17.79 77 ILE B C 1
ATOM 2751 O O . ILE B 1 77 ? 62.545 54.436 42.028 1.00 24.07 77 ILE B O 1
ATOM 2756 N N . TYR B 1 78 ? 63.226 55.456 40.156 1.00 13.69 78 TYR B N 1
ATOM 2757 C CA . TYR B 1 78 ? 64.141 54.371 39.801 1.00 15.50 78 TYR B CA 1
ATOM 2758 C C . TYR B 1 78 ? 65.194 54.069 40.880 1.00 15.50 78 TYR B C 1
ATOM 2759 O O . TYR B 1 78 ? 65.446 52.904 41.213 1.00 10.42 78 TYR B O 1
ATOM 2768 N N . SER B 1 79 ? 65.829 55.123 41.386 1.00 15.25 79 SER B N 1
ATOM 2769 C CA . SER B 1 79 ? 66.979 54.945 42.236 1.00 13.46 79 SER B CA 1
ATOM 2770 C C . SER B 1 79 ? 66.525 54.447 43.604 1.00 14.19 79 SER B C 1
ATOM 2771 O O . SER B 1 79 ? 67.228 53.679 44.256 1.00 12.42 79 SER B O 1
ATOM 2774 N N . GLU B 1 80 ? 65.328 54.858 44.007 1.00 13.33 80 GLU B N 1
ATOM 2775 C CA . GLU B 1 80 ? 64.782 54.440 45.272 1.00 13.78 80 GLU B CA 1
ATOM 2776 C C . GLU B 1 80 ? 64.279 53.018 45.153 1.00 13.25 80 GLU B C 1
ATOM 2777 O O . GLU B 1 80 ? 64.337 52.237 46.112 1.00 11.70 80 GLU B O 1
ATOM 2783 N N . ARG B 1 81 ? 63.800 52.666 43.972 1.00 11.81 81 ARG B N 1
ATOM 2784 C CA . ARG B 1 81 ? 63.391 51.295 43.751 1.00 11.50 81 ARG B CA 1
ATOM 2785 C C . ARG B 1 81 ? 64.588 50.352 43.966 1.00 11.38 81 ARG B C 1
ATOM 2786 O O . ARG B 1 81 ? 64.448 49.237 44.453 1.00 11.59 81 ARG B O 1
ATOM 2794 N N . LEU B 1 82 ? 65.771 50.820 43.633 1.00 10.64 82 LEU B N 1
ATOM 2795 C CA . LEU B 1 82 ? 66.912 49.952 43.679 1.00 12.79 82 LEU B CA 1
ATOM 2796 C C . LEU B 1 82 ? 67.279 49.670 45.125 1.00 12.13 82 LEU B C 1
ATOM 2797 O O . LEU B 1 82 ? 67.729 48.580 45.463 1.00 9.53 82 LEU B O 1
ATOM 2802 N N . LYS B 1 83 ? 67.072 50.675 45.965 1.00 11.01 83 LYS B N 1
ATOM 2803 C CA . LYS B 1 83 ? 67.292 50.539 47.375 1.00 10.65 83 LYS B CA 1
ATOM 2804 C C . LYS B 1 83 ? 66.350 49.491 47.984 1.00 9.82 83 LYS B C 1
ATOM 2805 O O . LYS B 1 83 ? 66.789 48.613 48.712 1.00 9.84 83 LYS B O 1
ATOM 2811 N N . LEU B 1 84 ? 65.067 49.569 47.650 1.00 11.42 84 LEU B N 1
ATOM 2812 C CA . LEU B 1 84 ? 64.102 48.546 48.042 1.00 10.64 84 LEU B CA 1
ATOM 2813 C C . LEU B 1 84 ? 64.558 47.130 47.633 1.00 12.46 84 LEU B C 1
ATOM 2814 O O . LEU B 1 84 ? 64.533 46.205 48.446 1.00 11.68 84 LEU B O 1
ATOM 2819 N N . GLU B 1 85 ? 64.994 46.966 46.386 1.00 11.81 85 GLU B N 1
ATOM 2820 C CA . GLU B 1 85 ? 65.508 45.678 45.949 1.00 13.21 85 GLU B CA 1
ATOM 2821 C C . GLU B 1 85 ? 66.711 45.218 46.789 1.00 14.92 85 GLU B C 1
ATOM 2822 O O . GLU B 1 85 ? 66.814 44.041 47.144 1.00 18.80 85 GLU B O 1
ATOM 2828 N N . GLY B 1 86 ? 67.614 46.140 47.110 1.00 13.11 86 GLY B N 1
ATOM 2829 C CA . GLY B 1 86 ? 68.872 45.763 47.726 1.00 16.44 86 GLY B CA 1
ATOM 2830 C C . GLY B 1 86 ? 68.684 45.339 49.171 1.00 15.68 86 GLY B C 1
ATOM 2831 O O . GLY B 1 86 ? 69.353 44.427 49.668 1.00 13.80 86 GLY B O 1
ATOM 2832 N N . ILE B 1 87 ? 67.760 46.020 49.839 1.00 11.85 87 ILE B N 1
ATOM 2833 C CA . ILE B 1 87 ? 67.510 45.811 51.240 1.00 9.46 87 ILE B CA 1
ATOM 2834 C C . ILE B 1 87 ? 66.530 44.667 51.373 1.00 10.73 87 ILE B C 1
ATOM 2835 O O . ILE B 1 87 ? 66.288 44.202 52.464 1.00 13.53 87 ILE B O 1
ATOM 2840 N N . GLY B 1 88 ? 65.966 44.213 50.258 1.00 11.77 88 GLY B N 1
ATOM 2841 C CA . GLY B 1 88 ? 65.129 43.023 50.249 1.00 13.19 88 GLY B CA 1
ATOM 2842 C C . GLY B 1 88 ? 63.610 43.190 50.266 1.00 13.79 88 GLY B C 1
ATOM 2843 O O . GLY B 1 88 ? 62.870 42.198 50.226 1.00 16.69 88 GLY B O 1
ATOM 2844 N N . LEU B 1 89 ? 63.144 44.434 50.305 1.00 10.78 89 LEU B N 1
ATOM 2845 C CA . LEU B 1 89 ? 61.730 44.749 50.355 1.00 8.51 89 LEU B CA 1
ATOM 2846 C C . LEU B 1 89 ? 60.967 44.583 49.028 1.00 10.45 89 LEU B C 1
ATOM 2847 O O . LEU B 1 89 ? 59.739 44.639 49.003 1.00 9.63 89 LEU B O 1
ATOM 2852 N N . LEU B 1 90 ? 61.688 44.432 47.918 1.00 12.24 90 LEU B N 1
ATOM 2853 C CA . LEU B 1 90 ? 61.049 44.359 46.614 1.00 12.09 90 LEU B CA 1
ATOM 2854 C C . LEU B 1 90 ? 61.769 43.423 45.677 1.00 13.70 90 LEU B C 1
ATOM 2855 O O . LEU B 1 90 ? 62.973 43.516 45.541 1.00 16.27 90 LEU B O 1
ATOM 2860 N N . ASP B 1 91 ? 61.041 42.525 45.024 1.00 15.29 91 ASP B N 1
ATOM 2861 C CA . ASP B 1 91 ? 61.638 41.715 43.956 1.00 19.15 91 ASP B CA 1
ATOM 2862 C C . ASP B 1 91 ? 61.119 42.208 42.604 1.00 23.06 91 ASP B C 1
ATOM 2863 O O . ASP B 1 91 ? 59.918 42.443 42.438 1.00 22.72 91 ASP B O 1
ATOM 2868 N N . THR B 1 92 ? 62.009 42.382 41.639 1.00 20.46 92 THR B N 1
ATOM 2869 C CA . THR B 1 92 ? 61.583 42.918 40.358 1.00 19.75 92 THR B CA 1
ATOM 2870 C C . THR B 1 92 ? 61.738 41.878 39.260 1.00 23.25 92 THR B C 1
ATOM 2871 O O . THR B 1 92 ? 62.822 41.326 39.077 1.00 27.84 92 THR B O 1
ATOM 2875 N N . TYR B 1 93 ? 60.665 41.609 38.526 1.00 22.06 93 TYR B N 1
ATOM 2876 C CA . TYR B 1 93 ? 60.757 40.715 37.379 1.00 27.11 93 TYR B CA 1
ATOM 2877 C C . TYR B 1 93 ? 60.410 41.457 36.074 1.00 26.83 93 TYR B C 1
ATOM 2878 O O . TYR B 1 93 ? 59.627 42.406 36.097 1.00 27.46 93 TYR B O 1
ATOM 2887 N N . VAL B 1 94 ? 60.979 41.036 34.946 1.00 27.18 94 VAL B N 1
ATOM 2888 C CA . VAL B 1 94 ? 60.514 41.540 33.641 1.00 32.60 94 VAL B CA 1
ATOM 2889 C C . VAL B 1 94 ? 59.859 40.433 32.827 1.00 37.24 94 VAL B C 1
ATOM 2890 O O . VAL B 1 94 ? 60.140 39.244 33.008 1.00 35.85 94 VAL B O 1
ATOM 2894 N N . HIS B 1 95 ? 58.979 40.849 31.923 1.00 41.66 95 HIS B N 1
ATOM 2895 C CA . HIS B 1 95 ? 58.399 39.963 30.929 1.00 41.31 95 HIS B CA 1
ATOM 2896 C C . HIS B 1 95 ? 59.350 39.927 29.762 1.00 41.61 95 HIS B C 1
ATOM 2897 O O . HIS B 1 95 ? 59.995 40.935 29.474 1.00 41.73 95 HIS B O 1
ATOM 2904 N N . ALA B 1 96 ? 59.465 38.770 29.108 1.00 48.36 96 ALA B N 1
ATOM 2905 C CA . ALA B 1 96 ? 60.259 38.684 27.886 1.00 50.01 96 ALA B CA 1
ATOM 2906 C C . ALA B 1 96 ? 59.653 39.691 26.922 1.00 61.04 96 ALA B C 1
ATOM 2907 O O . ALA B 1 96 ? 58.433 39.882 26.911 1.00 60.36 96 ALA B O 1
ATOM 2909 N N . LYS B 1 97 ? 60.490 40.355 26.132 1.00 67.37 97 LYS B N 1
ATOM 2910 C CA . LYS B 1 97 ? 60.020 41.497 25.351 1.00 75.10 97 LYS B CA 1
ATOM 2911 C C . LYS B 1 97 ? 59.523 41.134 23.953 1.00 88.26 97 LYS B C 1
ATOM 2912 O O . LYS B 1 97 ? 60.304 40.708 23.103 1.00 85.40 97 LYS B O 1
ATOM 2918 N N . GLU B 1 98 ? 58.215 41.312 23.739 1.00 96.91 98 GLU B N 1
ATOM 2919 C CA . GLU B 1 98 ? 57.581 41.184 22.420 1.00 102.19 98 GLU B CA 1
ATOM 2920 C C . GLU B 1 98 ? 56.505 42.262 22.168 1.00 102.17 98 GLU B C 1
ATOM 2921 O O . GLU B 1 98 ? 55.559 42.399 22.952 1.00 97.85 98 GLU B O 1
ATOM 2927 N N . ALA B 1 99 ? 56.640 43.017 21.075 1.00 104.09 99 ALA B N 1
ATOM 2928 C CA . ALA B 1 99 ? 57.750 42.859 20.135 1.00 103.24 99 ALA B CA 1
ATOM 2929 C C . ALA B 1 99 ? 59.000 43.600 20.623 1.00 103.60 99 ALA B C 1
ATOM 2930 O O . ALA B 1 99 ? 59.965 42.992 21.107 1.00 98.75 99 ALA B O 1
ATOM 2932 N N . ASP B 1 100 ? 58.975 44.921 20.501 1.00 104.94 100 ASP B N 1
ATOM 2933 C CA . ASP B 1 100 ? 60.043 45.747 21.037 1.00 97.11 100 ASP B CA 1
ATOM 2934 C C . ASP B 1 100 ? 59.438 46.970 21.715 1.00 94.48 100 ASP B C 1
ATOM 2935 O O . ASP B 1 100 ? 58.778 47.790 21.060 1.00 91.54 100 ASP B O 1
ATOM 2940 N N . GLU B 1 101 ? 59.657 47.074 23.026 1.00 88.29 101 GLU B N 1
ATOM 2941 C CA . GLU B 1 101 ? 59.090 48.132 23.864 1.00 72.44 101 GLU B CA 1
ATOM 2942 C C . GLU B 1 101 ? 57.579 48.005 23.923 1.00 70.01 101 GLU B C 1
ATOM 2943 O O . GLU B 1 101 ? 56.950 47.417 23.031 1.00 72.72 101 GLU B O 1
ATOM 2949 N N . PRO B 1 102 ? 56.988 48.515 25.004 1.00 59.24 102 PRO B N 1
ATOM 2950 C CA . PRO B 1 102 ? 57.656 48.733 26.294 1.00 50.48 102 PRO B CA 1
ATOM 2951 C C . PRO B 1 102 ? 57.817 47.440 27.114 1.00 39.31 102 PRO B C 1
ATOM 2952 O O . PRO B 1 102 ? 57.125 46.445 26.864 1.00 37.82 102 PRO B O 1
ATOM 2956 N N . LYS B 1 103 ? 58.724 47.472 28.087 1.00 33.93 103 LYS B N 1
ATOM 2957 C CA . LYS B 1 103 ? 58.925 46.355 29.003 1.00 32.12 103 LYS B CA 1
ATOM 2958 C C . LYS B 1 103 ? 57.731 46.257 29.965 1.00 30.53 103 LYS B C 1
ATOM 2959 O O . LYS B 1 103 ? 57.122 47.274 30.342 1.00 26.07 103 LYS B O 1
ATOM 2965 N N . LEU B 1 104 ? 57.393 45.028 30.347 1.00 28.47 104 LEU B N 1
ATOM 2966 C CA . LEU B 1 104 ? 56.401 44.795 31.390 1.00 26.29 104 LEU B CA 1
ATOM 2967 C C . LEU B 1 104 ? 57.086 44.299 32.675 1.00 25.49 104 LEU B C 1
ATOM 2968 O O . LEU B 1 104 ? 57.758 43.254 32.679 1.00 26.18 104 LEU B O 1
ATOM 2973 N N . PHE B 1 105 ? 56.923 45.046 33.761 1.00 20.32 105 PHE B N 1
ATOM 2974 C CA . PHE B 1 105 ? 57.526 44.656 35.039 1.00 20.79 105 PHE B CA 1
ATOM 2975 C C . PHE B 1 105 ? 56.543 44.006 36.004 1.00 22.04 105 PHE B C 1
ATOM 2976 O O . PHE B 1 105 ? 55.358 44.386 36.068 1.00 21.55 105 PHE B O 1
ATOM 2984 N N . LEU B 1 106 ? 57.042 43.039 36.770 1.00 22.41 106 LEU B N 1
ATOM 2985 C CA . LEU B 1 106 ? 56.310 42.551 37.935 1.00 21.53 106 LEU B CA 1
ATOM 2986 C C . LEU B 1 106 ? 56.990 43.068 39.197 1.00 19.08 106 LEU B C 1
ATOM 2987 O O . LEU B 1 106 ? 58.114 42.688 39.490 1.00 20.28 106 LEU B O 1
ATOM 2992 N N . TYR B 1 107 ? 56.337 43.960 39.927 1.00 16.04 107 TYR B N 1
ATOM 2993 C CA . TYR B 1 107 ? 56.889 44.386 41.203 1.00 17.87 107 TYR B CA 1
ATOM 2994 C C . TYR B 1 107 ? 56.285 43.531 42.311 1.00 17.10 107 TYR B C 1
ATOM 2995 O O . TYR B 1 107 ? 55.106 43.640 42.611 1.00 18.66 107 TYR B O 1
ATOM 3004 N N . GLU B 1 108 ? 57.103 42.682 42.915 1.00 17.09 108 GLU B N 1
ATOM 3005 C CA . GLU B 1 108 ? 56.636 41.722 43.904 1.00 17.44 108 GLU B CA 1
ATOM 3006 C C . GLU B 1 108 ? 57.058 42.214 45.291 1.00 17.28 108 GLU B C 1
ATOM 3007 O O . GLU B 1 108 ? 58.248 42.335 45.602 1.00 15.00 108 GLU B O 1
ATOM 3013 N N . LEU B 1 109 ? 56.072 42.568 46.104 1.00 17.61 109 LEU B N 1
ATOM 3014 C CA . LEU B 1 109 ? 56.353 43.139 47.423 1.00 16.39 109 LEU B CA 1
ATOM 3015 C C . LEU B 1 109 ? 56.673 42.105 48.499 1.00 17.16 109 LEU B C 1
ATOM 3016 O O . LEU B 1 109 ? 55.973 41.095 48.690 1.00 16.00 109 LEU B O 1
ATOM 3021 N N . ARG B 1 110 ? 57.775 42.340 49.202 1.00 18.54 110 ARG B N 1
ATOM 3022 C CA . ARG B 1 110 ? 58.205 41.441 50.267 1.00 15.03 110 ARG B CA 1
ATOM 3023 C C . ARG B 1 110 ? 58.142 42.173 51.597 1.00 13.71 110 ARG B C 1
ATOM 3024 O O . ARG B 1 110 ? 58.746 43.233 51.755 1.00 10.48 110 ARG B O 1
ATOM 3032 N N . PRO B 1 111 ? 57.405 41.617 52.554 1.00 17.55 111 PRO B N 1
ATOM 3033 C CA . PRO B 1 111 ? 57.213 42.317 53.829 1.00 14.99 111 PRO B CA 1
ATOM 3034 C C . PRO B 1 111 ? 58.549 42.424 54.549 1.00 14.25 111 PRO B C 1
ATOM 3035 O O . PRO B 1 111 ? 59.482 41.655 54.239 1.00 13.95 111 PRO B O 1
ATOM 3039 N N . PRO B 1 112 ? 58.670 43.408 55.453 1.00 11.13 112 PRO B N 1
ATOM 3040 C CA . PRO B 1 112 ? 59.911 43.603 56.205 1.00 10.96 112 PRO B CA 1
ATOM 3041 C C . PRO B 1 112 ? 60.259 42.423 57.097 1.00 14.29 112 PRO B C 1
ATOM 3042 O O . PRO B 1 112 ? 59.390 41.647 57.480 1.00 17.93 112 PRO B O 1
ATOM 3046 N N . LEU B 1 113 ? 61.531 42.280 57.434 1.00 14.11 113 LEU B N 1
ATOM 3047 C CA . LEU B 1 113 ? 61.884 41.379 58.513 1.00 14.28 113 LEU B CA 1
ATOM 3048 C C . LEU B 1 113 ? 61.094 41.736 59.767 1.00 12.91 113 LEU B C 1
ATOM 3049 O O . LEU B 1 113 ? 60.726 42.891 59.978 1.00 11.40 113 LEU B O 1
ATOM 3054 N N . ALA B 1 114 ? 60.784 40.727 60.574 1.00 15.13 114 ALA B N 1
ATOM 3055 C CA . ALA B 1 114 ? 60.188 40.972 61.873 1.00 12.87 114 ALA B CA 1
ATOM 3056 C C . ALA B 1 114 ? 61.274 41.562 62.747 1.00 13.54 114 ALA B C 1
ATOM 3057 O O . ALA B 1 114 ? 62.455 41.390 62.462 1.00 13.63 114 ALA B O 1
ATOM 3059 N N . PRO B 1 115 ? 60.889 42.271 63.810 1.00 12.70 115 PRO B N 1
ATOM 3060 C CA . PRO B 1 115 ? 61.938 42.855 64.647 1.00 12.89 115 PRO B CA 1
ATOM 3061 C C . PRO B 1 115 ? 63.048 41.886 65.131 1.00 18.64 115 PRO B C 1
ATOM 3062 O O . PRO B 1 115 ? 64.226 42.262 64.993 1.00 18.21 115 PRO B O 1
ATOM 3066 N N . ASP B 1 116 ? 62.740 40.692 65.647 1.00 19.11 116 ASP B N 1
ATOM 3067 C CA . ASP B 1 116 ? 63.850 39.818 66.090 1.00 21.22 116 ASP B CA 1
ATOM 3068 C C . ASP B 1 116 ? 64.841 39.499 64.973 1.00 17.71 116 ASP B C 1
ATOM 3069 O O . ASP B 1 116 ? 66.039 39.545 65.200 1.00 18.70 116 ASP B O 1
ATOM 3074 N N . GLN B 1 117 ? 64.347 39.194 63.775 1.00 17.81 117 GLN B N 1
ATOM 3075 C CA . GLN B 1 117 ? 65.225 38.927 62.638 1.00 18.35 117 GLN B CA 1
ATOM 3076 C C . GLN B 1 117 ? 66.052 40.163 62.245 1.00 16.30 117 GLN B C 1
ATOM 3077 O O . GLN B 1 117 ? 67.188 40.048 61.797 1.00 16.64 117 GLN B O 1
ATOM 3083 N N . PHE B 1 118 ? 65.483 41.344 62.401 1.00 13.79 118 PHE B N 1
ATOM 3084 C CA . PHE B 1 118 ? 66.200 42.526 61.996 1.00 13.84 118 PHE B CA 1
ATOM 3085 C C . PHE B 1 118 ? 67.419 42.722 62.867 1.00 13.70 118 PHE B C 1
ATOM 3086 O O . PHE B 1 118 ? 68.554 42.778 62.374 1.00 12.75 118 PHE B O 1
ATOM 3094 N N . PHE B 1 119 ? 67.176 42.809 64.170 1.00 13.71 119 PHE B N 1
ATOM 3095 C CA . PHE B 1 119 ? 68.244 43.015 65.142 1.00 12.33 119 PHE B CA 1
ATOM 3096 C C . PHE B 1 119 ? 69.255 41.882 65.196 1.00 11.23 119 PHE B C 1
ATOM 3097 O O . PHE B 1 119 ? 70.407 42.088 65.561 1.00 11.90 119 PHE B O 1
ATOM 3105 N N . ARG B 1 120 ? 68.835 40.686 64.821 1.00 12.72 120 ARG B N 1
ATOM 3106 C CA . ARG B 1 120 ? 69.751 39.556 64.827 1.00 17.25 120 ARG B CA 1
ATOM 3107 C C . ARG B 1 120 ? 70.701 39.569 63.655 1.00 17.23 120 ARG B C 1
ATOM 3108 O O . ARG B 1 120 ? 71.767 38.948 63.695 1.00 17.75 120 ARG B O 1
ATOM 3116 N N . ASP B 1 121 ? 70.307 40.289 62.615 1.00 15.88 121 ASP B N 1
ATOM 3117 C CA . ASP B 1 121 ? 71.130 40.413 61.432 1.00 16.38 121 ASP B CA 1
ATOM 3118 C C . ASP B 1 121 ? 72.408 41.202 61.694 1.00 16.60 121 ASP B C 1
ATOM 3119 O O . ASP B 1 121 ? 72.350 42.290 62.278 1.00 15.37 121 ASP B O 1
ATOM 3124 N N . GLU B 1 122 ? 73.535 40.646 61.236 1.00 15.02 122 GLU B N 1
ATOM 3125 C CA . GLU B 1 122 ? 74.856 41.266 61.337 1.00 19.42 122 GLU B CA 1
ATOM 3126 C C . GLU B 1 122 ? 74.916 42.710 60.818 1.00 18.83 122 GLU B C 1
ATOM 3127 O O . GLU B 1 122 ? 75.293 43.627 61.555 1.00 17.27 122 GLU B O 1
ATOM 3133 N N . MET B 1 123 ? 74.542 42.919 59.559 1.00 16.11 123 MET B N 1
ATOM 3134 C CA . MET B 1 123 ? 74.776 44.214 58.961 1.00 14.33 123 MET B CA 1
ATOM 3135 C C . MET B 1 123 ? 73.741 45.247 59.377 1.00 15.03 123 MET B C 1
ATOM 3136 O O . MET B 1 123 ? 74.120 46.368 59.732 1.00 14.24 123 MET B O 1
ATOM 3141 N N . LEU B 1 124 ? 72.463 44.849 59.393 1.00 11.97 124 LEU B N 1
ATOM 3142 C CA . LEU B 1 124 ? 71.373 45.793 59.550 1.00 9.44 124 LEU B CA 1
ATOM 3143 C C . LEU B 1 124 ? 71.452 46.484 60.893 1.00 11.43 124 LEU B C 1
ATOM 3144 O O . LEU B 1 124 ? 71.303 47.707 60.999 1.00 10.40 124 LEU B O 1
ATOM 3149 N N . SER B 1 125 ? 71.746 45.710 61.925 1.00 12.66 125 SER B N 1
ATOM 3150 C CA . SER B 1 125 ? 71.779 46.273 63.261 1.00 12.33 125 SER B CA 1
ATOM 3151 C C . SER B 1 125 ? 72.980 47.179 63.375 1.00 12.29 125 SER B C 1
ATOM 3152 O O . SER B 1 125 ? 72.880 48.264 63.949 1.00 12.00 125 SER B O 1
ATOM 3155 N N . VAL B 1 126 ? 74.114 46.753 62.813 1.00 12.10 126 VAL B N 1
ATOM 3156 C CA . VAL B 1 126 ? 75.322 47.581 62.878 1.00 12.40 126 VAL B CA 1
ATOM 3157 C C . VAL B 1 126 ? 75.138 48.876 62.069 1.00 12.52 126 VAL B C 1
ATOM 3158 O O . VAL B 1 126 ? 75.506 49.959 62.537 1.00 13.50 126 VAL B O 1
ATOM 3162 N N . PHE B 1 127 ? 74.548 48.780 60.880 1.00 10.40 127 PHE B N 1
ATOM 3163 C CA . PHE B 1 127 ? 74.252 50.002 60.136 1.00 13.16 127 PHE B CA 1
ATOM 3164 C C . PHE B 1 127 ? 73.254 50.906 60.873 1.00 11.80 127 PHE B C 1
ATOM 3165 O O . PHE B 1 127 ? 73.551 52.062 61.122 1.00 13.07 127 PHE B O 1
ATOM 3173 N N . LEU B 1 128 ? 72.089 50.379 61.231 1.00 11.45 128 LEU B N 1
ATOM 3174 C CA . LEU B 1 128 ? 71.100 51.172 61.965 1.00 13.11 128 LEU B CA 1
ATOM 3175 C C . LEU B 1 128 ? 71.694 51.913 63.165 1.00 14.63 128 LEU B C 1
ATOM 3176 O O . LEU B 1 128 ? 71.440 53.100 63.362 1.00 14.61 128 LEU B O 1
ATOM 3181 N N . ARG B 1 129 ? 72.486 51.194 63.957 1.00 16.19 129 ARG B N 1
ATOM 3182 C CA . ARG B 1 129 ? 73.179 51.748 65.119 1.00 17.37 129 ARG B CA 1
ATOM 3183 C C . ARG B 1 129 ? 73.997 53.009 64.812 1.00 20.40 129 ARG B C 1
ATOM 3184 O O . ARG B 1 129 ? 73.827 54.035 65.488 1.00 19.50 129 ARG B O 1
ATOM 3192 N N . ARG B 1 130 ? 74.873 52.927 63.801 1.00 20.23 130 ARG B N 1
ATOM 3193 C CA . ARG B 1 130 ? 75.727 54.056 63.429 1.00 22.76 130 ARG B CA 1
ATOM 3194 C C . ARG B 1 130 ? 74.865 55.191 62.918 1.00 21.27 130 ARG B C 1
ATOM 3195 O O . ARG B 1 130 ? 75.103 56.354 63.205 1.00 25.27 130 ARG B O 1
ATOM 3203 N N . GLN B 1 131 ? 73.817 54.827 62.211 1.00 19.15 131 GLN B N 1
ATOM 3204 C CA . GLN B 1 131 ? 72.873 55.788 61.691 1.00 19.36 131 GLN B CA 1
ATOM 3205 C C . GLN B 1 131 ? 72.128 56.598 62.759 1.00 20.99 131 GLN B C 1
ATOM 3206 O O . GLN B 1 131 ? 72.122 57.824 62.701 1.00 22.01 131 GLN B O 1
ATOM 3212 N N . VAL B 1 132 ? 71.495 55.927 63.723 1.00 20.71 132 VAL B N 1
ATOM 3213 C CA . VAL B 1 132 ? 70.676 56.640 64.707 1.00 20.93 132 VAL B CA 1
ATOM 3214 C C . VAL B 1 132 ? 71.392 57.017 66.002 1.00 22.62 132 VAL B C 1
ATOM 3215 O O . VAL B 1 132 ? 70.847 57.756 66.834 1.00 24.31 132 VAL B O 1
ATOM 3219 N N . GLY B 1 133 ? 72.598 56.512 66.196 1.00 18.10 133 GLY B N 1
ATOM 3220 C CA . GLY B 1 133 ? 73.274 56.800 67.441 1.00 21.16 133 GLY B CA 1
ATOM 3221 C C . GLY B 1 133 ? 72.887 55.795 68.510 1.00 26.07 133 GLY B C 1
ATOM 3222 O O . GLY B 1 133 ? 71.751 55.297 68.538 1.00 24.37 133 GLY B O 1
ATOM 3223 N N . ARG B 1 134 ? 73.819 55.515 69.418 1.00 28.76 134 ARG B N 1
ATOM 3224 C CA . ARG B 1 134 ? 73.632 54.421 70.363 1.00 27.62 134 ARG B CA 1
ATOM 3225 C C . ARG B 1 134 ? 72.420 54.624 71.274 1.00 24.14 134 ARG B C 1
ATOM 3226 O O . ARG B 1 134 ? 71.692 53.672 71.557 1.00 24.45 134 ARG B O 1
ATOM 3234 N N . HIS B 1 135 ? 72.167 55.859 71.690 1.00 22.62 135 HIS B N 1
ATOM 3235 C CA . HIS B 1 135 ? 71.008 56.131 72.536 1.00 21.98 135 HIS B CA 1
ATOM 3236 C C . HIS B 1 135 ? 69.687 55.739 71.875 1.00 24.54 135 HIS B C 1
ATOM 3237 O O . HIS B 1 135 ? 68.901 54.972 72.442 1.00 23.27 135 HIS B O 1
ATOM 3244 N N . LEU B 1 136 ? 69.439 56.274 70.679 1.00 24.50 136 LEU B N 1
ATOM 3245 C CA . LEU B 1 136 ? 68.180 56.021 69.976 1.00 22.86 136 LEU B CA 1
ATOM 3246 C C . LEU B 1 136 ? 68.064 54.551 69.541 1.00 18.71 136 LEU B C 1
ATOM 3247 O O . LEU B 1 136 ? 66.980 53.962 69.548 1.00 16.71 136 LEU B O 1
ATOM 3252 N N . PHE B 1 137 ? 69.190 53.951 69.199 1.00 16.84 137 PHE B N 1
ATOM 3253 C CA . PHE B 1 137 ? 69.187 52.541 68.866 1.00 18.33 137 PHE B CA 1
ATOM 3254 C C . PHE B 1 137 ? 68.605 51.676 70.005 1.00 19.63 137 PHE B C 1
ATOM 3255 O O . PHE B 1 137 ? 67.934 50.674 69.751 1.00 18.23 137 PHE B O 1
ATOM 3263 N N . ILE B 1 138 ? 68.846 52.084 71.253 1.00 20.06 138 ILE B N 1
ATOM 3264 C CA . ILE B 1 138 ? 68.325 51.379 72.413 1.00 17.34 138 ILE B CA 1
ATOM 3265 C C . ILE B 1 138 ? 66.821 51.545 72.597 1.00 15.73 138 ILE B C 1
ATOM 3266 O O . ILE B 1 138 ? 66.105 50.561 72.844 1.00 15.55 138 ILE B O 1
ATOM 3271 N N . GLN B 1 139 ? 66.337 52.776 72.499 1.00 15.58 139 GLN B N 1
ATOM 3272 C CA . GLN B 1 139 ? 64.894 52.990 72.525 1.00 19.73 139 GLN B CA 1
ATOM 3273 C C . GLN B 1 139 ? 64.198 52.152 71.439 1.00 18.71 139 GLN B C 1
ATOM 3274 O O . GLN B 1 139 ? 63.160 51.520 71.703 1.00 16.62 139 GLN B O 1
ATOM 3280 N N . LEU B 1 140 ? 64.784 52.161 70.234 1.00 14.86 140 LEU B N 1
ATOM 3281 C CA . LEU B 1 140 ? 64.288 51.354 69.134 1.00 14.67 140 LEU B CA 1
ATOM 3282 C C . LEU B 1 140 ? 64.294 49.884 69.471 1.00 15.60 140 LEU B C 1
ATOM 3283 O O . LEU B 1 140 ? 63.293 49.221 69.276 1.00 21.81 140 LEU B O 1
ATOM 3288 N N . SER B 1 141 ? 65.387 49.395 70.045 1.00 15.57 141 SER B N 1
ATOM 3289 C CA . SER B 1 141 ? 65.442 48.018 70.523 1.00 20.47 141 SER B CA 1
ATOM 3290 C C . SER B 1 141 ? 64.310 47.722 71.512 1.00 24.49 141 SER B C 1
ATOM 3291 O O . SER B 1 141 ? 63.541 46.780 71.322 1.00 25.59 141 SER B O 1
ATOM 3294 N N . ASN B 1 142 ? 64.215 48.531 72.565 1.00 23.91 142 ASN B N 1
ATOM 3295 C CA . ASN B 1 142 ? 63.185 48.356 73.593 1.00 25.95 142 ASN B CA 1
ATOM 3296 C C . ASN B 1 142 ? 61.778 48.395 73.034 1.00 28.90 142 ASN B C 1
ATOM 3297 O O . ASN B 1 142 ? 60.910 47.626 73.456 1.00 31.89 142 ASN B O 1
ATOM 3302 N N . PHE B 1 143 ? 61.551 49.317 72.107 1.00 26.70 143 PHE B N 1
ATOM 3303 C CA . PHE B 1 143 ? 60.230 49.489 71.545 1.00 27.94 143 PHE B CA 1
ATOM 3304 C C . PHE B 1 143 ? 59.752 48.178 70.942 1.00 32.51 143 PHE B C 1
ATOM 3305 O O . PHE B 1 143 ? 58.582 47.815 71.096 1.00 38.79 143 PHE B O 1
ATOM 3313 N N . PHE B 1 144 ? 60.662 47.460 70.283 1.00 25.94 144 PHE B N 1
ATOM 3314 C CA . PHE B 1 144 ? 60.324 46.184 69.644 1.00 29.26 144 PHE B CA 1
ATOM 3315 C C . PHE B 1 144 ? 60.505 44.964 70.562 1.00 33.75 144 PHE B C 1
ATOM 3316 O O . PHE B 1 144 ? 60.454 43.801 70.124 1.00 29.96 144 PHE B O 1
ATOM 3324 N N . ALA B 1 145 ? 60.749 45.259 71.838 1.00 33.79 145 ALA B N 1
ATOM 3325 C CA . ALA B 1 145 ? 60.952 44.236 72.857 1.00 34.04 145 ALA B CA 1
ATOM 3326 C C . ALA B 1 145 ? 59.720 44.054 73.764 1.00 37.42 145 ALA B C 1
ATOM 3327 O O . ALA B 1 145 ? 58.935 44.989 73.975 1.00 37.49 145 ALA B O 1
ATOM 3329 N N . ARG B 1 146 ? 59.542 42.824 74.245 1.00 39.30 146 ARG B N 1
ATOM 3330 C CA . ARG B 1 146 ? 58.578 42.480 75.293 1.00 39.58 146 ARG B CA 1
ATOM 3331 C C . ARG B 1 146 ? 59.339 41.765 76.415 1.00 41.64 146 ARG B C 1
ATOM 3332 O O . ARG B 1 146 ? 60.237 40.966 76.133 1.00 41.46 146 ARG B O 1
ATOM 3340 N N . PRO B 1 147 ? 58.984 42.042 77.690 1.00 47.63 147 PRO B N 1
ATOM 3341 C CA . PRO B 1 147 ? 59.594 41.324 78.823 1.00 42.93 147 PRO B CA 1
ATOM 3342 C C . PRO B 1 147 ? 59.481 39.807 78.664 1.00 39.62 147 PRO B C 1
ATOM 3343 O O . PRO B 1 147 ? 58.408 39.301 78.308 1.00 42.33 147 PRO B O 1
ATOM 3347 N N . SER B 1 148 ? 60.569 39.096 78.949 1.00 38.49 148 SER B N 1
ATOM 3348 C CA . SER B 1 148 ? 60.636 37.658 78.716 1.00 40.03 148 SER B CA 1
ATOM 3349 C C . SER B 1 148 ? 59.768 36.855 79.698 1.00 42.26 148 SER B C 1
ATOM 3350 O O . SER B 1 148 ? 59.159 37.422 80.603 1.00 50.34 148 SER B O 1
ATOM 3353 N N . ILE B 1 149 ? 59.707 35.537 79.525 1.00 43.34 149 ILE B N 1
ATOM 3354 C CA . ILE B 1 149 ? 59.016 34.683 80.492 1.00 43.48 149 ILE B CA 1
ATOM 3355 C C . ILE B 1 149 ? 60.012 33.998 81.410 1.00 45.96 149 ILE B C 1
ATOM 3356 O O . ILE B 1 149 ? 60.866 33.233 80.939 1.00 43.05 149 ILE B O 1
ATOM 3361 N N . ASP B 1 150 ? 59.889 34.237 82.716 1.00 47.96 150 ASP B N 1
ATOM 3362 C CA . ASP B 1 150 ? 60.851 33.671 83.649 1.00 47.15 150 ASP B CA 1
ATOM 3363 C C . ASP B 1 150 ? 60.495 32.204 83.871 1.00 47.18 150 ASP B C 1
ATOM 3364 O O . ASP B 1 150 ? 59.488 31.885 84.509 1.00 45.73 150 ASP B O 1
ATOM 3369 N N . GLU B 1 151 ? 61.370 31.319 83.404 1.00 47.92 151 GLU B N 1
ATOM 3370 C CA . GLU B 1 151 ? 61.091 29.890 83.397 1.00 50.55 151 GLU B CA 1
ATOM 3371 C C . GLU B 1 151 ? 61.430 29.282 84.758 1.00 51.78 151 GLU B C 1
ATOM 3372 O O . GLU B 1 151 ? 61.043 28.155 85.063 1.00 53.49 151 GLU B O 1
ATOM 3378 N N . THR B 1 152 ? 62.159 30.036 85.573 1.00 49.99 152 THR B N 1
ATOM 3379 C CA . THR B 1 152 ? 62.498 29.588 86.915 1.00 47.90 152 THR B CA 1
ATOM 3380 C C . THR B 1 152 ? 61.253 29.616 87.792 1.00 48.48 152 THR B C 1
ATOM 3381 O O . THR B 1 152 ? 61.035 28.726 88.612 1.00 50.20 152 THR B O 1
ATOM 3385 N N . LYS B 1 153 ? 60.454 30.664 87.624 1.00 48.27 153 LYS B N 1
ATOM 3386 C CA . LYS B 1 153 ? 59.256 30.869 88.420 1.00 42.05 153 LYS B CA 1
ATOM 3387 C C . LYS B 1 153 ? 57.962 30.328 87.794 1.00 42.64 153 LYS B C 1
ATOM 3388 O O . LYS B 1 153 ? 56.935 30.254 88.470 1.00 43.55 153 LYS B O 1
ATOM 3394 N N . PHE B 1 154 ? 57.999 29.948 86.518 1.00 42.33 154 PHE B N 1
ATOM 3395 C CA . PHE B 1 154 ? 56.781 29.499 85.830 1.00 34.40 154 PHE B CA 1
ATOM 3396 C C . PHE B 1 154 ? 56.948 28.166 85.134 1.00 36.42 154 PHE B C 1
ATOM 3397 O O . PHE B 1 154 ? 57.993 27.876 84.545 1.00 43.59 154 PHE B O 1
ATOM 3405 N N . THR B 1 155 ? 55.894 27.367 85.169 1.00 30.29 155 THR B N 1
ATOM 3406 C CA . THR B 1 155 ? 55.942 26.055 84.555 1.00 30.37 155 THR B CA 1
ATOM 3407 C C . THR B 1 155 ? 54.690 25.850 83.706 1.00 32.52 155 THR B C 1
ATOM 3408 O O . THR B 1 155 ? 53.589 26.300 84.069 1.00 29.34 155 THR B O 1
ATOM 3412 N N . GLN B 1 156 ? 54.874 25.203 82.558 1.00 30.72 156 GLN B N 1
ATOM 3413 C CA . GLN B 1 156 ? 53.832 25.127 81.550 1.00 26.05 156 GLN B CA 1
ATOM 3414 C C . GLN B 1 156 ? 52.812 24.054 81.896 1.00 29.15 156 GLN B C 1
ATOM 3415 O O . GLN B 1 156 ? 53.167 22.898 82.141 1.00 31.54 156 GLN B O 1
ATOM 3421 N N . VAL B 1 157 ? 51.558 24.482 82.027 1.00 28.86 157 VAL B N 1
ATOM 3422 C CA . VAL B 1 157 ? 50.415 23.586 82.190 1.00 26.45 157 VAL B CA 1
ATOM 3423 C C . VAL B 1 157 ? 49.587 23.430 80.923 1.00 27.38 157 VAL B C 1
ATOM 3424 O O . VAL B 1 157 ? 48.461 22.916 80.982 1.00 30.39 157 VAL B O 1
ATOM 3428 N N . THR B 1 158 ? 50.080 23.963 79.805 1.00 25.72 158 THR B N 1
ATOM 3429 C CA . THR B 1 158 ? 49.297 23.947 78.553 1.00 24.00 158 THR B CA 1
ATOM 3430 C C . THR B 1 158 ? 48.820 22.537 78.165 1.00 22.63 158 THR B C 1
ATOM 3431 O O . THR B 1 158 ? 49.523 21.555 78.385 1.00 25.41 158 THR B O 1
ATOM 3435 N N . ARG B 1 159 ? 47.632 22.433 77.587 1.00 20.75 159 ARG B N 1
ATOM 3436 C CA . ARG B 1 159 ? 47.148 21.131 77.137 1.00 25.91 159 ARG B CA 1
ATOM 3437 C C . ARG B 1 159 ? 47.336 20.880 75.638 1.00 27.32 159 ARG B C 1
ATOM 3438 O O . ARG B 1 159 ? 47.198 21.797 74.816 1.00 24.41 159 ARG B O 1
ATOM 3446 N N . SER B 1 160 ? 47.639 19.633 75.286 1.00 27.13 160 SER B N 1
ATOM 3447 C CA . SER B 1 160 ? 47.849 19.291 73.891 1.00 26.01 160 SER B CA 1
ATOM 3448 C C . SER B 1 160 ? 46.526 19.025 73.178 1.00 26.53 160 SER B C 1
ATOM 3449 O O . SER B 1 160 ? 45.464 18.968 73.792 1.00 28.70 160 SER B O 1
ATOM 3452 N N . PHE B 1 161 ? 46.617 18.833 71.870 1.00 29.65 161 PHE B N 1
ATOM 3453 C CA . PHE B 1 161 ? 45.461 18.703 71.009 1.00 26.72 161 PHE B CA 1
ATOM 3454 C C . PHE B 1 161 ? 44.687 17.465 71.427 1.00 29.43 161 PHE B C 1
ATOM 3455 O O . PHE B 1 161 ? 43.469 17.500 71.602 1.00 29.99 161 PHE B O 1
ATOM 3463 N N . SER B 1 162 ? 45.420 16.369 71.591 1.00 30.99 162 SER B N 1
ATOM 3464 C CA . SER B 1 162 ? 44.835 15.086 71.950 1.00 32.86 162 SER B CA 1
ATOM 3465 C C . SER B 1 162 ? 44.199 15.134 73.335 1.00 34.68 162 SER B C 1
ATOM 3466 O O . SER B 1 162 ? 43.286 14.356 73.610 1.00 36.96 162 SER B O 1
ATOM 3469 N N . ASP B 1 163 ? 44.671 16.041 74.198 1.00 32.83 163 ASP B N 1
ATOM 3470 C CA . ASP B 1 163 ? 44.094 16.201 75.541 1.00 32.01 163 ASP B CA 1
ATOM 3471 C C . ASP B 1 163 ? 42.672 16.716 75.444 1.00 33.52 163 ASP B C 1
ATOM 3472 O O . ASP B 1 163 ? 41.759 16.203 76.096 1.00 35.13 163 ASP B O 1
ATOM 3477 N N . VAL B 1 164 ? 42.519 17.769 74.648 1.00 30.96 164 VAL B N 1
ATOM 3478 C CA . VAL B 1 164 ? 41.251 18.453 74.433 1.00 28.49 164 VAL B CA 1
ATOM 3479 C C . VAL B 1 164 ? 40.315 17.861 73.362 1.00 32.14 164 VAL B C 1
ATOM 3480 O O . VAL B 1 164 ? 39.097 17.852 73.555 1.00 36.29 164 VAL B O 1
ATOM 3484 N N . PHE B 1 165 ? 40.875 17.371 72.247 1.00 31.45 165 PHE B N 1
ATOM 3485 C CA . PHE B 1 165 ? 40.075 17.008 71.062 1.00 30.52 165 PHE B CA 1
ATOM 3486 C C . PHE B 1 165 ? 40.157 15.528 70.661 1.00 33.62 165 PHE B C 1
ATOM 3487 O O . PHE B 1 165 ? 41.074 14.814 71.082 1.00 33.24 165 PHE B O 1
ATOM 3495 N N . SER B 1 166 ? 39.184 15.084 69.854 1.00 34.26 166 SER B N 1
ATOM 3496 C CA . SER B 1 166 ? 39.179 13.734 69.278 1.00 35.32 166 SER B CA 1
ATOM 3497 C C . SER B 1 166 ? 38.639 13.680 67.845 1.00 36.88 166 SER B C 1
ATOM 3498 O O . SER B 1 166 ? 37.822 14.515 67.447 1.00 36.08 166 SER B O 1
ATOM 3501 N N . ALA B 1 167 ? 39.089 12.680 67.087 1.00 33.02 167 ALA B N 1
ATOM 3502 C CA . ALA B 1 167 ? 38.600 12.448 65.733 1.00 34.42 167 ALA B CA 1
ATOM 3503 C C . ALA B 1 167 ? 37.546 11.344 65.702 1.00 38.88 167 ALA B C 1
ATOM 3504 O O . ALA B 1 167 ? 37.748 10.263 66.256 1.00 42.57 167 ALA B O 1
ATOM 3506 N N . VAL B 1 168 ? 36.426 11.606 65.042 1.00 38.49 168 VAL B N 1
ATOM 3507 C CA . VAL B 1 168 ? 35.367 10.612 64.934 1.00 43.42 168 VAL B CA 1
ATOM 3508 C C . VAL B 1 168 ? 34.713 10.738 63.566 1.00 49.06 168 VAL B C 1
ATOM 3509 O O . VAL B 1 168 ? 34.672 11.832 63.003 1.00 51.40 168 VAL B O 1
ATOM 3513 N N . PRO B 1 169 ? 34.231 9.613 63.007 1.00 53.09 169 PRO B N 1
ATOM 3514 C CA . PRO B 1 169 ? 33.471 9.569 61.743 1.00 54.31 169 PRO B CA 1
ATOM 3515 C C . PRO B 1 169 ? 32.036 10.093 61.902 1.00 59.83 169 PRO B C 1
ATOM 3516 O O . PRO B 1 169 ? 31.467 9.905 62.978 1.00 66.67 169 PRO B O 1
ATOM 3520 N N . ALA B 1 170 ? 31.450 10.701 60.872 1.00 58.76 170 ALA B N 1
ATOM 3521 C CA . ALA B 1 170 ? 30.079 11.219 60.980 1.00 70.98 170 ALA B CA 1
ATOM 3522 C C . ALA B 1 170 ? 29.216 10.931 59.745 1.00 79.31 170 ALA B C 1
ATOM 3523 O O . ALA B 1 170 ? 29.731 10.509 58.709 1.00 78.43 170 ALA B O 1
ATOM 3525 N N . GLU B 1 171 ? 27.906 11.161 59.856 1.00 81.06 171 GLU B N 1
ATOM 3526 C CA . GLU B 1 171 ? 27.002 10.941 58.722 1.00 84.51 171 GLU B CA 1
ATOM 3527 C C . GLU B 1 171 ? 27.221 11.949 57.589 1.00 79.11 171 GLU B C 1
ATOM 3528 O O . GLU B 1 171 ? 27.720 11.596 56.517 1.00 75.79 171 GLU B O 1
ATOM 3534 N N . ASP B 1 190 ? 63.543 40.080 75.280 1.00 33.09 190 ASP B N 1
ATOM 3535 C CA . ASP B 1 190 ? 62.977 39.424 74.077 1.00 45.82 190 ASP B CA 1
ATOM 3536 C C . ASP B 1 190 ? 62.430 40.319 72.942 1.00 39.39 190 ASP B C 1
ATOM 3537 O O . ASP B 1 190 ? 61.505 41.100 73.159 1.00 37.89 190 ASP B O 1
ATOM 3542 N N . HIS B 1 191 ? 62.939 40.139 71.727 1.00 37.07 191 HIS B N 1
ATOM 3543 C CA . HIS B 1 191 ? 62.428 40.872 70.578 1.00 34.90 191 HIS B CA 1
ATOM 3544 C C . HIS B 1 191 ? 61.205 40.232 69.965 1.00 35.16 191 HIS B C 1
ATOM 3545 O O . HIS B 1 191 ? 61.122 38.990 69.851 1.00 36.55 191 HIS B O 1
ATOM 3552 N N . ILE B 1 192 ? 60.247 41.064 69.560 1.00 35.79 192 ILE B N 1
ATOM 3553 C CA . ILE B 1 192 ? 59.029 40.614 68.888 1.00 32.84 192 ILE B CA 1
ATOM 3554 C C . ILE B 1 192 ? 59.348 39.744 67.679 1.00 31.24 192 ILE B C 1
ATOM 3555 O O . ILE B 1 192 ? 60.183 40.118 66.832 1.00 24.80 192 ILE B O 1
ATOM 3560 N N . ARG B 1 193 ? 58.679 38.592 67.604 1.00 34.96 193 ARG B N 1
ATOM 3561 C CA . ARG B 1 193 ? 58.848 37.666 66.485 1.00 37.62 193 ARG B CA 1
ATOM 3562 C C . ARG B 1 193 ? 57.530 37.054 66.020 1.00 39.03 193 ARG B C 1
ATOM 3563 O O . ARG B 1 193 ? 56.464 37.450 66.477 1.00 43.90 193 ARG B O 1
ATOM 3571 N N . ARG B 1 194 ? 57.599 36.100 65.099 1.00 41.11 194 ARG B N 1
ATOM 3572 C CA . ARG B 1 194 ? 56.435 35.280 64.795 1.00 51.33 194 ARG B CA 1
ATOM 3573 C C . ARG B 1 194 ? 56.703 33.872 65.300 1.00 58.79 194 ARG B C 1
ATOM 3574 O O . ARG B 1 194 ? 57.532 33.152 64.734 1.00 59.19 194 ARG B O 1
ATOM 3582 N N . ASP B 1 195 ? 56.001 33.475 66.362 1.00 65.51 195 ASP B N 1
ATOM 3583 C CA . ASP B 1 195 ? 56.110 32.110 66.847 1.00 65.97 195 ASP B CA 1
ATOM 3584 C C . ASP B 1 195 ? 54.895 31.488 66.211 1.00 62.66 195 ASP B C 1
ATOM 3585 O O . ASP B 1 195 ? 53.769 31.676 66.695 1.00 54.01 195 ASP B O 1
ATOM 3590 N N . GLU B 1 196 ? 55.128 30.726 65.144 1.00 65.57 196 GLU B N 1
ATOM 3591 C CA . GLU B 1 196 ? 54.035 30.076 64.431 1.00 67.88 196 GLU B CA 1
ATOM 3592 C C . GLU B 1 196 ? 53.336 29.101 65.408 1.00 63.60 196 GLU B C 1
ATOM 3593 O O . GLU B 1 196 ? 53.995 28.266 66.052 1.00 60.58 196 GLU B O 1
ATOM 3599 N N . ALA B 1 197 ? 52.015 29.212 65.542 1.00 51.38 197 ALA B N 1
ATOM 3600 C CA . ALA B 1 197 ? 51.352 28.428 66.575 1.00 49.38 197 ALA B CA 1
ATOM 3601 C C . ALA B 1 197 ? 51.358 26.968 66.140 1.00 52.57 197 ALA B C 1
ATOM 3602 O O . ALA B 1 197 ? 50.766 26.583 65.135 1.00 58.17 197 ALA B O 1
ATOM 3604 N N . SER B 1 198 ? 52.013 26.135 66.921 1.00 50.24 198 SER B N 1
ATOM 3605 C CA . SER B 1 198 ? 52.124 24.760 66.522 1.00 50.11 198 SER B CA 1
ATOM 3606 C C . SER B 1 198 ? 51.354 23.979 67.545 1.00 44.34 198 SER B C 1
ATOM 3607 O O . SER B 1 198 ? 51.786 23.852 68.693 1.00 47.20 198 SER B O 1
ATOM 3610 N N . TYR B 1 199 ? 50.206 23.454 67.145 1.00 34.17 199 TYR B N 1
ATOM 3611 C CA . TYR B 1 199 ? 49.489 22.609 68.062 1.00 30.63 199 TYR B CA 1
ATOM 3612 C C . TYR B 1 199 ? 50.331 21.375 68.318 1.00 31.13 199 TYR B C 1
ATOM 3613 O O . TYR B 1 199 ? 51.170 21.024 67.514 1.00 33.83 199 TYR B O 1
ATOM 3622 N N . VAL B 1 200 ? 50.131 20.744 69.461 1.00 36.10 200 VAL B N 1
ATOM 3623 C CA . VAL B 1 200 ? 50.975 19.635 69.856 1.00 33.44 200 VAL B CA 1
ATOM 3624 C C . VAL B 1 200 ? 50.127 18.388 69.906 1.00 36.15 200 VAL B C 1
ATOM 3625 O O . VAL B 1 200 ? 49.086 18.374 70.559 1.00 33.23 200 VAL B O 1
ATOM 3629 N N . LEU B 1 201 ? 50.548 17.358 69.178 1.00 39.80 201 LEU B N 1
ATOM 3630 C CA . LEU B 1 201 ? 49.974 16.041 69.361 1.00 38.48 201 LEU B CA 1
ATOM 3631 C C . LEU B 1 201 ? 51.010 15.344 70.177 1.00 42.42 201 LEU B C 1
ATOM 3632 O O . LEU B 1 201 ? 52.090 15.030 69.681 1.00 45.25 201 LEU B O 1
ATOM 3637 N N . ASP B 1 202 ? 50.695 15.111 71.448 1.00 48.09 202 ASP B N 1
ATOM 3638 C CA . ASP B 1 202 ? 51.568 14.347 72.328 1.00 57.77 202 ASP B CA 1
ATOM 3639 C C . ASP B 1 202 ? 51.573 12.913 71.830 1.00 59.71 202 ASP B C 1
ATOM 3640 O O . ASP B 1 202 ? 50.534 12.254 71.808 1.00 60.80 202 ASP B O 1
ATOM 3645 N N . ASP B 1 203 ? 52.739 12.434 71.413 1.00 61.89 203 ASP B N 1
ATOM 3646 C CA . ASP B 1 203 ? 52.810 11.157 70.719 1.00 61.64 203 ASP B CA 1
ATOM 3647 C C . ASP B 1 203 ? 52.711 9.905 71.585 1.00 58.89 203 ASP B C 1
ATOM 3648 O O . ASP B 1 203 ? 53.655 9.117 71.644 1.00 62.43 203 ASP B O 1
ATOM 3653 N N . GLY B 1 204 ? 51.567 9.699 72.232 1.00 54.77 204 GLY B N 1
ATOM 3654 C CA . GLY B 1 204 ? 51.263 8.387 72.743 1.00 50.76 204 GLY B CA 1
ATOM 3655 C C . GLY B 1 204 ? 50.102 7.996 71.875 1.00 51.07 204 GLY B C 1
ATOM 3656 O O . GLY B 1 204 ? 49.550 6.901 71.983 1.00 54.54 204 GLY B O 1
ATOM 3657 N N . VAL B 1 205 ? 49.703 8.946 71.033 1.00 47.16 205 VAL B N 1
ATOM 3658 C CA . VAL B 1 205 ? 48.542 8.765 70.178 1.00 49.61 205 VAL B CA 1
ATOM 3659 C C . VAL B 1 205 ? 48.852 7.703 69.135 1.00 44.49 205 VAL B C 1
ATOM 3660 O O . VAL B 1 205 ? 47.957 7.143 68.514 1.00 46.55 205 VAL B O 1
ATOM 3664 N N . PHE B 1 206 ? 50.138 7.442 68.950 1.00 43.86 206 PHE B N 1
ATOM 3665 C CA . PHE B 1 206 ? 50.592 6.488 67.969 1.00 41.57 206 PHE B CA 1
ATOM 3666 C C . PHE B 1 206 ? 51.792 5.736 68.530 1.00 42.51 206 PHE B C 1
ATOM 3667 O O . PHE B 1 206 ? 52.716 6.355 69.064 1.00 44.96 206 PHE B O 1
ATOM 3675 N N . ASP B 1 207 ? 51.815 4.416 68.367 1.00 42.44 207 ASP B N 1
ATOM 3676 C CA . ASP B 1 207 ? 52.938 3.640 68.874 1.00 45.94 207 ASP B CA 1
ATOM 3677 C C . ASP B 1 207 ? 53.983 3.606 67.776 1.00 38.96 207 ASP B C 1
ATOM 3678 O O . ASP B 1 207 ? 53.835 2.895 66.797 1.00 43.86 207 ASP B O 1
ATOM 3683 N N . PHE B 1 208 ? 55.066 4.343 67.957 1.00 38.62 208 PHE B N 1
ATOM 3684 C CA . PHE B 1 208 ? 56.102 4.363 66.947 1.00 36.37 208 PHE B CA 1
ATOM 3685 C C . PHE B 1 208 ? 56.998 3.148 67.041 1.00 41.14 208 PHE B C 1
ATOM 3686 O O . PHE B 1 208 ? 57.576 2.737 66.049 1.00 48.96 208 PHE B O 1
ATOM 3694 N N . GLU B 1 209 ? 57.131 2.574 68.230 1.00 47.45 209 GLU B N 1
ATOM 3695 C CA . GLU B 1 209 ? 57.944 1.373 68.371 1.00 51.43 209 GLU B CA 1
ATOM 3696 C C . GLU B 1 209 ? 57.353 0.241 67.544 1.00 54.51 209 GLU B C 1
ATOM 3697 O O . GLU B 1 209 ? 58.072 -0.415 66.786 1.00 58.00 209 GLU B O 1
ATOM 3703 N N . LEU B 1 210 ? 56.045 0.036 67.664 1.00 52.71 210 LEU B N 1
ATOM 3704 C CA . LEU B 1 210 ? 55.354 -0.968 66.866 1.00 51.99 210 LEU B CA 1
ATOM 3705 C C . LEU B 1 210 ? 55.539 -0.693 65.376 1.00 49.81 210 LEU B C 1
ATOM 3706 O O . LEU B 1 210 ? 55.857 -1.597 64.604 1.00 52.72 210 LEU B O 1
ATOM 3711 N N . PHE B 1 211 ? 55.340 0.561 64.979 1.00 43.89 211 PHE B N 1
ATOM 3712 C CA . PHE B 1 211 ? 55.508 0.959 63.594 1.00 47.59 211 PHE B CA 1
ATOM 3713 C C . PHE B 1 211 ? 56.894 0.594 63.041 1.00 54.52 211 PHE B C 1
ATOM 3714 O O . PHE B 1 211 ? 56.996 -0.034 61.987 1.00 56.45 211 PHE B O 1
ATOM 3722 N N . PHE B 1 212 ? 57.949 0.960 63.768 1.00 54.60 212 PHE B N 1
ATOM 3723 C CA . PHE B 1 212 ? 59.322 0.724 63.319 1.00 56.22 212 PHE B CA 1
ATOM 3724 C C . PHE B 1 212 ? 59.758 -0.720 63.472 1.00 62.15 212 PHE B C 1
ATOM 3725 O O . PHE B 1 212 ? 60.713 -1.146 62.834 1.00 67.33 212 PHE B O 1
ATOM 3733 N N . ALA B 1 213 ? 59.086 -1.455 64.351 1.00 62.77 213 ALA B N 1
ATOM 3734 C CA . ALA B 1 213 ? 59.433 -2.851 64.610 1.00 67.30 213 ALA B CA 1
ATOM 3735 C C . ALA B 1 213 ? 59.374 -3.672 63.332 1.00 73.51 213 ALA B C 1
ATOM 3736 O O . ALA B 1 213 ? 60.357 -4.315 62.938 1.00 77.28 213 ALA B O 1
ATOM 3738 N N . GLY B 1 214 ? 58.205 -3.643 62.696 1.00 72.69 214 GLY B N 1
ATOM 3739 C CA . GLY B 1 214 ? 57.981 -4.375 61.468 1.00 75.04 214 GLY B CA 1
ATOM 3740 C C . GLY B 1 214 ? 58.536 -3.654 60.255 1.00 74.32 214 GLY B C 1
ATOM 3741 O O . GLY B 1 214 ? 58.915 -4.289 59.274 1.00 79.62 214 GLY B O 1
ATOM 3742 N N . LEU B 1 215 ? 58.584 -2.329 60.306 1.00 66.98 215 LEU B N 1
ATOM 3743 C CA . LEU B 1 215 ? 59.105 -1.571 59.177 1.00 68.17 215 LEU B CA 1
ATOM 3744 C C . LEU B 1 215 ? 60.597 -1.853 58.970 1.00 73.42 215 LEU B C 1
ATOM 3745 O O . LEU B 1 215 ? 61.076 -1.958 57.836 1.00 69.02 215 LEU B O 1
ATOM 3750 N N . SER B 1 216 ? 61.320 -1.967 60.080 1.00 77.26 216 SER B N 1
ATOM 3751 C CA . SER B 1 216 ? 62.740 -2.300 60.055 1.00 77.75 216 SER B CA 1
ATOM 3752 C C . SER B 1 216 ? 62.903 -3.739 59.561 1.00 81.26 216 SER B C 1
ATOM 3753 O O . SER B 1 216 ? 63.822 -4.037 58.790 1.00 83.05 216 SER B O 1
ATOM 3756 N N . LYS B 1 217 ? 61.995 -4.614 60.004 1.00 79.77 217 LYS B N 1
ATOM 3757 C CA . LYS B 1 217 ? 61.882 -5.998 59.512 1.00 83.40 217 LYS B CA 1
ATOM 3758 C C . LYS B 1 217 ? 61.738 -6.045 57.981 1.00 83.57 217 LYS B C 1
ATOM 3759 O O . LYS B 1 217 ? 62.173 -6.999 57.330 1.00 81.26 217 LYS B O 1
ATOM 3765 N N . GLN B 1 218 ? 61.136 -4.996 57.424 1.00 81.94 218 GLN B N 1
ATOM 3766 C CA . GLN B 1 218 ? 60.986 -4.831 55.980 1.00 79.03 218 GLN B CA 1
ATOM 3767 C C . GLN B 1 218 ? 62.151 -4.013 55.391 1.00 77.70 218 GLN B C 1
ATOM 3768 O O . GLN B 1 218 ? 62.090 -3.563 54.240 1.00 75.51 218 GLN B O 1
ATOM 3774 N N . LEU B 1 219 ? 63.169 -3.772 56.221 1.00 75.91 219 LEU B N 1
ATOM 3775 C CA . LEU B 1 219 ? 64.461 -3.224 55.774 1.00 80.04 219 LEU B CA 1
ATOM 3776 C C . LEU B 1 219 ? 64.403 -1.802 55.231 1.00 79.19 219 LEU B C 1
ATOM 3777 O O . LEU B 1 219 ? 65.110 -1.462 54.274 1.00 75.03 219 LEU B O 1
ATOM 3782 N N . VAL B 1 220 ? 63.555 -0.983 55.844 1.00 78.39 220 VAL B N 1
ATOM 3783 C CA . VAL B 1 220 ? 63.484 0.435 55.529 1.00 69.45 220 VAL B CA 1
ATOM 3784 C C . VAL B 1 220 ? 64.229 1.168 56.617 1.00 64.72 220 VAL B C 1
ATOM 3785 O O . VAL B 1 220 ? 63.914 1.003 57.796 1.00 69.11 220 VAL B O 1
ATOM 3789 N N . PRO B 1 221 ? 65.227 1.976 56.229 1.00 60.10 221 PRO B N 1
ATOM 3790 C CA . PRO B 1 221 ? 66.070 2.692 57.194 1.00 59.47 221 PRO B CA 1
ATOM 3791 C C . PRO B 1 221 ? 65.238 3.629 58.059 1.00 57.08 221 PRO B C 1
ATOM 3792 O O . PRO B 1 221 ? 64.283 4.223 57.547 1.00 55.18 221 PRO B O 1
ATOM 3796 N N . ARG B 1 222 ? 65.580 3.754 59.340 1.00 55.07 222 ARG B N 1
ATOM 3797 C CA . ARG B 1 222 ? 64.876 4.693 60.202 1.00 51.14 222 ARG B CA 1
ATOM 3798 C C . ARG B 1 222 ? 65.088 6.125 59.689 1.00 47.29 222 ARG B C 1
ATOM 3799 O O . ARG B 1 222 ? 64.226 6.986 59.858 1.00 43.25 222 ARG B O 1
ATOM 3807 N N . ARG B 1 223 ? 66.222 6.358 59.030 1.00 48.58 223 ARG B N 1
ATOM 3808 C CA . ARG B 1 223 ? 66.541 7.666 58.466 1.00 48.59 223 ARG B CA 1
ATOM 3809 C C . ARG B 1 223 ? 65.461 8.117 57.487 1.00 47.63 223 ARG B C 1
ATOM 3810 O O . ARG B 1 223 ? 65.281 9.312 57.264 1.00 46.28 223 ARG B O 1
ATOM 3818 N N . ALA B 1 224 ? 64.742 7.159 56.908 1.00 48.86 224 ALA B N 1
ATOM 3819 C CA . ALA B 1 224 ? 63.706 7.468 55.925 1.00 45.56 224 ALA B CA 1
ATOM 3820 C C . ALA B 1 224 ? 62.601 8.335 56.518 1.00 45.07 224 ALA B C 1
ATOM 3821 O O . ALA B 1 224 ? 62.052 9.212 55.832 1.00 41.16 224 ALA B O 1
ATOM 3823 N N . VAL B 1 225 ? 62.269 8.097 57.782 1.00 39.62 225 VAL B N 1
ATOM 3824 C CA . VAL B 1 225 ? 61.246 8.885 58.459 1.00 38.04 225 VAL B CA 1
ATOM 3825 C C . VAL B 1 225 ? 61.858 10.151 59.047 1.00 39.60 225 VAL B C 1
ATOM 3826 O O . VAL B 1 225 ? 62.424 10.125 60.140 1.00 38.19 225 VAL B O 1
ATOM 3830 N N . THR B 1 226 ? 61.747 11.258 58.319 1.00 39.47 226 THR B N 1
ATOM 3831 C CA . THR B 1 226 ? 62.338 12.495 58.755 1.00 39.43 226 THR B CA 1
ATOM 3832 C C . THR B 1 226 ? 61.418 13.041 59.825 1.00 39.44 226 THR B C 1
ATOM 3833 O O . THR B 1 226 ? 60.400 12.425 60.134 1.00 40.98 226 THR B O 1
ATOM 3837 N N . ALA B 1 227 ? 61.768 14.194 60.382 1.00 39.22 227 ALA B N 1
ATOM 3838 C CA . ALA B 1 227 ? 60.883 14.872 61.308 1.00 38.50 227 ALA B CA 1
ATOM 3839 C C . ALA B 1 227 ? 59.566 15.147 60.595 1.00 38.62 227 ALA B C 1
ATOM 3840 O O . ALA B 1 227 ? 58.499 14.778 61.092 1.00 39.21 227 ALA B O 1
ATOM 3842 N N . LYS B 1 228 ? 59.649 15.780 59.425 1.00 40.06 228 LYS B N 1
ATOM 3843 C CA . LYS B 1 228 ? 58.460 16.096 58.634 1.00 40.66 228 LYS B CA 1
ATOM 3844 C C . LYS B 1 228 ? 57.570 14.873 58.419 1.00 38.39 228 LYS B C 1
ATOM 3845 O O . LYS B 1 228 ? 56.364 14.951 58.633 1.00 38.89 228 LYS B O 1
ATOM 3851 N N . VAL B 1 229 ? 58.163 13.747 58.039 1.00 34.46 229 VAL B N 1
ATOM 3852 C CA . VAL B 1 229 ? 57.403 12.513 57.861 1.00 34.20 229 VAL B CA 1
ATOM 3853 C C . VAL B 1 229 ? 56.772 12.043 59.173 1.00 30.44 229 VAL B C 1
ATOM 3854 O O . VAL B 1 229 ? 55.582 11.730 59.224 1.00 26.54 229 VAL B O 1
ATOM 3858 N N . LYS B 1 230 ? 57.580 11.995 60.227 1.00 31.27 230 LYS B N 1
ATOM 3859 C CA . LYS B 1 230 ? 57.133 11.549 61.546 1.00 29.45 230 LYS B CA 1
ATOM 3860 C C . LYS B 1 230 ? 55.939 12.369 62.012 1.00 29.50 230 LYS B C 1
ATOM 3861 O O . LYS B 1 230 ? 54.974 11.827 62.542 1.00 30.07 230 LYS B O 1
ATOM 3867 N N . GLU B 1 231 ? 55.998 13.673 61.777 1.00 28.79 231 GLU B N 1
ATOM 3868 C CA . GLU B 1 231 ? 54.903 14.566 62.109 1.00 30.05 231 GLU B CA 1
ATOM 3869 C C . GLU B 1 231 ? 53.655 14.163 61.330 1.00 30.08 231 GLU B C 1
ATOM 3870 O O . GLU B 1 231 ? 52.577 13.969 61.901 1.00 29.31 231 GLU B O 1
ATOM 3876 N N . ALA B 1 232 ? 53.828 13.998 60.026 1.00 31.48 232 ALA B N 1
ATOM 3877 C CA . ALA B 1 232 ? 52.745 13.616 59.139 1.00 27.93 232 ALA B CA 1
ATOM 3878 C C . ALA B 1 232 ? 52.114 12.306 59.576 1.00 26.52 232 ALA B C 1
ATOM 3879 O O . ALA B 1 232 ? 50.886 12.191 59.616 1.00 26.12 232 ALA B O 1
ATOM 3881 N N . ILE B 1 233 ? 52.945 11.323 59.907 1.00 24.38 233 ILE B N 1
ATOM 3882 C CA . ILE B 1 233 ? 52.415 10.034 60.345 1.00 27.72 233 ILE B CA 1
ATOM 3883 C C . ILE B 1 233 ? 51.536 10.197 61.585 1.00 26.37 233 ILE B C 1
ATOM 3884 O O . ILE B 1 233 ? 50.385 9.765 61.593 1.00 23.95 233 ILE B O 1
ATOM 3889 N N . LYS B 1 234 ? 52.085 10.853 62.602 1.00 27.63 234 LYS B N 1
ATOM 3890 C CA . LYS B 1 234 ? 51.353 11.138 63.828 1.00 27.57 234 LYS B CA 1
ATOM 3891 C C . LYS B 1 234 ? 50.007 11.794 63.534 1.00 28.92 234 LYS B C 1
ATOM 3892 O O . LYS B 1 234 ? 48.973 11.340 64.023 1.00 29.36 234 LYS B O 1
ATOM 3898 N N . LYS B 1 235 ? 50.017 12.861 62.739 1.00 26.18 235 LYS B N 1
ATOM 3899 C CA . LYS B 1 235 ? 48.774 13.554 62.424 1.00 25.03 235 LYS B CA 1
ATOM 3900 C C . LYS B 1 235 ? 47.800 12.686 61.629 1.00 28.11 235 LYS B C 1
ATOM 3901 O O . LYS B 1 235 ? 46.601 12.707 61.894 1.00 30.02 235 LYS B O 1
ATOM 3907 N N . LEU B 1 236 ? 48.299 11.912 60.672 1.00 27.31 236 LEU B N 1
ATOM 3908 C CA . LEU B 1 236 ? 47.397 11.064 59.905 1.00 26.69 236 LEU B CA 1
ATOM 3909 C C . LEU B 1 236 ? 46.867 9.916 60.782 1.00 29.15 236 LEU B C 1
ATOM 3910 O O . LEU B 1 236 ? 45.707 9.521 60.669 1.00 30.74 236 LEU B O 1
ATOM 3915 N N . ALA B 1 237 ? 47.702 9.391 61.671 1.00 28.84 237 ALA B N 1
ATOM 3916 C CA . ALA B 1 237 ? 47.251 8.324 62.563 1.00 32.71 237 ALA B CA 1
ATOM 3917 C C . ALA B 1 237 ? 46.065 8.781 63.417 1.00 35.08 237 ALA B C 1
ATOM 3918 O O . ALA B 1 237 ? 45.041 8.102 63.488 1.00 33.23 237 ALA B O 1
ATOM 3920 N N . PHE B 1 238 ? 46.215 9.943 64.047 1.00 32.50 238 PHE B N 1
ATOM 3921 C CA . PHE B 1 238 ? 45.172 10.520 64.886 1.00 32.01 238 PHE B CA 1
ATOM 3922 C C . PHE B 1 238 ? 43.929 10.931 64.106 1.00 32.32 238 PHE B C 1
ATOM 3923 O O . PHE B 1 238 ? 42.797 10.749 64.578 1.00 31.70 238 PHE B O 1
ATOM 3931 N N . LEU B 1 239 ? 44.127 11.534 62.938 1.00 30.10 239 LEU B N 1
ATOM 3932 C CA . LEU B 1 239 ? 43.014 12.090 62.171 1.00 29.75 239 LEU B CA 1
ATOM 3933 C C . LEU B 1 239 ? 42.093 11.011 61.612 1.00 34.69 239 LEU B C 1
ATOM 3934 O O . LEU B 1 239 ? 40.871 11.158 61.607 1.00 38.35 239 LEU B O 1
ATOM 3939 N N . TYR B 1 240 ? 42.697 9.928 61.141 1.00 33.34 240 TYR B N 1
ATOM 3940 C CA . TYR B 1 240 ? 41.975 8.825 60.530 1.00 35.37 240 TYR B CA 1
ATOM 3941 C C . TYR B 1 240 ? 41.871 7.565 61.396 1.00 36.45 240 TYR B C 1
ATOM 3942 O O . TYR B 1 240 ? 41.369 6.538 60.931 1.00 40.33 240 TYR B O 1
ATOM 3951 N N . GLY B 1 241 ? 42.371 7.624 62.629 1.00 35.24 241 GLY B N 1
ATOM 3952 C CA . GLY B 1 241 ? 42.378 6.458 63.502 1.00 34.41 241 GLY B CA 1
ATOM 3953 C C . GLY B 1 241 ? 43.098 5.267 62.884 1.00 39.98 241 GLY B C 1
ATOM 3954 O O . GLY B 1 241 ? 42.596 4.143 62.903 1.00 42.58 241 GLY B O 1
ATOM 3955 N N . ILE B 1 242 ? 44.279 5.511 62.325 1.00 39.66 242 ILE B N 1
ATOM 3956 C CA . ILE B 1 242 ? 45.030 4.446 61.674 1.00 38.26 242 ILE B CA 1
ATOM 3957 C C . ILE B 1 242 ? 45.963 3.758 62.658 1.00 40.43 242 ILE B C 1
ATOM 3958 O O . ILE B 1 242 ? 46.862 4.385 63.220 1.00 42.30 242 ILE B O 1
ATOM 3963 N N . PRO B 1 243 ? 45.760 2.459 62.852 1.00 44.93 243 PRO B N 1
ATOM 3964 C CA . PRO B 1 243 ? 46.631 1.671 63.730 1.00 44.67 243 PRO B CA 1
ATOM 3965 C C . PRO B 1 243 ? 48.052 1.602 63.178 1.00 43.96 243 PRO B C 1
ATOM 3966 O O . PRO B 1 243 ? 48.254 1.811 61.982 1.00 44.47 243 PRO B O 1
ATOM 3970 N N . PRO B 1 244 ? 49.009 1.293 64.046 1.00 43.33 244 PRO B N 1
ATOM 3971 C CA . PRO B 1 244 ? 50.423 1.232 63.664 1.00 44.00 244 PRO B CA 1
ATOM 3972 C C . PRO B 1 244 ? 50.711 0.240 62.540 1.00 43.34 244 PRO B C 1
ATOM 3973 O O . PRO B 1 244 ? 51.498 0.559 61.649 1.00 45.53 244 PRO B O 1
ATOM 3977 N N . LEU B 1 245 ? 50.099 -0.941 62.578 1.00 44.18 245 LEU B N 1
ATOM 3978 C CA . LEU B 1 245 ? 50.407 -1.958 61.586 1.00 49.21 245 LEU B CA 1
ATOM 3979 C C . LEU B 1 245 ? 49.835 -1.568 60.223 1.00 49.76 245 LEU B C 1
ATOM 3980 O O . LEU B 1 245 ? 50.395 -1.919 59.180 1.00 51.12 245 LEU B O 1
ATOM 3985 N N . GLU B 1 246 ? 48.744 -0.809 60.227 1.00 45.33 246 GLU B N 1
ATOM 3986 C CA . GLU B 1 246 ? 48.187 -0.325 58.971 1.00 42.54 246 GLU B CA 1
ATOM 3987 C C . GLU B 1 246 ? 49.001 0.834 58.401 1.00 43.03 246 GLU B C 1
ATOM 3988 O O . GLU B 1 246 ? 49.196 0.916 57.186 1.00 43.45 246 GLU B O 1
ATOM 3994 N N . MET B 1 247 ? 49.492 1.719 59.262 1.00 38.66 247 MET B N 1
ATOM 3995 C CA . MET B 1 247 ? 50.336 2.795 58.779 1.00 38.35 247 MET B CA 1
ATOM 3996 C C . MET B 1 247 ? 51.578 2.185 58.139 1.00 40.55 247 MET B C 1
ATOM 3997 O O . MET B 1 247 ? 52.120 2.707 57.153 1.00 36.43 247 MET B O 1
ATOM 4002 N N . GLN B 1 248 ? 52.002 1.059 58.702 1.00 40.48 248 GLN B N 1
ATOM 4003 C CA . GLN B 1 248 ? 53.172 0.348 58.219 1.00 44.00 248 GLN B CA 1
ATOM 4004 C C . GLN B 1 248 ? 53.043 0.013 56.731 1.00 43.17 248 GLN B C 1
ATOM 4005 O O . GLN B 1 248 ? 53.944 0.327 55.942 1.00 41.57 248 GLN B O 1
ATOM 4011 N N . LYS B 1 249 ? 51.915 -0.579 56.334 1.00 42.64 249 LYS B N 1
ATOM 4012 C CA . LYS B 1 249 ? 51.708 -0.890 54.917 1.00 40.58 249 LYS B CA 1
ATOM 4013 C C . LYS B 1 249 ? 51.585 0.381 54.090 1.00 39.46 249 LYS B C 1
ATOM 4014 O O . LYS B 1 249 ? 52.193 0.492 53.032 1.00 41.47 249 LYS B O 1
ATOM 4020 N N . LEU B 1 250 ? 50.797 1.335 54.574 1.00 37.68 250 LEU B N 1
ATOM 4021 C CA . LEU B 1 250 ? 50.622 2.611 53.884 1.00 35.84 250 LEU B CA 1
ATOM 4022 C C . LEU B 1 250 ? 51.955 3.270 53.539 1.00 37.60 250 LEU B C 1
ATOM 4023 O O . LEU B 1 250 ? 52.158 3.720 52.410 1.00 40.41 250 LEU B O 1
ATOM 4028 N N . VAL B 1 251 ? 52.872 3.315 54.500 1.00 37.60 251 VAL B N 1
ATOM 4029 C CA . VAL B 1 251 ? 54.167 3.940 54.258 1.00 39.15 251 VAL B CA 1
ATOM 4030 C C . VAL B 1 251 ? 54.955 3.133 53.230 1.00 37.87 251 VAL B C 1
ATOM 4031 O O . VAL B 1 251 ? 55.495 3.695 52.269 1.00 36.08 251 VAL B O 1
ATOM 4035 N N . LEU B 1 252 ? 54.992 1.815 53.430 1.00 36.71 252 LEU B N 1
ATOM 4036 C CA . LEU B 1 252 ? 55.626 0.914 52.473 1.00 38.48 252 LEU B CA 1
ATOM 4037 C C . LEU B 1 252 ? 55.058 1.130 51.064 1.00 39.62 252 LEU B C 1
ATOM 4038 O O . LEU B 1 252 ? 55.808 1.170 50.086 1.00 43.87 252 LEU B O 1
ATOM 4043 N N . GLY B 1 253 ? 53.744 1.321 50.973 1.00 33.89 253 GLY B N 1
ATOM 4044 C CA . GLY B 1 253 ? 53.110 1.702 49.729 1.00 34.85 253 GLY B CA 1
ATOM 4045 C C . GLY B 1 253 ? 53.720 2.903 49.025 1.00 36.73 253 GLY B C 1
ATOM 4046 O O . GLY B 1 253 ? 53.908 2.878 47.817 1.00 43.07 253 GLY B O 1
ATOM 4047 N N . VAL B 1 254 ? 54.003 3.972 49.754 1.00 37.17 254 VAL B N 1
ATOM 4048 C CA . VAL B 1 254 ? 54.430 5.203 49.096 1.00 35.47 254 VAL B CA 1
ATOM 4049 C C . VAL B 1 254 ? 55.939 5.461 49.077 1.00 37.58 254 VAL B C 1
ATOM 4050 O O . VAL B 1 254 ? 56.409 6.438 48.471 1.00 38.04 254 VAL B O 1
ATOM 4054 N N . ILE B 1 255 ? 56.712 4.614 49.739 1.00 35.72 255 ILE B N 1
ATOM 4055 C CA . ILE B 1 255 ? 58.141 4.872 49.788 1.00 37.82 255 ILE B CA 1
ATOM 4056 C C . ILE B 1 255 ? 58.787 4.550 48.434 1.00 40.02 255 ILE B C 1
ATOM 4057 O O . ILE B 1 255 ? 58.540 3.484 47.849 1.00 39.03 255 ILE B O 1
ATOM 4062 N N . ASP B 1 256 ? 59.587 5.477 47.913 1.00 37.40 256 ASP B N 1
ATOM 4063 C CA . ASP B 1 256 ? 60.233 5.231 46.629 1.00 37.50 256 ASP B CA 1
ATOM 4064 C C . ASP B 1 256 ? 61.539 4.402 46.774 1.00 42.25 256 ASP B C 1
ATOM 4065 O O . ASP B 1 256 ? 61.934 4.052 47.882 1.00 39.81 256 ASP B O 1
ATOM 4070 N N . PRO B 1 257 ? 62.190 4.042 45.656 1.00 44.52 257 PRO B N 1
ATOM 4071 C CA . PRO B 1 257 ? 63.457 3.298 45.760 1.00 41.74 257 PRO B CA 1
ATOM 4072 C C . PRO B 1 257 ? 64.638 4.076 46.348 1.00 41.38 257 PRO B C 1
ATOM 4073 O O . PRO B 1 257 ? 65.676 3.474 46.646 1.00 39.04 257 PRO B O 1
ATOM 4077 N N . ALA B 1 258 ? 64.499 5.395 46.453 1.00 44.73 258 ALA B N 1
ATOM 4078 C CA . ALA B 1 258 ? 65.522 6.250 47.061 1.00 44.76 258 ALA B CA 1
ATOM 4079 C C . ALA B 1 258 ? 65.281 6.411 48.567 1.00 45.09 258 ALA B C 1
ATOM 4080 O O . ALA B 1 258 ? 65.961 7.185 49.243 1.00 47.82 258 ALA B O 1
ATOM 4082 N N . TYR B 1 259 ? 64.291 5.674 49.061 1.00 45.61 259 TYR B N 1
ATOM 4083 C CA . TYR B 1 259 ? 63.856 5.714 50.448 1.00 43.30 259 TYR B CA 1
ATOM 4084 C C . TYR B 1 259 ? 63.285 7.072 50.858 1.00 46.07 259 TYR B C 1
ATOM 4085 O O . TYR B 1 259 ? 63.232 7.403 52.048 1.00 51.23 259 TYR B O 1
ATOM 4094 N N . HIS B 1 260 ? 62.827 7.842 49.874 1.00 41.89 260 HIS B N 1
ATOM 4095 C CA . HIS B 1 260 ? 62.105 9.072 50.157 1.00 42.87 260 HIS B CA 1
ATOM 4096 C C . HIS B 1 260 ? 60.628 8.785 50.343 1.00 45.76 260 HIS B C 1
ATOM 4097 O O . HIS B 1 260 ? 60.037 7.991 49.599 1.00 42.31 260 HIS B O 1
ATOM 4104 N N . ILE B 1 261 ? 60.036 9.440 51.339 1.00 46.55 261 ILE B N 1
ATOM 4105 C CA . ILE B 1 261 ? 58.616 9.296 51.600 1.00 40.35 261 ILE B CA 1
ATOM 4106 C C . ILE B 1 261 ? 57.907 10.596 51.262 1.00 43.99 261 ILE B C 1
ATOM 4107 O O . ILE B 1 261 ? 58.166 11.634 51.879 1.00 48.29 261 ILE B O 1
ATOM 4112 N N . ASP B 1 262 ? 57.020 10.540 50.273 1.00 44.27 262 ASP B N 1
ATOM 4113 C CA . ASP B 1 262 ? 56.297 11.726 49.853 1.00 44.99 262 ASP B CA 1
ATOM 4114 C C . ASP B 1 262 ? 55.075 11.902 50.746 1.00 45.26 262 ASP B C 1
ATOM 4115 O O . ASP B 1 262 ? 54.165 11.066 50.757 1.00 42.14 262 ASP B O 1
ATOM 4120 N N . ILE B 1 263 ? 55.048 13.005 51.483 1.00 45.07 263 ILE B N 1
ATOM 4121 C CA . ILE B 1 263 ? 53.970 13.226 52.419 1.00 41.98 263 ILE B CA 1
ATOM 4122 C C . ILE B 1 263 ? 52.652 13.314 51.679 1.00 42.51 263 ILE B C 1
ATOM 4123 O O . ILE B 1 263 ? 51.670 12.714 52.107 1.00 41.73 263 ILE B O 1
ATOM 4128 N N . ASP B 1 264 ? 52.634 14.031 50.557 1.00 46.44 264 ASP B N 1
ATOM 4129 C CA . ASP B 1 264 ? 51.374 14.242 49.846 1.00 48.35 264 ASP B CA 1
ATOM 4130 C C . ASP B 1 264 ? 50.822 12.935 49.301 1.00 44.14 264 ASP B C 1
ATOM 4131 O O . ASP B 1 264 ? 49.619 12.679 49.373 1.00 41.63 264 ASP B O 1
ATOM 4136 N N . ALA B 1 265 ? 51.719 12.093 48.809 1.00 41.96 265 ALA B N 1
ATOM 4137 C CA . ALA B 1 265 ? 51.352 10.741 48.435 1.00 42.74 265 ALA B CA 1
ATOM 4138 C C . ALA B 1 265 ? 50.746 10.019 49.635 1.00 41.02 265 ALA B C 1
ATOM 4139 O O . ALA B 1 265 ? 49.644 9.473 49.550 1.00 41.25 265 ALA B O 1
ATOM 4141 N N . LEU B 1 266 ? 51.461 10.037 50.758 1.00 40.44 266 LEU B N 1
ATOM 4142 C CA . LEU B 1 266 ? 51.007 9.363 51.980 1.00 39.72 266 LEU B CA 1
ATOM 4143 C C . LEU B 1 266 ? 49.643 9.839 52.497 1.00 37.44 266 LEU B C 1
ATOM 4144 O O . LEU B 1 266 ? 48.864 9.033 53.011 1.00 33.35 266 LEU B O 1
ATOM 4149 N N . ARG B 1 267 ? 49.373 11.140 52.368 1.00 37.26 267 ARG B N 1
ATOM 4150 C CA . ARG B 1 267 ? 48.082 11.701 52.754 1.00 38.20 267 ARG B CA 1
ATOM 4151 C C . ARG B 1 267 ? 46.978 11.038 51.925 1.00 40.90 267 ARG B C 1
ATOM 4152 O O . ARG B 1 267 ? 45.943 10.639 52.473 1.00 37.98 267 ARG B O 1
ATOM 4160 N N . ARG B 1 268 ? 47.229 10.880 50.622 1.00 39.22 268 ARG B N 1
ATOM 4161 C CA . ARG B 1 268 ? 46.274 10.255 49.707 1.00 40.99 268 ARG B CA 1
ATOM 4162 C C . ARG B 1 268 ? 45.976 8.811 50.099 1.00 40.95 268 ARG B C 1
ATOM 4163 O O . ARG B 1 268 ? 44.824 8.375 50.102 1.00 44.19 268 ARG B O 1
ATOM 4171 N N . ALA B 1 269 ? 47.028 8.075 50.429 1.00 36.83 269 ALA B N 1
ATOM 4172 C CA . ALA B 1 269 ? 46.890 6.680 50.810 1.00 38.39 269 ALA B CA 1
ATOM 4173 C C . ALA B 1 269 ? 46.079 6.547 52.092 1.00 43.03 269 ALA B C 1
ATOM 4174 O O . ALA B 1 269 ? 45.317 5.596 52.264 1.00 44.19 269 ALA B O 1
ATOM 4176 N N . ALA B 1 270 ? 46.254 7.508 52.993 1.00 44.41 270 ALA B N 1
ATOM 4177 C CA . ALA B 1 270 ? 45.609 7.464 54.297 1.00 40.86 270 ALA B CA 1
ATOM 4178 C C . ALA B 1 270 ? 44.148 7.861 54.177 1.00 40.68 270 ALA B C 1
ATOM 4179 O O . ALA B 1 270 ? 43.292 7.290 54.856 1.00 38.77 270 ALA B O 1
ATOM 4181 N N . ARG B 1 271 ? 43.864 8.843 53.321 1.00 41.35 271 ARG B N 1
ATOM 4182 C CA . ARG B 1 271 ? 42.484 9.263 53.084 1.00 43.64 271 ARG B CA 1
ATOM 4183 C C . ARG B 1 271 ? 41.700 8.116 52.450 1.00 49.24 271 ARG B C 1
ATOM 4184 O O . ARG B 1 271 ? 40.627 7.737 52.936 1.00 48.72 271 ARG B O 1
ATOM 4192 N N . GLU B 1 272 ? 42.259 7.553 51.382 1.00 47.21 272 GLU B N 1
ATOM 4193 C CA . GLU B 1 272 ? 41.655 6.413 50.705 1.00 50.17 272 GLU B CA 1
ATOM 4194 C C . GLU B 1 272 ? 41.408 5.250 51.667 1.00 51.82 272 GLU B C 1
ATOM 4195 O O . GLU B 1 272 ? 40.339 4.649 51.648 1.00 55.65 272 GLU B O 1
ATOM 4201 N N . TRP B 1 273 ? 42.392 4.954 52.511 1.00 46.43 273 TRP B N 1
ATOM 4202 C CA . TRP B 1 273 ? 42.275 3.892 53.494 1.00 43.26 273 TRP B CA 1
ATOM 4203 C C . TRP B 1 273 ? 41.121 4.161 54.443 1.00 49.43 273 TRP B C 1
ATOM 4204 O O . TRP B 1 273 ? 40.492 3.226 54.934 1.00 54.24 273 TRP B O 1
ATOM 4215 N N . TYR B 1 274 ? 40.863 5.434 54.734 1.00 49.24 274 TYR B N 1
ATOM 4216 C CA . TYR B 1 274 ? 39.802 5.796 55.673 1.00 50.34 274 TYR B CA 1
ATOM 4217 C C . TYR B 1 274 ? 38.466 5.657 54.971 1.00 54.37 274 TYR B C 1
ATOM 4218 O O . TYR B 1 274 ? 37.484 5.202 55.567 1.00 57.40 274 TYR B O 1
ATOM 4227 N N . GLU B 1 275 ? 38.432 6.070 53.706 1.00 52.28 275 GLU B N 1
ATOM 4228 C CA . GLU B 1 275 ? 37.235 5.931 52.898 1.00 56.11 275 GLU B CA 1
ATOM 4229 C C . GLU B 1 275 ? 36.853 4.452 52.854 1.00 59.09 275 GLU B C 1
ATOM 4230 O O . GLU B 1 275 ? 35.779 4.076 53.314 1.00 62.38 275 GLU B O 1
ATOM 4236 N N . LEU B 1 276 ? 37.765 3.618 52.358 1.00 58.56 276 LEU B N 1
ATOM 4237 C CA . LEU B 1 276 ? 37.529 2.181 52.220 1.00 55.84 276 LEU B CA 1
ATOM 4238 C C . LEU B 1 276 ? 37.099 1.522 53.526 1.00 55.00 276 LEU B C 1
ATOM 4239 O O . LEU B 1 276 ? 36.383 0.533 53.513 1.00 63.66 276 LEU B O 1
ATOM 4244 N N . GLU B 1 277 ? 37.555 2.049 54.654 1.00 58.00 277 GLU B N 1
ATOM 4245 C CA . GLU B 1 277 ? 37.169 1.495 55.950 1.00 62.47 277 GLU B CA 1
ATOM 4246 C C . GLU B 1 277 ? 35.789 1.969 56.430 1.00 64.94 277 GLU B C 1
ATOM 4247 O O . GLU B 1 277 ? 34.963 1.162 56.853 1.00 70.98 277 GLU B O 1
ATOM 4253 N N . HIS B 1 278 ? 35.557 3.279 56.398 1.00 64.89 278 HIS B N 1
ATOM 4254 C CA . HIS B 1 278 ? 34.300 3.845 56.898 1.00 64.65 278 HIS B CA 1
ATOM 4255 C C . HIS B 1 278 ? 33.265 4.241 55.835 1.00 67.36 278 HIS B C 1
ATOM 4256 O O . HIS B 1 278 ? 32.171 4.699 56.175 1.00 68.50 278 HIS B O 1
ATOM 4263 N N . GLY B 1 279 ? 33.603 4.061 54.561 1.00 59.29 279 GLY B N 1
ATOM 4264 C CA . GLY B 1 279 ? 32.694 4.399 53.479 1.00 61.58 279 GLY B CA 1
ATOM 4265 C C . GLY B 1 279 ? 32.570 5.866 53.102 1.00 64.99 279 GLY B C 1
ATOM 4266 O O . GLY B 1 279 ? 31.455 6.367 52.978 1.00 70.25 279 GLY B O 1
ATOM 4267 N N . GLY B 1 280 ? 33.700 6.551 52.915 1.00 64.97 280 GLY B N 1
ATOM 4268 C CA . GLY B 1 280 ? 33.706 7.932 52.440 1.00 64.11 280 GLY B CA 1
ATOM 4269 C C . GLY B 1 280 ? 33.020 8.912 53.379 1.00 64.79 280 GLY B C 1
ATOM 4270 O O . GLY B 1 280 ? 32.368 9.870 52.958 1.00 60.96 280 GLY B O 1
ATOM 4271 N N . VAL B 1 281 ? 33.170 8.707 54.685 1.00 68.81 281 VAL B N 1
ATOM 4272 C CA . VAL B 1 281 ? 32.418 9.499 55.671 1.00 65.21 281 VAL B CA 1
ATOM 4273 C C . VAL B 1 281 ? 33.033 10.837 56.120 1.00 65.83 281 VAL B C 1
ATOM 4274 O O . VAL B 1 281 ? 32.316 11.745 56.543 1.00 70.49 281 VAL B O 1
ATOM 4278 N N . GLU B 1 282 ? 34.353 10.945 56.033 1.00 57.04 282 GLU B N 1
ATOM 4279 C CA . GLU B 1 282 ? 35.128 12.105 56.550 1.00 54.17 282 GLU B CA 1
ATOM 4280 C C . GLU B 1 282 ? 35.175 12.205 58.082 1.00 52.18 282 GLU B C 1
ATOM 4281 O O . GLU B 1 282 ? 34.199 11.902 58.765 1.00 57.28 282 GLU B O 1
ATOM 4287 N N . PRO B 1 283 ? 36.306 12.683 58.622 1.00 47.53 283 PRO B N 1
ATOM 4288 C CA . PRO B 1 283 ? 36.457 12.863 60.072 1.00 44.04 283 PRO B CA 1
ATOM 4289 C C . PRO B 1 283 ? 35.841 14.165 60.585 1.00 45.08 283 PRO B C 1
ATOM 4290 O O . PRO B 1 283 ? 35.842 15.169 59.859 1.00 43.65 283 PRO B O 1
ATOM 4294 N N . ARG B 1 284 ? 35.374 14.154 61.832 1.00 38.05 284 ARG B N 1
ATOM 4295 C CA . ARG B 1 284 ? 34.824 15.341 62.464 1.00 37.95 284 ARG B CA 1
ATOM 4296 C C . ARG B 1 284 ? 35.641 15.642 63.710 1.00 37.86 284 ARG B C 1
ATOM 4297 O O . ARG B 1 284 ? 36.095 14.718 64.390 1.00 39.59 284 ARG B O 1
ATOM 4305 N N . LEU B 1 285 ? 35.854 16.920 64.009 1.00 35.20 285 LEU B N 1
ATOM 4306 C CA . LEU B 1 285 ? 36.560 17.279 65.240 1.00 34.38 285 LEU B CA 1
ATOM 4307 C C . LEU B 1 285 ? 35.545 17.467 66.361 1.00 39.71 285 LEU B C 1
ATOM 4308 O O . LEU B 1 285 ? 34.517 18.131 66.167 1.00 40.50 285 LEU B O 1
ATOM 4313 N N . VAL B 1 286 ? 35.832 16.863 67.518 1.00 38.16 286 VAL B N 1
ATOM 4314 C CA . VAL B 1 286 ? 34.926 16.863 68.667 1.00 36.51 286 VAL B CA 1
ATOM 4315 C C . VAL B 1 286 ? 35.680 16.938 70.000 1.00 41.68 286 VAL B C 1
ATOM 4316 O O . VAL B 1 286 ? 36.872 16.597 70.067 1.00 37.95 286 VAL B O 1
ATOM 4320 N N . GLU B 1 287 ? 34.970 17.365 71.052 1.00 43.85 287 GLU B N 1
ATOM 4321 C CA . GLU B 1 287 ? 35.514 17.402 72.409 1.00 43.90 287 GLU B CA 1
ATOM 4322 C C . GLU B 1 287 ? 35.819 15.981 72.839 1.00 43.33 287 GLU B C 1
ATOM 4323 O O . GLU B 1 287 ? 35.229 15.031 72.320 1.00 45.75 287 GLU B O 1
ATOM 4329 N N . ARG B 1 288 ? 36.731 15.831 73.792 1.00 43.23 288 ARG B N 1
ATOM 4330 C CA . ARG B 1 288 ? 37.122 14.505 74.264 1.00 46.90 288 ARG B CA 1
ATOM 4331 C C . ARG B 1 288 ? 36.300 14.056 75.486 1.00 51.80 288 ARG B C 1
ATOM 4332 O O . ARG B 1 288 ? 35.708 12.969 75.493 1.00 54.80 288 ARG B O 1
ATOM 4340 N N . GLU C 1 7 ? 9.773 35.266 61.996 1.00 56.27 7 GLU C N 1
ATOM 4341 C CA . GLU C 1 7 ? 10.836 34.642 62.775 1.00 55.18 7 GLU C CA 1
ATOM 4342 C C . GLU C 1 7 ? 12.132 34.561 61.975 1.00 53.81 7 GLU C C 1
ATOM 4343 O O . GLU C 1 7 ? 12.450 35.462 61.198 1.00 53.41 7 GLU C O 1
ATOM 4349 N N . LEU C 1 8 ? 12.876 33.478 62.170 1.00 52.66 8 LEU C N 1
ATOM 4350 C CA . LEU C 1 8 ? 14.138 33.278 61.468 1.00 48.88 8 LEU C CA 1
ATOM 4351 C C . LEU C 1 8 ? 14.482 31.797 61.359 1.00 40.77 8 LEU C C 1
ATOM 4352 O O . LEU C 1 8 ? 14.719 31.129 62.366 1.00 39.70 8 LEU C O 1
ATOM 4357 N N . ILE C 1 9 ? 14.507 31.289 60.131 1.00 40.72 9 ILE C N 1
ATOM 4358 C CA . ILE C 1 9 ? 14.826 29.878 59.886 1.00 43.25 9 ILE C CA 1
ATOM 4359 C C . ILE C 1 9 ? 16.091 29.685 59.046 1.00 41.32 9 ILE C C 1
ATOM 4360 O O . ILE C 1 9 ? 16.496 30.584 58.312 1.00 40.83 9 ILE C O 1
ATOM 4365 N N . ALA C 1 10 ? 16.701 28.509 59.146 1.00 38.26 10 ALA C N 1
ATOM 4366 C CA . ALA C 1 10 ? 18.036 28.314 58.595 1.00 40.28 10 ALA C CA 1
ATOM 4367 C C . ALA C 1 10 ? 18.105 28.498 57.078 1.00 41.54 10 ALA C C 1
ATOM 4368 O O . ALA C 1 10 ? 19.168 28.796 56.526 1.00 41.66 10 ALA C O 1
ATOM 4370 N N . VAL C 1 11 ? 16.980 28.287 56.402 1.00 41.25 11 VAL C N 1
ATOM 4371 C CA . VAL C 1 11 ? 16.939 28.345 54.942 1.00 42.99 11 VAL C CA 1
ATOM 4372 C C . VAL C 1 11 ? 16.894 29.780 54.428 1.00 41.50 11 VAL C C 1
ATOM 4373 O O . VAL C 1 11 ? 17.094 30.035 53.240 1.00 40.16 11 VAL C O 1
ATOM 4377 N N . ASP C 1 12 ? 16.628 30.710 55.336 1.00 39.64 12 ASP C N 1
ATOM 4378 C CA . ASP C 1 12 ? 16.539 32.128 55.006 1.00 40.33 12 ASP C CA 1
ATOM 4379 C C . ASP C 1 12 ? 17.878 32.620 54.481 1.00 37.69 12 ASP C C 1
ATOM 4380 O O . ASP C 1 12 ? 18.918 32.009 54.724 1.00 42.12 12 ASP C O 1
ATOM 4385 N N . ARG C 1 13 ? 17.852 33.723 53.751 1.00 36.17 13 ARG C N 1
ATOM 4386 C CA . ARG C 1 13 ? 19.050 34.212 53.095 1.00 37.31 13 ARG C CA 1
ATOM 4387 C C . ARG C 1 13 ? 19.459 35.554 53.673 1.00 36.00 13 ARG C C 1
ATOM 4388 O O . ARG C 1 13 ? 18.639 36.249 54.274 1.00 34.77 13 ARG C O 1
ATOM 4396 N N . TYR C 1 14 ? 20.732 35.910 53.513 1.00 34.26 14 TYR C N 1
ATOM 4397 C CA . TYR C 1 14 ? 21.210 37.200 53.994 1.00 31.11 14 TYR C CA 1
ATOM 4398 C C . TYR C 1 14 ? 22.336 37.756 53.140 1.00 29.08 14 TYR C C 1
ATOM 4399 O O . TYR C 1 14 ? 23.074 37.019 52.477 1.00 28.36 14 TYR C O 1
ATOM 4408 N N . THR C 1 15 ? 22.461 39.073 53.169 1.00 30.14 15 THR C N 1
ATOM 4409 C CA . THR C 1 15 ? 23.639 39.736 52.638 1.00 30.58 15 THR C CA 1
ATOM 4410 C C . THR C 1 15 ? 24.239 40.499 53.807 1.00 28.36 15 THR C C 1
ATOM 4411 O O . THR C 1 15 ? 23.518 40.913 54.725 1.00 29.32 15 THR C O 1
ATOM 4415 N N . VAL C 1 16 ? 25.552 40.667 53.789 1.00 22.90 16 VAL C N 1
ATOM 4416 C CA . VAL C 1 16 ? 26.197 41.512 54.762 1.00 24.13 16 VAL C CA 1
ATOM 4417 C C . VAL C 1 16 ? 26.788 42.671 54.003 1.00 26.41 16 VAL C C 1
ATOM 4418 O O . VAL C 1 16 ? 27.544 42.480 53.037 1.00 28.96 16 VAL C O 1
ATOM 4422 N N . GLN C 1 17 ? 26.432 43.877 54.421 1.00 26.59 17 GLN C N 1
ATOM 4423 C CA . GLN C 1 17 ? 26.961 45.072 53.790 1.00 30.46 17 GLN C CA 1
ATOM 4424 C C . GLN C 1 17 ? 27.332 46.060 54.856 1.00 29.94 17 GLN C C 1
ATOM 4425 O O . GLN C 1 17 ? 26.899 45.941 56.003 1.00 30.93 17 GLN C O 1
ATOM 4431 N N . SER C 1 18 ? 28.195 46.997 54.493 1.00 33.82 18 SER C N 1
ATOM 4432 C CA . SER C 1 18 ? 28.511 48.123 55.364 1.00 34.08 18 SER C CA 1
ATOM 4433 C C . SER C 1 18 ? 28.936 49.324 54.532 1.00 33.95 18 SER C C 1
ATOM 4434 O O . SER C 1 18 ? 29.599 49.203 53.503 1.00 32.25 18 SER C O 1
ATOM 4437 N N . ARG C 1 19 ? 28.538 50.482 55.017 1.00 33.41 19 ARG C N 1
ATOM 4438 C CA . ARG C 1 19 ? 28.853 51.758 54.423 1.00 38.20 19 ARG C CA 1
ATOM 4439 C C . ARG C 1 19 ? 30.113 52.334 55.077 1.00 38.99 19 ARG C C 1
ATOM 4440 O O . ARG C 1 19 ? 30.425 53.524 54.962 1.00 45.01 19 ARG C O 1
ATOM 4448 N N . GLY C 1 20 ? 30.781 51.489 55.848 1.00 38.33 20 GLY C N 1
ATOM 4449 C CA . GLY C 1 20 ? 31.969 51.887 56.572 1.00 41.21 20 GLY C CA 1
ATOM 4450 C C . GLY C 1 20 ? 32.970 50.760 56.720 1.00 39.13 20 GLY C C 1
ATOM 4451 O O . GLY C 1 20 ? 32.724 49.614 56.335 1.00 38.54 20 GLY C O 1
ATOM 4452 N N . VAL C 1 21 ? 34.129 51.089 57.263 1.00 38.01 21 VAL C N 1
ATOM 4453 C CA . VAL C 1 21 ? 35.163 50.082 57.397 1.00 42.76 21 VAL C CA 1
ATOM 4454 C C . VAL C 1 21 ? 35.459 49.929 58.872 1.00 42.94 21 VAL C C 1
ATOM 4455 O O . VAL C 1 21 ? 35.314 50.872 59.658 1.00 45.16 21 VAL C O 1
ATOM 4459 N N . LEU C 1 22 ? 35.867 48.735 59.260 1.00 40.17 22 LEU C N 1
ATOM 4460 C CA . LEU C 1 22 ? 35.895 48.412 60.668 1.00 39.11 22 LEU C CA 1
ATOM 4461 C C . LEU C 1 22 ? 37.366 48.156 61.059 1.00 39.21 22 LEU C C 1
ATOM 4462 O O . LEU C 1 22 ? 38.013 47.275 60.508 1.00 42.94 22 LEU C O 1
ATOM 4467 N N . GLN C 1 23 ? 37.908 48.972 61.963 1.00 34.88 23 GLN C N 1
ATOM 4468 C CA . GLN C 1 23 ? 39.359 49.027 62.184 1.00 35.70 23 GLN C CA 1
ATOM 4469 C C . GLN C 1 23 ? 39.818 48.689 63.619 1.00 36.47 23 GLN C C 1
ATOM 4470 O O . GLN C 1 23 ? 39.015 48.352 64.477 1.00 39.12 23 GLN C O 1
ATOM 4476 N N . GLU C 1 24 ? 41.114 48.790 63.886 1.00 38.24 24 GLU C N 1
ATOM 4477 C CA . GLU C 1 24 ? 41.666 48.285 65.146 1.00 37.75 24 GLU C CA 1
ATOM 4478 C C . GLU C 1 24 ? 41.146 48.913 66.436 1.00 35.73 24 GLU C C 1
ATOM 4479 O O . GLU C 1 24 ? 40.804 48.188 67.358 1.00 36.17 24 GLU C O 1
ATOM 4485 N N . VAL C 1 25 ? 41.070 50.231 66.540 1.00 34.75 25 VAL C N 1
ATOM 4486 C CA . VAL C 1 25 ? 40.511 50.776 67.783 1.00 34.19 25 VAL C CA 1
ATOM 4487 C C . VAL C 1 25 ? 39.046 50.379 67.979 1.00 30.29 25 VAL C C 1
ATOM 4488 O O . VAL C 1 25 ? 38.575 50.251 69.119 1.00 24.73 25 VAL C O 1
ATOM 4492 N N . ASP C 1 26 ? 38.349 50.148 66.869 1.00 28.81 26 ASP C N 1
ATOM 4493 C CA . ASP C 1 26 ? 37.016 49.579 66.939 1.00 28.39 26 ASP C CA 1
ATOM 4494 C C . ASP C 1 26 ? 37.010 48.240 67.652 1.00 23.47 26 ASP C C 1
ATOM 4495 O O . ASP C 1 26 ? 36.193 48.018 68.520 1.00 23.43 26 ASP C O 1
ATOM 4500 N N . ARG C 1 27 ? 37.927 47.358 67.280 1.00 23.41 27 ARG C N 1
ATOM 4501 C CA . ARG C 1 27 ? 38.007 46.032 67.878 1.00 23.62 27 ARG C CA 1
ATOM 4502 C C . ARG C 1 27 ? 38.236 46.133 69.389 1.00 19.95 27 ARG C C 1
ATOM 4503 O O . ARG C 1 27 ? 37.543 45.500 70.170 1.00 16.78 27 ARG C O 1
ATOM 4511 N N . LYS C 1 28 ? 39.169 46.995 69.776 1.00 21.35 28 LYS C N 1
ATOM 4512 C CA . LYS C 1 28 ? 39.441 47.257 71.182 1.00 19.53 28 LYS C CA 1
ATOM 4513 C C . LYS C 1 28 ? 38.255 47.903 71.901 1.00 20.05 28 LYS C C 1
ATOM 4514 O O . LYS C 1 28 ? 38.047 47.661 73.090 1.00 19.02 28 LYS C O 1
ATOM 4520 N N . VAL C 1 29 ? 37.480 48.723 71.193 1.00 22.83 29 VAL C N 1
ATOM 4521 C CA . VAL C 1 29 ? 36.363 49.411 71.830 1.00 20.45 29 VAL C CA 1
ATOM 4522 C C . VAL C 1 29 ? 35.280 48.405 72.009 1.00 17.66 29 VAL C C 1
ATOM 4523 O O . VAL C 1 29 ? 34.621 48.322 73.043 1.00 22.01 29 VAL C O 1
ATOM 4527 N N . LEU C 1 30 ? 35.094 47.590 70.976 1.00 16.59 30 LEU C N 1
ATOM 4528 C CA . LEU C 1 30 ? 34.065 46.557 70.985 1.00 18.92 30 LEU C CA 1
ATOM 4529 C C . LEU C 1 30 ? 34.352 45.449 71.996 1.00 18.75 30 LEU C C 1
ATOM 4530 O O . LEU C 1 30 ? 33.428 44.871 72.567 1.00 18.00 30 LEU C O 1
ATOM 4535 N N . THR C 1 31 ? 35.630 45.150 72.214 1.00 16.34 31 THR C N 1
ATOM 4536 C CA . THR C 1 31 ? 35.995 44.090 73.109 1.00 15.42 31 THR C CA 1
ATOM 4537 C C . THR C 1 31 ? 35.953 44.577 74.548 1.00 18.01 31 THR C C 1
ATOM 4538 O O . THR C 1 31 ? 35.613 43.816 75.438 1.00 16.50 31 THR C O 1
ATOM 4542 N N . LEU C 1 32 ? 36.389 45.811 74.785 1.00 17.16 32 LEU C N 1
ATOM 4543 C CA . LEU C 1 32 ? 36.491 46.333 76.136 1.00 15.98 32 LEU C CA 1
ATOM 4544 C C . LEU C 1 32 ? 35.339 47.222 76.627 1.00 19.44 32 LEU C C 1
ATOM 4545 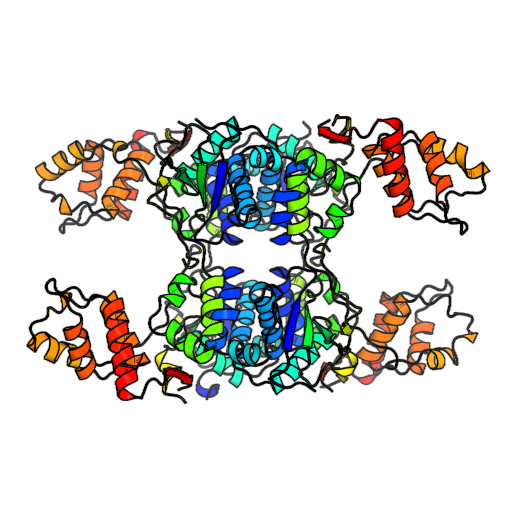O O . LEU C 1 32 ? 35.196 47.444 77.842 1.00 18.24 32 LEU C O 1
ATOM 4550 N N . LEU C 1 33 ? 34.514 47.716 75.701 1.00 17.88 33 LEU C N 1
ATOM 4551 C CA . LEU C 1 33 ? 33.450 48.676 76.053 1.00 18.97 33 LEU C CA 1
ATOM 4552 C C . LEU C 1 33 ? 32.090 48.077 75.768 1.00 20.39 33 LEU C C 1
ATOM 4553 O O . LEU C 1 33 ? 31.238 48.052 76.640 1.00 20.32 33 LEU C O 1
ATOM 4558 N N . TYR C 1 34 ? 31.859 47.668 74.529 1.00 17.33 34 TYR C N 1
ATOM 4559 C CA . TYR C 1 34 ? 30.628 46.967 74.215 1.00 19.03 34 TYR C CA 1
ATOM 4560 C C . TYR C 1 34 ? 30.460 45.579 74.873 1.00 20.58 34 TYR C C 1
ATOM 4561 O O . TYR C 1 34 ? 29.370 45.243 75.338 1.00 18.46 34 TYR C O 1
ATOM 4570 N N . GLN C 1 35 ? 31.514 44.764 74.887 1.00 20.20 35 GLN C N 1
ATOM 4571 C CA . GLN C 1 35 ? 31.358 43.369 75.319 1.00 18.13 35 GLN C CA 1
ATOM 4572 C C . GLN C 1 35 ? 30.819 43.186 76.748 1.00 18.52 35 GLN C C 1
ATOM 4573 O O . GLN C 1 35 ? 30.041 42.265 76.994 1.00 15.34 35 GLN C O 1
ATOM 4579 N N . PRO C 1 36 ? 31.254 44.045 77.694 1.00 18.68 36 PRO C N 1
ATOM 4580 C CA . PRO C 1 36 ? 30.700 43.946 79.040 1.00 17.04 36 PRO C CA 1
ATOM 4581 C C . PRO C 1 36 ? 29.190 44.173 79.104 1.00 21.12 36 PRO C C 1
ATOM 4582 O O . PRO C 1 36 ? 28.553 43.689 80.035 1.00 24.34 36 PRO C O 1
ATOM 4586 N N . LEU C 1 37 ? 28.639 44.936 78.170 1.00 19.66 37 LEU C N 1
ATOM 4587 C CA . LEU C 1 37 ? 27.192 45.087 78.059 1.00 17.92 37 LEU C CA 1
ATOM 4588 C C . LEU C 1 37 ? 26.445 43.997 77.259 1.00 21.20 37 LEU C C 1
ATOM 4589 O O . LEU C 1 37 ? 25.411 43.512 77.695 1.00 27.08 37 LEU C O 1
ATOM 4594 N N . ILE C 1 38 ? 26.958 43.652 76.082 1.00 21.16 38 ILE C N 1
ATOM 4595 C CA . ILE C 1 38 ? 26.251 42.743 75.178 1.00 18.83 38 ILE C CA 1
ATOM 4596 C C . ILE C 1 38 ? 26.673 41.282 75.320 1.00 18.23 38 ILE C C 1
ATOM 4597 O O . ILE C 1 38 ? 26.038 40.386 74.764 1.00 21.49 38 ILE C O 1
ATOM 4602 N N . GLY C 1 39 ? 27.751 41.051 76.062 1.00 16.82 39 GLY C N 1
ATOM 4603 C CA . GLY C 1 39 ? 28.265 39.709 76.264 1.00 16.64 39 GLY C CA 1
ATOM 4604 C C . GLY C 1 39 ? 29.233 39.292 75.174 1.00 16.15 39 GLY C C 1
ATOM 4605 O O . GLY C 1 39 ? 29.353 39.961 74.148 1.00 15.89 39 GLY C O 1
ATOM 4606 N N . CYS C 1 40 ? 29.926 38.180 75.398 1.00 17.98 40 CYS C N 1
ATOM 4607 C CA . CYS C 1 40 ? 30.891 37.669 74.432 1.00 14.81 40 CYS C CA 1
ATOM 4608 C C . CYS C 1 40 ? 30.190 36.992 73.259 1.00 18.50 40 CYS C C 1
ATOM 4609 O O . CYS C 1 40 ? 30.536 37.220 72.100 1.00 17.43 40 CYS C O 1
ATOM 4612 N N . ARG C 1 41 ? 29.201 36.159 73.568 1.00 20.05 41 ARG C N 1
ATOM 4613 C CA . ARG C 1 41 ? 28.448 35.450 72.541 1.00 19.00 41 ARG C CA 1
ATOM 4614 C C . ARG C 1 41 ? 28.033 36.393 71.416 1.00 18.74 41 ARG C C 1
ATOM 4615 O O . ARG C 1 41 ? 27.964 35.995 70.253 1.00 19.73 41 ARG C O 1
ATOM 4623 N N . ALA C 1 42 ? 27.759 37.644 71.771 1.00 19.02 42 ALA C N 1
ATOM 4624 C CA . ALA C 1 42 ? 27.355 38.647 70.793 1.00 20.88 42 ALA C CA 1
ATOM 4625 C C . ALA C 1 42 ? 28.582 39.241 70.074 1.00 18.85 42 ALA C C 1
ATOM 4626 O O . ALA C 1 42 ? 28.563 39.429 68.850 1.00 18.18 42 ALA C O 1
ATOM 4628 N N . LEU C 1 43 ? 29.627 39.538 70.846 1.00 15.80 43 LEU C N 1
ATOM 4629 C CA . LEU C 1 43 ? 30.899 39.957 70.304 1.00 16.06 43 LEU C CA 1
ATOM 4630 C C . LEU C 1 43 ? 31.334 39.000 69.201 1.00 18.94 43 LEU C C 1
ATOM 4631 O O . LEU C 1 43 ? 31.691 39.445 68.104 1.00 16.89 43 LEU C O 1
ATOM 4636 N N . ALA C 1 44 ? 31.273 37.694 69.484 1.00 17.01 44 ALA C N 1
ATOM 4637 C CA . ALA C 1 44 ? 31.544 36.685 68.458 1.00 15.08 44 ALA C CA 1
ATOM 4638 C C . ALA C 1 44 ? 30.753 36.875 67.160 1.00 17.39 44 ALA C C 1
ATOM 4639 O O . ALA C 1 44 ? 31.322 36.742 66.083 1.00 19.94 44 ALA C O 1
ATOM 4641 N N . LEU C 1 45 ? 29.455 37.162 67.251 1.00 17.30 45 LEU C N 1
ATOM 4642 C CA . LEU C 1 45 ? 28.634 37.311 66.050 1.00 15.96 45 LEU C CA 1
ATOM 4643 C C . LEU C 1 45 ? 29.019 38.555 65.301 1.00 17.92 45 LEU C C 1
ATOM 4644 O O . LEU C 1 45 ? 29.022 38.565 64.072 1.00 20.01 45 LEU C O 1
ATOM 4649 N N . TYR C 1 46 ? 29.327 39.618 66.029 1.00 17.87 46 TYR C N 1
ATOM 4650 C CA . TYR C 1 46 ? 29.675 40.851 65.351 1.00 21.15 46 TYR C CA 1
ATOM 4651 C C . TYR C 1 46 ? 30.926 40.601 64.488 1.00 21.69 46 TYR C C 1
ATOM 4652 O O . TYR C 1 46 ? 30.939 40.912 63.289 1.00 20.54 46 TYR C O 1
ATOM 4661 N N . MET C 1 47 ? 31.944 40.015 65.109 1.00 18.80 47 MET C N 1
ATOM 4662 C CA . MET C 1 47 ? 33.183 39.683 64.423 1.00 19.21 47 MET C CA 1
ATOM 4663 C C . MET C 1 47 ? 32.946 38.752 63.239 1.00 22.45 47 MET C C 1
ATOM 4664 O O . MET C 1 47 ? 33.627 38.861 62.219 1.00 21.35 47 MET C O 1
ATOM 4669 N N . THR C 1 48 ? 31.988 37.837 63.366 1.00 19.37 48 THR C N 1
ATOM 4670 C CA . THR C 1 48 ? 31.734 36.899 62.279 1.00 20.64 48 THR C CA 1
ATOM 4671 C C . THR C 1 48 ? 31.090 37.609 61.090 1.00 20.92 48 THR C C 1
ATOM 4672 O O . THR C 1 48 ? 31.454 37.364 59.951 1.00 21.19 48 THR C O 1
ATOM 4676 N N . LEU C 1 49 ? 30.122 38.478 61.351 1.00 22.80 49 LEU C N 1
ATOM 4677 C CA . LEU C 1 49 ? 29.443 39.178 60.263 1.00 24.50 49 LEU C CA 1
ATOM 4678 C C . LEU C 1 49 ? 30.452 40.047 59.512 1.00 21.95 49 LEU C C 1
ATOM 4679 O O . LEU C 1 49 ? 30.437 40.166 58.292 1.00 20.70 49 LEU C O 1
ATOM 4684 N N . TRP C 1 50 ? 31.351 40.637 60.269 1.00 24.09 50 TRP C N 1
ATOM 4685 C CA . TRP C 1 50 ? 32.316 41.551 59.706 1.00 29.22 50 TRP C CA 1
ATOM 4686 C C . TRP C 1 50 ? 33.268 40.738 58.821 1.00 27.55 50 TRP C C 1
ATOM 4687 O O . TRP C 1 50 ? 33.584 41.153 57.717 1.00 29.02 50 TRP C O 1
ATOM 4698 N N . GLY C 1 51 ? 33.643 39.544 59.261 1.00 27.28 51 GLY C N 1
ATOM 4699 C CA . GLY C 1 51 ? 34.357 38.619 58.397 1.00 21.73 51 GLY C CA 1
ATOM 4700 C C . GLY C 1 51 ? 33.592 38.252 57.131 1.00 23.65 51 GLY C C 1
ATOM 4701 O O . GLY C 1 51 ? 34.168 38.187 56.054 1.00 25.44 51 GLY C O 1
ATOM 4702 N N . GLU C 1 52 ? 32.290 38.022 57.263 1.00 23.18 52 GLU C N 1
ATOM 4703 C CA . GLU C 1 52 ? 31.459 37.685 56.112 1.00 22.70 52 GLU C CA 1
ATOM 4704 C C . GLU C 1 52 ? 31.474 38.809 55.078 1.00 29.45 52 GLU C C 1
ATOM 4705 O O . GLU C 1 52 ? 31.550 38.563 53.875 1.00 31.45 52 GLU C O 1
ATOM 4711 N N . LEU C 1 53 ? 31.403 40.044 55.564 1.00 29.10 53 LEU C N 1
ATOM 4712 C CA . LEU C 1 53 ? 31.416 41.227 54.711 1.00 28.56 53 LEU C CA 1
ATOM 4713 C C . LEU C 1 53 ? 32.460 41.082 53.619 1.00 30.73 53 LEU C C 1
ATOM 4714 O O . LEU C 1 53 ? 32.164 41.225 52.441 1.00 36.25 53 LEU C O 1
ATOM 4719 N N . GLU C 1 54 ? 33.690 40.780 54.021 1.00 29.18 54 GLU C N 1
ATOM 4720 C CA . GLU C 1 54 ? 34.795 40.647 53.078 1.00 29.65 54 GLU C CA 1
ATOM 4721 C C . GLU C 1 54 ? 34.777 39.314 52.330 1.00 31.92 54 GLU C C 1
ATOM 4722 O O . GLU C 1 54 ? 35.169 39.245 51.165 1.00 32.91 54 GLU C O 1
ATOM 4728 N N . LEU C 1 55 ? 34.327 38.259 53.002 1.00 30.87 55 LEU C N 1
ATOM 4729 C CA . LEU C 1 55 ? 34.316 36.925 52.407 1.00 30.19 55 LEU C CA 1
ATOM 4730 C C . LEU C 1 55 ? 33.267 36.811 51.304 1.00 32.20 55 LEU C C 1
ATOM 4731 O O . LEU C 1 55 ? 33.562 36.356 50.196 1.00 32.16 55 LEU C O 1
ATOM 4736 N N . LEU C 1 56 ? 32.044 37.234 51.611 1.00 33.82 56 LEU C N 1
ATOM 4737 C CA . LEU C 1 56 ? 30.994 37.298 50.603 1.00 37.54 56 LEU C CA 1
ATOM 4738 C C . LEU C 1 56 ? 31.066 38.692 50.018 1.00 42.73 56 LEU C C 1
ATOM 4739 O O . LEU C 1 56 ? 30.673 39.659 50.687 1.00 44.94 56 LEU C O 1
ATOM 4744 N N . ASP C 1 57 ? 31.497 38.840 48.775 1.00 40.59 57 ASP C N 1
ATOM 4745 C CA . ASP C 1 57 ? 31.556 40.197 48.275 1.00 44.65 57 ASP C CA 1
ATOM 4746 C C . ASP C 1 57 ? 30.168 40.380 47.702 1.00 45.69 57 ASP C C 1
ATOM 4747 O O . ASP C 1 57 ? 29.859 39.883 46.621 1.00 55.16 57 ASP C O 1
ATOM 4752 N N . GLY C 1 58 ? 29.317 41.077 48.444 1.00 38.34 58 GLY C N 1
ATOM 4753 C CA . GLY C 1 58 ? 27.967 41.359 47.996 1.00 39.14 58 GLY C CA 1
ATOM 4754 C C . GLY C 1 58 ? 27.073 40.146 47.756 1.00 39.03 58 GLY C C 1
ATOM 4755 O O . GLY C 1 58 ? 25.878 40.311 47.491 1.00 39.43 58 GLY C O 1
ATOM 4756 N N . GLN C 1 59 ? 27.615 38.934 47.880 1.00 37.44 59 GLN C N 1
ATOM 4757 C CA . GLN C 1 59 ? 26.861 37.743 47.480 1.00 39.35 59 GLN C CA 1
ATOM 4758 C C . GLN C 1 59 ? 25.856 37.264 48.535 1.00 36.30 59 GLN C C 1
ATOM 4759 O O . GLN C 1 59 ? 25.809 37.801 49.645 1.00 39.39 59 GLN C O 1
ATOM 4765 N N . GLU C 1 60 ? 25.077 36.240 48.187 1.00 35.44 60 GLU C N 1
ATOM 4766 C CA . GLU C 1 60 ? 23.986 35.741 49.036 1.00 36.69 60 GLU C CA 1
ATOM 4767 C C . GLU C 1 60 ? 24.315 34.424 49.728 1.00 39.26 60 GLU C C 1
ATOM 4768 O O . GLU C 1 60 ? 25.073 33.592 49.190 1.00 35.59 60 GLU C O 1
ATOM 4774 N N . ALA C 1 61 ? 23.732 34.232 50.912 1.00 35.26 61 ALA C N 1
ATOM 4775 C CA . ALA C 1 61 ? 24.046 33.068 51.720 1.00 31.88 61 ALA C CA 1
ATOM 4776 C C . ALA C 1 61 ? 22.853 32.545 52.509 1.00 32.75 61 ALA C C 1
ATOM 4777 O O . ALA C 1 61 ? 22.008 33.313 52.957 1.00 33.22 61 ALA C O 1
ATOM 4779 N N . THR C 1 62 ? 22.788 31.229 52.689 1.00 35.71 62 THR C N 1
ATOM 4780 C CA . THR C 1 62 ? 21.780 30.627 53.558 1.00 37.76 62 THR C CA 1
ATOM 4781 C C . THR C 1 62 ? 22.283 30.754 54.989 1.00 36.93 62 THR C C 1
ATOM 4782 O O . THR C 1 62 ? 23.491 30.859 55.205 1.00 36.57 62 THR C O 1
ATOM 4786 N N . HIS C 1 63 ? 21.386 30.759 55.972 1.00 36.22 63 HIS C N 1
ATOM 4787 C CA . HIS C 1 63 ? 21.850 30.995 57.338 1.00 34.29 63 HIS C CA 1
ATOM 4788 C C . HIS C 1 63 ? 22.619 29.773 57.874 1.00 32.57 63 HIS C C 1
ATOM 4789 O O . HIS C 1 63 ? 23.110 29.789 58.998 1.00 32.99 63 HIS C O 1
ATOM 4796 N N . HIS C 1 64 ? 22.721 28.715 57.072 1.00 34.16 64 HIS C N 1
ATOM 4797 C CA . HIS C 1 64 ? 23.443 27.510 57.488 1.00 34.63 64 HIS C CA 1
ATOM 4798 C C . HIS C 1 64 ? 24.934 27.819 57.574 1.00 30.97 64 HIS C C 1
ATOM 4799 O O . HIS C 1 64 ? 25.681 27.203 58.333 1.00 28.64 64 HIS C O 1
ATOM 4806 N N . ARG C 1 65 ? 25.356 28.784 56.762 1.00 29.69 65 ARG C N 1
ATOM 4807 C CA . ARG C 1 65 ? 26.744 29.220 56.731 1.00 26.33 65 ARG C CA 1
ATOM 4808 C C . ARG C 1 65 ? 27.149 29.746 58.099 1.00 25.56 65 ARG C C 1
ATOM 4809 O O . ARG C 1 65 ? 28.113 29.267 58.696 1.00 24.30 65 ARG C O 1
ATOM 4817 N N . LEU C 1 66 ? 26.406 30.730 58.596 1.00 23.01 66 LEU C N 1
ATOM 4818 C CA . LEU C 1 66 ? 26.663 31.248 59.921 1.00 25.91 66 LEU C CA 1
ATOM 4819 C C . LEU C 1 66 ? 26.705 30.133 60.942 1.00 25.44 66 LEU C C 1
ATOM 4820 O O . LEU C 1 66 ? 27.631 30.080 61.752 1.00 26.16 66 LEU C O 1
ATOM 4825 N N . MET C 1 67 ? 25.709 29.251 60.901 1.00 24.55 67 MET C N 1
ATOM 4826 C CA . MET C 1 67 ? 25.662 28.109 61.809 1.00 25.95 67 MET C CA 1
ATOM 4827 C C . MET C 1 67 ? 26.981 27.325 61.769 1.00 25.83 67 MET C C 1
ATOM 4828 O O . MET C 1 67 ? 27.514 26.941 62.806 1.00 26.10 67 MET C O 1
ATOM 4833 N N . ALA C 1 68 ? 27.534 27.146 60.573 1.00 24.25 68 ALA C N 1
ATOM 4834 C CA . ALA C 1 68 ? 28.755 26.368 60.396 1.00 23.78 68 ALA C CA 1
ATOM 4835 C C . ALA C 1 68 ? 30.034 27.096 60.837 1.00 23.91 68 ALA C C 1
ATOM 4836 O O . ALA C 1 68 ? 30.935 26.486 61.431 1.00 22.04 68 ALA C O 1
ATOM 4838 N N . LEU C 1 69 ? 30.118 28.386 60.506 1.00 22.80 69 LEU C N 1
ATOM 4839 C CA . LEU C 1 69 ? 31.311 29.179 60.776 1.00 20.67 69 LEU C CA 1
ATOM 4840 C C . LEU C 1 69 ? 31.430 29.413 62.261 1.00 20.39 69 LEU C C 1
ATOM 4841 O O . LEU C 1 69 ? 32.532 29.378 62.811 1.00 19.09 69 LEU C O 1
ATOM 4846 N N . MET C 1 70 ? 30.296 29.657 62.914 1.00 20.59 70 MET C N 1
ATOM 4847 C CA . MET C 1 70 ? 30.303 29.866 64.353 1.00 19.81 70 MET C CA 1
ATOM 4848 C C . MET C 1 70 ? 30.223 28.549 65.140 1.00 22.21 70 MET C C 1
ATOM 4849 O O . MET C 1 70 ? 30.582 28.496 66.329 1.00 21.78 70 MET C O 1
ATOM 4854 N N . GLN C 1 71 ? 29.823 27.480 64.457 1.00 23.64 71 GLN C N 1
ATOM 4855 C CA . GLN C 1 71 ? 29.578 26.194 65.111 1.00 24.43 71 GLN C CA 1
ATOM 4856 C C . GLN C 1 71 ? 28.602 26.366 66.277 1.00 21.92 71 GLN C C 1
ATOM 4857 O O . GLN C 1 71 ? 28.743 25.766 67.329 1.00 22.22 71 GLN C O 1
ATOM 4863 N N . CYS C 1 72 ? 27.597 27.193 66.041 1.00 24.50 72 CYS C N 1
ATOM 4864 C CA . CYS C 1 72 ? 26.580 27.520 67.015 1.00 28.73 72 CYS C CA 1
ATOM 4865 C C . CYS C 1 72 ? 25.252 27.170 66.374 1.00 32.97 72 CYS C C 1
ATOM 4866 O O . CYS C 1 72 ? 25.179 26.941 65.158 1.00 33.09 72 CYS C O 1
ATOM 4869 N N . GLY C 1 73 ? 24.205 27.105 67.185 1.00 35.13 73 GLY C N 1
ATOM 4870 C CA . GLY C 1 73 ? 22.880 26.824 66.663 1.00 36.92 73 GLY C CA 1
ATOM 4871 C C . GLY C 1 73 ? 22.114 28.085 66.308 1.00 40.12 73 GLY C C 1
ATOM 4872 O O . GLY C 1 73 ? 22.436 29.181 66.796 1.00 40.31 73 GLY C O 1
ATOM 4873 N N . LEU C 1 74 ? 21.089 27.936 65.471 1.00 37.81 74 LEU C N 1
ATOM 4874 C CA . LEU C 1 74 ? 20.359 29.098 64.976 1.00 37.60 74 LEU C CA 1
ATOM 4875 C C . LEU C 1 74 ? 19.716 30.015 66.043 1.00 39.99 74 LEU C C 1
ATOM 4876 O O . LEU C 1 74 ? 19.891 31.236 65.977 1.00 39.99 74 LEU C O 1
ATOM 4881 N N . PRO C 1 75 ? 18.978 29.442 67.022 1.00 40.77 75 PRO C N 1
ATOM 4882 C CA . PRO C 1 75 ? 18.293 30.299 68.003 1.00 37.52 75 PRO C CA 1
ATOM 4883 C C . PRO C 1 75 ? 19.235 31.206 68.786 1.00 34.76 75 PRO C C 1
ATOM 4884 O O . PRO C 1 75 ? 18.891 32.359 69.059 1.00 38.55 75 PRO C O 1
ATOM 4888 N N . ASP C 1 76 ? 20.398 30.694 69.163 1.00 33.11 76 ASP C N 1
ATOM 4889 C CA . ASP C 1 76 ? 21.375 31.531 69.836 1.00 33.43 76 ASP C CA 1
ATOM 4890 C C . ASP C 1 76 ? 21.778 32.687 68.932 1.00 32.49 76 ASP C C 1
ATOM 4891 O O . ASP C 1 76 ? 21.877 33.824 69.382 1.00 31.78 76 ASP C O 1
ATOM 4896 N N . ILE C 1 77 ? 21.998 32.388 67.653 1.00 32.84 77 ILE C N 1
ATOM 4897 C CA . ILE C 1 77 ? 22.383 33.407 66.687 1.00 31.09 77 ILE C CA 1
ATOM 4898 C C . ILE C 1 77 ? 21.360 34.533 66.645 1.00 28.56 77 ILE C C 1
ATOM 4899 O O . ILE C 1 77 ? 21.725 35.704 66.712 1.00 26.36 77 ILE C O 1
ATOM 4904 N N . TYR C 1 78 ? 20.083 34.175 66.564 1.00 30.38 78 TYR C N 1
ATOM 4905 C CA . TYR C 1 78 ? 19.012 35.165 66.578 1.00 33.18 78 TYR C CA 1
ATOM 4906 C C . TYR C 1 78 ? 19.093 36.041 67.826 1.00 28.48 78 TYR C C 1
ATOM 4907 O O . TYR C 1 78 ? 19.201 37.264 67.731 1.00 27.10 78 TYR C O 1
ATOM 4916 N N . SER C 1 79 ? 19.041 35.408 68.994 1.00 23.60 79 SER C N 1
ATOM 4917 C CA . SER C 1 79 ? 19.120 36.117 70.254 1.00 28.59 79 SER C CA 1
ATOM 4918 C C . SER C 1 79 ? 20.261 37.144 70.288 1.00 28.00 79 SER C C 1
ATOM 4919 O O . SER C 1 79 ? 20.050 38.309 70.609 1.00 28.61 79 SER C O 1
ATOM 4922 N N . GLU C 1 80 ? 21.465 36.726 69.938 1.00 28.09 80 GLU C N 1
ATOM 4923 C CA . GLU C 1 80 ? 22.582 37.644 70.030 1.00 29.58 80 GLU C CA 1
ATOM 4924 C C . GLU C 1 80 ? 22.495 38.779 68.974 1.00 26.86 80 GLU C C 1
ATOM 4925 O O . GLU C 1 80 ? 22.854 39.925 69.257 1.00 25.76 80 GLU C O 1
ATOM 4931 N N . ARG C 1 81 ? 21.982 38.457 67.792 1.00 25.14 81 ARG C N 1
ATOM 4932 C CA . ARG C 1 81 ? 21.794 39.457 66.747 1.00 24.45 81 ARG C CA 1
ATOM 4933 C C . ARG C 1 81 ? 20.884 40.594 67.215 1.00 26.57 81 ARG C C 1
ATOM 4934 O O . ARG C 1 81 ? 21.070 41.748 66.827 1.00 24.01 81 ARG C O 1
ATOM 4942 N N . LEU C 1 82 ? 19.903 40.260 68.048 1.00 26.14 82 LEU C N 1
ATOM 4943 C CA . LEU C 1 82 ? 18.960 41.236 68.561 1.00 26.83 82 LEU C CA 1
ATOM 4944 C C . LEU C 1 82 ? 19.656 42.247 69.479 1.00 28.96 82 LEU C C 1
ATOM 4945 O O . LEU C 1 82 ? 19.320 43.430 69.464 1.00 29.87 82 LEU C O 1
ATOM 4950 N N . LYS C 1 83 ? 20.636 41.791 70.258 1.00 26.08 83 LYS C N 1
ATOM 4951 C CA . LYS C 1 83 ? 21.407 42.704 71.080 1.00 24.64 83 LYS C CA 1
ATOM 4952 C C . LYS C 1 83 ? 22.269 43.581 70.180 1.00 25.92 83 LYS C C 1
ATOM 4953 O O . LYS C 1 83 ? 22.558 44.724 70.519 1.00 27.10 83 LYS C O 1
ATOM 4959 N N . LEU C 1 84 ? 22.686 43.053 69.032 1.00 26.51 84 LEU C N 1
ATOM 4960 C CA . LEU C 1 84 ? 23.487 43.854 68.106 1.00 27.33 84 LEU C CA 1
ATOM 4961 C C . LEU C 1 84 ? 22.624 44.962 67.521 1.00 27.96 84 LEU C C 1
ATOM 4962 O O . LEU C 1 84 ? 23.026 46.131 67.503 1.00 26.08 84 LEU C O 1
ATOM 4967 N N . GLU C 1 85 ? 21.427 44.580 67.075 1.00 28.66 85 GLU C N 1
ATOM 4968 C CA . GLU C 1 85 ? 20.421 45.533 66.622 1.00 30.62 85 GLU C CA 1
ATOM 4969 C C . GLU C 1 85 ? 20.069 46.505 67.735 1.00 32.34 85 GLU C C 1
ATOM 4970 O O . GLU C 1 85 ? 19.941 47.705 67.509 1.00 38.05 85 GLU C O 1
ATOM 4976 N N . GLY C 1 86 ? 19.921 45.981 68.941 1.00 27.67 86 GLY C N 1
ATOM 4977 C CA . GLY C 1 86 ? 19.519 46.805 70.054 1.00 32.62 86 GLY C CA 1
ATOM 4978 C C . GLY C 1 86 ? 20.496 47.913 70.343 1.00 32.44 86 GLY C C 1
ATOM 4979 O O . GLY C 1 86 ? 20.114 49.072 70.468 1.00 37.70 86 GLY C O 1
ATOM 4980 N N . ILE C 1 87 ? 21.769 47.565 70.433 1.00 29.84 87 ILE C N 1
ATOM 4981 C CA . ILE C 1 87 ? 22.757 48.530 70.879 1.00 28.69 87 ILE C CA 1
ATOM 4982 C C . ILE C 1 87 ? 23.315 49.318 69.702 1.00 30.99 87 ILE C C 1
ATOM 4983 O O . ILE C 1 87 ? 24.276 50.072 69.856 1.00 28.30 87 ILE C O 1
ATOM 4988 N N . GLY C 1 88 ? 22.711 49.116 68.529 1.00 29.32 88 GLY C N 1
ATOM 4989 C CA . GLY C 1 88 ? 23.035 49.906 67.361 1.00 31.57 88 GLY C CA 1
ATOM 4990 C C . GLY C 1 88 ? 24.362 49.532 66.726 1.00 32.87 88 GLY C C 1
ATOM 4991 O O . GLY C 1 88 ? 25.098 50.392 66.250 1.00 33.63 88 GLY C O 1
ATOM 4992 N N . LEU C 1 89 ? 24.708 48.252 66.771 1.00 30.75 89 LEU C N 1
ATOM 4993 C CA . LEU C 1 89 ? 25.859 47.779 66.028 1.00 25.84 89 LEU C CA 1
ATOM 4994 C C . LEU C 1 89 ? 25.402 47.132 64.724 1.00 27.99 89 LEU C C 1
ATOM 4995 O O . LEU C 1 89 ? 26.212 46.768 63.870 1.00 26.49 89 LEU C O 1
ATOM 5000 N N . LEU C 1 90 ? 24.092 46.989 64.575 1.00 29.01 90 LEU C N 1
ATOM 5001 C CA . LEU C 1 90 ? 23.551 46.286 63.425 1.00 29.01 90 LEU C CA 1
ATOM 5002 C C . LEU C 1 90 ? 22.176 46.822 63.079 1.00 31.85 90 LEU C C 1
ATOM 5003 O O . LEU C 1 90 ? 21.340 47.054 63.962 1.00 33.10 90 LEU C O 1
ATOM 5008 N N . ASP C 1 91 ? 21.948 46.997 61.785 1.00 32.64 91 ASP C N 1
ATOM 5009 C CA . ASP C 1 91 ? 20.651 47.381 61.273 1.00 34.06 91 ASP C CA 1
ATOM 5010 C C . ASP C 1 91 ? 20.239 46.246 60.373 1.00 34.99 91 ASP C C 1
ATOM 5011 O O . ASP C 1 91 ? 21.015 45.813 59.523 1.00 33.79 91 ASP C O 1
ATOM 5016 N N . THR C 1 92 ? 19.019 45.752 60.556 1.00 38.65 92 THR C N 1
ATOM 5017 C CA . THR C 1 92 ? 18.531 44.625 59.771 1.00 40.45 92 THR C CA 1
ATOM 5018 C C . THR C 1 92 ? 17.333 45.002 58.906 1.00 45.74 92 THR C C 1
ATOM 5019 O O . THR C 1 92 ? 16.311 45.466 59.412 1.00 46.51 92 THR C O 1
ATOM 5023 N N . TYR C 1 93 ? 17.466 44.796 57.600 1.00 42.39 93 TYR C N 1
ATOM 5024 C CA . TYR C 1 93 ? 16.381 45.067 56.669 1.00 46.48 93 TYR C CA 1
ATOM 5025 C C . TYR C 1 93 ? 15.891 43.754 56.057 1.00 47.57 93 TYR C C 1
ATOM 5026 O O . TYR C 1 93 ? 16.631 42.759 56.046 1.00 42.27 93 TYR C O 1
ATOM 5035 N N . VAL C 1 94 ? 14.677 43.787 55.512 1.00 55.46 94 VAL C N 1
ATOM 5036 C CA . VAL C 1 94 ? 14.101 42.650 54.805 1.00 50.85 94 VAL C CA 1
ATOM 5037 C C . VAL C 1 94 ? 13.615 43.047 53.408 1.00 55.02 94 VAL C C 1
ATOM 5038 O O . VAL C 1 94 ? 13.341 44.216 53.138 1.00 56.57 94 VAL C O 1
ATOM 5042 N N . HIS C 1 95 ? 13.514 42.053 52.532 1.00 58.19 95 HIS C N 1
ATOM 5043 C CA . HIS C 1 95 ? 13.066 42.226 51.161 1.00 63.77 95 HIS C CA 1
ATOM 5044 C C . HIS C 1 95 ? 11.658 41.629 51.114 1.00 70.00 95 HIS C C 1
ATOM 5045 O O . HIS C 1 95 ? 11.413 40.580 51.724 1.00 66.73 95 HIS C O 1
ATOM 5052 N N . ALA C 1 96 ? 10.730 42.292 50.425 1.00 70.60 96 ALA C N 1
ATOM 5053 C CA . ALA C 1 96 ? 9.336 41.837 50.408 1.00 76.05 96 ALA C CA 1
ATOM 5054 C C . ALA C 1 96 ? 9.204 40.481 49.710 1.00 82.04 96 ALA C C 1
ATOM 5055 O O . ALA C 1 96 ? 9.999 40.168 48.824 1.00 82.06 96 ALA C O 1
ATOM 5057 N N . LYS C 1 97 ? 8.188 39.698 50.079 1.00 86.64 97 LYS C N 1
ATOM 5058 C CA . LYS C 1 97 ? 8.125 38.282 49.687 1.00 95.37 97 LYS C CA 1
ATOM 5059 C C . LYS C 1 97 ? 7.440 37.962 48.352 1.00 105.78 97 LYS C C 1
ATOM 5060 O O . LYS C 1 97 ? 6.235 38.158 48.206 1.00 110.94 97 LYS C O 1
ATOM 5066 N N . GLU C 1 98 ? 8.223 37.462 47.393 1.00 107.80 98 GLU C N 1
ATOM 5067 C CA . GLU C 1 98 ? 7.713 36.722 46.227 1.00 113.48 98 GLU C CA 1
ATOM 5068 C C . GLU C 1 98 ? 8.794 35.710 45.802 1.00 115.30 98 GLU C C 1
ATOM 5069 O O . GLU C 1 98 ? 9.986 36.015 45.879 1.00 115.76 98 GLU C O 1
ATOM 5075 N N . ALA C 1 99 ? 8.398 34.511 45.366 1.00 116.32 99 ALA C N 1
ATOM 5076 C CA . ALA C 1 99 ? 6.994 34.120 45.288 1.00 118.82 99 ALA C CA 1
ATOM 5077 C C . ALA C 1 99 ? 6.542 33.461 46.588 1.00 116.78 99 ALA C C 1
ATOM 5078 O O . ALA C 1 99 ? 5.868 34.090 47.409 1.00 112.55 99 ALA C O 1
ATOM 5080 N N . ASP C 1 100 ? 6.931 32.205 46.789 1.00 114.62 100 ASP C N 1
ATOM 5081 C CA . ASP C 1 100 ? 6.700 31.561 48.073 1.00 114.65 100 ASP C CA 1
ATOM 5082 C C . ASP C 1 100 ? 8.056 31.254 48.703 1.00 114.11 100 ASP C C 1
ATOM 5083 O O . ASP C 1 100 ? 8.722 30.292 48.304 1.00 112.64 100 ASP C O 1
ATOM 5088 N N . GLU C 1 101 ? 8.457 32.073 49.682 1.00 110.52 101 GLU C N 1
ATOM 5089 C CA . GLU C 1 101 ? 9.642 31.815 50.513 1.00 97.07 101 GLU C CA 1
ATOM 5090 C C . GLU C 1 101 ? 10.960 31.795 49.689 1.00 96.29 101 GLU C C 1
ATOM 5091 O O . GLU C 1 101 ? 10.927 31.763 48.452 1.00 93.02 101 GLU C O 1
ATOM 5097 N N . PRO C 1 102 ? 12.127 31.862 50.360 1.00 88.05 102 PRO C N 1
ATOM 5098 C CA . PRO C 1 102 ? 12.385 32.235 51.754 1.00 72.29 102 PRO C CA 1
ATOM 5099 C C . PRO C 1 102 ? 12.721 33.716 51.854 1.00 63.83 102 PRO C C 1
ATOM 5100 O O . PRO C 1 102 ? 12.892 34.368 50.814 1.00 61.45 102 PRO C O 1
ATOM 5104 N N . LYS C 1 103 ? 12.883 34.218 53.078 1.00 55.64 103 LYS C N 1
ATOM 5105 C CA . LYS C 1 103 ? 13.155 35.637 53.297 1.00 50.32 103 LYS C CA 1
ATOM 5106 C C . LYS C 1 103 ? 14.575 35.976 52.862 1.00 47.61 103 LYS C C 1
ATOM 5107 O O . LYS C 1 103 ? 15.446 35.110 52.852 1.00 46.92 103 LYS C O 1
ATOM 5113 N N . LEU C 1 104 ? 14.803 37.233 52.491 1.00 47.89 104 LEU C N 1
ATOM 5114 C CA . LEU C 1 104 ? 16.157 37.734 52.255 1.00 40.70 104 LEU C CA 1
ATOM 5115 C C . LEU C 1 104 ? 16.439 38.876 53.233 1.00 40.19 104 LEU C C 1
ATOM 5116 O O . LEU C 1 104 ? 15.637 39.800 53.350 1.00 44.04 104 LEU C O 1
ATOM 5121 N N . PHE C 1 105 ? 17.566 38.805 53.940 1.00 36.45 105 PHE C N 1
ATOM 5122 C CA . PHE C 1 105 ? 17.925 39.816 54.936 1.00 35.60 105 PHE C CA 1
ATOM 5123 C C . PHE C 1 105 ? 19.097 40.662 54.497 1.00 35.31 105 PHE C C 1
ATOM 5124 O O . PHE C 1 105 ? 19.990 40.185 53.787 1.00 36.47 105 PHE C O 1
ATOM 5132 N N . LEU C 1 106 ? 19.114 41.915 54.935 1.00 34.05 106 LEU C N 1
ATOM 5133 C CA . LEU C 1 106 ? 20.290 42.746 54.710 1.00 34.52 106 LEU C CA 1
ATOM 5134 C C . LEU C 1 106 ? 20.952 43.070 56.041 1.00 34.10 106 LEU C C 1
ATOM 5135 O O . LEU C 1 106 ? 20.436 43.867 56.823 1.00 37.22 106 LEU C O 1
ATOM 5140 N N . TYR C 1 107 ? 22.107 42.479 56.304 1.00 28.07 107 TYR C N 1
ATOM 5141 C CA . TYR C 1 107 ? 22.740 42.761 57.573 1.00 27.21 107 TYR C CA 1
ATOM 5142 C C . TYR C 1 107 ? 23.697 43.919 57.362 1.00 27.67 107 TYR C C 1
ATOM 5143 O O . TYR C 1 107 ? 24.735 43.784 56.711 1.00 27.63 107 TYR C O 1
ATOM 5152 N N . GLU C 1 108 ? 23.333 45.067 57.921 1.00 29.09 108 GLU C N 1
ATOM 5153 C CA . GLU C 1 108 ? 24.090 46.288 57.720 1.00 26.81 108 GLU C CA 1
ATOM 5154 C C . GLU C 1 108 ? 24.929 46.551 58.944 1.00 28.63 108 GLU C C 1
ATOM 5155 O O . GLU C 1 108 ? 24.401 46.733 60.040 1.00 31.50 108 GLU C O 1
ATOM 5161 N N . LEU C 1 109 ? 26.241 46.552 58.779 1.00 26.53 109 LEU C N 1
ATOM 5162 C CA . LEU C 1 109 ? 27.097 46.679 59.938 1.00 26.04 109 LEU C CA 1
ATOM 5163 C C . LEU C 1 109 ? 27.469 48.121 60.193 1.00 27.95 109 LEU C C 1
ATOM 5164 O O . LEU C 1 109 ? 27.808 48.848 59.266 1.00 27.56 109 LEU C O 1
ATOM 5169 N N . ARG C 1 110 ? 27.404 48.527 61.458 1.00 30.29 110 ARG C N 1
ATOM 5170 C CA . ARG C 1 110 ? 27.782 49.875 61.850 1.00 30.96 110 ARG C CA 1
ATOM 5171 C C . ARG C 1 110 ? 28.953 49.771 62.788 1.00 28.70 110 ARG C C 1
ATOM 5172 O O . ARG C 1 110 ? 28.949 48.945 63.689 1.00 31.01 110 ARG C O 1
ATOM 5180 N N . PRO C 1 111 ? 29.931 50.657 62.635 1.00 28.42 111 PRO C N 1
ATOM 5181 C CA . PRO C 1 111 ? 31.084 50.637 63.539 1.00 30.29 111 PRO C CA 1
ATOM 5182 C C . PRO C 1 111 ? 30.643 51.100 64.918 1.00 27.53 111 PRO C C 1
ATOM 5183 O O . PRO C 1 111 ? 29.645 51.811 65.007 1.00 29.07 111 PRO C O 1
ATOM 5187 N N . PRO C 1 112 ? 31.370 50.709 65.977 1.00 26.01 112 PRO C N 1
ATOM 5188 C CA . PRO C 1 112 ? 31.013 51.197 67.316 1.00 24.22 112 PRO C CA 1
ATOM 5189 C C . PRO C 1 112 ? 31.143 52.705 67.423 1.00 24.51 112 PRO C C 1
ATOM 5190 O O . PRO C 1 112 ? 31.492 53.366 66.462 1.00 28.53 112 PRO C O 1
ATOM 5194 N N . LEU C 1 113 ? 30.842 53.254 68.587 1.00 29.38 113 LEU C N 1
ATOM 5195 C CA . LEU C 1 113 ? 31.110 54.663 68.832 1.00 29.16 113 LEU C CA 1
ATOM 5196 C C . LEU C 1 113 ? 32.601 54.841 68.958 1.00 25.95 113 LEU C C 1
ATOM 5197 O O . LEU C 1 113 ? 33.320 53.884 69.202 1.00 25.43 113 LEU C O 1
ATOM 5202 N N . ALA C 1 114 ? 33.079 56.060 68.776 1.00 27.77 114 ALA C N 1
ATOM 5203 C CA . ALA C 1 114 ? 34.458 56.340 69.118 1.00 26.26 114 ALA C CA 1
ATOM 5204 C C . ALA C 1 114 ? 34.456 56.365 70.627 1.00 27.93 114 ALA C C 1
ATOM 5205 O O . ALA C 1 114 ? 33.412 56.576 71.234 1.00 28.16 114 ALA C O 1
ATOM 5207 N N . PRO C 1 115 ? 35.610 56.127 71.242 1.00 25.94 115 PRO C N 1
ATOM 5208 C CA . PRO C 1 115 ? 35.655 56.137 72.708 1.00 28.65 115 PRO C CA 1
ATOM 5209 C C . PRO C 1 115 ? 35.082 57.398 73.366 1.00 30.54 115 PRO C C 1
ATOM 5210 O O . PRO C 1 115 ? 34.269 57.247 74.283 1.00 32.41 115 PRO C O 1
ATOM 5214 N N . ASP C 1 116 ? 35.469 58.590 72.910 1.00 34.02 116 ASP C N 1
ATOM 5215 C CA . ASP C 1 116 ? 34.939 59.850 73.458 1.00 35.93 116 ASP C CA 1
ATOM 5216 C C . ASP C 1 116 ? 33.402 59.855 73.483 1.00 34.73 116 ASP C C 1
ATOM 5217 O O . ASP C 1 116 ? 32.797 60.311 74.457 1.00 32.22 116 ASP C O 1
ATOM 5222 N N . GLN C 1 117 ? 32.790 59.317 72.422 1.00 32.22 117 GLN C N 1
ATOM 5223 C CA . GLN C 1 117 ? 31.343 59.249 72.295 1.00 30.86 117 GLN C CA 1
ATOM 5224 C C . GLN C 1 117 ? 30.716 58.285 73.305 1.00 30.10 117 GLN C C 1
ATOM 5225 O O . GLN C 1 117 ? 29.736 58.617 73.961 1.00 30.06 117 GLN C O 1
ATOM 5231 N N . PHE C 1 118 ? 31.281 57.089 73.412 1.00 30.49 118 PHE C N 1
ATOM 5232 C CA . PHE C 1 118 ? 30.761 56.053 74.295 1.00 29.21 118 PHE C CA 1
ATOM 5233 C C . PHE C 1 118 ? 30.732 56.539 75.739 1.00 29.09 118 PHE C C 1
ATOM 5234 O O . PHE C 1 118 ? 29.770 56.322 76.480 1.00 25.22 118 PHE C O 1
ATOM 5242 N N . PHE C 1 119 ? 31.808 57.189 76.140 1.00 29.74 119 PHE C N 1
ATOM 5243 C CA . PHE C 1 119 ? 31.913 57.633 77.510 1.00 28.65 119 PHE C CA 1
ATOM 5244 C C . PHE C 1 119 ? 30.998 58.809 77.759 1.00 31.84 119 PHE C C 1
ATOM 5245 O O . PHE C 1 119 ? 30.599 59.072 78.893 1.00 35.08 119 PHE C O 1
ATOM 5253 N N . ARG C 1 120 ? 30.633 59.499 76.691 1.00 32.49 120 ARG C N 1
ATOM 5254 C CA . ARG C 1 120 ? 29.724 60.616 76.836 1.00 34.45 120 ARG C CA 1
ATOM 5255 C C . ARG C 1 120 ? 28.244 60.236 76.789 1.00 34.25 120 ARG C C 1
ATOM 5256 O O . ARG C 1 120 ? 27.385 61.043 77.156 1.00 37.99 120 ARG C O 1
ATOM 5264 N N . ASP C 1 121 ? 27.938 59.018 76.355 1.00 32.57 121 ASP C N 1
ATOM 5265 C CA . ASP C 1 121 ? 26.545 58.608 76.296 1.00 33.77 121 ASP C CA 1
ATOM 5266 C C . ASP C 1 121 ? 26.010 58.547 77.710 1.00 37.73 121 ASP C C 1
ATOM 5267 O O . ASP C 1 121 ? 26.612 57.911 78.584 1.00 34.89 121 ASP C O 1
ATOM 5272 N N . GLU C 1 122 ? 24.892 59.230 77.934 1.00 41.74 122 GLU C N 1
ATOM 5273 C CA . GLU C 1 122 ? 24.357 59.386 79.277 1.00 43.18 122 GLU C CA 1
ATOM 5274 C C . GLU C 1 122 ? 24.028 58.028 79.936 1.00 43.26 122 GLU C C 1
ATOM 5275 O O . GLU C 1 122 ? 24.146 57.882 81.158 1.00 48.64 122 GLU C O 1
ATOM 5281 N N . MET C 1 123 ? 23.677 57.037 79.116 1.00 38.55 123 MET C N 1
ATOM 5282 C CA . MET C 1 123 ? 23.365 55.681 79.576 1.00 36.43 123 MET C CA 1
ATOM 5283 C C . MET C 1 123 ? 24.567 54.716 79.627 1.00 33.88 123 MET C C 1
ATOM 5284 O O . MET C 1 123 ? 24.918 54.235 80.707 1.00 34.72 123 MET C O 1
ATOM 5289 N N . LEU C 1 124 ? 25.174 54.439 78.469 1.00 31.00 124 LEU C N 1
ATOM 5290 C CA . LEU C 1 124 ? 26.199 53.393 78.318 1.00 27.39 124 LEU C CA 1
ATOM 5291 C C . LEU C 1 124 ? 27.303 53.421 79.369 1.00 28.55 124 LEU C C 1
ATOM 5292 O O . LEU C 1 124 ? 27.666 52.385 79.930 1.00 26.80 124 LEU C O 1
ATOM 5297 N N . SER C 1 125 ? 27.832 54.606 79.638 1.00 29.04 125 SER C N 1
ATOM 5298 C CA . SER C 1 125 ? 28.914 54.747 80.599 1.00 29.25 125 SER C CA 1
ATOM 5299 C C . SER C 1 125 ? 28.481 54.296 81.991 1.00 32.41 125 SER C C 1
ATOM 5300 O O . SER C 1 125 ? 29.297 53.794 82.780 1.00 31.83 125 SER C O 1
ATOM 5303 N N . VAL C 1 126 ? 27.203 54.486 82.308 1.00 31.32 126 VAL C N 1
ATOM 5304 C CA . VAL C 1 126 ? 26.736 54.129 83.639 1.00 33.83 126 VAL C CA 1
ATOM 5305 C C . VAL C 1 126 ? 26.628 52.611 83.767 1.00 31.17 126 VAL C C 1
ATOM 5306 O O . VAL C 1 126 ? 27.190 52.018 84.697 1.00 30.07 126 VAL C O 1
ATOM 5310 N N . PHE C 1 127 ? 25.932 51.995 82.813 1.00 29.10 127 PHE C N 1
ATOM 5311 C CA . PHE C 1 127 ? 25.797 50.545 82.767 1.00 29.77 127 PHE C CA 1
ATOM 5312 C C . PHE C 1 127 ? 27.140 49.835 82.869 1.00 28.80 127 PHE C C 1
ATOM 5313 O O . PHE C 1 127 ? 27.295 48.877 83.622 1.00 30.88 127 PHE C O 1
ATOM 5321 N N . LEU C 1 128 ? 28.105 50.320 82.099 1.00 27.92 128 LEU C N 1
ATOM 5322 C CA . LEU C 1 128 ? 29.445 49.773 82.096 1.00 25.76 128 LEU C CA 1
ATOM 5323 C C . LEU C 1 128 ? 30.065 49.777 83.495 1.00 25.11 128 LEU C C 1
ATOM 5324 O O . LEU C 1 128 ? 30.513 48.741 83.977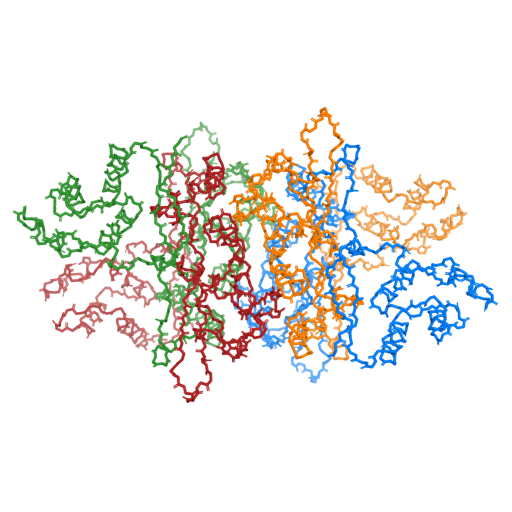 1.00 22.84 128 LEU C O 1
ATOM 5329 N N . ARG C 1 129 ? 30.060 50.929 84.155 1.00 27.09 129 ARG C N 1
ATOM 5330 C CA . ARG C 1 129 ? 30.618 51.045 85.507 1.00 27.83 129 ARG C CA 1
ATOM 5331 C C . ARG C 1 129 ? 29.971 50.052 86.483 1.00 31.11 129 ARG C C 1
ATOM 5332 O O . ARG C 1 129 ? 30.623 49.570 87.403 1.00 29.59 129 ARG C O 1
ATOM 5340 N N . ARG C 1 130 ? 28.691 49.745 86.282 1.00 31.25 130 ARG C N 1
ATOM 5341 C CA . ARG C 1 130 ? 28.029 48.772 87.134 1.00 32.87 130 ARG C CA 1
ATOM 5342 C C . ARG C 1 130 ? 28.545 47.377 86.816 1.00 30.44 130 ARG C C 1
ATOM 5343 O O . ARG C 1 130 ? 28.995 46.662 87.705 1.00 30.68 130 ARG C O 1
ATOM 5351 N N . GLN C 1 131 ? 28.528 47.009 85.543 1.00 31.17 131 GLN C N 1
ATOM 5352 C CA . GLN C 1 131 ? 28.944 45.671 85.136 1.00 28.91 131 GLN C CA 1
ATOM 5353 C C . GLN C 1 131 ? 30.423 45.432 85.386 1.00 24.49 131 GLN C C 1
ATOM 5354 O O . GLN C 1 131 ? 30.844 44.324 85.685 1.00 22.26 131 GLN C O 1
ATOM 5360 N N . VAL C 1 132 ? 31.206 46.482 85.200 1.00 26.82 132 VAL C N 1
ATOM 5361 C CA . VAL C 1 132 ? 32.659 46.431 85.306 1.00 23.18 132 VAL C CA 1
ATOM 5362 C C . VAL C 1 132 ? 33.253 46.635 86.696 1.00 24.32 132 VAL C C 1
ATOM 5363 O O . VAL C 1 132 ? 34.245 45.982 87.068 1.00 27.78 132 VAL C O 1
ATOM 5367 N N . GLY C 1 133 ? 32.659 47.552 87.456 1.00 22.94 133 GLY C N 1
ATOM 5368 C CA . GLY C 1 133 ? 33.189 47.921 88.755 1.00 24.21 133 GLY C CA 1
ATOM 5369 C C . GLY C 1 133 ? 34.008 49.193 88.650 1.00 29.46 133 GLY C C 1
ATOM 5370 O O . GLY C 1 133 ? 34.626 49.425 87.632 1.00 30.66 133 GLY C O 1
ATOM 5371 N N . ARG C 1 134 ? 34.036 50.016 89.695 1.00 37.71 134 ARG C N 1
ATOM 5372 C CA . ARG C 1 134 ? 34.647 51.341 89.577 1.00 34.79 134 ARG C CA 1
ATOM 5373 C C . ARG C 1 134 ? 36.117 51.309 89.156 1.00 29.87 134 ARG C C 1
ATOM 5374 O O . ARG C 1 134 ? 36.559 52.143 88.367 1.00 25.52 134 ARG C O 1
ATOM 5382 N N . HIS C 1 135 ? 36.869 50.346 89.677 1.00 32.47 135 HIS C N 1
ATOM 5383 C CA . HIS C 1 135 ? 38.309 50.304 89.427 1.00 30.22 135 HIS C CA 1
ATOM 5384 C C . HIS C 1 135 ? 38.576 50.044 87.946 1.00 30.55 135 HIS C C 1
ATOM 5385 O O . HIS C 1 135 ? 39.333 50.769 87.296 1.00 30.99 135 HIS C O 1
ATOM 5392 N N . LEU C 1 136 ? 37.932 49.026 87.402 1.00 25.46 136 LEU C N 1
ATOM 5393 C CA . LEU C 1 136 ? 38.195 48.666 86.030 1.00 23.74 136 LEU C CA 1
ATOM 5394 C C . LEU C 1 136 ? 37.643 49.711 85.064 1.00 24.73 136 LEU C C 1
ATOM 5395 O O . LEU C 1 136 ? 38.135 49.861 83.938 1.00 26.81 136 LEU C O 1
ATOM 5400 N N . PHE C 1 137 ? 36.641 50.451 85.505 1.00 23.34 137 PHE C N 1
ATOM 5401 C CA . PHE C 1 137 ? 36.069 51.481 84.664 1.00 24.07 137 PHE C CA 1
ATOM 5402 C C . PHE C 1 137 ? 37.084 52.607 84.448 1.00 23.76 137 PHE C C 1
ATOM 5403 O O . PHE C 1 137 ? 37.342 53.003 83.326 1.00 23.44 137 PHE C O 1
ATOM 5411 N N . ILE C 1 138 ? 37.659 53.108 85.529 1.00 22.67 138 ILE C N 1
ATOM 5412 C CA . ILE C 1 138 ? 38.716 54.096 85.435 1.00 23.97 138 ILE C CA 1
ATOM 5413 C C . ILE C 1 138 ? 39.870 53.626 84.531 1.00 28.30 138 ILE C C 1
ATOM 5414 O O . ILE C 1 138 ? 40.442 54.409 83.762 1.00 29.16 138 ILE C O 1
ATOM 5419 N N . GLN C 1 139 ? 40.201 52.346 84.610 1.00 24.28 139 GLN C N 1
ATOM 5420 C CA . GLN C 1 139 ? 41.246 51.818 83.770 1.00 25.57 139 GLN C CA 1
ATOM 5421 C C . GLN C 1 139 ? 40.831 51.836 82.302 1.00 26.27 139 GLN C C 1
ATOM 5422 O O . GLN C 1 139 ? 41.633 52.130 81.425 1.00 26.11 139 GLN C O 1
ATOM 5428 N N . LEU C 1 140 ? 39.571 51.522 82.039 1.00 25.91 140 LEU C N 1
ATOM 5429 C CA . LEU C 1 140 ? 39.060 51.552 80.684 1.00 24.65 140 LEU C CA 1
ATOM 5430 C C . LEU C 1 140 ? 39.011 52.967 80.175 1.00 28.33 140 LEU C C 1
ATOM 5431 O O . LEU C 1 140 ? 39.142 53.206 78.995 1.00 37.23 140 LEU C O 1
ATOM 5436 N N . SER C 1 141 ? 38.808 53.921 81.059 1.00 27.99 141 SER C N 1
ATOM 5437 C CA . SER C 1 141 ? 38.703 55.286 80.606 1.00 30.67 141 SER C CA 1
ATOM 5438 C C . SER C 1 141 ? 40.086 55.789 80.283 1.00 34.61 141 SER C C 1
ATOM 5439 O O . SER C 1 141 ? 40.311 56.337 79.212 1.00 39.24 141 SER C O 1
ATOM 5442 N N . ASN C 1 142 ? 41.019 55.581 81.202 1.00 34.17 142 ASN C N 1
ATOM 5443 C CA . ASN C 1 142 ? 42.392 56.036 80.996 1.00 38.99 142 ASN C CA 1
ATOM 5444 C C . ASN C 1 142 ? 43.054 55.430 79.762 1.00 42.12 142 ASN C C 1
ATOM 5445 O O . ASN C 1 142 ? 43.938 56.038 79.158 1.00 46.37 142 ASN C O 1
ATOM 5450 N N . PHE C 1 143 ? 42.621 54.230 79.404 1.00 37.56 143 PHE C N 1
ATOM 5451 C CA . PHE C 1 143 ? 43.195 53.500 78.293 1.00 36.05 143 PHE C CA 1
ATOM 5452 C C . PHE C 1 143 ? 42.853 54.205 76.995 1.00 39.19 143 PHE C C 1
ATOM 5453 O O . PHE C 1 143 ? 43.688 54.344 76.096 1.00 43.23 143 PHE C O 1
ATOM 5461 N N . PHE C 1 144 ? 41.609 54.650 76.911 1.00 37.75 144 PHE C N 1
ATOM 5462 C CA . PHE C 1 144 ? 41.101 55.336 75.730 1.00 39.32 144 PHE C CA 1
ATOM 5463 C C . PHE C 1 144 ? 41.302 56.836 75.818 1.00 42.30 144 PHE C C 1
ATOM 5464 O O . PHE C 1 144 ? 40.700 57.600 75.067 1.00 41.86 144 PHE C O 1
ATOM 5472 N N . ALA C 1 145 ? 42.091 57.248 76.802 1.00 42.33 145 ALA C N 1
ATOM 5473 C CA . ALA C 1 145 ? 42.409 58.652 76.982 1.00 45.94 145 ALA C CA 1
ATOM 5474 C C . ALA C 1 145 ? 43.852 58.973 76.591 1.00 49.55 145 ALA C C 1
ATOM 5475 O O . ALA C 1 145 ? 44.742 58.117 76.656 1.00 51.31 145 ALA C O 1
ATOM 5477 N N . ARG C 1 146 ? 44.055 60.211 76.152 1.00 51.73 146 ARG C N 1
ATOM 5478 C CA . ARG C 1 146 ? 45.381 60.776 75.918 1.00 55.90 146 ARG C CA 1
ATOM 5479 C C . ARG C 1 146 ? 45.461 62.091 76.700 1.00 57.89 146 ARG C C 1
ATOM 5480 O O . ARG C 1 146 ? 44.424 62.635 77.103 1.00 56.57 146 ARG C O 1
ATOM 5488 N N . PRO C 1 147 ? 46.685 62.603 76.933 1.00 57.40 147 PRO C N 1
ATOM 5489 C CA . PRO C 1 147 ? 46.802 63.907 77.599 1.00 56.41 147 PRO C CA 1
ATOM 5490 C C . PRO C 1 147 ? 46.176 65.039 76.781 1.00 60.21 147 PRO C C 1
ATOM 5491 O O . PRO C 1 147 ? 46.278 65.048 75.545 1.00 53.55 147 PRO C O 1
ATOM 5495 N N . SER C 1 148 ? 45.540 65.978 77.473 1.00 64.67 148 SER C N 1
ATOM 5496 C CA . SER C 1 148 ? 44.967 67.152 76.832 1.00 65.62 148 SER C CA 1
ATOM 5497 C C . SER C 1 148 ? 46.056 68.194 76.625 1.00 68.22 148 SER C C 1
ATOM 5498 O O . SER C 1 148 ? 47.052 68.217 77.349 1.00 68.72 148 SER C O 1
ATOM 5501 N N . ILE C 1 149 ? 45.867 69.054 75.631 1.00 67.96 149 ILE C N 1
ATOM 5502 C CA . ILE C 1 149 ? 46.865 70.072 75.301 1.00 67.60 149 ILE C CA 1
ATOM 5503 C C . ILE C 1 149 ? 46.650 71.348 76.123 1.00 70.24 149 ILE C C 1
ATOM 5504 O O . ILE C 1 149 ? 45.524 71.848 76.223 1.00 69.82 149 ILE C O 1
ATOM 5509 N N . ASP C 1 150 ? 47.733 71.900 76.669 1.00 71.86 150 ASP C N 1
ATOM 5510 C CA . ASP C 1 150 ? 47.624 73.067 77.533 1.00 74.09 150 ASP C CA 1
ATOM 5511 C C . ASP C 1 150 ? 47.707 74.306 76.648 1.00 78.07 150 ASP C C 1
ATOM 5512 O O . ASP C 1 150 ? 48.780 74.657 76.141 1.00 75.38 150 ASP C O 1
ATOM 5517 N N . GLU C 1 151 ? 46.566 74.977 76.497 1.00 81.43 151 GLU C N 1
ATOM 5518 C CA . GLU C 1 151 ? 46.436 76.118 75.594 1.00 82.12 151 GLU C CA 1
ATOM 5519 C C . GLU C 1 151 ? 47.026 77.377 76.235 1.00 83.31 151 GLU C C 1
ATOM 5520 O O . GLU C 1 151 ? 47.240 78.394 75.565 1.00 83.24 151 GLU C O 1
ATOM 5526 N N . THR C 1 152 ? 47.293 77.289 77.537 1.00 82.44 152 THR C N 1
ATOM 5527 C CA . THR C 1 152 ? 47.868 78.396 78.293 1.00 81.52 152 THR C CA 1
ATOM 5528 C C . THR C 1 152 ? 49.347 78.587 77.969 1.00 80.15 152 THR C C 1
ATOM 5529 O O . THR C 1 152 ? 49.839 79.715 77.923 1.00 80.57 152 THR C O 1
ATOM 5533 N N . LYS C 1 153 ? 50.054 77.483 77.749 1.00 77.72 153 LYS C N 1
ATOM 5534 C CA . LYS C 1 153 ? 51.481 77.553 77.456 1.00 80.02 153 LYS C CA 1
ATOM 5535 C C . LYS C 1 153 ? 51.812 77.518 75.954 1.00 76.95 153 LYS C C 1
ATOM 5536 O O . LYS C 1 153 ? 52.974 77.695 75.568 1.00 72.81 153 LYS C O 1
ATOM 5542 N N . PHE C 1 154 ? 50.805 77.319 75.107 1.00 75.03 154 PHE C N 1
ATOM 5543 C CA . PHE C 1 154 ? 51.079 76.993 73.702 1.00 72.99 154 PHE C CA 1
ATOM 5544 C C . PHE C 1 154 ? 50.356 77.869 72.660 1.00 71.35 154 PHE C C 1
ATOM 5545 O O . PHE C 1 154 ? 49.122 77.871 72.595 1.00 72.09 154 PHE C O 1
ATOM 5553 N N . THR C 1 155 ? 51.137 78.606 71.860 1.00 69.08 155 THR C N 1
ATOM 5554 C CA . THR C 1 155 ? 50.639 79.359 70.694 1.00 70.69 155 THR C CA 1
ATOM 5555 C C . THR C 1 155 ? 50.403 78.388 69.540 1.00 62.92 155 THR C C 1
ATOM 5556 O O . THR C 1 155 ? 51.019 77.329 69.496 1.00 59.39 155 THR C O 1
ATOM 5560 N N . GLN C 1 156 ? 49.539 78.735 68.594 1.00 63.92 156 GLN C N 1
ATOM 5561 C CA . GLN C 1 156 ? 49.446 77.927 67.380 1.00 60.28 156 GLN C CA 1
ATOM 5562 C C . GLN C 1 156 ? 50.028 78.669 66.182 1.00 59.21 156 GLN C C 1
ATOM 5563 O O . GLN C 1 156 ? 49.444 79.634 65.693 1.00 63.85 156 GLN C O 1
ATOM 5569 N N . VAL C 1 157 ? 51.183 78.199 65.722 1.00 55.94 157 VAL C N 1
ATOM 5570 C CA . VAL C 1 157 ? 51.908 78.802 64.610 1.00 56.31 157 VAL C CA 1
ATOM 5571 C C . VAL C 1 157 ? 51.612 78.108 63.260 1.00 57.99 157 VAL C C 1
ATOM 5572 O O . VAL C 1 157 ? 52.251 78.397 62.239 1.00 59.91 157 VAL C O 1
ATOM 5576 N N . THR C 1 158 ? 50.652 77.184 63.269 1.00 52.88 158 THR C N 1
ATOM 5577 C CA . THR C 1 158 ? 50.278 76.423 62.069 1.00 51.09 158 THR C CA 1
ATOM 5578 C C . THR C 1 158 ? 49.962 77.289 60.836 1.00 55.67 158 THR C C 1
ATOM 5579 O O . THR C 1 158 ? 49.193 78.250 60.923 1.00 61.24 158 THR C O 1
ATOM 5583 N N . ARG C 1 159 ? 50.537 76.929 59.687 1.00 55.38 159 ARG C N 1
ATOM 5584 C CA . ARG C 1 159 ? 50.228 77.601 58.415 1.00 56.05 159 ARG C CA 1
ATOM 5585 C C . ARG C 1 159 ? 48.888 77.150 57.820 1.00 54.27 159 ARG C C 1
ATOM 5586 O O . ARG C 1 159 ? 48.422 76.030 58.070 1.00 46.84 159 ARG C O 1
ATOM 5594 N N . SER C 1 160 ? 48.283 78.022 57.014 1.00 56.26 160 SER C N 1
ATOM 5595 C CA . SER C 1 160 ? 46.996 77.716 56.396 1.00 54.21 160 SER C CA 1
ATOM 5596 C C . SER C 1 160 ? 47.191 77.091 55.030 1.00 52.89 160 SER C C 1
ATOM 5597 O O . SER C 1 160 ? 48.307 76.990 54.539 1.00 54.14 160 SER C O 1
ATOM 5600 N N . PHE C 1 161 ? 46.095 76.706 54.394 1.00 51.43 161 PHE C N 1
ATOM 5601 C CA . PHE C 1 161 ? 46.182 76.088 53.085 1.00 53.25 161 PHE C CA 1
ATOM 5602 C C . PHE C 1 161 ? 46.602 77.126 52.045 1.00 57.05 161 PHE C C 1
ATOM 5603 O O . PHE C 1 161 ? 47.461 76.881 51.185 1.00 51.63 161 PHE C O 1
ATOM 5611 N N . SER C 1 162 ? 45.965 78.288 52.140 1.00 58.41 162 SER C N 1
ATOM 5612 C CA . SER C 1 162 ? 46.257 79.416 51.278 1.00 59.40 162 SER C CA 1
ATOM 5613 C C . SER C 1 162 ? 47.687 79.936 51.481 1.00 61.12 162 SER C C 1
ATOM 5614 O O . SER C 1 162 ? 48.246 80.569 50.584 1.00 62.05 162 SER C O 1
ATOM 5617 N N . ASP C 1 163 ? 48.266 79.636 52.639 1.00 58.18 163 ASP C N 1
ATOM 5618 C CA . ASP C 1 163 ? 49.636 80.032 52.941 1.00 57.67 163 ASP C CA 1
ATOM 5619 C C . ASP C 1 163 ? 50.645 79.252 52.100 1.00 58.85 163 ASP C C 1
ATOM 5620 O O . ASP C 1 163 ? 51.576 79.833 51.544 1.00 61.48 163 ASP C O 1
ATOM 5625 N N . VAL C 1 164 ? 50.459 77.938 52.011 1.00 57.52 164 VAL C N 1
ATOM 5626 C CA . VAL C 1 164 ? 51.378 77.096 51.247 1.00 54.91 164 VAL C CA 1
ATOM 5627 C C . VAL C 1 164 ? 50.931 76.715 49.837 1.00 53.22 164 VAL C C 1
ATOM 5628 O O . VAL C 1 164 ? 51.709 76.143 49.087 1.00 55.07 164 VAL C O 1
ATOM 5632 N N . PHE C 1 165 ? 49.705 77.042 49.452 1.00 53.76 165 PHE C N 1
ATOM 5633 C CA . PHE C 1 165 ? 49.242 76.648 48.117 1.00 55.69 165 PHE C CA 1
ATOM 5634 C C . PHE C 1 165 ? 48.582 77.778 47.348 1.00 57.03 165 PHE C C 1
ATOM 5635 O O . PHE C 1 165 ? 48.089 78.746 47.943 1.00 58.98 165 PHE C O 1
ATOM 5643 N N . SER C 1 166 ? 48.553 77.642 46.025 1.00 53.85 166 SER C N 1
ATOM 5644 C CA . SER C 1 166 ? 47.880 78.626 45.182 1.00 56.53 166 SER C CA 1
ATOM 5645 C C . SER C 1 166 ? 47.140 77.940 44.043 1.00 59.22 166 SER C C 1
ATOM 5646 O O . SER C 1 166 ? 47.502 76.832 43.641 1.00 58.19 166 SER C O 1
ATOM 5649 N N . ALA C 1 167 ? 46.089 78.592 43.545 1.00 61.95 167 ALA C N 1
ATOM 5650 C CA . ALA C 1 167 ? 45.270 78.040 42.464 1.00 59.21 167 ALA C CA 1
ATOM 5651 C C . ALA C 1 167 ? 45.619 78.687 41.125 1.00 59.05 167 ALA C C 1
ATOM 5652 O O . ALA C 1 167 ? 45.575 79.912 40.980 1.00 60.81 167 ALA C O 1
ATOM 5654 N N . VAL C 1 168 ? 45.943 77.851 40.147 1.00 56.33 168 VAL C N 1
ATOM 5655 C CA . VAL C 1 168 ? 46.476 78.312 38.875 1.00 57.92 168 VAL C CA 1
ATOM 5656 C C . VAL C 1 168 ? 45.757 77.589 37.753 1.00 61.34 168 VAL C C 1
ATOM 5657 O O . VAL C 1 168 ? 45.461 76.404 37.876 1.00 62.83 168 VAL C O 1
ATOM 5661 N N . PRO C 1 169 ? 45.464 78.296 36.650 1.00 65.41 169 PRO C N 1
ATOM 5662 C CA . PRO C 1 169 ? 44.796 77.628 35.525 1.00 62.24 169 PRO C CA 1
ATOM 5663 C C . PRO C 1 169 ? 45.713 76.737 34.663 1.00 60.24 169 PRO C C 1
ATOM 5664 O O . PRO C 1 169 ? 46.935 76.918 34.628 1.00 55.00 169 PRO C O 1
ATOM 5668 N N . ALA C 1 170 ? 45.090 75.783 33.974 1.00 60.03 170 ALA C N 1
ATOM 5669 C CA . ALA C 1 170 ? 45.755 74.870 33.049 1.00 63.60 170 ALA C CA 1
ATOM 5670 C C . ALA C 1 170 ? 44.833 74.787 31.837 1.00 73.26 170 ALA C C 1
ATOM 5671 O O . ALA C 1 170 ? 43.887 75.563 31.763 1.00 80.37 170 ALA C O 1
ATOM 5673 N N . GLU C 1 171 ? 45.096 73.892 30.881 1.00 74.63 171 GLU C N 1
ATOM 5674 C CA . GLU C 1 171 ? 44.201 73.741 29.715 1.00 77.47 171 GLU C CA 1
ATOM 5675 C C . GLU C 1 171 ? 43.814 72.284 29.435 1.00 74.09 171 GLU C C 1
ATOM 5676 O O . GLU C 1 171 ? 44.421 71.363 29.991 1.00 70.26 171 GLU C O 1
ATOM 5682 N N . GLN C 1 172 ? 42.806 72.081 28.583 1.00 72.16 172 GLN C N 1
ATOM 5683 C CA . GLN C 1 172 ? 42.394 70.730 28.190 1.00 67.92 172 GLN C CA 1
ATOM 5684 C C . GLN C 1 172 ? 42.951 70.344 26.818 1.00 65.23 172 GLN C C 1
ATOM 5685 O O . GLN C 1 172 ? 43.173 69.164 26.521 1.00 56.80 172 GLN C O 1
ATOM 5691 N N . ASP C 1 190 ? 40.534 64.802 76.552 1.00 56.70 190 ASP C N 1
ATOM 5692 C CA . ASP C 1 190 ? 41.335 63.627 76.909 1.00 54.48 190 ASP C CA 1
ATOM 5693 C C . ASP C 1 190 ? 40.974 62.335 76.122 1.00 48.25 190 ASP C C 1
ATOM 5694 O O . ASP C 1 190 ? 41.863 61.590 75.717 1.00 46.70 190 ASP C O 1
ATOM 5699 N N . HIS C 1 191 ? 39.687 62.068 75.893 1.00 47.01 191 HIS C N 1
ATOM 5700 C CA . HIS C 1 191 ? 39.286 60.804 75.241 1.00 48.97 191 HIS C CA 1
ATOM 5701 C C . HIS C 1 191 ? 39.544 60.744 73.734 1.00 51.50 191 HIS C C 1
ATOM 5702 O O . HIS C 1 191 ? 39.281 61.709 73.003 1.00 55.56 191 HIS C O 1
ATOM 5709 N N . ILE C 1 192 ? 40.030 59.591 73.278 1.00 48.48 192 ILE C N 1
ATOM 5710 C CA . ILE C 1 192 ? 40.322 59.387 71.865 1.00 51.52 192 ILE C CA 1
ATOM 5711 C C . ILE C 1 192 ? 39.069 59.689 71.047 1.00 47.68 192 ILE C C 1
ATOM 5712 O O . ILE C 1 192 ? 38.007 59.115 71.285 1.00 42.72 192 ILE C O 1
ATOM 5717 N N . ARG C 1 193 ? 39.199 60.605 70.092 1.00 52.23 193 ARG C N 1
ATOM 5718 C CA . ARG C 1 193 ? 38.060 61.051 69.296 1.00 56.72 193 ARG C CA 1
ATOM 5719 C C . ARG C 1 193 ? 38.420 61.105 67.819 1.00 64.10 193 ARG C C 1
ATOM 5720 O O . ARG C 1 193 ? 39.595 61.067 67.459 1.00 65.51 193 ARG C O 1
ATOM 5728 N N . ARG C 1 194 ? 37.414 61.245 66.963 1.00 66.73 194 ARG C N 1
ATOM 5729 C CA . ARG C 1 194 ? 37.652 61.341 65.525 1.00 74.19 194 ARG C CA 1
ATOM 5730 C C . ARG C 1 194 ? 37.533 62.774 65.000 1.00 80.52 194 ARG C C 1
ATOM 5731 O O . ARG C 1 194 ? 36.431 63.306 64.871 1.00 82.05 194 ARG C O 1
ATOM 5739 N N . ASP C 1 195 ? 38.673 63.390 64.694 1.00 88.25 195 ASP C N 1
ATOM 5740 C CA . ASP C 1 195 ? 38.693 64.725 64.103 1.00 95.18 195 ASP C CA 1
ATOM 5741 C C . ASP C 1 195 ? 38.250 64.693 62.646 1.00 96.83 195 ASP C C 1
ATOM 5742 O O . ASP C 1 195 ? 38.829 63.970 61.824 1.00 89.25 195 ASP C O 1
ATOM 5747 N N . GLU C 1 196 ? 37.236 65.489 62.318 1.00 100.78 196 GLU C N 1
ATOM 5748 C CA . GLU C 1 196 ? 37.040 65.841 60.927 1.00 95.77 196 GLU C CA 1
ATOM 5749 C C . GLU C 1 196 ? 38.117 66.909 60.773 1.00 96.58 196 GLU C C 1
ATOM 5750 O O . GLU C 1 196 ? 38.024 67.984 61.382 1.00 95.06 196 GLU C O 1
ATOM 5756 N N . ALA C 1 197 ? 39.131 66.628 59.953 1.00 92.65 197 ALA C N 1
ATOM 5757 C CA . ALA C 1 197 ? 40.282 67.528 59.855 1.00 81.93 197 ALA C CA 1
ATOM 5758 C C . ALA C 1 197 ? 40.081 68.526 58.718 1.00 77.84 197 ALA C C 1
ATOM 5759 O O . ALA C 1 197 ? 40.124 68.180 57.532 1.00 74.08 197 ALA C O 1
ATOM 5761 N N . SER C 1 198 ? 39.867 69.777 59.101 1.00 77.22 198 SER C N 1
ATOM 5762 C CA . SER C 1 198 ? 39.563 70.819 58.148 1.00 76.38 198 SER C CA 1
ATOM 5763 C C . SER C 1 198 ? 40.805 71.648 57.873 1.00 66.25 198 SER C C 1
ATOM 5764 O O . SER C 1 198 ? 41.394 72.229 58.790 1.00 64.49 198 SER C O 1
ATOM 5767 N N . TYR C 1 199 ? 41.217 71.684 56.611 1.00 60.29 199 TYR C N 1
ATOM 5768 C CA . TYR C 1 199 ? 42.166 72.702 56.191 1.00 54.74 199 TYR C CA 1
ATOM 5769 C C . TYR C 1 199 ? 41.430 74.035 56.273 1.00 58.85 199 TYR C C 1
ATOM 5770 O O . TYR C 1 199 ? 40.195 74.082 56.198 1.00 59.70 199 TYR C O 1
ATOM 5779 N N . VAL C 1 200 ? 42.169 75.119 56.456 1.00 55.97 200 VAL C N 1
ATOM 5780 C CA . VAL C 1 200 ? 41.524 76.421 56.501 1.00 57.73 200 VAL C CA 1
ATOM 5781 C C . VAL C 1 200 ? 42.087 77.365 55.447 1.00 63.11 200 VAL C C 1
ATOM 5782 O O . VAL C 1 200 ? 43.246 77.238 55.028 1.00 59.82 200 VAL C O 1
ATOM 5786 N N . LEU C 1 201 ? 41.241 78.297 55.015 1.00 64.02 201 LEU C N 1
ATOM 5787 C CA . LEU C 1 201 ? 41.632 79.329 54.072 1.00 63.29 201 LEU C CA 1
ATOM 5788 C C . LEU C 1 201 ? 41.562 80.676 54.773 1.00 66.88 201 LEU C C 1
ATOM 5789 O O . LEU C 1 201 ? 40.506 81.061 55.279 1.00 70.47 201 LEU C O 1
ATOM 5794 N N . ASP C 1 202 ? 42.696 81.371 54.811 1.00 68.77 202 ASP C N 1
ATOM 5795 C CA . ASP C 1 202 ? 42.780 82.715 55.370 1.00 74.65 202 ASP C CA 1
ATOM 5796 C C . ASP C 1 202 ? 41.702 83.577 54.712 1.00 79.03 202 ASP C C 1
ATOM 5797 O O . ASP C 1 202 ? 41.493 83.494 53.501 1.00 80.13 202 ASP C O 1
ATOM 5802 N N . ASP C 1 203 ? 40.999 84.377 55.513 1.00 80.97 203 ASP C N 1
ATOM 5803 C CA . ASP C 1 203 ? 39.887 85.185 55.008 1.00 81.12 203 ASP C CA 1
ATOM 5804 C C . ASP C 1 203 ? 40.346 86.319 54.086 1.00 82.76 203 ASP C C 1
ATOM 5805 O O . ASP C 1 203 ? 39.538 86.922 53.376 1.00 80.88 203 ASP C O 1
ATOM 5810 N N . GLY C 1 204 ? 41.651 86.585 54.093 1.00 83.28 204 GLY C N 1
ATOM 5811 C CA . GLY C 1 204 ? 42.250 87.572 53.215 1.00 82.18 204 GLY C CA 1
ATOM 5812 C C . GLY C 1 204 ? 42.478 87.007 51.825 1.00 84.50 204 GLY C C 1
ATOM 5813 O O . GLY C 1 204 ? 43.241 87.559 51.031 1.00 88.47 204 GLY C O 1
ATOM 5814 N N . VAL C 1 205 ? 41.834 85.880 51.546 1.00 83.56 205 VAL C N 1
ATOM 5815 C CA . VAL C 1 205 ? 41.883 85.274 50.225 1.00 80.88 205 VAL C CA 1
ATOM 5816 C C . VAL C 1 205 ? 40.630 85.709 49.485 1.00 81.38 205 VAL C C 1
ATOM 5817 O O . VAL C 1 205 ? 40.360 85.271 48.367 1.00 75.15 205 VAL C O 1
ATOM 5821 N N . PHE C 1 206 ? 39.869 86.581 50.136 1.00 83.63 206 PHE C N 1
ATOM 5822 C CA . PHE C 1 206 ? 38.630 87.087 49.593 1.00 87.63 206 PHE C CA 1
ATOM 5823 C C . PHE C 1 206 ? 38.328 88.417 50.269 1.00 93.11 206 PHE C C 1
ATOM 5824 O O . PHE C 1 206 ? 38.654 88.595 51.444 1.00 92.83 206 PHE C O 1
ATOM 5832 N N . ASP C 1 207 ? 37.700 89.346 49.548 1.00 95.85 207 ASP C N 1
ATOM 5833 C CA . ASP C 1 207 ? 37.356 90.635 50.147 1.00 95.99 207 ASP C CA 1
ATOM 5834 C C . ASP C 1 207 ? 35.884 90.596 50.520 1.00 93.45 207 ASP C C 1
ATOM 5835 O O . ASP C 1 207 ? 35.009 90.701 49.661 1.00 94.26 207 ASP C O 1
ATOM 5840 N N . PHE C 1 208 ? 35.624 90.449 51.815 1.00 93.00 208 PHE C N 1
ATOM 5841 C CA . PHE C 1 208 ? 34.267 90.293 52.318 1.00 95.83 208 PHE C CA 1
ATOM 5842 C C . PHE C 1 208 ? 33.546 91.622 52.516 1.00 100.89 208 PHE C C 1
ATOM 5843 O O . PHE C 1 208 ? 32.334 91.714 52.315 1.00 102.85 208 PHE C O 1
ATOM 5851 N N . GLU C 1 209 ? 34.300 92.634 52.942 1.00 102.23 209 GLU C N 1
ATOM 5852 C CA . GLU C 1 209 ? 33.783 93.993 53.095 1.00 105.75 209 GLU C CA 1
ATOM 5853 C C . GLU C 1 209 ? 33.053 94.447 51.836 1.00 107.34 209 GLU C C 1
ATOM 5854 O O . GLU C 1 209 ? 31.848 94.703 51.869 1.00 110.38 209 GLU C O 1
ATOM 5860 N N . LEU C 1 210 ? 33.800 94.544 50.737 1.00 103.07 210 LEU C N 1
ATOM 5861 C CA . LEU C 1 210 ? 33.257 94.923 49.433 1.00 102.30 210 LEU C CA 1
ATOM 5862 C C . LEU C 1 210 ? 32.039 94.090 49.044 1.00 104.56 210 LEU C C 1
ATOM 5863 O O . LEU C 1 210 ? 31.050 94.621 48.536 1.00 108.81 210 LEU C O 1
ATOM 5868 N N . PHE C 1 211 ? 32.110 92.789 49.292 1.00 101.48 211 PHE C N 1
ATOM 5869 C CA . PHE C 1 211 ? 31.000 91.905 48.973 1.00 102.43 211 PHE C CA 1
ATOM 5870 C C . PHE C 1 211 ? 29.734 92.296 49.732 1.00 106.97 211 PHE C C 1
ATOM 5871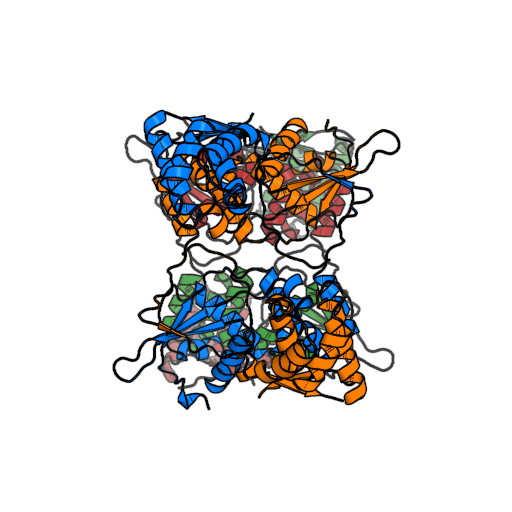 O O . PHE C 1 211 ? 28.646 92.300 49.161 1.00 109.66 211 PHE C O 1
ATOM 5879 N N . PHE C 1 212 ? 29.882 92.614 51.017 1.00 107.96 212 PHE C N 1
ATOM 5880 C CA . PHE C 1 212 ? 28.741 92.929 51.882 1.00 111.05 212 PHE C CA 1
ATOM 5881 C C . PHE C 1 212 ? 28.200 94.360 51.749 1.00 114.81 212 PHE C C 1
ATOM 5882 O O . PHE C 1 212 ? 26.987 94.581 51.843 1.00 115.05 212 PHE C O 1
ATOM 5890 N N . ALA C 1 213 ? 29.100 95.323 51.555 1.00 114.67 213 ALA C N 1
ATOM 5891 C CA . ALA C 1 213 ? 28.723 96.734 51.432 1.00 115.26 213 ALA C CA 1
ATOM 5892 C C . ALA C 1 213 ? 28.151 97.081 50.050 1.00 119.79 213 ALA C C 1
ATOM 5893 O O . ALA C 1 213 ? 27.696 98.205 49.819 1.00 120.63 213 ALA C O 1
ATOM 5895 N N . GLY C 1 214 ? 28.203 96.121 49.131 1.00 115.76 214 GLY C N 1
ATOM 5896 C CA . GLY C 1 214 ? 27.512 96.239 47.859 1.00 114.74 214 GLY C CA 1
ATOM 5897 C C . GLY C 1 214 ? 26.290 95.335 47.795 1.00 115.11 214 GLY C C 1
ATOM 5898 O O . GLY C 1 214 ? 25.567 95.326 46.797 1.00 114.61 214 GLY C O 1
ATOM 5899 N N . LEU C 1 215 ? 26.052 94.588 48.874 1.00 116.64 215 LEU C N 1
ATOM 5900 C CA . LEU C 1 215 ? 25.043 93.520 48.895 1.00 116.99 215 LEU C CA 1
ATOM 5901 C C . LEU C 1 215 ? 23.673 93.906 49.459 1.00 121.92 215 LEU C C 1
ATOM 5902 O O . LEU C 1 215 ? 22.670 93.850 48.739 1.00 120.10 215 LEU C O 1
ATOM 5907 N N . SER C 1 216 ? 23.641 94.306 50.734 1.00 122.39 216 SER C N 1
ATOM 5908 C CA . SER C 1 216 ? 22.414 94.338 51.550 1.00 121.87 216 SER C CA 1
ATOM 5909 C C . SER C 1 216 ? 21.248 95.093 50.909 1.00 123.31 216 SER C C 1
ATOM 5910 O O . SER C 1 216 ? 20.094 94.946 51.326 1.00 119.03 216 SER C O 1
ATOM 5913 N N . LYS C 1 217 ? 21.570 95.889 49.892 1.00 123.71 217 LYS C N 1
ATOM 5914 C CA . LYS C 1 217 ? 20.604 96.692 49.146 1.00 122.21 217 LYS C CA 1
ATOM 5915 C C . LYS C 1 217 ? 19.441 95.894 48.513 1.00 125.13 217 LYS C C 1
ATOM 5916 O O . LYS C 1 217 ? 18.418 96.480 48.145 1.00 124.54 217 LYS C O 1
ATOM 5922 N N . GLN C 1 218 ? 19.599 94.575 48.382 1.00 123.38 218 GLN C N 1
ATOM 5923 C CA . GLN C 1 218 ? 18.524 93.701 47.889 1.00 120.31 218 GLN C CA 1
ATOM 5924 C C . GLN C 1 218 ? 17.699 93.101 49.038 1.00 120.41 218 GLN C C 1
ATOM 5925 O O . GLN C 1 218 ? 16.835 92.253 48.812 1.00 118.89 218 GLN C O 1
ATOM 5931 N N . LEU C 1 219 ? 17.979 93.546 50.263 1.00 120.81 219 LEU C N 1
ATOM 5932 C CA . LEU C 1 219 ? 17.396 92.962 51.477 1.00 118.51 219 LEU C CA 1
ATOM 5933 C C . LEU C 1 219 ? 17.821 91.505 51.633 1.00 118.96 219 LEU C C 1
ATOM 5934 O O . LEU C 1 219 ? 17.016 90.642 51.993 1.00 118.19 219 LEU C O 1
ATOM 5939 N N . VAL C 1 220 ? 19.089 91.243 51.329 1.00 121.67 220 VAL C N 1
ATOM 5940 C CA . VAL C 1 220 ? 19.731 89.978 51.671 1.00 119.81 220 VAL C CA 1
ATOM 5941 C C . VAL C 1 220 ? 20.840 90.283 52.685 1.00 116.54 220 VAL C C 1
ATOM 5942 O O . VAL C 1 220 ? 21.875 90.860 52.336 1.00 115.19 220 VAL C O 1
ATOM 5946 N N . PRO C 1 221 ? 20.608 89.901 53.954 1.00 114.70 221 PRO C N 1
ATOM 5947 C CA . PRO C 1 221 ? 21.395 90.319 55.125 1.00 114.68 221 PRO C CA 1
ATOM 5948 C C . PRO C 1 221 ? 22.735 89.600 55.289 1.00 113.61 221 PRO C C 1
ATOM 5949 O O . PRO C 1 221 ? 23.138 88.838 54.413 1.00 113.48 221 PRO C O 1
ATOM 5953 N N . ARG C 1 222 ? 23.416 89.862 56.404 1.00 112.16 222 ARG C N 1
ATOM 5954 C CA . ARG C 1 222 ? 24.615 89.116 56.777 1.00 112.67 222 ARG C CA 1
ATOM 5955 C C . ARG C 1 222 ? 24.191 87.954 57.677 1.00 109.39 222 ARG C C 1
ATOM 5956 O O . ARG C 1 222 ? 25.022 87.192 58.170 1.00 108.93 222 ARG C O 1
ATOM 5964 N N . ARG C 1 223 ? 22.881 87.839 57.890 1.00 109.68 223 ARG C N 1
ATOM 5965 C CA . ARG C 1 223 ? 22.299 86.738 58.656 1.00 111.31 223 ARG C CA 1
ATOM 5966 C C . ARG C 1 223 ? 22.068 85.518 57.769 1.00 109.42 223 ARG C C 1
ATOM 5967 O O . ARG C 1 223 ? 21.841 84.410 58.260 1.00 106.93 223 ARG C O 1
ATOM 5975 N N . ALA C 1 224 ? 22.114 85.731 56.458 1.00 110.85 224 ALA C N 1
ATOM 5976 C CA . ALA C 1 224 ? 21.914 84.645 55.509 1.00 111.34 224 ALA C CA 1
ATOM 5977 C C . ALA C 1 224 ? 23.234 83.946 55.188 1.00 109.40 224 ALA C C 1
ATOM 5978 O O . ALA C 1 224 ? 23.247 82.890 54.553 1.00 107.24 224 ALA C O 1
ATOM 5980 N N . VAL C 1 225 ? 24.343 84.519 55.650 1.00 105.36 225 VAL C N 1
ATOM 5981 C CA . VAL C 1 225 ? 25.627 83.871 55.442 1.00 100.08 225 VAL C CA 1
ATOM 5982 C C . VAL C 1 225 ? 26.070 83.145 56.720 1.00 100.99 225 VAL C C 1
ATOM 5983 O O . VAL C 1 225 ? 26.564 83.747 57.681 1.00 99.05 225 VAL C O 1
ATOM 5987 N N . THR C 1 226 ? 25.903 81.825 56.692 1.00 98.76 226 THR C N 1
ATOM 5988 C CA . THR C 1 226 ? 26.356 80.936 57.754 1.00 93.88 226 THR C CA 1
ATOM 5989 C C . THR C 1 226 ? 27.866 80.794 57.599 1.00 96.35 226 THR C C 1
ATOM 5990 O O . THR C 1 226 ? 28.398 81.121 56.538 1.00 97.08 226 THR C O 1
ATOM 5994 N N . ALA C 1 227 ? 28.572 80.341 58.633 1.00 94.96 227 ALA C N 1
ATOM 5995 C CA . ALA C 1 227 ? 29.980 79.986 58.441 1.00 90.15 227 ALA C CA 1
ATOM 5996 C C . ALA C 1 227 ? 30.077 78.861 57.399 1.00 87.23 227 ALA C C 1
ATOM 5997 O O . ALA C 1 227 ? 31.055 78.768 56.663 1.00 82.41 227 ALA C O 1
ATOM 5999 N N . LYS C 1 228 ? 29.036 78.029 57.344 1.00 88.75 228 LYS C N 1
ATOM 6000 C CA . LYS C 1 228 ? 28.864 77.004 56.310 1.00 90.49 228 LYS C CA 1
ATOM 6001 C C . LYS C 1 228 ? 28.883 77.609 54.893 1.00 90.45 228 LYS C C 1
ATOM 6002 O O . LYS C 1 228 ? 29.537 77.074 53.995 1.00 88.57 228 LYS C O 1
ATOM 6008 N N . VAL C 1 229 ? 28.160 78.716 54.706 1.00 91.08 229 VAL C N 1
ATOM 6009 C CA . VAL C 1 229 ? 28.210 79.509 53.472 1.00 86.84 229 VAL C CA 1
ATOM 6010 C C . VAL C 1 229 ? 29.480 80.354 53.398 1.00 80.78 229 VAL C C 1
ATOM 6011 O O . VAL C 1 229 ? 30.149 80.378 52.370 1.00 79.00 229 VAL C O 1
ATOM 6015 N N . LYS C 1 230 ? 29.789 81.053 54.485 1.00 81.38 230 LYS C N 1
ATOM 6016 C CA . LYS C 1 230 ? 30.960 81.920 54.533 1.00 81.72 230 LYS C CA 1
ATOM 6017 C C . LYS C 1 230 ? 32.218 81.166 54.122 1.00 82.59 230 LYS C C 1
ATOM 6018 O O . LYS C 1 230 ? 33.048 81.682 53.374 1.00 78.97 230 LYS C O 1
ATOM 6024 N N . GLU C 1 231 ? 32.352 79.940 54.616 1.00 85.59 231 GLU C N 1
ATOM 6025 C CA . GLU C 1 231 ? 33.512 79.104 54.297 1.00 82.10 231 GLU C CA 1
ATOM 6026 C C . GLU C 1 231 ? 33.445 78.588 52.855 1.00 80.52 231 GLU C C 1
ATOM 6027 O O . GLU C 1 231 ? 34.449 78.598 52.141 1.00 76.68 231 GLU C O 1
ATOM 6033 N N . ALA C 1 232 ? 32.264 78.140 52.431 1.00 77.93 232 ALA C N 1
ATOM 6034 C CA . ALA C 1 232 ? 32.075 77.645 51.066 1.00 75.18 232 ALA C CA 1
ATOM 6035 C C . ALA C 1 232 ? 32.323 78.719 49.991 1.00 76.83 232 ALA C C 1
ATOM 6036 O O . ALA C 1 232 ? 32.736 78.405 48.875 1.00 75.54 232 ALA C O 1
ATOM 6038 N N . ILE C 1 233 ? 32.064 79.981 50.324 1.00 77.71 233 ILE C N 1
ATOM 6039 C CA . ILE C 1 233 ? 32.405 81.088 49.439 1.00 70.80 233 ILE C CA 1
ATOM 6040 C C . ILE C 1 233 ? 33.921 81.154 49.267 1.00 68.50 233 ILE C C 1
ATOM 6041 O O . ILE C 1 233 ? 34.416 81.154 48.138 1.00 65.82 233 ILE C O 1
ATOM 6046 N N . LYS C 1 234 ? 34.642 81.199 50.391 1.00 69.93 234 LYS C N 1
ATOM 6047 C CA . LYS C 1 234 ? 36.110 81.258 50.412 1.00 69.80 234 LYS C CA 1
ATOM 6048 C C . LYS C 1 234 ? 36.741 80.213 49.481 1.00 69.39 234 LYS C C 1
ATOM 6049 O O . LYS C 1 234 ? 37.668 80.520 48.724 1.00 67.82 234 LYS C O 1
ATOM 6055 N N . LYS C 1 235 ? 36.229 78.985 49.537 1.00 70.06 235 LYS C N 1
ATOM 6056 C CA . LYS C 1 235 ? 3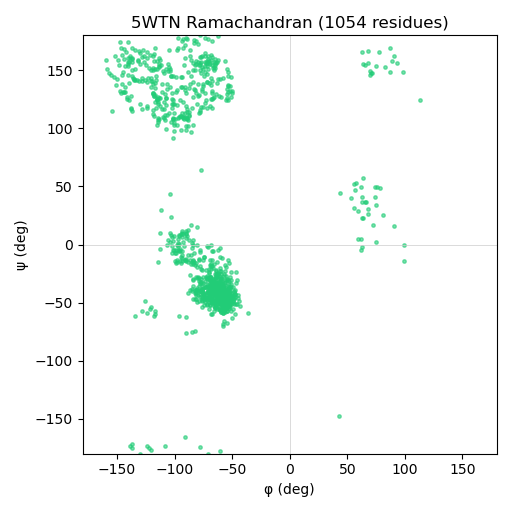6.750 77.889 48.726 1.00 62.68 235 LYS C CA 1
ATOM 6057 C C . LYS C 1 235 ? 36.495 78.161 47.257 1.00 59.27 235 LYS C C 1
ATOM 6058 O O . LYS C 1 235 ? 37.423 78.134 46.454 1.00 58.72 235 LYS C O 1
ATOM 6064 N N . LEU C 1 236 ? 35.237 78.438 46.921 1.00 62.54 236 LEU C N 1
ATOM 6065 C CA . LEU C 1 236 ? 34.831 78.693 45.537 1.00 62.76 236 LEU C CA 1
ATOM 6066 C C . LEU C 1 236 ? 35.590 79.879 44.951 1.00 59.88 236 LEU C C 1
ATOM 6067 O O . LEU C 1 236 ? 35.979 79.866 43.780 1.00 57.87 236 LEU C O 1
ATOM 6072 N N . ALA C 1 237 ? 35.802 80.893 45.785 1.00 58.76 237 ALA C N 1
ATOM 6073 C CA . ALA C 1 237 ? 36.613 82.034 45.407 1.00 58.05 237 ALA C CA 1
ATOM 6074 C C . ALA C 1 237 ? 38.013 81.554 45.072 1.00 59.31 237 ALA C C 1
ATOM 6075 O O . ALA C 1 237 ? 38.483 81.747 43.957 1.00 60.61 237 ALA C O 1
ATOM 6077 N N . PHE C 1 238 ? 38.656 80.901 46.038 1.00 60.84 238 PHE C N 1
ATOM 6078 C CA . PHE C 1 238 ? 40.041 80.444 45.907 1.00 55.28 238 PHE C CA 1
ATOM 6079 C C . PHE C 1 238 ? 40.235 79.468 44.741 1.00 51.47 238 PHE C C 1
ATOM 6080 O O . PHE C 1 238 ? 41.144 79.631 43.924 1.00 52.56 238 PHE C O 1
ATOM 6088 N N . LEU C 1 239 ? 39.380 78.454 44.676 1.00 50.25 239 LEU C N 1
ATOM 6089 C CA . LEU C 1 239 ? 39.489 77.402 43.668 1.00 49.93 239 LEU C CA 1
ATOM 6090 C C . LEU C 1 239 ? 39.266 77.920 42.257 1.00 55.92 239 LEU C C 1
ATOM 6091 O O . LEU C 1 239 ? 40.045 77.641 41.336 1.00 54.22 239 LEU C O 1
ATOM 6096 N N . TYR C 1 240 ? 38.177 78.661 42.099 1.00 58.38 240 TYR C N 1
ATOM 6097 C CA . TYR C 1 240 ? 37.717 79.074 40.787 1.00 58.76 240 TYR C CA 1
ATOM 6098 C C . TYR C 1 240 ? 38.148 80.487 40.384 1.00 59.80 240 TYR C C 1
ATOM 6099 O O . TYR C 1 240 ? 37.854 80.930 39.274 1.00 61.06 240 TYR C O 1
ATOM 6108 N N . GLY C 1 241 ? 38.856 81.177 41.277 1.00 57.52 241 GLY C N 1
ATOM 6109 C CA . GLY C 1 241 ? 39.342 82.520 41.004 1.00 57.83 241 GLY C CA 1
ATOM 6110 C C . GLY C 1 241 ? 38.216 83.508 40.750 1.00 64.20 241 GLY C C 1
ATOM 6111 O O . GLY C 1 241 ? 38.234 84.257 39.771 1.00 67.89 241 GLY C O 1
ATOM 6112 N N . ILE C 1 242 ? 37.231 83.509 41.639 1.00 62.77 242 ILE C N 1
ATOM 6113 C CA . ILE C 1 242 ? 36.059 84.354 41.481 1.00 65.42 242 ILE C CA 1
ATOM 6114 C C . ILE C 1 242 ? 36.172 85.681 42.239 1.00 70.80 242 ILE C C 1
ATOM 6115 O O . ILE C 1 242 ? 36.405 85.701 43.450 1.00 65.27 242 ILE C O 1
ATOM 6120 N N . PRO C 1 243 ? 36.004 86.800 41.512 1.00 77.98 243 PRO C N 1
ATOM 6121 C CA . PRO C 1 243 ? 35.979 88.144 42.106 1.00 76.57 243 PRO C CA 1
ATOM 6122 C C . PRO C 1 243 ? 34.690 88.340 42.893 1.00 79.38 243 PRO C C 1
ATOM 6123 O O . PRO C 1 243 ? 33.683 87.718 42.552 1.00 78.54 243 PRO C O 1
ATOM 6127 N N . PRO C 1 244 ? 34.720 89.186 43.936 1.00 83.35 244 PRO C N 1
ATOM 6128 C CA . PRO C 1 244 ? 33.572 89.323 44.844 1.00 82.84 244 PRO C CA 1
ATOM 6129 C C . PRO C 1 244 ? 32.295 89.762 44.139 1.00 87.13 244 PRO C C 1
ATOM 6130 O O . PRO C 1 244 ? 31.219 89.254 44.457 1.00 89.23 244 PRO C O 1
ATOM 6134 N N . LEU C 1 245 ? 32.418 90.693 43.198 1.00 85.67 245 LEU C N 1
ATOM 6135 C CA . LEU C 1 245 ? 31.255 91.252 42.523 1.00 86.39 245 LEU C CA 1
ATOM 6136 C C . LEU C 1 245 ? 30.514 90.202 41.700 1.00 87.92 245 LEU C C 1
ATOM 6137 O O . LEU C 1 245 ? 29.283 90.217 41.633 1.00 91.06 245 LEU C O 1
ATOM 6142 N N . GLU C 1 246 ? 31.263 89.291 41.084 1.00 84.60 246 GLU C N 1
ATOM 6143 C CA . GLU C 1 246 ? 30.659 88.187 40.343 1.00 84.98 246 GLU C CA 1
ATOM 6144 C C . GLU C 1 246 ? 30.023 87.185 41.300 1.00 85.48 246 GLU C C 1
ATOM 6145 O O . GLU C 1 246 ? 28.944 86.659 41.026 1.00 86.07 246 GLU C O 1
ATOM 6151 N N . MET C 1 247 ? 30.693 86.925 42.421 1.00 83.11 247 MET C N 1
ATOM 6152 C CA . MET C 1 247 ? 30.142 86.038 43.443 1.00 83.18 247 MET C CA 1
ATOM 6153 C C . MET C 1 247 ? 28.870 86.653 44.012 1.00 86.22 247 MET C C 1
ATOM 6154 O O . MET C 1 247 ? 27.886 85.953 44.239 1.00 86.42 247 MET C O 1
ATOM 6159 N N . GLN C 1 248 ? 28.900 87.968 44.217 1.00 88.63 248 GLN C N 1
ATOM 6160 C CA . GLN C 1 248 ? 27.735 88.726 44.660 1.00 88.61 248 GLN C CA 1
ATOM 6161 C C . GLN C 1 248 ? 26.543 88.450 43.744 1.00 87.93 248 GLN C C 1
ATOM 6162 O O . GLN C 1 248 ? 25.405 88.397 44.201 1.00 89.43 248 GLN C O 1
ATOM 6168 N N . LYS C 1 249 ? 26.822 88.241 42.458 1.00 87.78 249 LYS C N 1
ATOM 6169 C CA . LYS C 1 249 ? 25.790 87.932 41.467 1.00 89.86 249 LYS C CA 1
ATOM 6170 C C . LYS C 1 249 ? 25.262 86.504 41.602 1.00 92.77 249 LYS C C 1
ATOM 6171 O O . LYS C 1 249 ? 24.051 86.271 41.579 1.00 94.22 249 LYS C O 1
ATOM 6177 N N . LEU C 1 250 ? 26.175 85.551 41.754 1.00 94.21 250 LEU C N 1
ATOM 6178 C CA . LEU C 1 250 ? 25.799 84.150 41.908 1.00 93.30 250 LEU C CA 1
ATOM 6179 C C . LEU C 1 250 ? 24.982 83.928 43.178 1.00 94.47 250 LEU C C 1
ATOM 6180 O O . LEU C 1 250 ? 23.985 83.206 43.169 1.00 95.51 250 LEU C O 1
ATOM 6185 N N . VAL C 1 251 ? 25.413 84.554 44.269 1.00 91.17 251 VAL C N 1
ATOM 6186 C CA . VAL C 1 251 ? 24.732 84.424 45.559 1.00 96.76 251 VAL C CA 1
ATOM 6187 C C . VAL C 1 251 ? 23.247 84.658 45.371 1.00 102.97 251 VAL C C 1
ATOM 6188 O O . VAL C 1 251 ? 22.419 83.802 45.684 1.00 105.43 251 VAL C O 1
ATOM 6192 N N . LEU C 1 252 ? 22.930 85.816 44.807 1.00 101.98 252 LEU C N 1
ATOM 6193 C CA . LEU C 1 252 ? 21.555 86.221 44.587 1.00 103.08 252 LEU C CA 1
ATOM 6194 C C . LEU C 1 252 ? 20.824 85.285 43.622 1.00 103.11 252 LEU C C 1
ATOM 6195 O O . LEU C 1 252 ? 19.601 85.316 43.546 1.00 106.17 252 LEU C O 1
ATOM 6200 N N . GLY C 1 253 ? 21.567 84.454 42.894 1.00 102.74 253 GLY C N 1
ATOM 6201 C CA . GLY C 1 253 ? 20.970 83.604 41.879 1.00 106.76 253 GLY C CA 1
ATOM 6202 C C . GLY C 1 253 ? 20.056 82.494 42.371 1.00 111.77 253 GLY C C 1
ATOM 6203 O O . GLY C 1 253 ? 18.881 82.434 42.001 1.00 115.21 253 GLY C O 1
ATOM 6204 N N . VAL C 1 254 ? 20.595 81.598 43.188 1.00 112.07 254 VAL C N 1
ATOM 6205 C CA . VAL C 1 254 ? 19.804 80.481 43.709 1.00 115.50 254 VAL C CA 1
ATOM 6206 C C . VAL C 1 254 ? 19.278 80.659 45.147 1.00 119.07 254 VAL C C 1
ATOM 6207 O O . VAL C 1 254 ? 18.730 79.712 45.719 1.00 120.23 254 VAL C O 1
ATOM 6211 N N . ILE C 1 255 ? 19.452 81.847 45.715 1.00 116.97 255 ILE C N 1
ATOM 6212 C CA . ILE C 1 255 ? 19.042 82.105 47.093 1.00 118.50 255 ILE C CA 1
ATOM 6213 C C . ILE C 1 255 ? 17.605 81.666 47.370 1.00 124.48 255 ILE C C 1
ATOM 6214 O O . ILE C 1 255 ? 16.691 81.980 46.608 1.00 122.26 255 ILE C O 1
ATOM 6219 N N . ASP C 1 256 ? 17.402 80.945 48.467 1.00 128.62 256 ASP C N 1
ATOM 6220 C CA . ASP C 1 256 ? 16.066 80.484 48.833 1.00 127.25 256 ASP C CA 1
ATOM 6221 C C . ASP C 1 256 ? 15.157 81.657 49.197 1.00 125.12 256 ASP C C 1
ATOM 6222 O O . ASP C 1 256 ? 15.497 82.469 50.058 1.00 123.63 256 ASP C O 1
ATOM 6227 N N . PRO C 1 257 ? 14.002 81.741 48.542 1.00 125.17 257 PRO C N 1
ATOM 6228 C CA . PRO C 1 257 ? 13.048 82.824 48.813 1.00 123.74 257 PRO C CA 1
ATOM 6229 C C . PRO C 1 257 ? 12.859 83.008 50.323 1.00 123.60 257 PRO C C 1
ATOM 6230 O O . PRO C 1 257 ? 12.504 84.093 50.787 1.00 121.54 257 PRO C O 1
ATOM 6234 N N . ALA C 1 258 ? 13.142 81.942 51.069 1.00 124.89 258 ALA C N 1
ATOM 6235 C CA . ALA C 1 258 ? 13.104 81.916 52.532 1.00 124.83 258 ALA C CA 1
ATOM 6236 C C . ALA C 1 258 ? 14.246 82.718 53.178 1.00 125.87 258 ALA C C 1
ATOM 6237 O O . ALA C 1 258 ? 14.354 82.772 54.407 1.00 121.80 258 ALA C O 1
ATOM 6239 N N . TYR C 1 259 ? 15.128 83.279 52.357 1.00 128.04 259 TYR C N 1
ATOM 6240 C CA . TYR C 1 259 ? 16.234 84.096 52.860 1.00 128.05 259 TYR C CA 1
ATOM 6241 C C . TYR C 1 259 ? 17.451 83.312 53.377 1.00 128.60 259 TYR C C 1
ATOM 6242 O O . TYR C 1 259 ? 18.220 83.828 54.188 1.00 127.25 259 TYR C O 1
ATOM 6251 N N . HIS C 1 260 ? 17.634 82.089 52.879 1.00 127.92 260 HIS C N 1
ATOM 6252 C CA . HIS C 1 260 ? 18.795 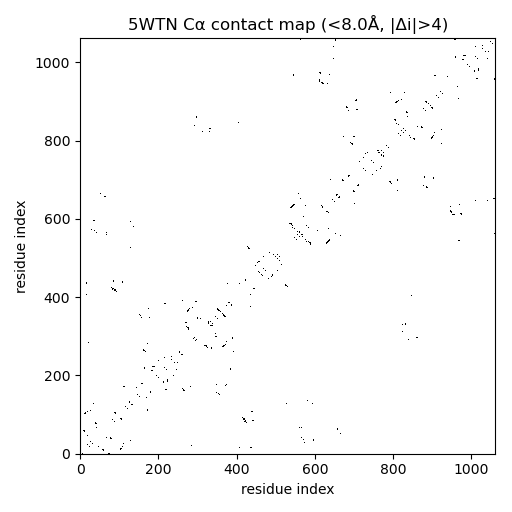81.272 53.214 1.00 126.47 260 HIS C CA 1
ATOM 6253 C C . HIS C 1 260 ? 19.528 80.866 51.963 1.00 126.04 260 HIS C C 1
ATOM 6254 O O . HIS C 1 260 ? 19.187 81.341 50.858 1.00 127.42 260 HIS C O 1
ATOM 6261 N N . ILE C 1 261 ? 20.532 79.997 52.085 1.00 122.54 261 ILE C N 1
ATOM 6262 C CA . ILE C 1 261 ? 21.268 79.565 50.899 1.00 118.37 261 ILE C CA 1
ATOM 6263 C C . ILE C 1 261 ? 21.619 78.079 50.887 1.00 111.59 261 ILE C C 1
ATOM 6264 O O . ILE C 1 261 ? 22.021 77.514 51.905 1.00 106.61 261 ILE C O 1
ATOM 6269 N N . ASP C 1 262 ? 21.471 77.458 49.720 1.00 110.83 262 ASP C N 1
ATOM 6270 C CA . ASP C 1 262 ? 21.883 76.073 49.519 1.00 105.84 262 ASP C CA 1
ATOM 6271 C C . ASP C 1 262 ? 23.285 76.052 48.913 1.00 102.41 262 ASP C C 1
ATOM 6272 O O . ASP C 1 262 ? 23.483 76.423 47.750 1.00 96.98 262 ASP C O 1
ATOM 6277 N N . ILE C 1 263 ? 24.245 75.600 49.719 1.00 101.40 263 ILE C N 1
ATOM 6278 C CA . ILE C 1 263 ? 25.650 75.554 49.337 1.00 96.40 263 ILE C CA 1
ATOM 6279 C C . ILE C 1 263 ? 25.835 74.814 48.024 1.00 93.11 263 ILE C C 1
ATOM 6280 O O . ILE C 1 263 ? 26.561 75.266 47.139 1.00 91.60 263 ILE C O 1
ATOM 6285 N N . ASP C 1 264 ? 25.177 73.663 47.919 1.00 93.95 264 ASP C N 1
ATOM 6286 C CA . ASP C 1 264 ? 25.265 72.822 46.734 1.00 95.97 264 ASP C CA 1
ATOM 6287 C C . ASP C 1 264 ? 24.910 73.605 45.480 1.00 94.08 264 ASP C C 1
ATOM 6288 O O . ASP C 1 264 ? 25.708 73.689 44.546 1.00 93.83 264 ASP C O 1
ATOM 6293 N N . ALA C 1 265 ? 23.712 74.181 45.458 1.00 96.26 265 ALA C N 1
ATOM 6294 C CA . ALA C 1 265 ? 23.285 74.957 44.299 1.00 94.62 265 ALA C CA 1
ATOM 6295 C C . ALA C 1 265 ? 24.300 76.056 43.965 1.00 89.26 265 ALA C C 1
ATOM 6296 O O . ALA C 1 265 ? 24.599 76.294 42.793 1.00 84.90 265 ALA C O 1
ATOM 6298 N N . LEU C 1 266 ? 24.834 76.704 45.002 1.00 85.39 266 LEU C N 1
ATOM 6299 C CA . LEU C 1 266 ? 25.852 77.752 44.842 1.00 84.32 266 LEU C CA 1
ATOM 6300 C C . LEU C 1 266 ? 27.118 77.228 44.161 1.00 86.42 266 LEU C C 1
ATOM 6301 O O . LEU C 1 266 ? 27.646 77.852 43.231 1.00 82.62 266 LEU C O 1
ATOM 6306 N N . ARG C 1 267 ? 27.603 76.089 44.649 1.00 89.00 267 ARG C N 1
ATOM 6307 C CA . ARG C 1 267 ? 28.696 75.367 44.010 1.00 86.10 267 ARG C CA 1
ATOM 6308 C C . ARG C 1 267 ? 28.329 75.105 42.554 1.00 85.80 267 ARG C C 1
ATOM 6309 O O . ARG C 1 267 ? 29.075 75.467 41.646 1.00 82.05 267 ARG C O 1
ATOM 6317 N N . ARG C 1 268 ? 27.158 74.501 42.349 1.00 89.11 268 ARG C N 1
ATOM 6318 C CA . ARG C 1 268 ? 26.664 74.143 41.021 1.00 88.18 268 ARG C CA 1
ATOM 6319 C C . ARG C 1 268 ? 26.668 75.340 40.073 1.00 86.33 268 ARG C C 1
ATOM 6320 O O . ARG C 1 268 ? 26.865 75.187 38.866 1.00 85.17 268 ARG C O 1
ATOM 6328 N N . ALA C 1 269 ? 26.472 76.531 40.635 1.00 86.56 269 ALA C N 1
ATOM 6329 C CA . ALA C 1 269 ? 26.468 77.769 39.861 1.00 84.81 269 ALA C CA 1
ATOM 6330 C C . ALA C 1 269 ? 27.878 78.185 39.438 1.00 82.01 269 ALA C C 1
ATOM 6331 O O . ALA C 1 269 ? 28.121 78.518 38.275 1.00 78.09 269 ALA C O 1
ATOM 6333 N N . ALA C 1 270 ? 28.804 78.165 40.391 1.00 81.84 270 ALA C N 1
ATOM 6334 C CA . ALA C 1 270 ? 30.189 78.514 40.108 1.00 78.13 270 ALA C CA 1
ATOM 6335 C C . ALA C 1 270 ? 30.876 77.506 39.172 1.00 78.39 270 ALA C C 1
ATOM 6336 O O . ALA C 1 270 ? 31.701 77.905 38.348 1.00 76.31 270 ALA C O 1
ATOM 6338 N N . ARG C 1 271 ? 30.547 76.215 39.295 1.00 79.52 271 ARG C N 1
ATOM 6339 C CA . ARG C 1 271 ? 31.068 75.202 38.364 1.00 77.43 271 ARG C CA 1
ATOM 6340 C C . ARG C 1 271 ? 30.695 75.600 36.939 1.00 79.95 271 ARG C C 1
ATOM 6341 O O . ARG C 1 271 ? 31.498 75.457 36.014 1.00 81.35 271 ARG C O 1
ATOM 6349 N N . GLU C 1 272 ? 29.472 76.115 36.786 1.00 83.45 272 GLU C N 1
ATOM 6350 C CA . GLU C 1 272 ? 28.960 76.604 35.505 1.00 83.83 272 GLU C CA 1
ATOM 6351 C C . GLU C 1 272 ? 29.560 77.966 35.145 1.00 81.66 272 GLU C C 1
ATOM 6352 O O . GLU C 1 272 ? 29.897 78.215 33.987 1.00 81.12 272 GLU C O 1
ATOM 6358 N N . TRP C 1 273 ? 29.694 78.836 36.144 1.00 77.87 273 TRP C N 1
ATOM 6359 C CA . TRP C 1 273 ? 30.324 80.135 35.950 1.00 75.14 273 TRP C CA 1
ATOM 6360 C C . TRP C 1 273 ? 31.745 79.997 35.423 1.00 78.39 273 TRP C C 1
ATOM 6361 O O . TRP C 1 273 ? 32.086 80.603 34.412 1.00 81.28 273 TRP C O 1
ATOM 6372 N N . TYR C 1 274 ? 32.567 79.203 36.111 1.00 78.37 274 TYR C N 1
ATOM 6373 C CA . TYR C 1 274 ? 33.977 79.035 35.748 1.00 79.39 274 TYR C CA 1
ATOM 6374 C C . TYR C 1 274 ? 34.110 78.588 34.306 1.00 82.52 274 TYR C C 1
ATOM 6375 O O . TYR C 1 274 ? 34.998 79.045 33.573 1.00 80.38 274 TYR C O 1
ATOM 6384 N N . GLU C 1 275 ? 33.211 77.687 33.921 1.00 85.43 275 GLU C N 1
ATOM 6385 C CA . GLU C 1 275 ? 33.143 77.161 32.567 1.00 89.15 275 GLU C CA 1
ATOM 6386 C C . GLU C 1 275 ? 33.030 78.308 31.567 1.00 92.90 275 GLU C C 1
ATOM 6387 O O . GLU C 1 275 ? 33.966 78.575 30.803 1.00 94.02 275 GLU C O 1
ATOM 6393 N N . LEU C 1 276 ? 31.889 78.998 31.607 1.00 92.05 276 LEU C N 1
ATOM 6394 C CA . LEU C 1 276 ? 31.561 80.046 30.639 1.00 91.40 276 LEU C CA 1
ATOM 6395 C C . LEU C 1 276 ? 32.574 81.197 30.614 1.00 87.58 276 LEU C C 1
ATOM 6396 O O . LEU C 1 276 ? 32.776 81.823 29.577 1.00 89.41 276 LEU C O 1
ATOM 6401 N N . GLU C 1 277 ? 33.209 81.474 31.747 1.00 84.94 277 GLU C N 1
ATOM 6402 C CA . GLU C 1 277 ? 34.254 82.493 31.783 1.00 86.12 277 GLU C CA 1
ATOM 6403 C C . GLU C 1 277 ? 35.593 82.046 31.190 1.00 87.43 277 GLU C C 1
ATOM 6404 O O . GLU C 1 277 ? 36.148 82.720 30.327 1.00 88.12 277 GLU C O 1
ATOM 6410 N N . HIS C 1 278 ? 36.120 80.922 31.669 1.00 90.36 278 HIS C N 1
ATOM 6411 C CA . HIS C 1 278 ? 37.458 80.486 31.261 1.00 89.38 278 HIS C CA 1
ATOM 6412 C C . HIS C 1 278 ? 37.575 79.387 30.194 1.00 91.82 278 HIS C C 1
ATOM 6413 O O . HIS C 1 278 ? 38.679 79.089 29.734 1.00 90.61 278 HIS C O 1
ATOM 6420 N N . GLY C 1 279 ? 36.446 78.821 29.776 1.00 94.40 279 GLY C N 1
ATOM 6421 C CA . GLY C 1 279 ? 36.436 77.780 28.756 1.00 96.08 279 GLY C CA 1
ATOM 6422 C C . GLY C 1 279 ? 36.880 76.373 29.150 1.00 97.22 279 GLY C C 1
ATOM 6423 O O . GLY C 1 279 ? 37.715 75.774 28.463 1.00 91.59 279 GLY C O 1
ATOM 6424 N N . GLY C 1 280 ? 36.324 75.851 30.248 1.00 99.34 280 GLY C N 1
ATOM 6425 C CA . GLY C 1 280 ? 36.552 74.475 30.683 1.00 99.12 280 GLY C CA 1
ATOM 6426 C C . GLY C 1 280 ? 38.000 74.039 30.895 1.00 101.83 280 GLY C C 1
ATOM 6427 O O . GLY C 1 280 ? 38.345 72.860 30.703 1.00 95.16 280 GLY C O 1
ATOM 6428 N N . VAL C 1 281 ? 38.848 74.982 31.306 1.00 98.14 281 VAL C N 1
ATOM 6429 C CA . VAL C 1 281 ? 40.293 74.752 31.339 1.00 89.23 281 VAL C CA 1
ATOM 6430 C C . VAL C 1 281 ? 40.868 74.259 32.686 1.00 81.14 281 VAL C C 1
ATOM 6431 O O . VAL C 1 281 ? 42.057 73.949 32.774 1.00 82.06 281 VAL C O 1
ATOM 6435 N N . GLU C 1 282 ? 40.022 74.193 33.715 1.00 74.29 282 GLU C N 1
ATOM 6436 C CA . GLU C 1 282 ? 40.338 73.563 35.018 1.00 69.91 282 GLU C CA 1
ATOM 6437 C C . GLU C 1 282 ? 41.354 74.305 35.893 1.00 63.56 282 GLU C C 1
ATOM 6438 O O . GLU C 1 282 ? 42.272 74.950 35.385 1.00 68.16 282 GLU C O 1
ATOM 6444 N N . PRO C 1 283 ? 41.186 74.215 37.225 1.00 56.42 283 PRO C N 1
ATOM 6445 C CA . PRO C 1 283 ? 42.202 74.670 38.183 1.00 56.85 283 PRO C CA 1
ATOM 6446 C C . PRO C 1 283 ? 43.290 73.628 38.459 1.00 51.95 283 PRO C C 1
ATOM 6447 O O . PRO C 1 283 ? 43.072 72.421 38.304 1.00 48.99 283 PRO C O 1
ATOM 6451 N N . ARG C 1 284 ? 44.447 74.112 38.891 1.00 48.00 284 ARG C N 1
ATOM 6452 C CA . ARG C 1 284 ? 45.572 73.260 39.214 1.00 45.64 284 ARG C CA 1
ATOM 6453 C C . ARG C 1 284 ? 46.158 73.755 40.532 1.00 48.20 284 ARG C C 1
ATOM 6454 O O . ARG C 1 284 ? 46.173 74.959 40.801 1.00 48.59 284 ARG C O 1
ATOM 6462 N N . LEU C 1 285 ? 46.603 72.824 41.370 1.00 46.99 285 LEU C N 1
ATOM 6463 C CA . LEU C 1 285 ? 47.179 73.190 42.653 1.00 45.85 285 LEU C CA 1
ATOM 6464 C C . LEU C 1 285 ? 48.691 73.298 42.532 1.00 48.55 285 LEU C C 1
ATOM 6465 O O . LEU C 1 285 ? 49.343 72.445 41.910 1.00 49.37 285 LEU C O 1
ATOM 6470 N N . VAL C 1 286 ? 49.240 74.361 43.116 1.00 46.98 286 VAL C N 1
ATOM 6471 C CA . VAL C 1 286 ? 50.675 74.609 43.063 1.00 50.29 286 VAL C CA 1
ATOM 6472 C C . VAL C 1 286 ? 51.224 75.134 44.384 1.00 53.06 286 VAL C C 1
ATOM 6473 O O . VAL C 1 286 ? 50.496 75.740 45.187 1.00 51.89 286 VAL C O 1
ATOM 6477 N N . GLU C 1 287 ? 52.516 74.896 44.592 1.00 52.47 287 GLU C N 1
ATOM 6478 C CA . GLU C 1 287 ? 53.222 75.433 45.740 1.00 56.02 287 GLU C CA 1
ATOM 6479 C C . GLU C 1 287 ? 53.321 76.938 45.602 1.00 58.87 287 GLU C C 1
ATOM 6480 O O . GLU C 1 287 ? 53.160 77.482 44.513 1.00 63.43 287 GLU C O 1
ATOM 6486 N N . ARG C 1 288 ? 53.590 77.613 46.709 1.00 60.37 288 ARG C N 1
ATOM 6487 C CA . ARG C 1 288 ? 53.639 79.062 46.704 1.00 61.94 288 ARG C CA 1
ATOM 6488 C C . ARG C 1 288 ? 54.903 79.604 47.386 1.00 67.00 288 ARG C C 1
ATOM 6489 O O . ARG C 1 288 ? 55.867 80.010 46.721 1.00 67.44 288 ARG C O 1
ATOM 6497 N N . LYS D 1 6 ? 65.969 79.614 60.557 1.00 62.39 6 LYS D N 1
ATOM 6498 C CA . LYS D 1 6 ? 65.712 80.474 61.706 1.00 69.14 6 LYS D CA 1
ATOM 6499 C C . LYS D 1 6 ? 64.294 80.274 62.237 1.00 70.74 6 LYS D C 1
ATOM 6500 O O . LYS D 1 6 ? 64.019 80.484 63.424 1.00 68.39 6 LYS D O 1
ATOM 6506 N N . GLU D 1 7 ? 63.396 79.868 61.345 1.00 74.25 7 GLU D N 1
ATOM 6507 C CA . GLU D 1 7 ? 62.082 79.374 61.744 1.00 70.75 7 GLU D CA 1
ATOM 6508 C C . GLU D 1 7 ? 62.246 77.980 62.361 1.00 67.41 7 GLU D C 1
ATOM 6509 O O . GLU D 1 7 ? 61.437 77.561 63.193 1.00 63.51 7 GLU D O 1
ATOM 6515 N N . LEU D 1 8 ? 63.290 77.263 61.931 1.00 66.68 8 LEU D N 1
ATOM 6516 C CA . LEU D 1 8 ? 63.642 75.965 62.517 1.00 61.85 8 LEU D CA 1
ATOM 6517 C C . LEU D 1 8 ? 65.152 75.697 62.612 1.00 56.63 8 LEU D C 1
ATOM 6518 O O . LEU D 1 8 ? 65.889 75.851 61.638 1.00 56.50 8 LEU D O 1
ATOM 6523 N N . ILE D 1 9 ? 65.580 75.260 63.793 1.00 51.20 9 ILE D N 1
ATOM 6524 C CA . ILE D 1 9 ? 66.977 74.969 64.095 1.00 53.84 9 ILE D CA 1
ATOM 6525 C C . ILE D 1 9 ? 67.079 73.495 64.495 1.00 52.32 9 ILE D C 1
ATOM 6526 O O . ILE D 1 9 ? 66.277 73.020 65.307 1.00 47.40 9 ILE D O 1
ATOM 6531 N N . ALA D 1 10 ? 68.082 72.783 63.982 1.00 48.92 10 ALA D N 1
ATOM 6532 C CA . ALA D 1 10 ? 68.209 71.343 64.239 1.00 44.93 10 ALA D CA 1
ATOM 6533 C C . ALA D 1 10 ? 68.243 71.000 65.727 1.00 45.05 10 ALA D C 1
ATOM 6534 O O . ALA D 1 10 ? 67.976 69.864 66.119 1.00 43.36 10 ALA D O 1
ATOM 6536 N N . VAL D 1 11 ? 68.548 71.989 66.557 1.00 47.83 11 VAL D N 1
ATOM 6537 C CA . VAL D 1 11 ? 68.638 71.768 67.992 1.00 44.81 11 VAL D CA 1
ATOM 6538 C C . VAL D 1 11 ? 67.328 72.124 68.716 1.00 44.94 11 VAL D C 1
ATOM 6539 O O . VAL D 1 11 ? 67.194 71.917 69.925 1.00 43.37 11 VAL D O 1
ATOM 6543 N N . ASP D 1 12 ? 66.353 72.639 67.971 1.00 45.25 12 ASP D N 1
ATOM 6544 C CA . ASP D 1 12 ? 65.042 72.901 68.554 1.00 45.28 12 ASP D CA 1
ATOM 6545 C C . ASP D 1 12 ? 64.380 71.578 68.973 1.00 42.24 12 ASP D C 1
ATOM 6546 O O . ASP D 1 12 ? 64.690 70.518 68.424 1.00 40.62 12 ASP D O 1
ATOM 6551 N N . ARG D 1 13 ? 63.450 71.646 69.922 1.00 40.31 13 ARG D N 1
ATOM 6552 C CA . ARG D 1 13 ? 62.877 70.444 70.522 1.00 39.66 13 ARG D CA 1
ATOM 6553 C C . ARG D 1 13 ? 61.407 70.271 70.138 1.00 36.25 13 ARG D C 1
ATOM 6554 O O . ARG D 1 13 ? 60.722 71.241 69.800 1.00 36.00 13 ARG D O 1
ATOM 6562 N N . TYR D 1 14 ? 60.933 69.029 70.168 1.00 34.83 14 TYR D N 1
ATOM 6563 C CA . TYR D 1 14 ? 59.554 68.741 69.799 1.00 32.58 14 TYR D CA 1
ATOM 6564 C C . TYR D 1 14 ? 58.998 67.553 70.549 1.00 29.79 14 TYR D C 1
ATOM 6565 O O . TYR D 1 14 ? 59.727 66.685 71.029 1.00 27.16 14 TYR D O 1
ATOM 6574 N N . THR D 1 15 ? 57.668 67.526 70.602 1.00 30.58 15 THR D N 1
ATOM 6575 C CA . THR D 1 15 ? 56.887 66.399 71.091 1.00 30.05 15 THR D CA 1
ATOM 6576 C C . THR D 1 15 ? 55.718 66.184 70.127 1.00 29.67 15 THR D C 1
ATOM 6577 O O . THR D 1 15 ? 55.158 67.144 69.598 1.00 32.91 15 THR D O 1
ATOM 6581 N N . VAL D 1 16 ? 55.361 64.925 69.896 1.00 30.67 16 VAL D N 1
ATOM 6582 C CA . VAL D 1 16 ? 54.343 64.568 68.918 1.00 25.20 16 VAL D CA 1
ATOM 6583 C C . VAL D 1 16 ? 53.185 63.979 69.699 1.00 29.52 16 VAL D C 1
ATOM 6584 O O . VAL D 1 16 ? 53.371 63.009 70.438 1.00 33.55 16 VAL D O 1
ATOM 6588 N N . GLN D 1 17 ? 52.000 64.561 69.553 1.00 31.77 17 GLN D N 1
ATOM 6589 C CA . GLN D 1 17 ? 50.793 64.037 70.190 1.00 30.62 17 GLN D CA 1
ATOM 6590 C C . GLN D 1 17 ? 49.663 63.954 69.196 1.00 29.92 17 GLN D C 1
ATOM 6591 O O . GLN D 1 17 ? 49.676 64.617 68.165 1.00 30.37 17 GLN D O 1
ATOM 6597 N N . SER D 1 18 ? 48.682 63.126 69.504 1.00 33.90 18 SER D N 1
ATOM 6598 C CA . SER D 1 18 ? 47.456 63.103 68.727 1.00 35.59 18 SER D CA 1
ATOM 6599 C C . SER D 1 18 ? 46.282 62.781 69.640 1.00 40.71 18 SER D C 1
ATOM 6600 O O . SER D 1 18 ? 46.325 61.825 70.415 1.00 43.89 18 SER D O 1
ATOM 6603 N N . ARG D 1 19 ? 45.241 63.587 69.553 1.00 45.90 19 ARG D N 1
ATOM 6604 C CA . ARG D 1 19 ? 44.045 63.368 70.356 1.00 48.82 19 ARG D CA 1
ATOM 6605 C C . ARG D 1 19 ? 43.106 62.432 69.607 1.00 45.38 19 ARG D C 1
ATOM 6606 O O . ARG D 1 19 ? 41.931 62.288 69.939 1.00 55.02 19 ARG D O 1
ATOM 6614 N N . GLY D 1 20 ? 43.645 61.770 68.505 1.00 42.59 20 GLY D N 1
ATOM 6615 C CA . GLY D 1 20 ? 42.916 60.836 67.678 1.00 46.07 20 GLY D CA 1
ATOM 6616 C C . GLY D 1 20 ? 43.900 59.763 67.284 1.00 44.36 20 GLY D C 1
ATOM 6617 O O . GLY D 1 20 ? 45.100 59.873 67.545 1.00 43.18 20 GLY D O 1
ATOM 6618 N N . VAL D 1 21 ? 43.382 58.676 66.723 1.00 43.62 21 VAL D N 1
ATOM 6619 C CA . VAL D 1 21 ? 44.210 57.528 66.383 1.00 45.14 21 VAL D CA 1
ATOM 6620 C C . VAL D 1 21 ? 44.420 57.475 64.881 1.00 45.40 21 VAL D C 1
ATOM 6621 O O . VAL D 1 21 ? 43.606 57.995 64.118 1.00 45.85 21 VAL D O 1
ATOM 6625 N N . LEU D 1 22 ? 45.510 56.851 64.451 1.00 43.56 22 LEU D N 1
ATOM 6626 C CA . LEU D 1 22 ? 45.791 56.801 63.037 1.00 39.19 22 LEU D CA 1
ATOM 6627 C C . LEU D 1 22 ? 45.653 55.340 62.587 1.00 38.33 22 LEU D C 1
ATOM 6628 O O . LEU D 1 22 ? 46.350 54.472 63.098 1.00 43.15 22 LEU D O 1
ATOM 6633 N N . GLN D 1 23 ? 44.730 55.068 61.664 1.00 34.52 23 GLN D N 1
ATOM 6634 C CA . GLN D 1 23 ? 44.372 53.695 61.295 1.00 33.17 23 GLN D CA 1
ATOM 6635 C C . GLN D 1 23 ? 44.550 53.356 59.808 1.00 34.81 23 GLN D C 1
ATOM 6636 O O . GLN D 1 23 ? 45.040 54.174 59.027 1.00 35.87 23 GLN D O 1
ATOM 6642 N N . GLU D 1 24 ? 44.150 52.156 59.402 1.00 31.98 24 GLU D N 1
ATOM 6643 C CA . GLU D 1 24 ? 44.553 51.693 58.082 1.00 32.50 24 GLU D CA 1
ATOM 6644 C C . GLU D 1 24 ? 43.718 52.170 56.911 1.00 33.34 24 GLU D C 1
ATOM 6645 O O . GLU D 1 24 ? 44.143 52.061 55.773 1.00 36.29 24 GLU D O 1
ATOM 6651 N N . VAL D 1 25 ? 42.534 52.699 57.204 1.00 37.88 25 VAL D N 1
ATOM 6652 C CA . VAL D 1 25 ? 41.675 53.271 56.178 1.00 35.57 25 VAL D CA 1
ATOM 6653 C C . VAL D 1 25 ? 42.211 54.642 55.787 1.00 32.55 25 VAL D C 1
ATOM 6654 O O . VAL D 1 25 ? 42.043 55.089 54.653 1.00 33.83 25 VAL D O 1
ATOM 6658 N N . ASP D 1 26 ? 42.862 55.301 56.740 1.00 28.53 26 ASP D N 1
ATOM 6659 C CA . ASP D 1 26 ? 43.482 56.595 56.495 1.00 30.54 26 ASP D CA 1
ATOM 6660 C C . ASP D 1 26 ? 44.799 56.406 55.752 1.00 30.51 26 ASP D C 1
ATOM 6661 O O . ASP D 1 26 ? 45.088 57.116 54.789 1.00 23.66 26 ASP D O 1
ATOM 6666 N N . ARG D 1 27 ? 45.592 55.439 56.204 1.00 30.08 27 ARG D N 1
ATOM 6667 C CA . ARG D 1 27 ? 46.851 55.119 55.546 1.00 27.13 27 ARG D CA 1
ATOM 6668 C C . ARG D 1 27 ? 46.638 55.085 54.039 1.00 23.99 27 ARG D C 1
ATOM 6669 O O . ARG D 1 27 ? 47.395 55.688 53.279 1.00 24.01 27 ARG D O 1
ATOM 6677 N N . LYS D 1 28 ? 45.594 54.379 53.616 1.00 24.20 28 LYS D N 1
ATOM 6678 C CA . LYS D 1 28 ? 45.225 54.332 52.221 1.00 23.25 28 LYS D CA 1
ATOM 6679 C C . LYS D 1 28 ? 44.836 55.720 51.709 1.00 22.16 28 LYS D C 1
ATOM 6680 O O . LYS D 1 28 ? 45.326 56.148 50.663 1.00 21.08 28 LYS D O 1
ATOM 6686 N N . VAL D 1 29 ? 44.001 56.456 52.433 1.00 22.24 29 VAL D N 1
ATOM 6687 C CA . VAL D 1 29 ? 43.663 57.764 51.895 1.00 22.89 29 VAL D CA 1
ATOM 6688 C C . VAL D 1 29 ? 44.848 58.702 51.919 1.00 20.10 29 VAL D C 1
ATOM 6689 O O . VAL D 1 29 ? 44.835 59.696 51.215 1.00 21.43 29 VAL D O 1
ATOM 6693 N N . LEU D 1 30 ? 45.881 58.387 52.693 1.00 20.47 30 LEU D N 1
ATOM 6694 C CA . LEU D 1 30 ? 47.080 59.223 52.644 1.00 21.07 30 LEU D CA 1
ATOM 6695 C C . LEU D 1 30 ? 47.877 58.946 51.393 1.00 20.12 30 LEU D C 1
ATOM 6696 O O . LEU D 1 30 ? 48.413 59.849 50.767 1.00 18.03 30 LEU D O 1
ATOM 6701 N N . THR D 1 31 ? 47.946 57.677 51.047 1.00 17.45 31 THR D N 1
ATOM 6702 C CA . THR D 1 31 ? 48.785 57.247 49.970 1.00 17.32 31 THR D CA 1
ATOM 6703 C C . THR D 1 31 ? 48.093 57.496 48.641 1.00 20.67 31 THR D C 1
ATOM 6704 O O . THR D 1 31 ? 48.743 57.846 47.657 1.00 18.48 31 THR D O 1
ATOM 6708 N N . LEU D 1 32 ? 46.783 57.265 48.602 1.00 22.13 32 LEU D N 1
ATOM 6709 C CA . LEU D 1 32 ? 46.027 57.390 47.358 1.00 18.29 32 LEU D CA 1
ATOM 6710 C C . LEU D 1 32 ? 45.329 58.742 47.081 1.00 19.98 32 LEU D C 1
ATOM 6711 O O . LEU D 1 32 ? 44.968 59.018 45.938 1.00 21.10 32 LEU D O 1
ATOM 6716 N N . LEU D 1 33 ? 45.176 59.597 48.091 1.00 17.80 33 LEU D N 1
ATOM 6717 C CA . LEU D 1 33 ? 44.371 60.809 47.913 1.00 15.99 33 LEU D CA 1
ATOM 6718 C C . LEU D 1 33 ? 45.173 62.048 48.235 1.00 17.21 33 LEU D C 1
ATOM 6719 O O . LEU D 1 33 ? 45.291 62.943 47.413 1.00 19.90 33 LEU D O 1
ATOM 6724 N N . TYR D 1 34 ? 45.676 62.129 49.458 1.00 18.48 34 TYR D N 1
ATOM 6725 C CA . TYR D 1 34 ? 46.517 63.243 49.855 1.00 15.79 34 TYR D CA 1
ATOM 6726 C C . TYR D 1 34 ? 47.864 63.246 49.122 1.00 16.09 34 TYR D C 1
ATOM 6727 O O . TYR D 1 34 ? 48.410 64.305 48.836 1.00 16.26 34 TYR D O 1
ATOM 6736 N N . GLN D 1 35 ? 48.385 62.059 48.830 1.00 14.04 35 GLN D N 1
ATOM 6737 C CA . GLN D 1 35 ? 49.674 61.930 48.160 1.00 13.70 35 GLN D CA 1
ATOM 6738 C C . GLN D 1 35 ? 49.782 62.852 46.948 1.00 17.47 35 GLN D C 1
ATOM 6739 O O . GLN D 1 35 ? 50.666 63.707 46.884 1.00 16.53 35 GLN D O 1
ATOM 6745 N N . PRO D 1 36 ? 48.880 62.671 45.990 1.00 18.57 36 PRO D N 1
ATOM 6746 C CA . PRO D 1 36 ? 48.893 63.461 44.753 1.00 14.95 36 PRO D CA 1
ATOM 6747 C C . PRO D 1 36 ? 48.951 64.964 45.014 1.00 18.49 36 PRO D C 1
ATOM 6748 O O . PRO D 1 36 ? 49.463 65.710 44.179 1.00 22.64 36 PRO D O 1
ATOM 6752 N N . LEU D 1 37 ? 48.429 65.399 46.156 1.00 18.08 37 LEU D N 1
ATOM 6753 C CA . LEU D 1 37 ? 48.401 66.828 46.494 1.00 17.61 37 LEU D CA 1
ATOM 6754 C C . LEU D 1 37 ? 49.640 67.362 47.230 1.00 20.15 37 LEU D C 1
ATOM 6755 O O . LEU D 1 37 ? 50.068 68.490 46.984 1.00 22.20 37 LEU D O 1
ATOM 6760 N N . ILE D 1 38 ? 50.149 66.597 48.198 1.00 19.75 38 ILE D N 1
ATOM 6761 C CA . ILE D 1 38 ? 51.288 67.047 49.004 1.00 16.77 38 ILE D CA 1
ATOM 6762 C C . ILE D 1 38 ? 52.634 66.431 48.614 1.00 17.04 38 ILE D C 1
ATOM 6763 O O . ILE D 1 38 ? 53.697 66.842 49.117 1.00 16.34 38 ILE D O 1
ATOM 6768 N N . GLY D 1 39 ? 52.589 65.456 47.708 1.00 15.68 39 GLY D N 1
ATOM 6769 C CA . GLY D 1 39 ? 53.797 64.781 47.254 1.00 13.58 39 GLY D CA 1
ATOM 6770 C C . GLY D 1 39 ? 54.393 63.744 48.198 1.00 16.42 39 GLY D C 1
ATOM 6771 O O . GLY D 1 39 ? 54.068 63.700 49.390 1.00 18.10 39 GLY D O 1
ATOM 6772 N N . CYS D 1 40 ? 55.310 62.929 47.677 1.00 16.18 40 CYS D N 1
ATOM 6773 C CA . CYS D 1 40 ? 55.748 61.736 48.380 1.00 15.58 40 CYS D CA 1
ATOM 6774 C C . CYS D 1 40 ? 56.620 61.989 49.617 1.00 18.77 40 CYS D C 1
ATOM 6775 O O . CYS D 1 40 ? 56.536 61.245 50.599 1.00 17.66 40 CYS D O 1
ATOM 6778 N N . ARG D 1 41 ? 57.461 63.019 49.572 1.00 21.23 41 ARG D N 1
ATOM 6779 C CA . ARG D 1 41 ? 58.289 63.371 50.726 1.00 20.43 41 ARG D CA 1
ATOM 6780 C C . ARG D 1 41 ? 57.442 63.810 51.925 1.00 20.82 41 ARG D C 1
ATOM 6781 O O . ARG D 1 41 ? 57.860 63.668 53.074 1.00 19.71 41 ARG D O 1
ATOM 6789 N N . ALA D 1 42 ? 56.250 64.336 51.663 1.00 18.91 42 ALA D N 1
ATOM 6790 C CA . ALA D 1 42 ? 55.394 64.778 52.750 1.00 19.57 42 ALA D CA 1
ATOM 6791 C C . ALA D 1 42 ? 54.769 63.563 53.422 1.00 17.64 42 ALA D C 1
ATOM 6792 O O . ALA D 1 42 ? 54.533 63.548 54.636 1.00 15.04 42 ALA D O 1
ATOM 6794 N N . LEU D 1 43 ? 54.493 62.540 52.619 1.00 17.55 43 LEU D N 1
ATOM 6795 C CA . LEU D 1 43 ? 53.913 61.303 53.122 1.00 17.71 43 LEU D CA 1
ATOM 6796 C C . LEU D 1 43 ? 54.858 60.646 54.119 1.00 18.44 43 LEU D C 1
ATOM 6797 O O . LEU D 1 43 ? 54.429 60.136 55.153 1.00 16.37 43 LEU D O 1
ATOM 6802 N N . ALA D 1 44 ? 56.148 60.666 53.801 1.00 16.56 44 ALA D N 1
ATOM 6803 C CA . ALA D 1 44 ? 57.156 60.107 54.689 1.00 14.09 44 ALA D CA 1
ATOM 6804 C C . ALA D 1 44 ? 57.228 60.909 55.986 1.00 16.12 44 ALA D C 1
ATOM 6805 O O . ALA D 1 44 ? 57.342 60.340 57.057 1.00 18.55 44 ALA D O 1
ATOM 6807 N N . LEU D 1 45 ? 57.122 62.228 55.871 1.00 15.73 45 LEU D N 1
ATOM 6808 C CA . LEU D 1 45 ? 57.126 63.102 57.038 1.00 14.46 45 LEU D CA 1
ATOM 6809 C C . LEU D 1 45 ? 55.941 62.816 57.959 1.00 17.06 45 LEU D C 1
ATOM 6810 O O . LEU D 1 45 ? 56.043 62.969 59.176 1.00 16.80 45 LEU D O 1
ATOM 6815 N N . TYR D 1 46 ? 54.818 62.403 57.377 1.00 15.95 46 TYR D N 1
ATOM 6816 C CA . TYR D 1 46 ? 53.635 62.119 58.149 1.00 17.34 46 TYR D CA 1
ATOM 6817 C C . TYR D 1 46 ? 53.729 60.716 58.758 1.00 18.00 46 TYR D C 1
ATOM 6818 O O . TYR D 1 46 ? 53.376 60.509 59.920 1.00 17.45 46 TYR D O 1
ATOM 6827 N N . MET D 1 47 ? 54.232 59.766 57.979 1.00 16.03 47 MET D N 1
ATOM 6828 C CA . MET D 1 47 ? 54.425 58.420 58.485 1.00 16.37 47 MET D CA 1
ATOM 6829 C C . MET D 1 47 ? 55.453 58.359 59.626 1.00 21.39 47 MET D C 1
ATOM 6830 O O . MET D 1 47 ? 55.274 57.595 60.583 1.00 23.10 47 MET D O 1
ATOM 6835 N N . THR D 1 48 ? 56.521 59.150 59.536 1.00 17.02 48 THR D N 1
ATOM 6836 C CA . THR D 1 48 ? 57.532 59.065 60.573 1.00 18.65 48 THR D CA 1
ATOM 6837 C C . THR D 1 48 ? 57.006 59.711 61.842 1.00 19.39 48 THR D C 1
ATOM 6838 O O . THR D 1 48 ? 57.287 59.234 62.925 1.00 20.02 48 THR D O 1
ATOM 6842 N N . LEU D 1 49 ? 56.244 60.789 61.705 1.00 18.69 49 LEU D N 1
ATOM 6843 C CA . LEU D 1 49 ? 55.658 61.439 62.868 1.00 21.66 49 LEU D CA 1
ATOM 6844 C C . LEU D 1 49 ? 54.718 60.466 63.591 1.00 23.34 49 LEU D C 1
ATOM 6845 O O . LEU D 1 49 ? 54.702 60.341 64.819 1.00 22.13 49 LEU D O 1
ATOM 6850 N N . TRP D 1 50 ? 53.958 59.754 62.787 1.00 23.64 50 TRP D N 1
ATOM 6851 C CA . TRP D 1 50 ? 53.065 58.724 63.251 1.00 27.63 50 TRP D CA 1
ATOM 6852 C C . TRP D 1 50 ? 53.880 57.686 64.032 1.00 26.44 50 TRP D C 1
ATOM 6853 O O . TRP D 1 50 ? 53.433 57.179 65.061 1.00 26.19 50 TRP D O 1
ATOM 6864 N N . GLY D 1 51 ? 55.081 57.393 63.548 1.00 24.53 51 GLY D N 1
ATOM 6865 C CA . GLY D 1 51 ? 55.974 56.492 64.243 1.00 20.77 51 GLY D CA 1
ATOM 6866 C C . GLY D 1 51 ? 56.462 57.082 65.551 1.00 22.88 51 GLY D C 1
ATOM 6867 O O . GLY D 1 51 ? 56.391 56.429 66.587 1.00 22.79 51 GLY D O 1
ATOM 6868 N N . GLU D 1 52 ? 56.949 58.320 65.504 1.00 23.56 52 GLU D N 1
ATOM 6869 C CA . GLU D 1 52 ? 57.479 58.986 66.684 1.00 22.24 52 GLU D CA 1
ATOM 6870 C C . GLU D 1 52 ? 56.425 59.109 67.767 1.00 26.72 52 GLU D C 1
ATOM 6871 O O . GLU D 1 52 ? 56.760 59.208 68.950 1.00 28.41 52 GLU D O 1
ATOM 6877 N N . LEU D 1 53 ? 55.157 59.110 67.364 1.00 24.72 53 LEU D N 1
ATOM 6878 C CA . LEU D 1 53 ? 54.084 59.217 68.328 1.00 26.29 53 LEU D CA 1
ATOM 6879 C C . LEU D 1 53 ? 54.203 58.096 69.330 1.00 28.18 53 LEU D C 1
ATOM 6880 O O . LEU D 1 53 ? 54.237 58.338 70.531 1.00 31.32 53 LEU D O 1
ATOM 6885 N N . GLU D 1 54 ? 54.277 56.873 68.823 1.00 25.75 54 GLU D N 1
ATOM 6886 C CA . GLU D 1 54 ? 54.410 55.699 69.666 1.00 27.56 54 GLU D CA 1
ATOM 6887 C C . GLU D 1 54 ? 55.779 55.563 70.326 1.00 28.86 54 GLU D C 1
ATOM 6888 O O . GLU D 1 54 ? 55.871 55.094 71.449 1.00 34.15 54 GLU D O 1
ATOM 6894 N N . LEU D 1 55 ? 56.833 55.949 69.616 1.00 26.06 55 LEU D N 1
ATOM 6895 C CA . LEU D 1 55 ? 58.192 55.688 70.049 1.00 25.83 55 LEU D CA 1
ATOM 6896 C C . LEU D 1 55 ? 58.593 56.560 71.238 1.00 29.53 55 LEU D C 1
ATOM 6897 O O . LEU D 1 55 ? 59.447 56.178 72.047 1.00 31.25 55 LEU D O 1
ATOM 6902 N N . LEU D 1 56 ? 57.976 57.727 71.361 1.00 30.47 56 LEU D N 1
ATOM 6903 C CA . LEU D 1 56 ? 58.075 58.485 72.612 1.00 34.07 56 LEU D CA 1
ATOM 6904 C C . LEU D 1 56 ? 56.680 58.761 73.134 1.00 37.07 56 LEU D C 1
ATOM 6905 O O . LEU D 1 56 ? 55.923 59.472 72.475 1.00 42.50 56 LEU D O 1
ATOM 6910 N N . ASP D 1 57 ? 56.319 58.261 74.314 1.00 40.59 57 ASP D N 1
ATOM 6911 C CA . ASP D 1 57 ? 54.966 58.562 74.765 1.00 42.91 57 ASP D CA 1
ATOM 6912 C C . ASP D 1 57 ? 55.187 59.902 75.381 1.00 40.37 57 ASP D C 1
ATOM 6913 O O . ASP D 1 57 ? 55.724 59.988 76.483 1.00 50.70 57 ASP D O 1
ATOM 6918 N N . GLY D 1 58 ? 54.796 60.956 74.679 1.00 31.90 58 GLY D N 1
ATOM 6919 C CA . GLY D 1 58 ? 54.875 62.297 75.233 1.00 41.76 58 GLY D CA 1
ATOM 6920 C C . GLY D 1 58 ? 56.285 62.766 75.568 1.00 35.14 58 GLY D C 1
ATOM 6921 O O . GLY D 1 58 ? 56.477 63.902 76.013 1.00 30.99 58 GLY D O 1
ATOM 6922 N N . GLN D 1 59 ? 57.268 61.895 75.361 1.00 34.63 59 GLN D N 1
ATOM 6923 C CA . GLN D 1 59 ? 58.644 62.231 75.671 1.00 34.28 59 GLN D CA 1
ATOM 6924 C C . GLN D 1 59 ? 59.161 63.258 74.679 1.00 35.67 59 GLN D C 1
ATOM 6925 O O . GLN D 1 59 ? 58.565 63.468 73.608 1.00 38.88 59 GLN D O 1
ATOM 6931 N N . GLU D 1 60 ? 60.248 63.917 75.053 1.00 30.30 60 GLU D N 1
ATOM 6932 C CA . GLU D 1 60 ? 60.759 65.043 74.296 1.00 29.81 60 GLU D CA 1
ATOM 6933 C C . GLU D 1 60 ? 61.981 64.643 73.476 1.00 31.19 60 GLU D C 1
ATOM 6934 O O . GLU D 1 60 ? 62.779 63.809 73.897 1.00 30.76 60 GLU D O 1
ATOM 6940 N N . ALA D 1 61 ? 62.117 65.233 72.295 1.00 31.02 61 ALA D N 1
ATOM 6941 C CA . ALA D 1 61 ? 63.237 64.920 71.431 1.00 31.07 61 ALA D CA 1
ATOM 6942 C C . ALA D 1 61 ? 63.735 66.165 70.716 1.00 32.06 61 ALA D C 1
ATOM 6943 O O . ALA D 1 61 ? 63.056 67.191 70.685 1.00 32.38 61 ALA D O 1
ATOM 6945 N N . THR D 1 62 ? 64.928 66.053 70.144 1.00 32.53 62 THR D N 1
ATOM 6946 C CA . THR D 1 62 ? 65.535 67.113 69.361 1.00 34.29 62 THR D CA 1
ATOM 6947 C C . THR D 1 62 ? 65.426 66.761 67.876 1.00 34.15 62 THR D C 1
ATOM 6948 O O . THR D 1 62 ? 65.392 65.592 67.512 1.00 33.13 62 THR D O 1
ATOM 6952 N N . HIS D 1 63 ? 65.356 67.767 67.014 1.00 36.10 63 HIS D N 1
ATOM 6953 C CA . HIS D 1 63 ? 65.147 67.517 65.586 1.00 31.91 63 HIS D CA 1
ATOM 6954 C C . HIS D 1 63 ? 66.231 66.673 64.921 1.00 31.10 63 HIS D C 1
ATOM 6955 O O . HIS D 1 63 ? 66.060 66.244 63.788 1.00 34.04 63 HIS D O 1
ATOM 6962 N N . HIS D 1 64 ? 67.347 66.438 65.601 1.00 33.22 64 HIS D N 1
ATOM 6963 C CA . HIS D 1 64 ? 68.392 65.602 65.019 1.00 32.51 64 HIS D CA 1
ATOM 6964 C C . HIS D 1 64 ? 67.819 64.208 64.767 1.00 28.28 64 HIS D C 1
ATOM 6965 O O . HIS D 1 64 ? 68.075 63.583 63.742 1.00 27.45 64 HIS D O 1
ATOM 6972 N N . ARG D 1 65 ? 67.027 63.744 65.723 1.00 26.43 65 ARG D N 1
ATOM 6973 C CA . ARG D 1 65 ? 66.374 62.450 65.668 1.00 24.34 65 ARG D CA 1
ATOM 6974 C C . ARG D 1 65 ? 65.549 62.337 64.390 1.00 26.56 65 ARG D C 1
ATOM 6975 O O . ARG D 1 65 ? 65.636 61.333 63.681 1.00 25.67 65 ARG D O 1
ATOM 6983 N N . LEU D 1 66 ? 64.751 63.364 64.094 1.00 26.89 66 LEU D N 1
ATOM 6984 C CA . LEU D 1 66 ? 63.945 63.359 62.882 1.00 25.24 66 LEU D CA 1
ATOM 6985 C C . LEU D 1 66 ? 64.852 63.236 61.679 1.00 23.20 66 LEU D C 1
ATOM 6986 O O . LEU D 1 66 ? 64.641 62.373 60.826 1.00 20.28 66 LEU D O 1
ATOM 6991 N N . MET D 1 67 ? 65.872 64.091 61.640 1.00 23.60 67 MET D N 1
ATOM 6992 C CA . MET D 1 67 ? 66.876 64.072 60.592 1.00 22.15 67 MET D CA 1
ATOM 6993 C C . MET D 1 67 ? 67.484 62.679 60.472 1.00 22.67 67 MET D C 1
ATOM 6994 O O . MET D 1 67 ? 67.737 62.196 59.365 1.00 22.90 67 MET D O 1
ATOM 6999 N N . ALA D 1 68 ? 67.690 62.019 61.611 1.00 23.16 68 ALA D N 1
ATOM 7000 C CA . ALA D 1 68 ? 68.332 60.702 61.619 1.00 22.57 68 ALA D CA 1
ATOM 7001 C C . ALA D 1 68 ? 67.373 59.584 61.207 1.00 20.55 68 ALA D C 1
ATOM 7002 O O . ALA D 1 68 ? 67.737 58.657 60.481 1.00 22.56 68 ALA D O 1
ATOM 7004 N N . LEU D 1 69 ? 66.146 59.674 61.676 1.00 18.96 69 LEU D N 1
ATOM 7005 C CA . LEU D 1 69 ? 65.136 58.707 61.303 1.00 20.91 69 LEU D CA 1
ATOM 7006 C C . LEU D 1 69 ? 64.840 58.686 59.794 1.00 17.90 69 LEU D C 1
ATOM 7007 O O . LEU D 1 69 ? 64.686 57.603 59.226 1.00 16.42 69 LEU D O 1
ATOM 7012 N N . MET D 1 70 ? 64.775 59.857 59.165 1.00 17.65 70 MET D N 1
ATOM 7013 C CA . MET D 1 70 ? 64.409 59.949 57.752 1.00 16.64 70 MET D CA 1
ATOM 7014 C C . MET D 1 70 ? 65.589 60.206 56.812 1.00 18.77 70 MET D C 1
ATOM 7015 O O . MET D 1 70 ? 65.394 60.478 55.627 1.00 20.01 70 MET D O 1
ATOM 7020 N N . GLN D 1 71 ? 66.806 60.119 57.337 1.00 21.12 71 GLN D N 1
ATOM 7021 C CA . GLN D 1 71 ? 68.029 60.319 56.513 1.00 26.21 71 GLN D CA 1
ATOM 7022 C C . GLN D 1 71 ? 67.926 61.502 55.555 1.00 22.28 71 GLN D C 1
ATOM 7023 O O . GLN D 1 71 ? 68.332 61.400 54.403 1.00 24.20 71 GLN D O 1
ATOM 7029 N N . CYS D 1 72 ? 67.403 62.616 56.061 1.00 23.07 72 CYS D N 1
ATOM 7030 C CA . CYS D 1 72 ? 67.202 63.827 55.278 1.00 31.22 72 CYS D CA 1
ATOM 7031 C C . CYS D 1 72 ? 67.817 65.028 55.998 1.00 33.61 72 CYS D C 1
ATOM 7032 O O . CYS D 1 72 ? 68.086 64.969 57.192 1.00 31.57 72 CYS D O 1
ATOM 7035 N N . GLY D 1 73 ? 68.059 66.111 55.269 1.00 36.76 73 GLY D N 1
ATOM 7036 C CA . GLY D 1 73 ? 68.526 67.333 55.895 1.00 36.06 73 GLY D CA 1
ATOM 7037 C C . GLY D 1 73 ? 67.375 68.210 56.358 1.00 38.56 73 GLY D C 1
ATOM 7038 O O . GLY D 1 73 ? 66.320 68.221 55.720 1.00 38.21 73 GLY D O 1
ATOM 7039 N N . LEU D 1 74 ? 67.589 68.965 57.439 1.00 36.03 74 LEU D N 1
ATOM 7040 C CA . LEU D 1 74 ? 66.540 69.777 58.069 1.00 33.95 74 LEU D CA 1
ATOM 7041 C C . LEU D 1 74 ? 65.681 70.678 57.153 1.00 36.20 74 LEU D C 1
ATOM 7042 O O . LEU D 1 74 ? 64.459 70.738 57.332 1.00 33.58 74 LEU D O 1
ATOM 7047 N N . PRO D 1 75 ? 66.305 71.387 56.185 1.00 38.38 75 PRO D N 1
ATOM 7048 C CA . PRO D 1 75 ? 65.468 72.241 55.326 1.00 38.11 75 PRO D CA 1
ATOM 7049 C C . PRO D 1 75 ? 64.324 71.497 54.618 1.00 35.14 75 PRO D C 1
ATOM 7050 O O . PRO D 1 75 ? 63.207 72.020 54.614 1.00 36.31 75 PRO D O 1
ATOM 7054 N N . ASP D 1 76 ? 64.601 70.338 54.029 1.00 33.72 76 ASP D N 1
ATOM 7055 C CA . ASP D 1 76 ? 63.567 69.567 53.350 1.00 36.43 76 ASP D CA 1
ATOM 7056 C C . ASP D 1 76 ? 62.430 69.275 54.318 1.00 34.96 76 ASP D C 1
ATOM 7057 O O . ASP D 1 76 ? 61.263 69.539 54.027 1.00 34.84 76 ASP D O 1
ATOM 7062 N N . ILE D 1 77 ? 62.787 68.732 55.476 1.00 35.00 77 ILE D N 1
ATOM 7063 C CA . ILE D 1 77 ? 61.832 68.465 56.537 1.00 30.37 77 ILE D CA 1
ATOM 7064 C C . ILE D 1 77 ? 60.900 69.653 56.767 1.00 28.19 77 ILE D C 1
ATOM 7065 O O . ILE D 1 77 ? 59.684 69.495 56.772 1.00 30.25 77 ILE D O 1
ATOM 7070 N N . TYR D 1 78 ? 61.455 70.842 56.938 1.00 27.46 78 TYR D N 1
ATOM 7071 C CA . TYR D 1 78 ? 60.611 72.006 57.177 1.00 32.37 78 TYR D CA 1
ATOM 7072 C C . TYR D 1 78 ? 59.613 72.269 56.036 1.00 32.47 78 TYR D C 1
ATOM 7073 O O . TYR D 1 78 ? 58.420 72.454 56.279 1.00 30.31 78 TYR D O 1
ATOM 7082 N N . SER D 1 79 ? 60.100 72.275 54.799 1.00 31.15 79 SER D N 1
ATOM 7083 C CA . SER D 1 79 ? 59.249 72.571 53.658 1.00 31.71 79 SER D CA 1
ATOM 7084 C C . SER D 1 79 ? 58.078 71.593 53.542 1.00 30.07 79 SER D C 1
ATOM 7085 O O . SER D 1 79 ? 56.954 71.986 53.218 1.00 29.80 79 SER D O 1
ATOM 7088 N N . GLU D 1 80 ? 58.340 70.320 53.813 1.00 27.72 80 GLU D N 1
ATOM 7089 C CA . GLU D 1 80 ? 57.276 69.333 53.758 1.00 28.37 80 GLU D CA 1
ATOM 7090 C C . GLU D 1 80 ? 56.350 69.421 54.979 1.00 25.92 80 GLU D C 1
ATOM 7091 O O . GLU D 1 80 ? 55.153 69.173 54.860 1.00 27.16 80 GLU D O 1
ATOM 7097 N N . ARG D 1 81 ? 56.885 69.787 56.138 1.00 24.59 81 ARG D N 1
ATOM 7098 C CA . ARG D 1 81 ? 56.048 70.003 57.307 1.00 23.43 81 ARG D CA 1
ATOM 7099 C C . ARG D 1 81 ? 54.940 70.978 56.966 1.00 26.29 81 ARG D C 1
ATOM 7100 O O . ARG D 1 81 ? 53.758 70.667 57.110 1.00 25.71 81 ARG D O 1
ATOM 7108 N N . LEU D 1 82 ? 55.341 72.142 56.463 1.00 29.58 82 LEU D N 1
ATOM 7109 C CA . LEU D 1 82 ? 54.414 73.184 56.039 1.00 28.46 82 LEU D CA 1
ATOM 7110 C C . LEU D 1 82 ? 53.298 72.653 55.176 1.00 24.87 82 LEU D C 1
ATOM 7111 O O . LEU D 1 82 ? 52.153 73.039 55.362 1.00 25.04 82 LEU D O 1
ATOM 7116 N N . LYS D 1 83 ? 53.624 71.771 54.239 1.00 22.26 83 LYS D N 1
ATOM 7117 C CA . LYS D 1 83 ? 52.592 71.180 53.408 1.00 25.38 83 LYS D CA 1
ATOM 7118 C C . LYS D 1 83 ? 51.585 70.403 54.243 1.00 24.97 83 LYS D C 1
ATOM 7119 O O . LYS D 1 83 ? 50.369 70.584 54.098 1.00 23.68 83 LYS D O 1
ATOM 7125 N N . LEU D 1 84 ? 52.106 69.554 55.125 1.00 24.61 84 LEU D N 1
ATOM 7126 C CA . LEU D 1 84 ? 51.272 68.791 56.049 1.00 25.58 84 LEU D CA 1
ATOM 7127 C C . LEU D 1 84 ? 50.343 69.712 56.847 1.00 25.00 84 LEU D C 1
ATOM 7128 O O . LEU D 1 84 ? 49.153 69.429 56.945 1.00 24.80 84 LEU D O 1
ATOM 7133 N N . GLU D 1 85 ? 50.881 70.809 57.391 1.00 23.84 85 GLU D N 1
ATOM 7134 C CA . GLU D 1 85 ? 50.063 71.828 58.057 1.00 27.38 85 GLU D CA 1
ATOM 7135 C C . GLU D 1 85 ? 48.976 72.398 57.137 1.00 29.91 85 GLU D C 1
ATOM 7136 O O . GLU D 1 85 ? 47.793 72.376 57.475 1.00 31.73 85 GLU D O 1
ATOM 7142 N N . GLY D 1 86 ? 49.386 72.914 55.983 1.00 28.60 86 GLY D N 1
ATOM 7143 C CA . GLY D 1 86 ? 48.460 73.509 55.050 1.00 30.50 86 GLY D CA 1
ATOM 7144 C C . GLY D 1 86 ? 47.268 72.626 54.771 1.00 30.24 86 GLY D C 1
ATOM 7145 O O . GLY D 1 86 ? 46.122 73.069 54.883 1.00 34.54 86 GLY D O 1
ATOM 7146 N N . ILE D 1 87 ? 47.517 71.360 54.467 1.00 25.55 87 ILE D N 1
ATOM 7147 C CA . ILE D 1 87 ? 46.417 70.491 54.062 1.00 26.78 87 ILE D CA 1
ATOM 7148 C C . ILE D 1 87 ? 45.650 69.880 55.245 1.00 26.56 87 ILE D C 1
ATOM 7149 O O . ILE D 1 87 ? 44.759 69.059 55.057 1.00 24.19 87 ILE D O 1
ATOM 7154 N N . GLY D 1 88 ? 46.019 70.282 56.460 1.00 30.42 88 GLY D N 1
ATOM 7155 C CA . GLY D 1 88 ? 45.247 69.968 57.650 1.00 34.10 88 GLY D CA 1
ATOM 7156 C C . GLY D 1 88 ? 45.628 68.679 58.358 1.00 36.33 88 GLY D C 1
ATOM 7157 O O . GLY D 1 88 ? 44.858 68.161 59.168 1.00 44.11 88 GLY D O 1
ATOM 7158 N N . LEU D 1 89 ? 46.799 68.142 58.050 1.00 27.31 89 LEU D N 1
ATOM 7159 C CA . LEU D 1 89 ? 47.232 66.918 58.690 1.00 25.78 89 LEU D CA 1
ATOM 7160 C C . LEU D 1 89 ? 48.005 67.238 59.951 1.00 28.66 89 LEU D C 1
ATOM 7161 O O . LEU D 1 89 ? 48.264 66.369 60.795 1.00 28.50 89 LEU D O 1
ATOM 7166 N N . LEU D 1 90 ? 48.388 68.495 60.078 1.00 29.81 90 LEU D N 1
ATOM 7167 C CA . LEU D 1 90 ? 49.254 68.869 61.173 1.00 29.49 90 LEU D CA 1
ATOM 7168 C C . LEU D 1 90 ? 48.889 70.212 61.754 1.00 34.25 90 LEU D C 1
ATOM 7169 O O . LEU D 1 90 ? 48.785 71.211 61.031 1.00 33.91 90 LEU D O 1
ATOM 7174 N N . ASP D 1 91 ? 48.692 70.217 63.069 1.00 38.26 91 ASP D N 1
ATOM 7175 C CA . ASP D 1 91 ? 48.625 71.445 63.838 1.00 37.43 91 ASP D CA 1
ATOM 7176 C C . ASP D 1 91 ? 49.971 71.547 64.524 1.00 37.07 91 ASP D C 1
ATOM 7177 O O . ASP D 1 91 ? 50.455 70.576 65.104 1.00 36.47 91 ASP D O 1
ATOM 7182 N N . THR D 1 92 ? 50.599 72.708 64.420 1.00 40.11 92 THR D N 1
ATOM 7183 C CA . THR D 1 92 ? 51.901 72.927 65.036 1.00 38.25 92 THR D CA 1
ATOM 7184 C C . THR D 1 92 ? 51.772 74.017 66.082 1.00 43.01 92 THR D C 1
ATOM 7185 O O . THR D 1 92 ? 51.268 75.104 65.805 1.00 48.33 92 THR D O 1
ATOM 7189 N N . TYR D 1 93 ? 52.245 73.736 67.284 1.00 41.67 93 TYR D N 1
ATOM 7190 C CA . TYR D 1 93 ? 52.198 74.712 68.353 1.00 44.42 93 TYR D CA 1
ATOM 7191 C C . TYR D 1 93 ? 53.640 75.011 68.754 1.00 45.57 93 TYR D C 1
ATOM 7192 O O . TYR D 1 93 ? 54.561 74.287 68.364 1.00 41.22 93 TYR D O 1
ATOM 7201 N N . VAL D 1 94 ? 53.836 76.108 69.483 1.00 53.10 94 VAL D N 1
ATOM 7202 C CA . VAL D 1 94 ? 55.141 76.468 70.040 1.00 49.71 94 VAL D CA 1
ATOM 7203 C C . VAL D 1 94 ? 54.959 76.810 71.507 1.00 54.86 94 VAL D C 1
ATOM 7204 O O . VAL D 1 94 ? 53.957 77.419 71.884 1.00 59.90 94 VAL D O 1
ATOM 7208 N N . HIS D 1 95 ? 55.912 76.401 72.340 1.00 57.46 95 HIS D N 1
ATOM 7209 C CA . HIS D 1 95 ? 55.884 76.743 73.762 1.00 64.75 95 HIS D CA 1
ATOM 7210 C C . HIS D 1 95 ? 56.321 78.196 73.942 1.00 67.35 95 HIS D C 1
ATOM 7211 O O . HIS D 1 95 ? 57.070 78.734 73.114 1.00 60.23 95 HIS D O 1
ATOM 7218 N N . ALA D 1 96 ? 55.840 78.823 75.017 1.00 71.40 96 ALA D N 1
ATOM 7219 C CA . ALA D 1 96 ? 56.267 80.169 75.390 1.00 73.30 96 ALA D CA 1
ATOM 7220 C C . ALA D 1 96 ? 57.787 80.173 75.509 1.00 81.01 96 ALA D C 1
ATOM 7221 O O . ALA D 1 96 ? 58.359 79.357 76.242 1.00 80.82 96 ALA D O 1
ATOM 7223 N N . LYS D 1 97 ? 58.447 81.088 74.803 1.00 83.50 97 LYS D N 1
ATOM 7224 C CA . LYS D 1 97 ? 59.895 80.973 74.637 1.00 87.91 97 LYS D CA 1
ATOM 7225 C C . LYS D 1 97 ? 60.673 81.421 75.869 1.00 92.71 97 LYS D C 1
ATOM 7226 O O . LYS D 1 97 ? 60.588 82.572 76.295 1.00 93.21 97 LYS D O 1
ATOM 7232 N N . GLU D 1 98 ? 61.408 80.393 76.475 1.00 98.36 98 GLU D N 1
ATOM 7233 C CA . GLU D 1 98 ? 62.312 80.620 77.594 1.00 100.60 98 GLU D CA 1
ATOM 7234 C C . GLU D 1 98 ? 63.601 79.811 77.404 1.00 102.76 98 GLU D C 1
ATOM 7235 O O . GLU D 1 98 ? 63.567 78.612 77.096 1.00 99.46 98 GLU D O 1
ATOM 7241 N N . ALA D 1 99 ? 64.755 80.587 77.524 1.00 103.43 99 ALA D N 1
ATOM 7242 C CA . ALA D 1 99 ? 64.836 82.024 77.764 1.00 103.73 99 ALA D CA 1
ATOM 7243 C C . ALA D 1 99 ? 65.516 82.676 76.566 1.00 104.73 99 ALA D C 1
ATOM 7244 O O . ALA D 1 99 ? 64.960 83.555 75.903 1.00 102.77 99 ALA D O 1
ATOM 7246 N N . ASP D 1 100 ? 66.750 82.253 76.310 1.00 108.45 100 ASP D N 1
ATOM 7247 C CA . ASP D 1 100 ? 67.520 82.746 75.174 1.00 107.59 100 ASP D CA 1
ATOM 7248 C C . ASP D 1 100 ? 67.527 81.678 74.092 1.00 103.07 100 ASP D C 1
ATOM 7249 O O . ASP D 1 100 ? 68.558 81.386 73.486 1.00 99.99 100 ASP D O 1
ATOM 7254 N N . GLU D 1 101 ? 66.356 81.095 73.867 1.00 103.14 101 GLU D N 1
ATOM 7255 C CA . GLU D 1 101 ? 66.187 79.963 72.924 1.00 96.62 101 GLU D CA 1
ATOM 7256 C C . GLU D 1 101 ? 66.925 78.722 73.503 1.00 94.42 101 GLU D C 1
ATOM 7257 O O . GLU D 1 101 ? 67.682 78.866 74.464 1.00 97.20 101 GLU D O 1
ATOM 7263 N N . PRO D 1 102 ? 66.686 77.499 72.973 1.00 84.69 102 PRO D N 1
ATOM 7264 C CA . PRO D 1 102 ? 65.978 77.082 71.758 1.00 76.77 102 PRO D CA 1
ATOM 7265 C C . PRO D 1 102 ? 64.493 76.812 71.968 1.00 71.08 102 PRO D C 1
ATOM 7266 O O . PRO D 1 102 ? 64.036 76.697 73.110 1.00 69.95 102 PRO D O 1
ATOM 7270 N N . LYS D 1 103 ? 63.783 76.606 70.859 1.00 59.54 103 LYS D N 1
ATOM 7271 C CA . LYS D 1 103 ? 62.325 76.519 70.862 1.00 54.22 103 LYS D CA 1
ATOM 7272 C C . LYS D 1 103 ? 61.826 75.145 71.314 1.00 52.57 103 LYS D C 1
ATOM 7273 O O . LYS D 1 103 ? 62.558 74.162 71.247 1.00 52.53 103 LYS D O 1
ATOM 7279 N N . LEU D 1 104 ? 60.589 75.081 71.799 1.00 49.69 104 LEU D N 1
ATOM 7280 C CA . LEU D 1 104 ? 59.933 73.794 72.009 1.00 45.05 104 LEU D CA 1
ATOM 7281 C C . LEU D 1 104 ? 58.679 73.702 71.150 1.00 43.86 104 LEU D C 1
ATOM 7282 O O . LEU D 1 104 ? 57.845 74.601 71.155 1.00 46.44 104 LEU D O 1
ATOM 7287 N N . PHE D 1 105 ? 58.537 72.601 70.426 1.00 40.23 105 PHE D N 1
ATOM 7288 C CA . PHE D 1 105 ? 57.437 72.460 69.488 1.00 38.48 105 PHE D CA 1
ATOM 7289 C C . PHE D 1 105 ? 56.458 71.376 69.907 1.00 35.70 105 PHE D C 1
ATOM 7290 O O . PHE D 1 105 ? 56.827 70.410 70.572 1.00 34.29 105 PHE D O 1
ATOM 7298 N N . LEU D 1 106 ? 55.207 71.527 69.495 1.00 35.20 106 LEU D N 1
ATOM 7299 C CA . LEU D 1 106 ? 54.231 70.468 69.688 1.00 36.30 106 LEU D CA 1
ATOM 7300 C C . LEU D 1 106 ? 53.644 70.104 68.339 1.00 35.63 106 LEU D C 1
ATOM 7301 O O . LEU D 1 106 ? 53.044 70.942 67.678 1.00 41.31 106 LEU D O 1
ATOM 7306 N N . TYR D 1 107 ? 53.818 68.857 67.921 1.00 29.82 107 TYR D N 1
ATOM 7307 C CA . TYR D 1 107 ? 53.222 68.425 66.681 1.00 29.09 107 TYR D CA 1
ATOM 7308 C C . TYR D 1 107 ? 51.968 67.618 66.963 1.00 30.19 107 TYR D C 1
ATOM 7309 O O . TYR D 1 107 ? 52.040 66.479 67.406 1.00 31.11 107 TYR D O 1
ATOM 7318 N N . GLU D 1 108 ? 50.816 68.212 66.684 1.00 31.50 108 GLU D N 1
ATOM 7319 C CA . GLU D 1 108 ? 49.549 67.531 66.882 1.00 33.20 108 GLU D CA 1
ATOM 7320 C C . GLU D 1 108 ? 49.175 66.869 65.562 1.00 30.78 108 GLU D C 1
ATOM 7321 O O . GLU D 1 108 ? 48.891 67.539 64.571 1.00 31.00 108 GLU D O 1
ATOM 7327 N N . LEU D 1 109 ? 49.175 65.540 65.559 1.00 28.63 109 LEU D N 1
ATOM 7328 C CA . LEU D 1 109 ? 48.819 64.775 64.371 1.00 28.79 109 LEU D CA 1
ATOM 7329 C C . LEU D 1 109 ? 47.305 64.719 64.197 1.00 32.94 109 LEU D C 1
ATOM 7330 O O . LEU D 1 109 ? 46.576 64.376 65.127 1.00 35.68 109 LEU D O 1
ATOM 7335 N N . ARG D 1 110 ? 46.837 65.071 63.004 1.00 31.78 110 ARG D N 1
ATOM 7336 C CA . ARG D 1 110 ? 45.410 65.059 62.709 1.00 30.77 110 ARG D CA 1
ATOM 7337 C C . ARG D 1 110 ? 45.111 64.084 61.578 1.00 27.84 110 ARG D C 1
ATOM 7338 O O . ARG D 1 110 ? 45.562 64.274 60.449 1.00 28.85 110 ARG D O 1
ATOM 7346 N N . PRO D 1 111 ? 44.351 63.038 61.885 1.00 31.37 111 PRO D N 1
ATOM 7347 C CA . PRO D 1 111 ? 44.036 62.011 60.884 1.00 30.68 111 PRO D CA 1
ATOM 7348 C C . PRO D 1 111 ? 43.433 62.648 59.650 1.00 25.60 111 PRO D C 1
ATOM 7349 O O . PRO D 1 111 ? 42.760 63.675 59.776 1.00 27.67 111 PRO D O 1
ATOM 7353 N N . PRO D 1 112 ? 43.633 62.036 58.475 1.00 24.43 112 PRO D N 1
ATOM 7354 C CA . PRO D 1 112 ? 43.075 62.589 57.233 1.00 24.95 112 PRO D CA 1
ATOM 7355 C C . PRO D 1 112 ? 41.552 62.666 57.268 1.00 25.46 112 PRO D C 1
ATOM 7356 O O . PRO D 1 112 ? 40.948 62.353 58.279 1.00 32.50 112 PRO D O 1
ATOM 7360 N N . LEU D 1 113 ? 40.937 63.103 56.182 1.00 24.89 113 LEU D N 1
ATOM 7361 C CA . LEU D 1 113 ? 39.491 63.036 56.072 1.00 23.77 113 LEU D CA 1
ATOM 7362 C C . LEU D 1 113 ? 39.111 61.598 55.849 1.00 20.75 113 LEU D C 1
ATOM 7363 O O . LEU D 1 113 ? 39.967 60.759 55.593 1.00 22.12 113 LEU D O 1
ATOM 7368 N N . ALA D 1 114 ? 37.836 61.299 56.038 1.00 23.10 114 ALA D N 1
ATOM 7369 C CA . ALA D 1 114 ? 37.290 60.039 55.584 1.00 22.95 114 ALA D CA 1
ATOM 7370 C C . ALA D 1 114 ? 37.071 60.209 54.105 1.00 27.81 114 ALA D C 1
ATOM 7371 O O . ALA D 1 114 ? 36.897 61.343 53.637 1.00 26.80 114 ALA D O 1
ATOM 7373 N N . PRO D 1 115 ? 37.082 59.093 53.360 1.00 27.52 115 PRO D N 1
ATOM 7374 C CA . PRO D 1 115 ? 36.897 59.160 51.905 1.00 28.51 115 PRO D CA 1
ATOM 7375 C C . PRO D 1 115 ? 35.686 59.991 51.501 1.00 28.77 115 PRO D C 1
ATOM 7376 O O . PRO D 1 115 ? 35.829 60.813 50.608 1.00 34.04 115 PRO D O 1
ATOM 7380 N N . ASP D 1 116 ? 34.543 59.823 52.157 1.00 31.79 116 ASP D N 1
ATOM 7381 C CA . ASP D 1 116 ? 33.348 60.592 51.800 1.00 33.71 116 ASP D CA 1
ATOM 7382 C C . ASP D 1 116 ? 33.524 62.113 51.964 1.00 29.75 116 ASP D C 1
ATOM 7383 O O . ASP D 1 116 ? 33.118 62.868 51.094 1.00 30.04 116 ASP D O 1
ATOM 7388 N N . GLN D 1 117 ? 34.155 62.544 53.056 1.00 32.55 117 GLN D N 1
ATOM 7389 C CA . GLN D 1 117 ? 34.414 63.968 53.314 1.00 35.88 117 GLN D CA 1
ATOM 7390 C C . GLN D 1 117 ? 35.364 64.603 52.288 1.00 32.88 117 GLN D C 1
ATOM 7391 O O . GLN D 1 117 ? 35.276 65.793 51.993 1.00 33.13 117 GLN D O 1
ATOM 7397 N N . PHE D 1 118 ? 36.296 63.802 51.793 1.00 30.45 118 PHE D N 1
ATOM 7398 C CA . PHE D 1 118 ? 37.330 64.252 50.887 1.00 29.03 118 PHE D CA 1
ATOM 7399 C C . PHE D 1 118 ? 36.701 64.538 49.519 1.00 31.98 118 PHE D C 1
ATOM 7400 O O . PHE D 1 118 ? 36.867 65.624 48.953 1.00 31.54 118 PHE D O 1
ATOM 7408 N N . PHE D 1 119 ? 35.967 63.570 48.990 1.00 29.29 119 PHE D N 1
ATOM 7409 C CA . PHE D 1 119 ? 35.334 63.752 47.689 1.00 30.07 119 PHE D CA 1
ATOM 7410 C C . PHE D 1 119 ? 34.211 64.803 47.698 1.00 32.65 119 PHE D C 1
ATOM 7411 O O . PHE D 1 119 ? 33.811 65.298 46.648 1.00 31.84 119 PHE D O 1
ATOM 7419 N N . ARG D 1 120 ? 33.701 65.113 48.887 1.00 35.39 120 ARG D N 1
ATOM 7420 C CA . ARG D 1 120 ? 32.640 66.092 49.078 1.00 35.95 120 ARG D CA 1
ATOM 7421 C C . ARG D 1 120 ? 33.217 67.488 49.300 1.00 38.42 120 ARG D C 1
ATOM 7422 O O . ARG D 1 120 ? 32.505 68.488 49.229 1.00 44.01 120 ARG D O 1
ATOM 7430 N N . ASP D 1 121 ? 34.519 67.563 49.547 1.00 38.59 121 ASP D N 1
ATOM 7431 C CA . ASP D 1 121 ? 35.178 68.861 49.581 1.00 39.19 121 ASP D CA 1
ATOM 7432 C C . ASP D 1 121 ? 35.352 69.345 48.153 1.00 42.76 121 ASP D C 1
ATOM 7433 O O . ASP D 1 121 ? 35.787 68.591 47.274 1.00 40.91 121 ASP D O 1
ATOM 7438 N N . GLU D 1 122 ? 34.979 70.597 47.927 1.00 43.36 122 GLU D N 1
ATOM 7439 C CA . GLU D 1 122 ? 35.074 71.213 46.618 1.00 46.22 122 GLU D CA 1
ATOM 7440 C C . GLU D 1 122 ? 36.508 71.206 46.075 1.00 39.96 122 GLU D C 1
ATOM 7441 O O . GLU D 1 122 ? 36.792 70.482 45.126 1.00 37.84 122 GLU D O 1
ATOM 7447 N N . MET D 1 123 ? 37.406 71.975 46.687 1.00 37.29 123 MET D N 1
ATOM 7448 C CA . MET D 1 123 ? 38.768 72.131 46.173 1.00 36.13 123 MET D CA 1
ATOM 7449 C C . MET D 1 123 ? 39.537 70.816 46.045 1.00 36.22 123 MET D C 1
ATOM 7450 O O . MET D 1 123 ? 40.038 70.503 44.959 1.00 31.04 123 MET D O 1
ATOM 7455 N N . LEU D 1 124 ? 39.687 70.106 47.159 1.00 35.03 124 LEU D N 1
ATOM 7456 C CA . LEU D 1 124 ? 40.535 68.921 47.219 1.00 30.45 124 LEU D CA 1
ATOM 7457 C C . LEU D 1 124 ? 40.164 67.903 46.152 1.00 26.80 124 LEU D C 1
ATOM 7458 O O . LEU D 1 124 ? 41.031 67.264 45.557 1.00 28.43 124 LEU D O 1
ATOM 7463 N N . SER D 1 125 ? 38.866 67.757 45.919 1.00 26.58 125 SER D N 1
ATOM 7464 C CA . SER D 1 125 ? 38.372 66.801 44.956 1.00 27.97 125 SER D CA 1
ATOM 7465 C C . SER D 1 125 ? 38.707 67.212 43.503 1.00 29.44 125 SER D C 1
ATOM 7466 O O . SER D 1 125 ? 39.053 66.361 42.684 1.00 26.91 125 SER D O 1
ATOM 7469 N N . VAL D 1 126 ? 38.612 68.504 43.207 1.00 27.84 126 VAL D N 1
ATOM 7470 C CA . VAL D 1 126 ? 38.969 69.008 41.886 1.00 32.49 126 VAL D CA 1
ATOM 7471 C C . VAL D 1 126 ? 40.479 68.931 41.691 1.00 26.70 126 VAL D C 1
ATOM 7472 O O . VAL D 1 126 ? 40.966 68.321 40.738 1.00 27.53 126 VAL D O 1
ATOM 7476 N N . PHE D 1 127 ? 41.213 69.553 42.607 1.00 27.31 127 PHE D N 1
ATOM 7477 C CA . PHE D 1 127 ? 42.670 69.519 42.598 1.00 28.28 127 PHE D CA 1
ATOM 7478 C C . PHE D 1 127 ? 43.172 68.100 42.350 1.00 27.15 127 PHE D C 1
ATOM 7479 O O . PHE D 1 127 ? 44.096 67.901 41.548 1.00 24.02 127 PHE D O 1
ATOM 7487 N N . LEU D 1 128 ? 42.546 67.119 43.009 1.00 22.52 128 LEU D N 1
ATOM 7488 C CA . LEU D 1 128 ? 42.959 65.736 42.837 1.00 21.26 128 LEU D CA 1
ATOM 7489 C C . LEU D 1 128 ? 42.776 65.261 41.418 1.00 22.70 128 LEU D C 1
ATOM 7490 O O . LEU D 1 128 ? 43.696 64.667 40.847 1.00 20.63 128 LEU D O 1
ATOM 7495 N N . ARG D 1 129 ? 41.598 65.517 40.845 1.00 25.44 129 ARG D N 1
ATOM 7496 C CA . ARG D 1 129 ? 41.332 65.064 39.475 1.00 26.85 129 ARG D CA 1
ATOM 7497 C C . ARG D 1 129 ? 42.348 65.623 38.495 1.00 23.04 129 ARG D C 1
ATOM 7498 O O . ARG D 1 129 ? 42.749 64.944 37.542 1.00 22.94 129 ARG D O 1
ATOM 7506 N N . ARG D 1 130 ? 42.771 66.853 38.745 1.00 19.08 130 ARG D N 1
ATOM 7507 C CA . ARG D 1 130 ? 43.790 67.460 37.919 1.00 26.82 130 ARG D CA 1
ATOM 7508 C C . ARG D 1 130 ? 45.088 66.647 37.944 1.00 26.27 130 ARG D C 1
ATOM 7509 O O . ARG D 1 130 ? 45.543 66.181 36.900 1.00 25.80 130 ARG D O 1
ATOM 7517 N N . GLN D 1 131 ? 45.644 66.457 39.141 1.00 26.16 131 GLN D N 1
ATOM 7518 C CA . GLN D 1 131 ? 46.912 65.766 39.331 1.00 22.21 131 GLN D CA 1
ATOM 7519 C C . GLN D 1 131 ? 46.914 64.327 38.857 1.00 21.13 131 GLN D C 1
ATOM 7520 O O . GLN D 1 131 ? 47.886 63.885 38.227 1.00 20.41 131 GLN D O 1
ATOM 7526 N N . VAL D 1 132 ? 45.867 63.577 39.195 1.00 18.97 132 VAL D N 1
ATOM 7527 C CA . VAL D 1 132 ? 45.822 62.161 38.806 1.00 21.84 132 VAL D CA 1
ATOM 7528 C C . VAL D 1 132 ? 45.309 61.859 37.404 1.00 20.72 132 VAL D C 1
ATOM 7529 O O . VAL D 1 132 ? 45.690 60.855 36.799 1.00 20.61 132 VAL D O 1
ATOM 7533 N N . GLY D 1 133 ? 44.420 62.705 36.898 1.00 24.18 133 GLY D N 1
ATOM 7534 C CA . GLY D 1 133 ? 43.826 62.461 35.594 1.00 26.99 133 GLY D CA 1
ATOM 7535 C C . GLY D 1 133 ? 42.515 61.714 35.702 1.00 27.34 133 GLY D C 1
ATOM 7536 O O . GLY D 1 133 ? 42.287 60.995 36.668 1.00 30.26 133 GLY D O 1
ATOM 7537 N N . ARG D 1 134 ? 41.667 61.868 34.693 1.00 33.27 134 ARG D N 1
ATOM 7538 C CA . ARG D 1 134 ? 40.280 61.410 34.748 1.00 33.37 134 ARG D CA 1
ATOM 7539 C C . ARG D 1 134 ? 40.182 59.924 35.067 1.00 29.20 134 ARG D C 1
ATOM 7540 O O . ARG D 1 134 ? 39.524 59.534 36.033 1.00 29.52 134 ARG D O 1
ATOM 7548 N N . HIS D 1 135 ? 40.842 59.100 34.265 1.00 26.38 135 HIS D N 1
ATOM 7549 C CA . HIS D 1 135 ? 40.697 57.661 34.393 1.00 27.56 135 HIS D CA 1
ATOM 7550 C C . HIS D 1 135 ? 40.989 57.192 35.825 1.00 31.91 135 HIS D C 1
ATOM 7551 O O . HIS D 1 135 ? 40.131 56.599 36.485 1.00 31.06 135 HIS D O 1
ATOM 7558 N N . LEU D 1 136 ? 42.190 57.501 36.303 1.00 30.57 136 LEU D N 1
ATOM 7559 C CA . LEU D 1 136 ? 42.607 57.183 37.657 1.00 25.47 136 LEU D CA 1
ATOM 7560 C C . LEU D 1 136 ? 41.689 57.801 38.720 1.00 27.38 136 LEU D C 1
ATOM 7561 O O . LEU D 1 136 ? 41.284 57.120 39.667 1.00 28.70 136 LEU D O 1
ATOM 7566 N N . PHE D 1 137 ? 41.358 59.078 38.573 1.00 25.16 137 PHE D N 1
ATOM 7567 C CA . PHE D 1 137 ? 40.435 59.711 39.510 1.00 24.28 137 PHE D CA 1
ATOM 7568 C C . PHE D 1 137 ? 39.139 58.921 39.675 1.00 26.33 137 PHE D C 1
ATOM 7569 O O . PHE D 1 137 ? 38.583 58.835 40.766 1.00 27.85 137 PHE D O 1
ATOM 7577 N N . ILE D 1 138 ? 38.661 58.346 38.584 1.00 27.03 138 ILE D N 1
ATOM 7578 C CA . ILE D 1 138 ? 37.509 57.463 38.639 1.00 30.05 138 ILE D CA 1
ATOM 7579 C C . ILE D 1 138 ? 37.815 56.189 39.459 1.00 31.79 138 ILE D C 1
ATOM 7580 O O . ILE D 1 138 ? 37.092 55.875 40.412 1.00 32.57 138 ILE D O 1
ATOM 7585 N N . GLN D 1 139 ? 38.882 55.473 39.102 1.00 28.16 139 GLN D N 1
ATOM 7586 C CA . GLN D 1 139 ? 39.270 54.271 39.829 1.00 29.62 139 GLN D CA 1
ATOM 7587 C C . GLN D 1 139 ? 39.406 54.517 41.344 1.00 30.60 139 GLN D C 1
ATOM 7588 O O . GLN D 1 139 ? 39.046 53.665 42.161 1.00 29.04 139 GLN D O 1
ATOM 7594 N N . LEU D 1 140 ? 39.918 55.692 41.701 1.00 27.07 140 LEU D N 1
ATOM 7595 C CA . LEU D 1 140 ? 40.110 56.065 43.085 1.00 26.02 140 LEU D CA 1
ATOM 7596 C C . LEU D 1 140 ? 38.790 56.246 43.791 1.00 32.32 140 LEU D C 1
ATOM 7597 O O . LEU D 1 140 ? 38.670 55.949 44.978 1.00 39.42 140 LEU D O 1
ATOM 7602 N N . SER D 1 141 ? 37.797 56.754 43.079 1.00 32.44 141 SER D N 1
ATOM 7603 C CA . SER D 1 141 ? 36.515 57.033 43.704 1.00 32.56 141 SER D CA 1
ATOM 7604 C C . SER D 1 141 ? 35.773 55.727 43.969 1.00 35.65 141 SER D C 1
ATOM 7605 O O . SER D 1 141 ? 35.179 55.542 45.035 1.00 36.97 141 SER D O 1
ATOM 7608 N N . ASN D 1 142 ? 35.825 54.816 43.002 1.00 33.67 142 ASN D N 1
ATOM 7609 C CA . ASN D 1 142 ? 35.190 53.507 43.140 1.00 36.26 142 ASN D CA 1
ATOM 7610 C C . ASN D 1 142 ? 35.805 52.649 44.246 1.00 40.56 142 ASN D C 1
ATOM 7611 O O . ASN D 1 142 ? 35.114 51.859 44.906 1.00 40.60 142 ASN D O 1
ATOM 7616 N N . PHE D 1 143 ? 37.114 52.805 44.418 1.00 37.21 143 PHE D N 1
ATOM 7617 C CA . PHE D 1 143 ? 37.875 52.079 45.411 1.00 34.90 143 PHE D CA 1
ATOM 7618 C C . PHE D 1 143 ? 37.390 52.436 46.797 1.00 34.76 143 PHE D C 1
ATOM 7619 O O . PHE D 1 143 ? 37.253 51.577 47.657 1.00 36.96 143 PHE D O 1
ATOM 7627 N N . PHE D 1 144 ? 37.128 53.716 47.002 1.00 34.02 144 PHE D N 1
ATOM 7628 C CA . PHE D 1 144 ? 36.639 54.206 48.280 1.00 37.23 144 PHE D CA 1
ATOM 7629 C C . PHE D 1 144 ? 35.120 54.211 48.370 1.00 41.09 144 PHE D C 1
ATOM 7630 O O . PHE D 1 144 ? 34.541 54.822 49.272 1.00 40.55 144 PHE D O 1
ATOM 7638 N N . ALA D 1 145 ? 34.472 53.591 47.390 1.00 42.70 145 ALA D N 1
ATOM 7639 C CA . ALA D 1 145 ? 33.020 53.485 47.426 1.00 46.65 145 ALA D CA 1
ATOM 7640 C C . ALA D 1 145 ? 32.559 52.039 47.545 1.00 46.68 145 ALA D C 1
ATOM 7641 O O . ALA D 1 145 ? 33.246 51.116 47.107 1.00 49.16 145 ALA D O 1
ATOM 7643 N N . ARG D 1 146 ? 31.393 51.854 48.156 1.00 54.23 146 ARG D N 1
ATOM 7644 C CA . ARG D 1 146 ? 30.721 50.552 48.188 1.00 60.38 146 ARG D CA 1
ATOM 7645 C C . ARG D 1 146 ? 29.313 50.729 47.619 1.00 59.46 146 ARG D C 1
ATOM 7646 O O . ARG D 1 146 ? 28.756 51.840 47.664 1.00 53.54 146 ARG D O 1
ATOM 7654 N N . PRO D 1 147 ? 28.737 49.638 47.079 1.00 60.67 147 PRO D N 1
ATOM 7655 C CA . PRO D 1 147 ? 27.360 49.667 46.579 1.00 57.95 147 PRO D CA 1
ATOM 7656 C C . PRO D 1 147 ? 26.404 50.239 47.616 1.00 63.46 147 PRO D C 1
ATOM 7657 O O . PRO D 1 147 ? 26.572 50.023 48.823 1.00 65.73 147 PRO D O 1
ATOM 7661 N N . SER D 1 148 ? 25.409 50.979 47.139 1.00 67.56 148 SER D N 1
ATOM 7662 C CA . SER D 1 148 ? 24.436 51.614 48.015 1.00 67.77 148 SER D CA 1
ATOM 7663 C C . SER D 1 148 ? 23.289 50.669 48.345 1.00 68.09 148 SER D C 1
ATOM 7664 O O . SER D 1 148 ? 23.136 49.616 47.727 1.00 63.46 148 SER D O 1
ATOM 7667 N N . ILE D 1 149 ? 22.487 51.059 49.328 1.00 71.45 149 ILE D N 1
ATOM 7668 C CA . ILE D 1 149 ? 21.344 50.265 49.761 1.00 69.44 149 ILE D CA 1
ATOM 7669 C C . ILE D 1 149 ? 20.110 50.693 48.966 1.00 72.29 149 ILE D C 1
ATOM 7670 O O . ILE D 1 149 ? 19.875 51.891 48.782 1.00 73.95 149 ILE D O 1
ATOM 7675 N N . ASP D 1 150 ? 19.327 49.726 48.489 1.00 72.35 150 ASP D N 1
ATOM 7676 C CA . ASP D 1 150 ? 18.067 50.046 47.824 1.00 75.50 150 ASP D CA 1
ATOM 7677 C C . ASP D 1 150 ? 16.950 50.031 48.869 1.00 76.11 150 ASP D C 1
ATOM 7678 O O . ASP D 1 150 ? 16.563 48.968 49.363 1.00 73.64 150 ASP D O 1
ATOM 7683 N N . GLU D 1 151 ? 16.423 51.202 49.235 1.00 77.92 151 GLU D N 1
ATOM 7684 C CA . GLU D 1 151 ? 15.430 51.334 50.302 1.00 80.12 151 GLU D CA 1
ATOM 7685 C C . GLU D 1 151 ? 14.034 51.086 49.753 1.00 78.82 151 GLU D C 1
ATOM 7686 O O . GLU D 1 151 ? 13.052 51.090 50.496 1.00 79.33 151 GLU D O 1
ATOM 7692 N N . THR D 1 152 ? 13.972 50.853 48.383 1.00 76.27 152 THR D N 1
ATOM 7693 C CA . THR D 1 152 ? 12.738 50.493 47.709 1.00 75.37 152 THR D CA 1
ATOM 7694 C C . THR D 1 152 ? 12.370 49.049 48.031 1.00 78.06 152 THR D C 1
ATOM 7695 O O . THR D 1 152 ? 11.233 48.753 48.411 1.00 78.82 152 THR D O 1
ATOM 7699 N N . LYS D 1 153 ? 13.340 48.152 47.880 1.00 74.96 153 LYS D N 1
ATOM 7700 C CA . LYS D 1 153 ? 13.115 46.730 48.110 1.00 74.07 153 LYS D CA 1
ATOM 7701 C C . LYS D 1 153 ? 13.157 46.368 49.592 1.00 72.47 153 LYS D C 1
ATOM 7702 O O . LYS D 1 153 ? 12.632 45.323 50.005 1.00 68.28 153 LYS D O 1
ATOM 7708 N N . PHE D 1 154 ? 13.763 47.250 50.386 1.00 73.51 154 PHE D N 1
ATOM 7709 C CA . PHE D 1 154 ? 14.145 46.919 51.759 1.00 68.08 154 PHE D CA 1
ATOM 7710 C C . PHE D 1 154 ? 13.478 47.738 52.860 1.00 66.92 154 PHE D C 1
ATOM 7711 O O . PHE D 1 154 ? 13.489 48.970 52.841 1.00 72.43 154 PHE D O 1
ATOM 7719 N N . THR D 1 155 ? 12.892 47.036 53.824 1.00 63.52 155 THR D N 1
ATOM 7720 C CA . THR D 1 155 ? 12.271 47.675 54.978 1.00 63.81 155 THR D CA 1
ATOM 7721 C C . THR D 1 155 ? 13.095 47.376 56.223 1.00 63.21 155 THR D C 1
ATOM 7722 O O . THR D 1 155 ? 13.565 46.253 56.407 1.00 58.20 155 THR D O 1
ATOM 7726 N N . GLN D 1 156 ? 13.279 48.381 57.073 1.00 63.82 156 GLN D N 1
ATOM 7727 C CA . GLN D 1 156 ? 14.120 48.217 58.251 1.00 57.78 156 GLN D CA 1
ATOM 7728 C C . GLN D 1 156 ? 13.282 47.706 59.428 1.00 57.17 156 GLN D C 1
ATOM 7729 O O . GLN D 1 156 ? 12.457 48.431 59.987 1.00 61.12 156 GLN D O 1
ATOM 7735 N N . VAL D 1 157 ? 13.511 46.443 59.783 1.00 55.66 157 VAL D N 1
ATOM 7736 C CA . VAL D 1 157 ? 12.889 45.792 60.940 1.00 55.55 157 VAL D CA 1
ATOM 7737 C C . VAL D 1 157 ? 13.754 45.790 62.213 1.00 53.76 157 VAL D C 1
ATOM 7738 O O . VAL D 1 157 ? 13.409 45.123 63.188 1.00 52.07 157 VAL D O 1
ATOM 7742 N N . THR D 1 158 ? 14.882 46.502 62.189 1.00 50.94 158 THR D N 1
ATOM 7743 C CA . THR D 1 158 ? 15.819 46.516 63.316 1.00 45.71 158 THR D CA 1
ATOM 7744 C C . THR D 1 158 ? 15.154 46.813 64.657 1.00 45.12 158 THR D C 1
ATOM 7745 O O . THR D 1 158 ? 14.496 47.841 64.811 1.00 49.24 158 THR D O 1
ATOM 7749 N N . ARG D 1 159 ? 15.370 45.947 65.642 1.00 45.29 159 ARG D N 1
ATOM 7750 C CA . ARG D 1 159 ? 14.847 46.186 66.986 1.00 49.13 159 ARG D CA 1
ATOM 7751 C C . ARG D 1 159 ? 15.571 47.345 67.645 1.00 46.99 159 ARG D C 1
ATOM 7752 O O . ARG D 1 159 ? 16.714 47.654 67.307 1.00 44.80 159 ARG D O 1
ATOM 7760 N N . SER D 1 160 ? 14.906 47.976 68.602 1.00 51.23 160 SER D N 1
ATOM 7761 C CA . SER D 1 160 ? 15.490 49.111 69.296 1.00 51.61 160 SER D CA 1
ATOM 7762 C C . SER D 1 160 ? 16.124 48.706 70.625 1.00 51.01 160 SER D C 1
ATOM 7763 O O . SER D 1 160 ? 16.061 47.549 71.031 1.00 52.31 160 SER D O 1
ATOM 7766 N N . PHE D 1 161 ? 16.729 49.670 71.301 1.00 48.66 161 PHE D N 1
ATOM 7767 C CA . PHE D 1 161 ? 17.425 49.404 72.544 1.00 47.72 161 PHE D CA 1
ATOM 7768 C C . PHE D 1 161 ? 16.455 48.957 73.621 1.00 52.37 161 PHE D C 1
ATOM 7769 O O . PHE D 1 161 ? 16.776 48.105 74.450 1.00 50.19 161 PHE D O 1
ATOM 7777 N N . SER D 1 162 ? 15.268 49.553 73.604 1.00 59.13 162 SER D N 1
ATOM 7778 C CA . SER D 1 162 ? 14.257 49.307 74.627 1.00 60.77 162 SER D CA 1
ATOM 7779 C C . SER D 1 162 ? 13.524 47.974 74.419 1.00 62.35 162 SER D C 1
ATOM 7780 O O . SER D 1 162 ? 12.905 47.452 75.358 1.00 65.44 162 SER D O 1
ATOM 7783 N N . ASP D 1 163 ? 13.594 47.423 73.212 1.00 56.04 163 ASP D N 1
ATOM 7784 C CA . ASP D 1 163 ? 12.954 46.141 72.927 1.00 57.91 163 ASP D CA 1
ATOM 7785 C C . ASP D 1 163 ? 13.797 44.984 73.457 1.00 56.33 163 ASP D C 1
ATOM 7786 O O . ASP D 1 163 ? 13.272 43.971 73.919 1.00 57.86 163 ASP D O 1
ATOM 7791 N N . VAL D 1 164 ? 15.112 45.155 73.383 1.00 52.98 164 VAL D N 1
ATOM 7792 C CA . VAL D 1 164 ? 16.075 44.167 73.853 1.00 51.37 164 VAL D CA 1
ATOM 7793 C C . VAL D 1 164 ? 16.402 44.250 75.345 1.00 52.93 164 VAL D C 1
ATOM 7794 O O . VAL D 1 164 ? 16.559 43.227 76.009 1.00 54.88 164 VAL D O 1
ATOM 7798 N N . PHE D 1 165 ? 16.535 45.468 75.862 1.00 52.47 165 PHE D N 1
ATOM 7799 C CA . PHE D 1 165 ? 17.047 45.662 77.223 1.00 53.72 165 PHE D CA 1
ATOM 7800 C C . PHE D 1 165 ? 16.089 46.399 78.153 1.00 56.39 165 PHE D C 1
ATOM 7801 O O . PHE D 1 165 ? 15.131 47.047 77.723 1.00 57.88 165 PHE D O 1
ATOM 7809 N N . SER D 1 166 ? 16.367 46.287 79.444 1.00 55.46 166 SER D N 1
ATOM 7810 C CA . SER D 1 166 ? 15.650 47.047 80.448 1.00 58.23 166 SER D CA 1
ATOM 7811 C C . SER D 1 166 ? 16.646 47.489 81.502 1.00 58.65 166 SER D C 1
ATOM 7812 O O . SER D 1 166 ? 17.714 46.886 81.649 1.00 55.63 166 SER D O 1
ATOM 7815 N N . ALA D 1 167 ? 16.311 48.553 82.221 1.00 55.33 167 ALA D N 1
ATOM 7816 C CA . ALA D 1 167 ? 17.177 49.014 83.288 1.00 54.33 167 ALA D CA 1
ATOM 7817 C C . ALA D 1 167 ? 16.523 48.707 84.623 1.00 61.29 167 ALA D C 1
ATOM 7818 O O . ALA D 1 167 ? 15.492 49.295 84.977 1.00 63.37 167 ALA D O 1
ATOM 7820 N N . VAL D 1 168 ? 17.123 47.776 85.357 1.00 59.20 168 VAL D N 1
ATOM 7821 C CA . VAL D 1 168 ? 16.640 47.426 86.682 1.00 62.61 168 VAL D CA 1
ATOM 7822 C C . VAL D 1 168 ? 17.764 47.617 87.685 1.00 64.72 168 VAL D C 1
ATOM 7823 O O . VAL D 1 168 ? 18.927 47.382 87.366 1.00 63.99 168 VAL D O 1
ATOM 7827 N N . PRO D 1 169 ? 17.428 48.082 88.895 1.00 70.78 169 PRO D N 1
ATOM 7828 C CA . PRO D 1 169 ? 18.444 48.147 89.952 1.00 71.71 169 PRO D CA 1
ATOM 7829 C C . PRO D 1 169 ? 18.655 46.751 90.528 1.00 76.33 169 PRO D C 1
ATOM 7830 O O . PRO D 1 169 ? 17.713 45.957 90.522 1.00 79.26 169 PRO D O 1
ATOM 7834 N N . ALA D 1 170 ? 19.858 46.454 91.009 1.00 77.83 170 ALA D N 1
ATOM 7835 C CA . ALA D 1 170 ? 20.126 45.190 91.689 1.00 82.50 170 ALA D CA 1
ATOM 7836 C C . ALA D 1 170 ? 20.975 45.501 92.913 1.00 93.74 170 ALA D C 1
ATOM 7837 O O . ALA D 1 170 ? 21.218 46.674 93.213 1.00 93.16 170 ALA D O 1
ATOM 7839 N N . GLU D 1 171 ? 21.424 44.466 93.618 1.00 97.48 171 GLU D N 1
ATOM 7840 C CA . GLU D 1 171 ? 22.178 44.661 94.858 1.00 100.80 171 GLU D CA 1
ATOM 7841 C C . GLU D 1 171 ? 23.645 44.245 94.739 1.00 95.17 171 GLU D C 1
ATOM 7842 O O . GLU D 1 171 ? 24.504 44.744 95.471 1.00 93.33 171 GLU D O 1
ATOM 7848 N N . ASP D 1 190 ? 27.885 54.623 46.590 1.00 60.42 190 ASP D N 1
ATOM 7849 C CA . ASP D 1 190 ? 28.257 55.750 47.451 1.00 65.78 190 ASP D CA 1
ATOM 7850 C C . ASP D 1 190 ? 29.501 55.498 48.354 1.00 61.59 190 ASP D C 1
ATOM 7851 O O . ASP D 1 190 ? 29.846 54.351 48.646 1.00 56.36 190 ASP D O 1
ATOM 7856 N N . HIS D 1 191 ? 30.137 56.552 48.725 1.00 56.59 191 HIS D N 1
ATOM 7857 C CA . HIS D 1 191 ? 31.444 56.460 49.362 1.00 48.84 191 HIS D CA 1
ATOM 7858 C C . HIS D 1 191 ? 31.493 55.957 50.783 1.00 53.82 191 HIS D C 1
ATOM 7859 O O . HIS D 1 191 ? 30.507 56.054 51.546 1.00 59.77 191 HIS D O 1
ATOM 7866 N N . ILE D 1 192 ? 32.658 55.422 51.146 1.00 51.08 192 ILE D N 1
ATOM 7867 C CA . ILE D 1 192 ? 32.988 55.003 52.517 1.00 46.39 192 ILE D CA 1
ATOM 7868 C C . ILE D 1 192 ? 33.006 56.188 53.485 1.00 47.43 192 ILE D C 1
ATOM 7869 O O . ILE D 1 192 ? 33.637 57.211 53.213 1.00 45.36 192 ILE D O 1
ATOM 7874 N N . ARG D 1 193 ? 32.299 56.045 54.605 1.00 53.44 193 ARG D N 1
ATOM 7875 C CA . ARG D 1 193 ? 32.277 57.056 55.664 1.00 54.99 193 ARG D CA 1
ATOM 7876 C C . ARG D 1 193 ? 32.156 56.333 56.983 1.00 60.33 193 ARG D C 1
ATOM 7877 O O . ARG D 1 193 ? 31.775 55.160 57.008 1.00 60.93 193 ARG D O 1
ATOM 7885 N N . ARG D 1 194 ? 32.468 57.013 58.081 1.00 64.69 194 ARG D N 1
ATOM 7886 C CA . ARG D 1 194 ? 32.196 56.422 59.384 1.00 71.93 194 ARG D CA 1
ATOM 7887 C C . ARG D 1 194 ? 30.865 56.946 59.896 1.00 73.72 194 ARG D C 1
ATOM 7888 O O . ARG D 1 194 ? 30.734 58.121 60.257 1.00 69.44 194 ARG D O 1
ATOM 7896 N N . ASP D 1 195 ? 29.880 56.054 59.928 1.00 78.41 195 ASP D N 1
ATOM 7897 C CA . ASP D 1 195 ? 28.570 56.394 60.454 1.00 85.99 195 ASP D CA 1
ATOM 7898 C C . ASP D 1 195 ? 28.550 56.029 61.934 1.00 84.85 195 ASP D C 1
ATOM 7899 O O . ASP D 1 195 ? 28.524 54.843 62.303 1.00 75.87 195 ASP D O 1
ATOM 7904 N N . GLU D 1 196 ? 28.549 57.066 62.770 1.00 85.60 196 GLU D N 1
ATOM 7905 C CA . GLU D 1 196 ? 28.509 56.911 64.216 1.00 82.78 196 GLU D CA 1
ATOM 7906 C C . GLU D 1 196 ? 27.235 56.163 64.602 1.00 79.73 196 GLU D C 1
ATOM 7907 O O . GLU D 1 196 ? 26.124 56.555 64.211 1.00 76.57 196 GLU D O 1
ATOM 7913 N N . ALA D 1 197 ? 27.400 55.084 65.365 1.00 69.58 197 ALA D N 1
ATOM 7914 C CA . ALA D 1 197 ? 26.275 54.217 65.730 1.00 68.64 197 ALA D CA 1
ATOM 7915 C C . ALA D 1 197 ? 25.369 54.820 66.818 1.00 68.31 197 ALA D C 1
ATOM 7916 O O . ALA D 1 197 ? 25.788 55.037 67.958 1.00 68.15 197 ALA D O 1
ATOM 7918 N N . SER D 1 198 ? 24.106 55.042 66.491 1.00 61.62 198 SER D N 1
ATOM 7919 C CA . SER D 1 198 ? 23.217 55.613 67.483 1.00 68.05 198 SER D CA 1
ATOM 7920 C C . SER D 1 198 ? 22.106 54.621 67.767 1.00 64.76 198 SER D C 1
ATOM 7921 O O . SER D 1 198 ? 21.257 54.365 66.905 1.00 64.33 198 SER D O 1
ATOM 7924 N N . TYR D 1 199 ? 22.118 54.046 68.968 1.00 58.51 199 TYR D N 1
ATOM 7925 C CA . TYR D 1 199 ? 21.026 53.168 69.362 1.00 54.09 199 TYR D CA 1
ATOM 7926 C C . TYR D 1 199 ? 19.810 54.065 69.517 1.00 53.99 199 TYR D C 1
ATOM 7927 O O . TYR D 1 199 ? 19.939 55.213 69.942 1.00 51.82 199 TYR D O 1
ATOM 7936 N N . VAL D 1 200 ? 18.643 53.561 69.132 1.00 58.47 200 VAL D N 1
ATOM 7937 C CA . VAL D 1 200 ? 17.409 54.340 69.221 1.00 61.83 200 VAL D CA 1
ATOM 7938 C C . VAL D 1 200 ? 16.632 53.983 70.493 1.00 60.36 200 VAL D C 1
ATOM 7939 O O . VAL D 1 200 ? 16.482 52.806 70.821 1.00 55.60 200 VAL D O 1
ATOM 7943 N N . LEU D 1 201 ? 16.175 55.002 71.217 1.00 62.37 201 LEU D N 1
ATOM 7944 C CA . LEU D 1 201 ? 15.494 54.803 72.497 1.00 66.02 201 LEU D CA 1
ATOM 7945 C C . LEU D 1 201 ? 13.983 54.969 72.370 1.00 73.75 201 LEU D C 1
ATOM 7946 O O . LEU D 1 201 ? 13.292 55.274 73.342 1.00 82.84 201 LEU D O 1
ATOM 7951 N N . ASP D 1 202 ? 13.486 54.763 71.158 1.00 73.27 202 ASP D N 1
ATOM 7952 C CA . ASP D 1 202 ? 12.059 54.861 70.848 1.00 80.77 202 ASP D CA 1
ATOM 7953 C C . ASP D 1 202 ? 11.440 56.094 71.531 1.00 85.80 202 ASP D C 1
ATOM 7954 O O . ASP D 1 202 ? 12.122 57.109 71.739 1.00 81.30 202 ASP D O 1
ATOM 7959 N N . ASP D 1 203 ? 10.172 55.982 71.914 1.00 87.73 203 ASP D N 1
ATOM 7960 C CA . ASP D 1 203 ? 9.383 57.114 72.381 1.00 87.46 203 ASP D CA 1
ATOM 7961 C C . ASP D 1 203 ? 8.602 56.759 73.637 1.00 83.95 203 ASP D C 1
ATOM 7962 O O . ASP D 1 203 ? 8.805 57.358 74.695 1.00 81.82 203 ASP D O 1
ATOM 7967 N N . GLY D 1 204 ? 7.717 55.770 73.502 1.00 84.07 204 GLY D N 1
ATOM 7968 C CA . GLY D 1 204 ? 6.762 55.407 74.535 1.00 83.52 204 GLY D CA 1
ATOM 7969 C C . GLY D 1 204 ? 7.382 54.960 75.845 1.00 84.27 204 GLY D C 1
ATOM 7970 O O . GLY D 1 204 ? 6.667 54.666 76.807 1.00 85.49 204 GLY D O 1
ATOM 7971 N N . VAL D 1 205 ? 8.711 54.891 75.875 1.00 82.57 205 VAL D N 1
ATOM 7972 C CA . VAL D 1 205 ? 9.456 54.753 77.121 1.00 79.18 205 VAL D CA 1
ATOM 7973 C C . VAL D 1 205 ? 9.235 55.973 78.027 1.00 77.13 205 VAL D C 1
ATOM 7974 O O . VAL D 1 205 ? 9.368 55.882 79.246 1.00 73.90 205 VAL D O 1
ATOM 7978 N N . PHE D 1 206 ? 8.911 57.112 77.418 1.00 79.68 206 PHE D N 1
ATOM 7979 C CA . PHE D 1 206 ? 8.632 58.343 78.153 1.00 79.64 206 PHE D CA 1
ATOM 7980 C C . PHE D 1 206 ? 7.511 59.148 77.490 1.00 84.47 206 PHE D C 1
ATOM 7981 O O . PHE D 1 206 ? 7.557 59.391 76.284 1.00 87.67 206 PHE D O 1
ATOM 7989 N N . ASP D 1 207 ? 6.520 59.578 78.269 1.00 84.95 207 ASP D N 1
ATOM 7990 C CA . ASP D 1 207 ? 5.424 60.381 77.719 1.00 89.33 207 ASP D CA 1
ATOM 7991 C C . ASP D 1 207 ? 5.627 61.879 77.944 1.00 91.84 207 ASP D C 1
ATOM 7992 O O . ASP D 1 207 ? 5.711 62.334 79.085 1.00 92.69 207 ASP D O 1
ATOM 7997 N N . PHE D 1 208 ? 5.699 62.643 76.858 1.00 87.94 208 PHE D N 1
ATOM 7998 C CA . PHE D 1 208 ? 5.919 64.084 76.958 1.00 92.75 208 PHE D CA 1
ATOM 7999 C C . PHE D 1 208 ? 4.682 64.933 77.245 1.00 97.59 208 PHE D C 1
ATOM 8000 O O . PHE D 1 208 ? 4.761 65.904 77.993 1.00 100.44 208 PHE D O 1
ATOM 8008 N N . GLU D 1 209 ? 3.551 64.587 76.640 1.00 97.67 209 GLU D N 1
ATOM 8009 C CA . GLU D 1 209 ? 2.323 65.338 76.883 1.00 100.56 209 GLU D CA 1
ATOM 8010 C C . GLU D 1 209 ? 1.923 65.227 78.360 1.00 102.62 209 GLU D C 1
ATOM 8011 O O . GLU D 1 209 ? 1.461 66.200 78.958 1.00 104.07 209 GLU D O 1
ATOM 8017 N N . LEU D 1 210 ? 2.133 64.049 78.948 1.00 100.32 210 LEU D N 1
ATOM 8018 C CA . LEU D 1 210 ? 1.922 63.842 80.379 1.00 96.50 210 LEU D CA 1
ATOM 8019 C C . LEU D 1 210 ? 2.976 64.624 81.153 1.00 98.81 210 LEU D C 1
ATOM 8020 O O . LEU D 1 210 ? 2.712 65.122 82.247 1.00 103.14 210 LEU D O 1
ATOM 8025 N N . PHE D 1 211 ? 4.171 64.729 80.575 1.00 100.03 211 PHE D N 1
ATOM 8026 C CA . PHE D 1 211 ? 5.254 65.517 81.163 1.00 102.69 211 PHE D CA 1
ATOM 8027 C C . PHE D 1 211 ? 4.927 67.003 81.086 1.00 104.81 211 PHE D C 1
ATOM 8028 O O . PHE D 1 211 ? 5.380 67.791 81.915 1.00 106.15 211 PHE D O 1
ATOM 8036 N N . PHE D 1 212 ? 4.135 67.378 80.087 1.00 103.27 212 PHE D N 1
ATOM 8037 C CA . PHE D 1 212 ? 3.786 68.776 79.877 1.00 108.00 212 PHE D CA 1
ATOM 8038 C C . PHE D 1 212 ? 2.438 69.166 80.499 1.00 113.86 212 PHE D C 1
ATOM 8039 O O . PHE D 1 212 ? 2.018 70.318 80.390 1.00 117.46 212 PHE D O 1
ATOM 8047 N N . ALA D 1 213 ? 1.767 68.207 81.140 1.00 115.14 213 ALA D N 1
ATOM 8048 C CA . ALA D 1 213 ? 0.464 68.441 81.779 1.00 111.20 213 ALA D CA 1
ATOM 8049 C C . ALA D 1 213 ? 0.497 69.546 82.838 1.00 115.65 213 ALA D C 1
ATOM 8050 O O . ALA D 1 213 ? -0.067 70.625 82.642 1.00 119.79 213 ALA D O 1
ATOM 8052 N N . GLY D 1 214 ? 1.155 69.277 83.959 1.00 113.65 214 GLY D N 1
ATOM 8053 C CA . GLY D 1 214 ? 1.318 70.285 84.990 1.00 115.76 214 GLY D CA 1
ATOM 8054 C C . GLY D 1 214 ? 2.526 71.175 84.739 1.00 122.28 214 GLY D C 1
ATOM 8055 O O . GLY D 1 214 ? 2.981 71.867 85.653 1.00 121.15 214 GLY D O 1
ATOM 8056 N N . LEU D 1 215 ? 3.039 71.162 83.504 1.00 122.36 215 LEU D N 1
ATOM 8057 C CA . LEU D 1 215 ? 4.292 71.856 83.155 1.00 122.68 215 LEU D CA 1
ATOM 8058 C C . LEU D 1 215 ? 4.169 72.980 82.113 1.00 126.44 215 LEU D C 1
ATOM 8059 O O . LEU D 1 215 ? 4.499 74.128 82.405 1.00 128.04 215 LEU D O 1
ATOM 8064 N N . SER D 1 216 ? 3.727 72.641 80.900 1.00 125.02 216 SER D N 1
ATOM 8065 C CA . SER D 1 216 ? 3.773 73.557 79.748 1.00 125.44 216 SER D CA 1
ATOM 8066 C C . SER D 1 216 ? 3.182 74.958 79.984 1.00 128.62 216 SER D C 1
ATOM 8067 O O . SER D 1 216 ? 3.568 75.924 79.318 1.00 126.96 216 SER D O 1
ATOM 8070 N N . LYS D 1 217 ? 2.289 75.077 80.962 1.00 132.07 217 LYS D N 1
ATOM 8071 C CA . LYS D 1 217 ? 1.693 76.369 81.300 1.00 133.49 217 LYS D CA 1
ATOM 8072 C C . LYS D 1 217 ? 2.662 77.287 82.055 1.00 132.95 217 LYS D C 1
ATOM 8073 O O . LYS D 1 217 ? 2.392 78.474 82.239 1.00 132.06 217 LYS D O 1
ATOM 8079 N N . GLN D 1 218 ? 3.787 76.726 82.487 1.00 130.19 218 GLN D N 1
ATOM 8080 C CA . GLN D 1 218 ? 4.812 77.463 83.241 1.00 127.53 218 GLN D CA 1
ATOM 8081 C C . GLN D 1 218 ? 5.486 78.532 82.382 1.00 128.17 218 GLN D C 1
ATOM 8082 O O . GLN D 1 218 ? 6.325 79.305 82.864 1.00 125.59 218 GLN D O 1
ATOM 8088 N N . LEU D 1 219 ? 5.130 78.540 81.100 1.00 128.64 219 LEU D N 1
ATOM 8089 C CA . LEU D 1 219 ? 5.754 79.398 80.103 1.00 130.02 219 LEU D CA 1
ATOM 8090 C C . LEU D 1 219 ? 7.241 79.049 79.972 1.00 132.04 219 LEU D C 1
ATOM 8091 O O . LEU D 1 219 ? 8.050 79.867 79.528 1.00 133.28 219 LEU D O 1
ATOM 8096 N N . VAL D 1 220 ? 7.584 77.821 80.366 1.00 133.38 220 VAL D N 1
ATOM 8097 C CA . VAL D 1 220 ? 8.783 77.166 79.869 1.00 130.38 220 VAL D CA 1
ATOM 8098 C C . VAL D 1 220 ? 8.207 76.235 78.810 1.00 127.72 220 VAL D C 1
ATOM 8099 O O . VAL D 1 220 ? 7.669 75.174 79.138 1.00 125.47 220 VAL D O 1
ATOM 8103 N N . PRO D 1 221 ? 8.263 76.696 77.568 1.00 128.28 221 PRO D N 1
ATOM 8104 C CA . PRO D 1 221 ? 7.472 76.116 76.487 1.00 127.47 221 PRO D CA 1
ATOM 8105 C C . PRO D 1 221 ? 8.218 75.121 75.622 1.00 128.07 221 PRO D C 1
ATOM 8106 O O . PRO D 1 221 ? 9.442 74.995 75.661 1.00 127.86 221 PRO D O 1
ATOM 8110 N N . ARG D 1 222 ? 7.426 74.416 74.832 1.00 122.14 222 ARG D N 1
ATOM 8111 C CA . ARG D 1 222 ? 7.903 73.420 73.865 1.00 120.17 222 ARG D CA 1
ATOM 8112 C C . ARG D 1 222 ? 9.096 73.989 73.082 1.00 123.75 222 ARG D C 1
ATOM 8113 O O . ARG D 1 222 ? 9.924 73.240 72.549 1.00 120.68 222 ARG D O 1
ATOM 8121 N N . ARG D 1 223 ? 9.072 75.310 72.926 1.00 131.73 223 ARG D N 1
ATOM 8122 C CA . ARG D 1 223 ? 10.126 76.080 72.261 1.00 128.71 223 ARG D CA 1
ATOM 8123 C C . ARG D 1 223 ? 11.489 75.993 72.962 1.00 127.41 223 ARG D C 1
ATOM 8124 O O . ARG D 1 223 ? 12.510 75.758 72.312 1.00 125.57 223 ARG D O 1
ATOM 8132 N N . ALA D 1 224 ? 11.501 76.204 74.279 1.00 126.11 224 ALA D N 1
ATOM 8133 C CA . ALA D 1 224 ? 12.741 76.211 75.059 1.00 122.43 224 ALA D CA 1
ATOM 8134 C C . ALA D 1 224 ? 13.504 74.890 74.957 1.00 122.70 224 ALA D C 1
ATOM 8135 O O . ALA D 1 224 ? 14.683 74.881 74.599 1.00 120.07 224 ALA D O 1
ATOM 8137 N N . VAL D 1 225 ? 12.828 73.782 75.262 1.00 123.50 225 VAL D N 1
ATOM 8138 C CA . VAL D 1 225 ? 13.442 72.451 75.199 1.00 116.78 225 VAL D CA 1
ATOM 8139 C C . VAL D 1 225 ? 13.787 72.006 73.769 1.00 118.28 225 VAL D C 1
ATOM 8140 O O . VAL D 1 225 ? 12.933 72.004 72.870 1.00 117.19 225 VAL D O 1
ATOM 8144 N N . THR D 1 226 ? 15.055 71.639 73.573 1.00 112.35 226 THR D N 1
ATOM 8145 C CA . THR D 1 226 ? 15.575 71.292 72.252 1.00 107.06 226 THR D CA 1
ATOM 8146 C C . THR D 1 226 ? 15.055 69.913 71.827 1.00 106.88 226 THR D C 1
ATOM 8147 O O . THR D 1 226 ? 14.312 69.275 72.577 1.00 106.86 226 THR D O 1
ATOM 8151 N N . ALA D 1 227 ? 15.406 69.470 70.619 1.00 104.00 227 ALA D N 1
ATOM 8152 C CA . ALA D 1 227 ? 15.126 68.094 70.209 1.00 97.86 227 ALA D CA 1
ATOM 8153 C C . ALA D 1 227 ? 16.209 67.174 70.775 1.00 98.74 227 ALA D C 1
ATOM 8154 O O . ALA D 1 227 ? 15.966 65.990 71.027 1.00 96.05 227 ALA D O 1
ATOM 8156 N N . LYS D 1 228 ? 17.402 67.744 70.971 1.00 98.82 228 LYS D N 1
ATOM 8157 C CA . LYS D 1 228 ? 18.535 67.063 71.606 1.00 97.94 228 LYS D CA 1
ATOM 8158 C C . LYS D 1 228 ? 18.307 66.818 73.098 1.00 96.90 228 LYS D C 1
ATOM 8159 O O . LYS D 1 228 ? 18.614 65.740 73.609 1.00 96.95 228 LYS D O 1
ATOM 8165 N N . VAL D 1 229 ? 17.785 67.826 73.795 1.00 98.35 229 VAL D N 1
ATOM 8166 C CA . VAL D 1 229 ? 17.453 67.696 75.215 1.00 94.92 229 VAL D CA 1
ATOM 8167 C C . VAL D 1 229 ? 16.250 66.760 75.412 1.00 90.62 229 VAL D C 1
ATOM 8168 O O . VAL D 1 229 ? 16.162 66.055 76.419 1.00 84.15 229 VAL D O 1
ATOM 8172 N N . LYS D 1 230 ? 15.338 66.749 74.437 1.00 94.29 230 LYS D N 1
ATOM 8173 C CA . LYS D 1 230 ? 14.222 65.796 74.414 1.00 91.45 230 LYS D CA 1
ATOM 8174 C C . LYS D 1 230 ? 14.742 64.363 74.542 1.00 87.64 230 LYS D C 1
ATOM 8175 O O . LYS D 1 230 ? 14.315 63.604 75.415 1.00 86.23 230 LYS D O 1
ATOM 8181 N N . GLU D 1 231 ? 15.685 64.004 73.678 1.00 93.62 231 GLU D N 1
ATOM 8182 C CA . GLU D 1 231 ? 16.308 62.687 73.739 1.00 91.76 231 GLU D CA 1
ATOM 8183 C C . GLU D 1 231 ? 17.216 62.543 74.967 1.00 83.99 231 GLU D C 1
ATOM 8184 O O . GLU D 1 231 ? 17.373 61.444 75.497 1.00 79.57 231 GLU D O 1
ATOM 8190 N N . ALA D 1 232 ? 17.804 63.647 75.421 1.00 81.59 232 ALA D N 1
ATOM 8191 C CA . ALA D 1 232 ? 18.621 63.619 76.633 1.00 79.49 232 ALA D CA 1
ATOM 8192 C C . ALA D 1 232 ? 17.824 63.086 77.829 1.00 79.00 232 ALA D C 1
ATOM 8193 O O . ALA D 1 232 ? 18.120 62.007 78.341 1.00 76.81 232 ALA D O 1
ATOM 8195 N N . ILE D 1 233 ? 16.806 63.828 78.250 1.00 80.99 233 ILE D N 1
ATOM 8196 C CA . ILE D 1 233 ? 15.956 63.397 79.355 1.00 77.18 233 ILE D CA 1
ATOM 8197 C C . ILE D 1 233 ? 15.390 61.999 79.111 1.00 75.91 233 ILE D C 1
ATOM 8198 O O . ILE D 1 233 ? 15.255 61.203 80.040 1.00 73.84 233 ILE D O 1
ATOM 8203 N N . LYS D 1 234 ? 15.057 61.707 77.858 1.00 74.13 234 LYS D N 1
ATOM 8204 C CA . LYS D 1 234 ? 14.509 60.403 77.499 1.00 70.64 234 LYS D CA 1
ATOM 8205 C C . LYS D 1 234 ? 15.417 59.279 77.987 1.00 66.91 234 LYS D C 1
ATOM 8206 O O . LYS D 1 234 ? 14.947 58.218 78.396 1.00 61.91 234 LYS D O 1
ATOM 8212 N N . LYS D 1 235 ? 16.722 59.526 77.941 1.00 70.35 235 LYS D N 1
ATOM 8213 C CA . LYS D 1 235 ? 17.719 58.549 78.387 1.00 64.67 235 LYS D CA 1
ATOM 8214 C C . LYS D 1 235 ? 17.728 58.329 79.900 1.00 63.17 235 LYS D C 1
ATOM 8215 O O . LYS D 1 235 ? 17.658 57.186 80.353 1.00 61.23 235 LYS D O 1
ATOM 8221 N N . LEU D 1 236 ? 17.817 59.410 80.676 1.00 63.93 236 LEU D N 1
ATOM 8222 C CA . LEU D 1 236 ? 17.846 59.300 82.138 1.00 62.14 236 LEU D CA 1
ATOM 8223 C C . LEU D 1 236 ? 16.531 58.729 82.670 1.00 60.33 236 LEU D C 1
ATOM 8224 O O . LEU D 1 236 ? 16.494 58.090 83.722 1.00 55.70 236 LEU D O 1
ATOM 8229 N N . ALA D 1 237 ? 15.458 58.960 81.921 1.00 63.88 237 ALA D N 1
ATOM 8230 C CA . ALA D 1 237 ? 14.177 58.325 82.192 1.00 64.73 237 ALA D CA 1
ATOM 8231 C C . ALA D 1 237 ? 14.323 56.808 82.171 1.00 63.43 237 ALA D C 1
ATOM 8232 O O . ALA D 1 237 ? 14.001 56.130 83.149 1.00 64.81 237 ALA D O 1
ATOM 8234 N N . PHE D 1 238 ? 14.805 56.283 81.048 1.00 60.18 238 PHE D N 1
ATOM 8235 C CA . PHE D 1 238 ? 15.017 54.852 80.901 1.00 55.76 238 PHE D CA 1
ATOM 8236 C C . PHE D 1 238 ? 16.029 54.352 81.929 1.00 54.31 238 PHE D C 1
ATOM 8237 O O . PHE D 1 238 ? 15.748 53.430 82.696 1.00 55.14 238 PHE D O 1
ATOM 8245 N N . LEU D 1 239 ? 17.204 54.974 81.926 1.00 53.88 239 LEU D N 1
ATOM 8246 C CA . LEU D 1 239 ? 18.325 54.589 82.782 1.00 52.92 239 LEU D CA 1
ATOM 8247 C C . LEU D 1 239 ? 17.953 54.555 84.253 1.00 57.42 239 LEU D C 1
ATOM 8248 O O . LEU D 1 239 ? 18.154 53.549 84.938 1.00 55.78 239 LEU D O 1
ATOM 8253 N N . TYR D 1 240 ? 17.408 55.671 84.727 1.00 61.01 240 TYR D N 1
ATOM 8254 C CA . TYR D 1 240 ? 17.166 55.874 86.147 1.00 61.86 240 TYR D CA 1
ATOM 8255 C C . TYR D 1 240 ? 15.733 55.554 86.602 1.00 63.68 240 TYR D C 1
ATOM 8256 O O . TYR D 1 240 ? 15.411 55.703 87.782 1.00 64.51 240 TYR D O 1
ATOM 8265 N N . GLY D 1 241 ? 14.884 55.111 85.675 1.00 58.30 241 GLY D N 1
ATOM 8266 C CA . GLY D 1 241 ? 13.514 54.766 86.012 1.00 59.25 241 GLY D CA 1
ATOM 8267 C C . GLY D 1 241 ? 12.697 55.946 86.511 1.00 67.60 241 GLY D C 1
ATOM 8268 O O . GLY D 1 241 ? 12.166 55.929 87.621 1.00 70.68 241 GLY D O 1
ATOM 8269 N N . ILE D 1 242 ? 12.603 56.985 85.694 1.00 69.72 242 ILE D N 1
ATOM 8270 C CA . ILE D 1 242 ? 11.891 58.190 86.089 1.00 67.34 242 ILE D CA 1
ATOM 8271 C C . ILE D 1 242 ? 10.506 58.302 85.464 1.00 74.91 242 ILE D C 1
ATOM 8272 O O . ILE D 1 242 ? 10.364 58.305 84.234 1.00 69.61 242 ILE D O 1
ATOM 8277 N N . PRO D 1 243 ? 9.474 58.376 86.322 1.00 78.77 243 PRO D N 1
ATOM 8278 C CA . PRO D 1 243 ? 8.143 58.821 85.901 1.00 76.94 243 PRO D CA 1
ATOM 8279 C C . PRO D 1 243 ? 8.172 60.323 85.641 1.00 75.66 243 PRO D C 1
ATOM 8280 O O . PRO D 1 243 ? 8.810 61.047 86.407 1.00 75.27 243 PRO D O 1
ATOM 8284 N N . PRO D 1 244 ? 7.491 60.781 84.577 1.00 77.58 244 PRO D N 1
ATOM 8285 C CA . PRO D 1 244 ? 7.509 62.169 84.093 1.00 79.51 244 PRO D CA 1
ATOM 8286 C C . PRO D 1 244 ? 7.218 63.188 85.190 1.00 84.95 244 PRO D C 1
ATOM 8287 O O . PRO D 1 244 ? 7.797 64.279 85.178 1.00 85.20 244 PRO D O 1
ATOM 8291 N N . LEU D 1 245 ? 6.321 62.829 86.109 1.00 85.34 245 LEU D N 1
ATOM 8292 C CA . LEU D 1 245 ? 5.948 63.683 87.236 1.00 87.45 245 LEU D CA 1
ATOM 8293 C C . LEU D 1 245 ? 7.149 64.052 88.107 1.00 88.44 245 LEU D C 1
ATOM 8294 O O . LEU D 1 245 ? 7.241 65.180 88.606 1.00 89.67 245 LEU D O 1
ATOM 8299 N N . GLU D 1 246 ? 8.065 63.102 88.264 1.00 84.87 246 GLU D N 1
ATOM 8300 C CA . GLU D 1 246 ? 9.258 63.303 89.074 1.00 86.31 246 GLU D CA 1
ATOM 8301 C C . GLU D 1 246 ? 10.293 64.177 88.372 1.00 87.82 246 GLU D C 1
ATOM 8302 O O . GLU D 1 246 ? 10.966 64.983 89.016 1.00 90.27 246 GLU D O 1
ATOM 8308 N N . MET D 1 247 ? 10.428 64.020 87.058 1.00 83.43 247 MET D N 1
ATOM 8309 C CA . MET D 1 247 ? 11.429 64.787 86.325 1.00 86.85 247 MET D CA 1
ATOM 8310 C C . MET D 1 247 ? 11.002 66.205 85.972 1.00 90.16 247 MET D C 1
ATOM 8311 O O . MET D 1 247 ? 11.845 67.036 85.624 1.00 93.97 247 MET D O 1
ATOM 8316 N N . GLN D 1 248 ? 9.706 66.483 86.070 1.00 90.52 248 GLN D N 1
ATOM 8317 C CA . GLN D 1 248 ? 9.245 67.865 86.062 1.00 93.30 248 GLN D CA 1
ATOM 8318 C C . GLN D 1 248 ? 10.015 68.630 87.139 1.00 93.43 248 GLN D C 1
ATOM 8319 O O . GLN D 1 248 ? 10.611 69.674 86.872 1.00 93.67 248 GLN D O 1
ATOM 8325 N N . LYS D 1 249 ? 10.011 68.077 88.350 1.00 92.78 249 LYS D N 1
ATOM 8326 C CA . LYS D 1 249 ? 10.649 68.691 89.515 1.00 95.35 249 LYS D CA 1
ATOM 8327 C C . LYS D 1 249 ? 12.186 68.723 89.430 1.00 95.26 249 LYS D C 1
ATOM 8328 O O . LYS D 1 249 ? 12.833 69.510 90.125 1.00 94.70 249 LYS D O 1
ATOM 8334 N N . LEU D 1 250 ? 12.765 67.860 88.596 1.00 95.75 250 LEU D N 1
ATOM 8335 C CA . LEU D 1 250 ? 14.211 67.878 88.350 1.00 95.02 250 LEU D CA 1
ATOM 8336 C C . LEU D 1 250 ? 14.595 68.948 87.325 1.00 97.10 250 LEU D C 1
ATOM 8337 O O . LEU D 1 250 ? 15.597 69.645 87.498 1.00 99.02 250 LEU D O 1
ATOM 8342 N N . VAL D 1 251 ? 13.790 69.068 86.266 1.00 94.75 251 VAL D N 1
ATOM 8343 C CA . VAL D 1 251 ? 13.955 70.118 85.258 1.00 95.60 251 VAL D CA 1
ATOM 8344 C C . VAL D 1 251 ? 13.754 71.496 85.877 1.00 99.94 251 VAL D C 1
ATOM 8345 O O . VAL D 1 251 ? 14.617 72.367 85.767 1.00 102.67 251 VAL D O 1
ATOM 8349 N N . LEU D 1 252 ? 12.609 71.676 86.534 1.00 100.46 252 LEU D N 1
ATOM 8350 C CA . LEU D 1 252 ? 12.274 72.927 87.213 1.00 101.12 252 LEU D CA 1
ATOM 8351 C C . LEU D 1 252 ? 13.279 73.290 88.309 1.00 100.54 252 LEU D C 1
ATOM 8352 O O . LEU D 1 252 ? 13.403 74.455 88.684 1.00 100.78 252 LEU D O 1
ATOM 8357 N N . GLY D 1 253 ? 13.989 72.291 88.821 1.00 102.28 253 GLY D N 1
ATOM 8358 C CA . GLY D 1 253 ? 14.995 72.517 89.843 1.00 103.76 253 GLY D CA 1
ATOM 8359 C C . GLY D 1 253 ? 16.284 73.102 89.300 1.00 105.56 253 GLY D C 1
ATOM 8360 O O . GLY D 1 253 ? 16.839 74.042 89.871 1.00 108.62 253 GLY D O 1
ATOM 8361 N N . VAL D 1 254 ? 16.769 72.534 88.201 1.00 103.84 254 VAL D N 1
ATOM 8362 C CA . VAL D 1 254 ? 18.051 72.944 87.633 1.00 107.29 254 VAL D CA 1
ATOM 8363 C C . VAL D 1 254 ? 17.998 74.064 86.573 1.00 110.39 254 VAL D C 1
ATOM 8364 O O . VAL D 1 254 ? 19.033 74.646 86.244 1.00 109.77 254 VAL D O 1
ATOM 8368 N N . ILE D 1 255 ? 16.811 74.380 86.056 1.00 110.18 255 ILE D N 1
ATOM 8369 C CA . ILE D 1 255 ? 16.678 75.446 85.055 1.00 115.23 255 ILE D CA 1
ATOM 8370 C C . ILE D 1 255 ? 16.767 76.835 85.711 1.00 123.59 255 ILE D C 1
ATOM 8371 O O . ILE D 1 255 ? 16.162 77.072 86.760 1.00 123.42 255 ILE D O 1
ATOM 8376 N N . ASP D 1 256 ? 17.550 77.737 85.117 1.00 126.05 256 ASP D N 1
ATOM 8377 C CA . ASP D 1 256 ? 17.665 79.113 85.622 1.00 130.04 256 ASP D CA 1
ATOM 8378 C C . ASP D 1 256 ? 16.566 80.038 85.056 1.00 135.55 256 ASP D C 1
ATOM 8379 O O . ASP D 1 256 ? 15.909 79.683 84.070 1.00 133.20 256 ASP D O 1
ATOM 8384 N N . PRO D 1 257 ? 16.337 81.207 85.698 1.00 137.07 257 PRO D N 1
ATOM 8385 C CA . PRO D 1 257 ? 15.409 82.203 85.136 1.00 135.72 257 PRO D CA 1
ATOM 8386 C C . PRO D 1 257 ? 15.780 82.615 83.703 1.00 133.83 257 PRO D C 1
ATOM 8387 O O . PRO D 1 257 ? 14.909 82.999 82.916 1.00 130.40 257 PRO D O 1
ATOM 8391 N N . ALA D 1 258 ? 17.068 82.515 83.380 1.00 133.34 258 ALA D N 1
ATOM 8392 C CA . ALA D 1 258 ? 17.588 82.783 82.040 1.00 131.36 258 ALA D CA 1
ATOM 8393 C C . ALA D 1 258 ? 17.118 81.756 80.998 1.00 133.98 258 ALA D C 1
ATOM 8394 O O . ALA D 1 258 ? 17.417 81.891 79.808 1.00 132.93 258 ALA D O 1
ATOM 8396 N N . TYR D 1 259 ? 16.408 80.725 81.462 1.00 133.62 259 TYR D N 1
ATOM 8397 C CA . TYR D 1 259 ? 15.902 79.629 80.621 1.00 132.74 259 TYR D CA 1
ATOM 8398 C C . TYR D 1 259 ? 16.991 78.740 80.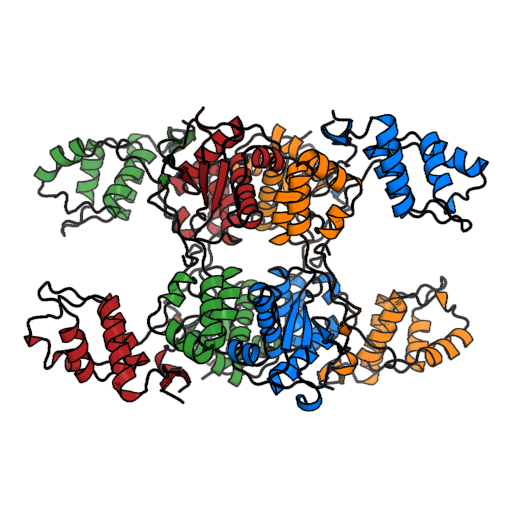011 1.00 130.14 259 TYR D C 1
ATOM 8399 O O . TYR D 1 259 ? 16.856 78.260 78.882 1.00 125.30 259 TYR D O 1
ATOM 8408 N N . HIS D 1 260 ? 18.055 78.511 80.778 1.00 130.72 260 HIS D N 1
ATOM 8409 C CA . HIS D 1 260 ? 19.108 77.575 80.392 1.00 127.39 260 HIS D CA 1
ATOM 8410 C C . HIS D 1 260 ? 18.670 76.149 80.687 1.00 123.69 260 HIS D C 1
ATOM 8411 O O . HIS D 1 260 ? 18.254 75.838 81.804 1.00 120.79 260 HIS D O 1
ATOM 8418 N N . ILE D 1 261 ? 18.761 75.284 79.683 1.00 124.36 261 ILE D N 1
ATOM 8419 C CA . ILE D 1 261 ? 18.613 73.854 79.910 1.00 119.13 261 ILE D CA 1
ATOM 8420 C C . ILE D 1 261 ? 19.992 73.235 79.745 1.00 116.07 261 ILE D C 1
ATOM 8421 O O . ILE D 1 261 ? 20.500 73.116 78.626 1.00 116.15 261 ILE D O 1
ATOM 8426 N N . ASP D 1 262 ? 20.595 72.836 80.859 1.00 108.75 262 ASP D N 1
ATOM 8427 C CA . ASP D 1 262 ? 21.944 72.292 80.830 1.00 104.81 262 ASP D CA 1
ATOM 8428 C C . ASP D 1 262 ? 21.919 70.793 81.081 1.00 103.68 262 ASP D C 1
ATOM 8429 O O . ASP D 1 262 ? 21.350 70.328 82.073 1.00 103.60 262 ASP D O 1
ATOM 8434 N N . ILE D 1 263 ? 22.531 70.042 80.169 1.00 100.96 263 ILE D N 1
ATOM 8435 C CA . ILE D 1 263 ? 22.592 68.591 80.282 1.00 97.67 263 ILE D CA 1
ATOM 8436 C C . ILE D 1 263 ? 23.388 68.158 81.519 1.00 96.86 263 ILE D C 1
ATOM 8437 O O . ILE D 1 263 ? 22.989 67.230 82.221 1.00 95.23 263 ILE D O 1
ATOM 8442 N N . ASP D 1 264 ? 24.495 68.850 81.787 1.00 99.27 264 ASP D N 1
ATOM 8443 C CA . ASP D 1 264 ? 25.380 68.526 82.910 1.00 102.21 264 ASP D CA 1
ATOM 8444 C C . ASP D 1 264 ? 24.655 68.434 84.264 1.00 101.83 264 ASP D C 1
ATOM 8445 O O . ASP D 1 264 ? 24.761 67.423 84.961 1.00 101.04 264 ASP D O 1
ATOM 8450 N N . ALA D 1 265 ? 23.926 69.489 84.630 1.00 104.27 265 ALA D N 1
ATOM 8451 C CA . ALA D 1 265 ? 23.235 69.554 85.923 1.00 102.08 265 ALA D CA 1
ATOM 8452 C C . ALA D 1 265 ? 22.087 68.556 86.009 1.00 96.07 265 ALA D C 1
ATOM 8453 O O . ALA D 1 265 ? 21.956 67.831 86.996 1.00 93.77 265 ALA D O 1
ATOM 8455 N N . LEU D 1 266 ? 21.261 68.538 84.968 1.00 91.74 266 LEU D N 1
ATOM 8456 C CA . LEU D 1 266 ? 20.132 67.625 84.868 1.00 88.42 266 LEU D CA 1
ATOM 8457 C C . LEU D 1 266 ? 20.545 66.169 85.117 1.00 89.99 266 LEU D C 1
ATOM 8458 O O . LEU D 1 266 ? 19.768 65.390 85.674 1.00 89.52 266 LEU D O 1
ATOM 8463 N N . ARG D 1 267 ? 21.758 65.808 84.696 1.00 91.45 267 ARG D N 1
ATOM 8464 C CA . ARG D 1 267 ? 22.338 64.504 85.017 1.00 90.88 267 ARG D CA 1
ATOM 8465 C C . ARG D 1 267 ? 22.401 64.315 86.528 1.00 90.23 267 ARG D C 1
ATOM 8466 O O . ARG D 1 267 ? 21.886 63.337 87.076 1.00 89.07 267 ARG D O 1
ATOM 8474 N N . ARG D 1 268 ? 23.054 65.266 87.188 1.00 88.36 268 ARG D N 1
ATOM 8475 C CA . ARG D 1 268 ? 23.331 65.193 88.617 1.00 90.72 268 ARG D CA 1
ATOM 8476 C C . ARG D 1 268 ? 22.050 65.218 89.434 1.00 90.55 268 ARG D C 1
ATOM 8477 O O . ARG D 1 268 ? 21.966 64.600 90.497 1.00 87.42 268 ARG D O 1
ATOM 8485 N N . ALA D 1 269 ? 21.053 65.935 88.926 1.00 89.96 269 ALA D N 1
ATOM 8486 C CA . ALA D 1 269 ? 19.721 65.913 89.509 1.00 88.53 269 ALA D CA 1
ATOM 8487 C C . ALA D 1 269 ? 19.201 64.481 89.499 1.00 86.43 269 ALA D C 1
ATOM 8488 O O . ALA D 1 269 ? 18.790 63.948 90.534 1.00 84.81 269 ALA D O 1
ATOM 8490 N N . ALA D 1 270 ? 19.240 63.867 88.318 1.00 83.48 270 ALA D N 1
ATOM 8491 C CA . ALA D 1 270 ? 18.778 62.500 88.128 1.00 77.45 270 ALA D CA 1
ATOM 8492 C C . ALA D 1 270 ? 19.549 61.472 88.959 1.00 79.31 270 ALA D C 1
ATOM 8493 O O . ALA D 1 270 ? 18.959 60.511 89.458 1.00 75.88 270 ALA D O 1
ATOM 8495 N N . ARG D 1 271 ? 20.859 61.670 89.105 1.00 82.26 271 ARG D N 1
ATOM 8496 C CA . ARG D 1 271 ? 21.690 60.748 89.884 1.00 83.27 271 ARG D CA 1
ATOM 8497 C C . ARG D 1 271 ? 21.439 60.913 91.389 1.00 83.50 271 ARG D C 1
ATOM 8498 O O . ARG D 1 271 ? 21.280 59.923 92.104 1.00 82.68 271 ARG D O 1
ATOM 8506 N N . GLU D 1 272 ? 21.408 62.158 91.865 1.00 85.57 272 GLU D N 1
ATOM 8507 C CA . GLU D 1 272 ? 21.020 62.430 93.248 1.00 88.79 272 GLU D CA 1
ATOM 8508 C C . GLU D 1 272 ? 19.638 61.841 93.512 1.00 87.61 272 GLU D C 1
ATOM 8509 O O . GLU D 1 272 ? 19.419 61.197 94.542 1.00 86.14 272 GLU D O 1
ATOM 8515 N N . TRP D 1 273 ? 18.713 62.072 92.579 1.00 83.87 273 TRP D N 1
ATOM 8516 C CA . TRP D 1 273 ? 17.371 61.503 92.665 1.00 83.21 273 TRP D CA 1
ATOM 8517 C C . TRP D 1 273 ? 17.458 60.000 92.843 1.00 82.56 273 TRP D C 1
ATOM 8518 O O . TRP D 1 273 ? 16.839 59.440 93.736 1.00 84.89 273 TRP D O 1
ATOM 8529 N N . TYR D 1 274 ? 18.234 59.348 91.987 1.00 82.58 274 TYR D N 1
ATOM 8530 C CA . TYR D 1 274 ? 18.342 57.898 92.024 1.00 79.33 274 TYR D CA 1
ATOM 8531 C C . TYR D 1 274 ? 18.965 57.452 93.343 1.00 78.73 274 TYR D C 1
ATOM 8532 O O . TYR D 1 274 ? 18.712 56.343 93.808 1.00 78.77 274 TYR D O 1
ATOM 8541 N N . GLU D 1 275 ? 19.742 58.385 94.010 1.00 83.46 275 GLU D N 1
ATOM 8542 C CA . GLU D 1 275 ? 20.411 58.061 95.273 1.00 93.35 275 GLU D CA 1
ATOM 8543 C C . GLU D 1 275 ? 19.489 58.219 96.499 1.00 93.56 275 GLU D C 1
ATOM 8544 O O . GLU D 1 275 ? 19.814 57.737 97.588 1.00 91.31 275 GLU D O 1
ATOM 8550 N N . LEU D 1 276 ? 18.386 58.860 96.232 1.00 91.17 276 LEU D N 1
ATOM 8551 C CA . LEU D 1 276 ? 17.368 59.008 97.279 1.00 88.90 276 LEU D CA 1
ATOM 8552 C C . LEU D 1 276 ? 16.812 57.658 97.744 1.00 92.02 276 LEU D C 1
ATOM 8553 O O . LEU D 1 276 ? 16.309 57.546 98.867 1.00 97.36 276 LEU D O 1
ATOM 8558 N N . GLU D 1 277 ? 16.892 56.639 96.896 1.00 86.21 277 GLU D N 1
ATOM 8559 C CA . GLU D 1 277 ? 16.312 55.345 97.243 1.00 85.57 277 GLU D CA 1
ATOM 8560 C C . GLU D 1 277 ? 17.279 54.177 97.076 1.00 87.32 277 GLU D C 1
ATOM 8561 O O . GLU D 1 277 ? 17.539 53.434 98.022 1.00 89.44 277 GLU D O 1
ATOM 8567 N N . HIS D 1 278 ? 17.799 54.016 95.865 1.00 88.23 278 HIS D N 1
ATOM 8568 C CA . HIS D 1 278 ? 18.630 52.870 95.533 1.00 93.97 278 HIS D CA 1
ATOM 8569 C C . HIS D 1 278 ? 20.084 52.982 96.070 1.00 98.85 278 HIS D C 1
ATOM 8570 O O . HIS D 1 278 ? 20.881 52.047 95.941 1.00 96.70 278 HIS D O 1
ATOM 8577 N N . GLY D 1 279 ? 20.412 54.126 96.673 1.00 96.93 279 GLY D N 1
ATOM 8578 C CA . GLY D 1 279 ? 21.663 54.296 97.396 1.00 95.30 279 GLY D CA 1
ATOM 8579 C C . GLY D 1 279 ? 22.917 54.387 96.543 1.00 100.28 279 GLY D C 1
ATOM 8580 O O . GLY D 1 279 ? 24.031 54.239 97.050 1.00 99.88 279 GLY D O 1
ATOM 8581 N N . GLY D 1 280 ? 22.745 54.642 95.249 1.00 101.52 280 GLY D N 1
ATOM 8582 C CA . GLY D 1 280 ? 23.871 54.675 94.333 1.00 99.71 280 GLY D CA 1
ATOM 8583 C C . GLY D 1 280 ? 24.401 53.286 94.016 1.00 95.61 280 GLY D C 1
ATOM 8584 O O . GLY D 1 280 ? 25.618 53.072 93.962 1.00 92.18 280 GLY D O 1
ATOM 8585 N N . VAL D 1 281 ? 23.484 52.336 93.822 1.00 91.72 281 VAL D N 1
ATOM 8586 C CA . VAL D 1 281 ? 23.850 51.005 93.341 1.00 90.18 281 VAL D CA 1
ATOM 8587 C C . VAL D 1 281 ? 24.156 51.074 91.841 1.00 85.58 281 VAL D C 1
ATOM 8588 O O . VAL D 1 281 ? 24.960 50.290 91.312 1.00 79.93 281 VAL D O 1
ATOM 8592 N N . GLU D 1 282 ? 23.507 52.037 91.185 1.00 79.59 282 GLU D N 1
ATOM 8593 C CA . GLU D 1 282 ? 23.484 52.193 89.731 1.00 71.50 282 GLU D CA 1
ATOM 8594 C C . GLU D 1 282 ? 22.668 51.072 89.098 1.00 66.35 282 GLU D C 1
ATOM 8595 O O . GLU D 1 282 ? 22.628 49.952 89.609 1.00 69.43 282 GLU D O 1
ATOM 8601 N N . PRO D 1 283 ? 22.022 51.367 87.969 1.00 56.03 283 PRO D N 1
ATOM 8602 C CA . PRO D 1 283 ? 21.196 50.350 87.308 1.00 57.22 283 PRO D CA 1
ATOM 8603 C C . PRO D 1 283 ? 22.022 49.322 86.538 1.00 56.78 283 PRO D C 1
ATOM 8604 O O . PRO D 1 283 ? 23.189 49.562 86.247 1.00 57.98 283 PRO D O 1
ATOM 8608 N N . ARG D 1 284 ? 21.425 48.177 86.235 1.00 56.30 284 ARG D N 1
ATOM 8609 C CA . ARG D 1 284 ? 22.114 47.140 85.487 1.00 56.20 284 ARG D CA 1
ATOM 8610 C C . ARG D 1 284 ? 21.393 46.959 84.163 1.00 56.53 284 ARG D C 1
ATOM 8611 O O . ARG D 1 284 ? 20.170 47.097 84.090 1.00 55.45 284 ARG D O 1
ATOM 8619 N N . LEU D 1 285 ? 22.143 46.663 83.110 1.00 52.79 285 LEU D N 1
ATOM 8620 C CA . LEU D 1 285 ? 21.515 46.372 81.839 1.00 48.70 285 LEU D CA 1
ATOM 8621 C C . LEU D 1 285 ? 21.117 44.902 81.857 1.00 51.41 285 LEU D C 1
ATOM 8622 O O . LEU D 1 285 ? 21.933 44.030 82.177 1.00 53.43 285 LEU D O 1
ATOM 8627 N N . VAL D 1 286 ? 19.850 44.634 81.561 1.00 48.56 286 VAL D N 1
ATOM 8628 C CA . VAL D 1 286 ? 19.356 43.266 81.500 1.00 51.37 286 VAL D CA 1
ATOM 8629 C C . VAL D 1 286 ? 18.459 43.124 80.285 1.00 51.86 286 VAL D C 1
ATOM 8630 O O . VAL D 1 286 ? 17.832 44.088 79.861 1.00 55.75 286 VAL D O 1
ATOM 8634 N N . GLU D 1 287 ? 18.406 41.928 79.715 1.00 52.36 287 GLU D N 1
ATOM 8635 C CA . GLU D 1 287 ? 17.505 41.675 78.600 1.00 58.58 287 GLU D CA 1
ATOM 8636 C C . GLU D 1 287 ? 16.075 41.590 79.111 1.00 58.67 287 GLU D C 1
ATOM 8637 O O . GLU D 1 287 ? 15.849 41.448 80.308 1.00 63.50 287 GLU D O 1
ATOM 8643 N N . ARG D 1 288 ? 15.109 41.721 78.213 1.00 59.17 288 ARG D N 1
ATOM 8644 C CA . ARG D 1 288 ? 13.710 41.595 78.589 1.00 62.15 288 ARG D CA 1
ATOM 8645 C C . ARG D 1 288 ? 13.235 40.144 78.511 1.00 63.44 288 ARG D C 1
ATOM 8646 O O . ARG D 1 288 ? 13.441 39.463 77.505 1.00 65.56 288 ARG D O 1
#

Sequence (1062 aa):
HHWKELIAVDRYTVQSRGVLQEVDRKVLTLLYQPLIGCRALALYMTLWGELELLDGQEATHHRLMALMQCGLPDIYSERLKLEGIGLLDTYVHAKEADEPKLFLYELRPPLAPDQFFRDEMLSVFLRRQVGRHLFIQLSNFFARPSIDETKFTQVTRSFSDVFSAVPAEDHIRRDEASYVLDDGVFDFELFFAGLSKQLVPRRAVTAKVKEAIKKLAFLYGIPPLEMQKLVLGVIDPAYHIDIDALRRAAREWYELEHGGVEPRLVERELIAVDRYTVQSRGVLQEVDRKVLTLLYQPLIGCRALALYMTLWGELELLDGQEATHHRLMALMQCGLPDIYSERLKLEGIGLLDTYVHAKEADEPKLFLYELRPPLAPDQFFRDEMLSVFLRRQVGRHLFIQLSNFFARPSIDETKFTQVTRSFSDVFSAVPAEDHIRRDEASYVLDDGVFDFELFFAGLSKQLVPRRAVTAKVKEAIKKLAFLYGIPPLEMQKLVLGVIDPAYHIDIDALRRAAREWYELEHGGVEPRLVERELIAVDRYTVQSRGVLQEVDRKVLTLLYQPLIGCRALALYMTLWGELELLDGQEATHHRLMALMQCGLPDIYSERLKLEGIGLLDTYVHAKEADEPKLFLYELRPPLAPDQFFRDEMLSVFLRRQVGRHLFIQLSNFFARPSIDETKFTQVTRSFSDVFSAVPAEQDHIRRDEASYVLDDGVFDFELFFAGLSKQLVPRRAVTAKVKEAIKKLAFLYGIPPLEMQKLVLGVIDPAYHIDIDALRRAAREWYELEHGGVEPRLVERKELIAVDRYTVQSRGVLQEVDRKVLTLLYQPLIGCRALALYMTLWGELELLDGQEATHHRLMALMQCGLPDIYSERLKLEGIGLLDTYVHAKEADEPKLFLYELRPPLAPDQFFRDEMLSVFLRRQVGRHLFIQLSNFFARPSIDETKFTQVTRSFSDVFSAVPAEDHIRRDEASYVLDDGVFDFELFFAGLSKQLVPRRAVTAKVKEAIKKLAFLYGIPPLEMQKLVLGVIDPAYHIDIDALRRAAREWYELEHGGVEPRLVER

Radius of gyration: 32.94 Å; Cα contacts (8 Å, |Δi|>4): 1809; chains: 4; bounding box: 96×103×80 Å

B-factor: mean 45.45, std 28.3, range [2.6, 137.07]

Foldseek 3Di:
DCVVPDDQQAKEDEAEPDQADPQLLCCLVQQVCLVLHDLLSVLLVVSNVRCVVQPRDMDTCVVVCVVVVHDDVSSVVSLVSCVVQPQWDKDWDDDPPHDDIYIYIYGDGDAAQQCQCPDPPRVVVRCVSPHDVSSVVVLVVQADDDDDPVPDDDPDDACQRWKAKDFDCSGDDDDDDDGADDLVLADVVVLVVLCVVVVQDPVLCDPVNSRLVSVLCRQQVDHSVRLSVLQVVQADPVSHHDSVSSSVSSQVVSCVVPPPRGMDMDTD/DDDQQAKEWQAEPDQADDQLLVCCVQQVCLVLHDVLSVLLVVSNVRCVVQVRHMDGCVVVCVVSVHDDVVSVVSVVSCVVQPQWDKDWDDDPPHDDIYIYIYGDGDAAFVVQCVDDPRLVVSCVRPDVVVSVVVQVVQADDDDDCVPDDDPDDAPVRWKAKDFDCRGDDDPDDDGDDDPVLADVCLLCVVLVVVVQDPVLCDPVNVVLLSVLCRHLVDHSVRLNVLQVVQQDPVSHGDSVSSSVSSQVVSCVVPPNGGIDMDTD/DDDQQEKEWEEEPDAEDDVLLVCCVQQVCLPLHVLLVVLLVVSNVRCVVAVRDMDGNVVVCVVSVHDDVSSVVSVVVCVVVVQWDKDWDDDPDDDDIYIYTYGDGDAAFVVQCPDPPSLVSCCVSPPVVVSVVVQQVQADDDDDPPVDDDPDDAPCRWKAKDWAAPSGDHDDPDDGADDLVLADVPVLQVVACVVVQHPVQQDVVNVRLVSCLCRFLVDHSVVLSVLQVVQADPVNHDDSVVSSVSSVVVSCVPPPPGGIDMDTD/DVDDQFAKEFEAEPDAEDDQLLVCVVQQVCLVLHDLLNVLLVVSNVRCVVDVRDMDGNVVVCVVVVHDDVSSVVSVVSCVVQPQWDKDWDDDDDPDDTYIYTYGDGDAQLQVQCPDDPSVVSRCVRPPDVSSVVSNVVQADDDDDVPVDDDPDDAPVQWKAWDFDCNGDDDDDDDGDLDDVLADVVVLCVVPCVVVLHPVLQDVVVVVLVSVLCRFLVDHSVVLNCLQVVPADPVSDRDSVSSVVSSQVVSCVPSVNSGIDIDTD